Protein AF-0000000080580214 (afdb_homodimer)

InterPro domains:
  IPR001563 Peptidase S10, serine carboxypeptidase [PF00450] (15-426)
  IPR001563 Peptidase S10, serine carboxypeptidase [PR00724] (90-102)
  IPR001563 Peptidase S10, serine carboxypeptidase [PR00724] (103-113)
  IPR001563 Peptidase S10, serine carboxypeptidase [PR00724] (139-164)
  IPR001563 Peptidase S10, serine carboxypeptidase [PR00724] (397-410)
  IPR001563 Peptidase S10, serine carboxypeptidase [PTHR11802] (13-411)
  IPR018202 Serine carboxypeptidase, serine active site [PS00131] (153-160)
  IPR029058 Alpha/Beta hydrolase fold [G3DSA:3.40.50.1820] (4-430)
  IPR029058 Alpha/Beta hydrolase fold [SSF53474] (12-426)
  IPR033124 Serine carboxypeptidases, histidine active site [PS00560] (397-414)

Radius of gyration: 29.6 Å; Cα contacts (8 Å, |Δi|>4): 1965; chains: 2; bounding box: 50×99×68 Å

Foldseek 3Di:
DPLDAQVVFWQPDAQQDDDADWTKGKDWDALDPVQRFIKIKIKTAARPPSLQAAEEEEDEPPPFFFCVQCPQAFFANQWHFDADRHIDGDPQHLSNHHTYMTIRDDAQHFQTHTNNLVCQAEDELVNGLSSVLSRVVRVCVNVVSNQQGAYEYEYAEQCLRNRLSNVLCCVVVVRRSNHAAYEYELYLFAQCLQQQVLLVVCVVVVQADPVLSCLCNPQPHRSNLVVCVLVVHDDPSSVVSVVRSPVRHDPQADLQFRVDGAQPVVDPQPFPPPDPDTFRRCRSVSSQNNSFDPSNCVSNVGDHDPDNGGHRGGPSHDYDCVNSNVGCLVSVLVCLVVNHAYEYEYECRHSRRHLSSVVVSLVVSLVVSVWDKDDWDFAAEPVGHTQWIKMDTNLRYIYTYGYQAGSSRCRRPVRSVSQVSNCSSVSHPPDSYD/DPLDAQVVFWQPDAQQDDDADWTKGKDWDALDPVFRFIKIKIKTAARPPSLQAAEEEEDEPPPFFFCVQCPQAFFANQWHFDAARHIDGQPQHLSNHHTYMTIRDDAQHFQTHTNNLVCQAEAELVNGLSSVLSRVVRVCVNVVSNQPGAYEYEYAEQCLRNRLSNVLCCVVVVRRSNHAAYEYELYLFAQCLQQQVLLVVCVVVVQADPVLSCLCNPQPHRSNLVVCVLVVHDDPSSVVSVVRSPVRHDPQADLQFRVDGADDVPDPQPQPVPDSQRFRRCRSVSSQNNSFDPSNCVSNVGDHDPDNGGHRGGPSHDYDCVNSNVGCLVSVLVCLVVNHAYEYEYECRHSRRHLSSVVVSLVVSLVVVVWDKDDWAFAAEPVRDTQWIKMDTNLRYIYTYGYQAGSSRSRRPVRSVSQVVNCSSVSHPPDSYD

Nearest PDB structures (foldseek):
  4cib-assembly1_A-2  TM=8.660E-01  e=1.609E-39  Homo sapiens
  4cia-assembly1_A-2  TM=8.641E-01  e=1.516E-39  Homo sapiens
  1ivy-assembly1_A  TM=8.271E-01  e=5.309E-39  Homo sapiens
  7kdv-assembly1_B  TM=8.378E-01  e=1.651E-38  Mus musculus
  1wht-assembly1_A  TM=9.187E-01  e=2.949E-27  Triticum aestivum

Secondary structure (DSSP, 8-state):
-----GGGGB----TTPPP-SS-EEEEEEEEETTTTEEEEEEEE--SS-GGGSPEEEEE--TTTB-IIIIIIIIIISSEEEEETTEEEE-TT-GGGTSEEEEEE-STTSTT-EESSGGGGGSB-HHHHHHHHHHHHHHHHHH-GGGTTS-EEEEEETTHHHHHHHHHHHHHHHT----EEEEEEES---SHHHHHHHHHHHHHHTTSS-HHHHHHHHHTS-HHHHHHHHHHT---HHHHHHHHHHHHHS-TTS-TT-TTS----SSS----B-SSSS-B-TTHHHHHHHHHT-HHHHHHTT---SS-SS--SB-SS--B-GGGGGS--HHHHHHHHHTT-EEEEEEETT-SSS-HHHHHHHHHHHHHHTT--B---EEEE-TTS-EEEEEEEETTTEEEEEETT--TTHHHHSHHHHHHHHHHHHHT--SSSB-/-----GGGGB----TTPPP-SS-EEEEEEEEETTTTEEEEEEEE--SS-GGGSPEEEEE--TTTB-IIIIIIIIIISSEEEEETTEEEE-TT-GGGTSEEEEEE-STTSTT-EESSGGGGGSB-HHHHHHHHHHHHHHHHHH-GGGTTS-EEEEEETTHHHHHHHHHHHHHHHT----EEEEEEES---SHHHHHHHHHHHHHHTTSS-HHHHHHHHHTS-HHHHHHHHHHT---HHHHHHHHHHHHHS-TTS-TT-TTS----SSS-------STT---TTHHHHHHHHHT-HHHHHHTT---SS-SS--SB-SS--B-GGGGGS--HHHHHHHHHTT-EEEEEEETT-SSS-HHHHHHHHHHHHHHTT--B---EEEE-TTS-EEEEEEEETTTEEEEEETT--TTHHHHSHHHHHHHHHHHHHT--SSSB-

Organism: Ricinus communis (NCBI:txid3988)

Structure (mmCIF, N/CA/C/O backbone):
data_AF-0000000080580214-model_v1
#
loop_
_entity.id
_entity.type
_entity.pdbx_description
1 polymer Carboxypeptidase
#
loop_
_atom_site.group_PDB
_atom_site.id
_atom_site.type_symbol
_atom_site.label_atom_id
_atom_site.label_alt_id
_atom_site.label_comp_id
_atom_site.label_asym_id
_atom_site.label_entity_id
_atom_site.label_seq_id
_atom_site.pdbx_PDB_ins_code
_atom_site.Cartn_x
_atom_site.Cartn_y
_atom_site.Cartn_z
_atom_site.occupancy
_atom_site.B_iso_or_equiv
_atom_site.auth_seq_id
_atom_site.auth_comp_id
_atom_site.auth_asym_id
_atom_site.auth_atom_id
_atom_site.pdbx_PDB_model_num
ATOM 1 N N . MET A 1 1 ? 0.756 55.594 10.531 1 29.08 1 MET A N 1
ATOM 2 C CA . MET A 1 1 ? 1.04 54.344 9.875 1 29.08 1 MET A CA 1
ATOM 3 C C . MET A 1 1 ? -0.242 53.688 9.352 1 29.08 1 MET A C 1
ATOM 5 O O . MET A 1 1 ? -1.166 53.438 10.125 1 29.08 1 MET A O 1
ATOM 9 N N . GLY A 1 2 ? -0.685 53.875 8.211 1 39.59 2 GLY A N 1
ATOM 10 C CA . GLY A 1 2 ? -2.018 53.594 7.699 1 39.59 2 GLY A CA 1
ATOM 11 C C . GLY A 1 2 ? -2.457 52.156 7.934 1 39.59 2 GLY A C 1
ATOM 12 O O . GLY A 1 2 ? -1.641 51.25 7.879 1 39.59 2 GLY A O 1
ATOM 13 N N . LEU A 1 3 ? -3.482 51.875 8.703 1 46.59 3 LEU A N 1
ATOM 14 C CA . LEU A 1 3 ? -4.078 50.594 9.023 1 46.59 3 LEU A CA 1
ATOM 15 C C . LEU A 1 3 ? -4.172 49.719 7.781 1 46.59 3 LEU A C 1
ATOM 17 O O . LEU A 1 3 ? -4.848 50.062 6.812 1 46.59 3 LEU A O 1
ATOM 21 N N . SER A 1 4 ? -3.104 49 7.398 1 59.88 4 SER A N 1
ATOM 22 C CA . SER A 1 4 ? -3.121 48.031 6.301 1 59.88 4 SER A CA 1
ATOM 23 C C . SER A 1 4 ? -4.445 47.281 6.25 1 59.88 4 SER A C 1
ATOM 25 O O . SER A 1 4 ? -4.941 46.812 7.281 1 59.88 4 SER A O 1
ATOM 27 N N . SER A 1 5 ? -5.254 47.469 5.215 1 78.94 5 SER A N 1
ATOM 28 C CA . SER A 1 5 ? -6.523 46.812 4.961 1 78.94 5 SER A CA 1
ATOM 29 C C . SER A 1 5 ? -6.297 45.438 4.316 1 78.94 5 SER A C 1
ATOM 31 O O . SER A 1 5 ? -5.188 45.125 3.883 1 78.94 5 SER A O 1
ATOM 33 N N . LYS A 1 6 ? -7.172 44.562 4.52 1 87.31 6 LYS A N 1
ATOM 34 C CA . LYS A 1 6 ? -7.125 43.219 3.912 1 87.31 6 LYS A CA 1
ATOM 35 C C . LYS A 1 6 ? -6.734 43.312 2.439 1 87.31 6 LYS A C 1
ATOM 37 O O . LYS A 1 6 ? -6.137 42.375 1.896 1 87.31 6 LYS A O 1
ATOM 42 N N . GLU A 1 7 ? -6.859 44.469 1.842 1 89.88 7 GLU A N 1
ATOM 43 C CA . GLU A 1 7 ? -6.582 44.625 0.419 1 89.88 7 GLU A CA 1
ATOM 44 C C . GLU A 1 7 ? -5.082 44.656 0.144 1 89.88 7 GLU A C 1
ATOM 46 O O . GLU A 1 7 ? -4.645 44.312 -0.958 1 89.88 7 GLU A O 1
ATOM 51 N N . ASP A 1 8 ? -4.348 45 1.148 1 92.31 8 ASP A N 1
ATOM 52 C CA . ASP A 1 8 ? -2.896 45.062 1 1 92.31 8 ASP A CA 1
ATOM 53 C C . ASP A 1 8 ? -2.32 43.656 0.833 1 92.31 8 ASP A C 1
ATOM 55 O O . ASP A 1 8 ? -1.2 43.5 0.341 1 92.31 8 ASP A O 1
ATOM 59 N N . TYR A 1 9 ? -3.068 42.688 1.224 1 97.12 9 TYR A N 1
ATOM 60 C CA . TYR A 1 9 ? -2.607 41.312 1.193 1 97.12 9 TYR A CA 1
ATOM 61 C C . TYR A 1 9 ? -3.135 40.562 -0.041 1 97.12 9 TYR A C 1
ATOM 63 O O . TYR A 1 9 ? -2.752 39.438 -0.309 1 97.12 9 TYR A O 1
ATOM 71 N N . LYS A 1 10 ? -3.979 41.219 -0.803 1 97.94 10 LYS A N 1
ATOM 72 C CA . LYS A 1 10 ? -4.684 40.531 -1.89 1 97.94 10 LYS A CA 1
ATOM 73 C C . LYS A 1 10 ? -3.715 40.094 -2.986 1 97.94 10 LYS A C 1
ATOM 75 O O . LYS A 1 10 ? -2.85 40.875 -3.4 1 97.94 10 LYS A O 1
ATOM 80 N N . ILE A 1 11 ? -3.795 38.875 -3.355 1 98.12 11 ILE A N 1
ATOM 81 C CA . ILE A 1 11 ? -3.084 38.344 -4.512 1 98.12 11 ILE A CA 1
ATOM 82 C C . ILE A 1 11 ? -3.936 38.5 -5.77 1 98.12 11 ILE A C 1
ATOM 84 O O . ILE A 1 11 ? -5.008 37.906 -5.891 1 98.12 11 ILE A O 1
ATOM 88 N N . VAL A 1 12 ? -3.467 39.312 -6.648 1 95.5 12 VAL A N 1
ATOM 89 C CA . VAL A 1 12 ? -4.219 39.531 -7.883 1 95.5 12 VAL A CA 1
ATOM 90 C C . VAL A 1 12 ? -4.223 38.25 -8.719 1 95.5 12 VAL A C 1
ATOM 92 O O . VAL A 1 12 ? -5.273 37.812 -9.188 1 95.5 12 VAL A O 1
ATOM 95 N N . SER A 1 13 ? -3.025 37.75 -8.922 1 95.69 13 SER A N 1
ATOM 96 C CA . SER A 1 13 ? -2.871 36.469 -9.602 1 95.69 13 SER A CA 1
ATOM 97 C C . SER A 1 13 ? -1.487 35.875 -9.359 1 95.69 13 SER A C 1
ATOM 99 O O . SER A 1 13 ? -0.49 36.594 -9.352 1 95.69 13 SER A O 1
ATOM 101 N N . LEU A 1 14 ? -1.492 34.594 -9.172 1 98.31 14 LEU A N 1
ATOM 102 C CA . LEU A 1 14 ? -0.209 33.906 -9.133 1 98.31 14 LEU A CA 1
ATOM 103 C C . LEU A 1 14 ? 0.264 33.562 -10.547 1 98.31 14 LEU A C 1
ATOM 105 O O . LEU A 1 14 ? -0.545 33.219 -11.414 1 98.31 14 LEU A O 1
ATOM 109 N N . PRO A 1 15 ? 1.58 33.625 -10.734 1 98.19 15 PRO A N 1
ATOM 110 C CA . PRO A 1 15 ? 2.078 33.188 -12.039 1 98.19 15 PRO A CA 1
ATOM 111 C C . PRO A 1 15 ? 1.628 31.781 -12.406 1 98.19 15 PRO A C 1
ATOM 113 O O . PRO A 1 15 ? 1.792 30.859 -11.609 1 98.19 15 PRO A O 1
ATOM 116 N N . GLY A 1 16 ? 1.01 31.656 -13.562 1 98.25 16 GLY A N 1
ATOM 117 C CA . GLY A 1 16 ? 0.62 30.359 -14.094 1 98.25 16 GLY A CA 1
ATOM 118 C C . GLY A 1 16 ? -0.687 29.844 -13.516 1 98.25 16 GLY A C 1
ATOM 119 O O . GLY A 1 16 ? -1.129 28.75 -13.844 1 98.25 16 GLY A O 1
ATOM 120 N N . GLN A 1 17 ? -1.363 30.578 -12.688 1 97.06 17 GLN A N 1
ATOM 121 C CA . GLN A 1 17 ? -2.561 30.078 -12.016 1 97.06 17 GLN A CA 1
ATOM 122 C C . GLN A 1 17 ? -3.732 29.969 -12.992 1 97.06 17 GLN A C 1
ATOM 124 O O . GLN A 1 17 ? -3.912 30.844 -13.844 1 97.06 17 GLN A O 1
ATOM 129 N N . PRO A 1 18 ? -4.539 28.922 -12.914 1 96.81 18 PRO A N 1
ATOM 130 C CA . PRO A 1 18 ? -5.805 28.891 -13.648 1 96.81 18 PRO A CA 1
ATOM 131 C C . PRO A 1 18 ? -6.805 29.938 -13.156 1 96.81 18 PRO A C 1
ATOM 133 O O . PRO A 1 18 ? -6.605 30.531 -12.094 1 96.81 18 PRO A O 1
ATOM 136 N N . ARG A 1 19 ? -7.84 30.141 -13.969 1 95.5 19 ARG A N 1
ATOM 137 C CA . ARG A 1 19 ? -8.891 31.062 -13.57 1 95.5 19 ARG A CA 1
ATOM 138 C C . ARG A 1 19 ? -9.734 30.484 -12.438 1 95.5 19 ARG A C 1
ATOM 140 O O . ARG A 1 19 ? -10.156 29.328 -12.5 1 95.5 19 ARG A O 1
ATOM 147 N N . VAL A 1 20 ? -9.852 31.312 -11.406 1 95.94 20 VAL A N 1
ATOM 148 C CA . VAL A 1 20 ? -10.688 30.906 -10.281 1 95.94 20 VAL A CA 1
ATOM 149 C C . VAL A 1 20 ? -11.562 32.062 -9.836 1 95.94 20 VAL A C 1
ATOM 151 O O . VAL A 1 20 ? -11.328 33.219 -10.227 1 95.94 20 VAL A O 1
ATOM 154 N N . SER A 1 21 ? -12.617 31.781 -9.062 1 94.88 21 SER A N 1
ATOM 155 C CA . SER A 1 21 ? -13.57 32.812 -8.664 1 94.88 21 SER A CA 1
ATOM 156 C C . SER A 1 21 ? -13.359 33.219 -7.211 1 94.88 21 SER A C 1
ATOM 158 O O . SER A 1 21 ? -13.953 34.219 -6.742 1 94.88 21 SER A O 1
ATOM 160 N N . PHE A 1 22 ? -12.539 32.5 -6.492 1 97.56 22 PHE A N 1
ATOM 161 C CA . PHE A 1 22 ? -12.305 32.844 -5.09 1 97.56 22 PHE A CA 1
ATOM 162 C C . PHE A 1 22 ? -11.125 33.781 -4.949 1 97.56 22 PHE A C 1
ATOM 164 O O . PHE A 1 22 ? -10.297 33.906 -5.855 1 97.56 22 PHE A O 1
ATOM 171 N N . GLN A 1 23 ? -11 34.438 -3.811 1 97.38 23 GLN A N 1
ATOM 172 C CA . GLN A 1 23 ? -9.914 35.375 -3.549 1 97.38 23 GLN A CA 1
ATOM 173 C C . GLN A 1 23 ? -8.797 34.719 -2.754 1 97.38 23 GLN A C 1
ATOM 175 O O . GLN A 1 23 ? -9.016 33.688 -2.094 1 97.38 23 GLN A O 1
ATOM 180 N N . GLN A 1 24 ? -7.648 35.312 -2.904 1 98.31 24 GLN A N 1
ATOM 181 C CA . GLN A 1 24 ? -6.445 34.875 -2.203 1 98.31 24 GLN A CA 1
ATOM 182 C C . GLN A 1 24 ? -5.711 36.062 -1.578 1 98.31 24 GLN A C 1
ATOM 184 O O . GLN A 1 24 ? -5.727 37.156 -2.123 1 98.31 24 GLN A O 1
ATOM 189 N N . TYR A 1 25 ? -5.156 35.781 -0.484 1 98.69 25 TYR A N 1
ATOM 190 C CA . TYR A 1 25 ? -4.387 36.781 0.229 1 98.69 25 TYR A CA 1
ATOM 191 C C . TYR A 1 25 ? -3.084 36.188 0.768 1 98.69 25 TYR A C 1
ATOM 193 O O . TYR A 1 25 ? -3.029 35.031 1.129 1 98.69 25 TYR A O 1
ATOM 201 N N . ALA A 1 26 ? -2.051 37 0.827 1 98.81 26 ALA A N 1
ATOM 202 C CA . ALA A 1 26 ? -0.788 36.562 1.43 1 98.81 26 ALA A CA 1
ATOM 203 C C . ALA A 1 26 ? 0.01 37.781 1.929 1 98.81 26 ALA A C 1
ATOM 205 O O . ALA A 1 26 ? -0.162 38.906 1.432 1 98.81 26 ALA A O 1
ATOM 206 N N . GLY A 1 27 ? 0.81 37.5 2.852 1 98.38 27 GLY A N 1
ATOM 207 C CA . GLY A 1 27 ? 1.673 38.531 3.379 1 98.38 27 GLY A CA 1
ATOM 208 C C . GLY A 1 27 ? 2.152 38.25 4.793 1 98.38 27 GLY A C 1
ATOM 209 O O . GLY A 1 27 ? 2.303 37.094 5.184 1 98.38 27 GLY A O 1
ATOM 210 N N . TYR A 1 28 ? 2.494 39.312 5.5 1 98.44 28 TYR A N 1
ATOM 211 C CA . TYR A 1 28 ? 3.143 39.188 6.801 1 98.44 28 TYR A CA 1
ATOM 212 C C . TYR A 1 28 ? 2.283 39.781 7.906 1 98.44 28 TYR A C 1
ATOM 214 O O . TYR A 1 28 ? 1.633 40.812 7.715 1 98.44 28 TYR A O 1
ATOM 222 N N . ILE A 1 29 ? 2.295 39.125 8.984 1 98.25 29 ILE A N 1
ATOM 223 C CA . ILE A 1 29 ? 1.813 39.656 10.25 1 98.25 29 ILE A CA 1
ATOM 224 C C . ILE A 1 29 ? 2.982 39.844 11.219 1 98.25 29 ILE A C 1
ATOM 226 O O . ILE A 1 29 ? 3.711 38.875 11.5 1 98.25 29 ILE A O 1
ATOM 230 N N . THR A 1 30 ? 3.127 41 11.719 1 97.38 30 THR A N 1
ATOM 231 C CA . THR A 1 30 ? 4.203 41.281 12.664 1 97.38 30 THR A CA 1
ATOM 232 C C . THR A 1 30 ? 3.869 40.75 14.047 1 97.38 30 THR A C 1
ATOM 234 O O . THR A 1 30 ? 2.799 41.031 14.594 1 97.38 30 THR A O 1
ATOM 237 N N . ILE A 1 31 ? 4.77 40.031 14.617 1 97.69 31 ILE A N 1
ATOM 238 C CA . ILE A 1 31 ? 4.59 39.375 15.914 1 97.69 31 ILE A CA 1
ATOM 239 C C . ILE A 1 31 ? 5.293 40.219 16.984 1 97.69 31 ILE A C 1
ATOM 241 O O . ILE A 1 31 ? 4.785 40.344 18.109 1 97.69 31 ILE A O 1
ATOM 245 N N . ASP A 1 32 ? 6.43 40.656 16.656 1 96.56 32 ASP A N 1
ATOM 246 C CA . ASP A 1 32 ? 7.277 41.438 17.531 1 96.56 32 ASP A CA 1
ATOM 247 C C . ASP A 1 32 ? 7.984 42.562 16.75 1 96.56 32 ASP A C 1
ATOM 249 O O . ASP A 1 32 ? 8.953 42.281 16.031 1 96.56 32 ASP A O 1
ATOM 253 N N . GLU A 1 33 ? 7.555 43.719 16.969 1 95.38 33 GLU A N 1
ATOM 254 C CA . GLU A 1 33 ? 8.086 44.844 16.219 1 95.38 33 GLU A CA 1
ATOM 255 C C . GLU A 1 33 ? 9.562 45.094 16.531 1 95.38 33 GLU A C 1
ATOM 257 O O . GLU A 1 33 ? 10.359 45.375 15.641 1 95.38 33 GLU A O 1
ATOM 262 N N . ASN A 1 34 ? 9.883 45 17.766 1 94.81 34 ASN A N 1
ATOM 263 C CA . ASN A 1 34 ? 11.25 45.281 18.203 1 94.81 34 ASN A CA 1
ATOM 264 C C . ASN A 1 34 ? 12.242 44.281 17.609 1 94.81 34 ASN A C 1
ATOM 266 O O . ASN A 1 34 ? 13.367 44.625 17.266 1 94.81 34 ASN A O 1
ATOM 270 N N . GLN A 1 35 ? 11.812 43.125 17.531 1 93.94 35 GLN A N 1
ATOM 271 C CA . GLN A 1 35 ? 12.688 42.062 17.016 1 93.94 35 GLN A CA 1
ATOM 272 C C . GLN A 1 35 ? 12.484 41.875 15.516 1 93.94 35 GLN A C 1
ATOM 274 O O . GLN A 1 35 ? 13.109 41 14.906 1 93.94 35 GLN A O 1
ATOM 279 N N . GLN A 1 36 ? 11.602 42.656 14.93 1 95.25 36 GLN A N 1
ATOM 280 C CA . GLN A 1 36 ? 11.258 42.531 13.523 1 95.25 36 GLN A CA 1
ATOM 281 C C . GLN A 1 36 ? 10.906 41.094 13.172 1 95.25 36 GLN A C 1
ATOM 283 O O . GLN A 1 36 ? 11.461 40.531 12.227 1 95.25 36 GLN A O 1
ATOM 288 N N . ARG A 1 37 ? 10.172 40.5 14.016 1 97.69 37 ARG A N 1
ATOM 289 C CA . ARG A 1 37 ? 9.703 39.125 13.805 1 97.69 37 ARG A CA 1
ATOM 290 C C . ARG A 1 37 ? 8.32 39.125 13.156 1 97.69 37 ARG A C 1
ATOM 292 O O . ARG A 1 37 ? 7.391 39.781 13.656 1 97.69 37 ARG A O 1
ATOM 299 N N . ALA A 1 38 ? 8.203 38.469 11.992 1 98.31 38 ALA A N 1
ATOM 300 C CA . ALA A 1 38 ? 6.953 38.438 11.242 1 98.31 38 ALA A CA 1
ATOM 301 C C . ALA A 1 38 ? 6.68 37.031 10.703 1 98.31 38 ALA A C 1
ATOM 303 O O . ALA A 1 38 ? 7.602 36.344 10.273 1 98.31 38 ALA A O 1
ATOM 304 N N . LEU A 1 39 ? 5.496 36.625 10.781 1 98.88 39 LEU A N 1
ATOM 305 C CA . LEU A 1 39 ? 5.07 35.344 10.227 1 98.88 39 LEU A CA 1
ATOM 306 C C . LEU A 1 39 ? 4.328 35.531 8.914 1 98.88 39 LEU A C 1
ATOM 308 O O . LEU A 1 39 ? 3.555 36.5 8.766 1 98.88 39 LEU A O 1
ATOM 312 N N . PHE A 1 40 ? 4.633 34.719 7.98 1 98.88 40 PHE A N 1
ATOM 313 C CA . PHE A 1 40 ? 4.035 34.75 6.652 1 98.88 40 PHE A CA 1
ATOM 314 C C . PHE A 1 40 ? 2.824 33.812 6.578 1 98.88 40 PHE A C 1
ATOM 316 O O . PHE A 1 40 ? 2.824 32.75 7.16 1 98.88 40 PHE A O 1
ATOM 323 N N . PHE A 1 41 ? 1.773 34.281 5.871 1 98.88 41 PHE A N 1
ATOM 324 C CA . PHE A 1 41 ? 0.59 33.469 5.695 1 98.88 41 PHE A CA 1
ATOM 325 C C . PHE A 1 41 ? 0.12 33.469 4.246 1 98.88 41 PHE A C 1
ATOM 327 O O . PHE A 1 41 ? 0.473 34.375 3.488 1 98.88 41 PHE A O 1
ATOM 334 N N . TYR A 1 42 ? -0.496 32.438 3.863 1 98.88 42 TYR A N 1
ATOM 335 C CA . TYR A 1 42 ? -1.272 32.312 2.635 1 98.88 42 TYR A CA 1
ATOM 336 C C . TYR A 1 42 ? -2.715 31.938 2.939 1 98.88 42 TYR A C 1
ATOM 338 O O . TYR A 1 42 ? -2.967 30.938 3.623 1 98.88 42 TYR A O 1
ATOM 346 N N . PHE A 1 43 ? -3.668 32.781 2.551 1 98.88 43 PHE A N 1
ATOM 347 C CA . PHE A 1 43 ? -5.086 32.594 2.832 1 98.88 43 PHE A CA 1
ATOM 348 C C . PHE A 1 43 ? -5.883 32.438 1.538 1 98.88 43 PHE A C 1
ATOM 350 O O . PHE A 1 43 ? -5.762 33.281 0.637 1 98.88 43 PHE A O 1
ATOM 357 N N . VAL A 1 44 ? -6.668 31.375 1.523 1 98.69 44 VAL A N 1
ATOM 358 C CA . VAL A 1 44 ? -7.484 31.094 0.346 1 98.69 44 VAL A CA 1
ATOM 359 C C . VAL A 1 44 ? -8.953 30.984 0.748 1 98.69 44 VAL A C 1
ATOM 361 O O . VAL A 1 44 ? -9.305 30.156 1.6 1 98.69 44 VAL A O 1
ATOM 364 N N . GLU A 1 45 ? -9.805 31.781 0.079 1 98.56 45 GLU A N 1
ATOM 365 C CA . GLU A 1 45 ? -11.242 31.688 0.324 1 98.56 45 GLU A CA 1
ATOM 366 C C . GLU A 1 45 ? -11.812 30.375 -0.193 1 98.56 45 GLU A C 1
ATOM 368 O O . GLU A 1 45 ? -11.266 29.781 -1.124 1 98.56 45 GLU A O 1
ATOM 373 N N . ALA A 1 46 ? -12.875 29.984 0.444 1 98.69 46 ALA A N 1
ATOM 374 C CA . ALA A 1 46 ? -13.602 28.812 -0.061 1 98.69 46 ALA A CA 1
ATOM 375 C C . ALA A 1 46 ? -14.055 29.031 -1.502 1 98.69 46 ALA A C 1
ATOM 377 O O . ALA A 1 46 ? -14.359 30.156 -1.898 1 98.69 46 ALA A O 1
ATOM 378 N N . GLU A 1 47 ? -14.062 27.953 -2.201 1 97.5 47 GLU A N 1
ATOM 379 C CA . GLU A 1 47 ? -14.422 28.016 -3.615 1 97.5 47 GLU A CA 1
ATOM 380 C C . GLU A 1 47 ? -15.867 28.484 -3.803 1 97.5 47 GLU A C 1
ATOM 382 O O . GLU A 1 47 ? -16.156 29.234 -4.738 1 97.5 47 GLU A O 1
ATOM 387 N N . ALA A 1 48 ? -16.688 28.016 -2.959 1 96.31 48 ALA A N 1
ATOM 388 C CA . ALA A 1 48 ? -18.094 28.406 -3.02 1 96.31 48 ALA A CA 1
ATOM 389 C C . ALA A 1 48 ? -18.562 28.938 -1.67 1 96.31 48 ALA A C 1
ATOM 391 O O . ALA A 1 48 ? -18.266 28.359 -0.625 1 96.31 48 ALA A O 1
ATOM 392 N N . ASP A 1 49 ? -19.25 30.047 -1.679 1 96.12 49 ASP A N 1
ATOM 393 C CA . ASP A 1 49 ? -19.906 30.656 -0.527 1 96.12 49 ASP A CA 1
ATOM 394 C C . ASP A 1 49 ? -18.922 30.859 0.625 1 96.12 49 ASP A C 1
ATOM 396 O O . ASP A 1 49 ? -19.172 30.391 1.742 1 96.12 49 ASP A O 1
ATOM 400 N N . PRO A 1 50 ? -17.844 31.547 0.356 1 97.06 50 PRO A N 1
ATOM 401 C CA . PRO A 1 50 ? -16.812 31.703 1.396 1 97.06 50 PRO A CA 1
ATOM 402 C C . PRO A 1 50 ? -17.375 32.312 2.674 1 97.06 50 PRO A C 1
ATOM 404 O O . PRO A 1 50 ? -16.859 32.062 3.766 1 97.06 50 PRO A O 1
ATOM 407 N N . ALA A 1 51 ? -18.469 33.031 2.592 1 95.94 51 ALA A N 1
ATOM 408 C CA . ALA A 1 51 ? -19.016 33.75 3.748 1 95.94 51 ALA A CA 1
ATOM 409 C C . ALA A 1 51 ? -19.719 32.781 4.688 1 95.94 51 ALA A C 1
ATOM 411 O O . ALA A 1 51 ? -19.969 33.094 5.852 1 95.94 51 ALA A O 1
ATOM 412 N N . SER A 1 52 ? -20.031 31.625 4.207 1 95.62 52 SER A N 1
ATOM 413 C CA . SER A 1 52 ? -20.766 30.672 5.027 1 95.62 52 SER A CA 1
ATOM 414 C C . SER A 1 52 ? -19.875 29.484 5.422 1 95.62 52 SER A C 1
ATOM 416 O O . SER A 1 52 ? -20.297 28.625 6.203 1 95.62 52 SER A O 1
ATOM 418 N N . LYS A 1 53 ? -18.656 29.469 4.922 1 98 53 LYS A N 1
ATOM 419 C CA . LYS A 1 53 ? -17.766 28.344 5.195 1 98 53 LYS A CA 1
ATOM 420 C C . LYS A 1 53 ? -16.891 28.625 6.41 1 98 53 LYS A C 1
ATOM 422 O O . LYS A 1 53 ? -16.578 29.781 6.707 1 98 53 LYS A O 1
ATOM 427 N N . PRO A 1 54 ? -16.531 27.562 7.086 1 98.44 54 PRO A N 1
ATOM 428 C CA . PRO A 1 54 ? -15.648 27.766 8.234 1 98.44 54 PRO A CA 1
ATOM 429 C C . PRO A 1 54 ? -14.258 28.25 7.824 1 98.44 54 PRO A C 1
ATOM 431 O O . PRO A 1 54 ? -13.922 28.234 6.637 1 98.44 54 PRO A O 1
ATOM 434 N N . LEU A 1 55 ? -13.531 28.781 8.828 1 98.81 55 LEU A N 1
ATOM 435 C CA . LEU A 1 55 ? -12.117 29.094 8.703 1 98.81 55 LEU A CA 1
ATOM 436 C C . LEU A 1 55 ? -11.258 27.969 9.289 1 98.81 55 LEU A C 1
ATOM 438 O O . LEU A 1 55 ? -11.516 27.516 10.406 1 98.81 55 LEU A O 1
ATOM 442 N N . VAL A 1 56 ? -10.289 27.484 8.555 1 98.94 56 VAL A N 1
ATOM 443 C CA . VAL A 1 56 ? -9.422 26.406 9.016 1 98.94 56 VAL A CA 1
ATOM 444 C C . VAL A 1 56 ? -7.957 26.844 8.922 1 98.94 56 VAL A C 1
ATOM 446 O O . VAL A 1 56 ? -7.492 27.234 7.852 1 98.94 56 VAL A O 1
ATOM 449 N N . LEU A 1 57 ? -7.266 26.797 10.008 1 98.94 57 LEU A N 1
ATOM 450 C CA . LEU A 1 57 ? -5.824 27.016 10.047 1 98.94 57 LEU A CA 1
ATOM 451 C C . LEU A 1 57 ? -5.07 25.703 9.828 1 98.94 57 LEU A C 1
ATOM 453 O O . LEU A 1 57 ? -5.41 24.672 10.414 1 98.94 57 LEU A O 1
ATOM 457 N N . TRP A 1 58 ? -4.094 25.75 8.969 1 98.94 58 TRP A N 1
ATOM 458 C CA . TRP A 1 58 ? -3.232 24.594 8.719 1 98.94 58 TRP A CA 1
ATOM 459 C C . TRP A 1 58 ? -1.806 24.875 9.188 1 98.94 58 TRP A C 1
ATOM 461 O O . TRP A 1 58 ? -1.217 25.891 8.82 1 98.94 58 TRP A O 1
ATOM 471 N N . LEU A 1 59 ? -1.262 23.906 9.922 1 98.94 59 LEU A N 1
ATOM 472 C CA . LEU A 1 59 ? 0.113 23.953 10.414 1 98.94 59 LEU A CA 1
ATOM 473 C C . LEU A 1 59 ? 0.867 22.672 10.062 1 98.94 59 LEU A C 1
ATOM 475 O O . LEU A 1 59 ? 0.527 21.594 10.555 1 98.94 59 LEU A O 1
ATOM 479 N N . ASN A 1 60 ? 1.869 22.797 9.281 1 98.44 60 ASN A N 1
ATOM 480 C CA . ASN A 1 60 ? 2.77 21.672 9.047 1 98.44 60 ASN A CA 1
ATOM 481 C C . ASN A 1 60 ? 3.717 21.469 10.227 1 98.44 60 ASN A C 1
ATOM 483 O O . ASN A 1 60 ? 3.912 22.375 11.039 1 98.44 60 ASN A O 1
ATOM 487 N N . GLY A 1 61 ? 4.23 20.25 10.242 1 97.56 61 GLY A N 1
ATOM 488 C CA . GLY A 1 61 ? 5.16 19.938 11.312 1 97.56 61 GLY A CA 1
ATOM 489 C C . GLY A 1 61 ? 6.605 20.234 10.953 1 97.56 61 GLY A C 1
ATOM 490 O O . GLY A 1 61 ? 6.922 21.328 10.5 1 97.56 61 GLY A O 1
ATOM 491 N N . GLY A 1 62 ? 7.352 19.375 11.07 1 94.75 62 GLY A N 1
ATOM 492 C CA . GLY A 1 62 ? 8.797 19.484 10.953 1 94.75 62 GLY A CA 1
ATOM 493 C C . GLY A 1 62 ? 9.539 18.969 12.164 1 94.75 62 GLY A C 1
ATOM 494 O O . GLY A 1 62 ? 9.68 17.75 12.344 1 94.75 62 GLY A O 1
ATOM 495 N N . PRO A 1 63 ? 9.711 19.625 13.117 1 96.06 63 PRO A N 1
ATOM 496 C CA . PRO A 1 63 ? 9.344 21.031 13.258 1 96.06 63 PRO A CA 1
ATOM 497 C C . PRO A 1 63 ? 10.102 21.938 12.297 1 96.06 63 PRO A C 1
ATOM 499 O O . PRO A 1 63 ? 11.258 21.656 11.953 1 96.06 63 PRO A O 1
ATOM 502 N N . GLY A 1 64 ? 9.391 22.922 11.875 1 97.75 64 GLY A N 1
ATOM 503 C CA . GLY A 1 64 ? 10.031 23.969 11.094 1 97.75 64 GLY A CA 1
ATOM 504 C C . GLY A 1 64 ? 9.844 23.797 9.602 1 97.75 64 GLY A C 1
ATOM 505 O O . GLY A 1 64 ? 10.734 24.141 8.812 1 97.75 64 GLY A O 1
ATOM 506 N N . CYS A 1 65 ? 8.703 23.172 9.25 1 98.25 65 CYS A N 1
ATOM 507 C CA . CYS A 1 65 ? 8.438 23.047 7.82 1 98.25 65 CYS A CA 1
ATOM 508 C C . CYS A 1 65 ? 7.258 23.922 7.398 1 98.25 65 CYS A C 1
ATOM 510 O O . CYS A 1 65 ? 6.371 24.203 8.211 1 98.25 65 CYS A O 1
ATOM 512 N N . SER A 1 66 ? 7.211 24.266 6.18 1 98.69 66 SER A N 1
ATOM 513 C CA . SER A 1 66 ? 6.355 25.312 5.633 1 98.69 66 SER A CA 1
ATOM 514 C C . SER A 1 66 ? 4.945 24.797 5.371 1 98.69 66 SER A C 1
ATOM 516 O O . SER A 1 66 ? 4.758 23.844 4.621 1 98.69 66 SER A O 1
ATOM 518 N N . SER A 1 67 ? 3.977 25.453 5.867 1 98.81 67 SER A N 1
ATOM 519 C CA . SER A 1 67 ? 2.58 25.156 5.566 1 98.81 67 SER A CA 1
ATOM 520 C C . SER A 1 67 ? 2.207 25.625 4.164 1 98.81 67 SER A C 1
ATOM 522 O O . SER A 1 67 ? 1.285 25.094 3.549 1 98.81 67 SER A O 1
ATOM 524 N N . VAL A 1 68 ? 2.881 26.656 3.693 1 98.81 68 VAL A N 1
ATOM 525 C CA . VAL A 1 68 ? 2.604 27.172 2.355 1 98.81 68 VAL A CA 1
ATOM 526 C C . VAL A 1 68 ? 3.152 26.203 1.309 1 98.81 68 VAL A C 1
ATOM 528 O O . VAL A 1 68 ? 2.439 25.812 0.382 1 98.81 68 VAL A O 1
ATOM 531 N N . GLY A 1 69 ? 4.352 25.812 1.471 1 98.5 69 GLY A N 1
ATOM 532 C CA . GLY A 1 69 ? 4.957 24.891 0.516 1 98.5 69 GLY A CA 1
ATOM 533 C C . GLY A 1 69 ? 4.43 23.484 0.637 1 98.5 69 GLY A C 1
ATOM 534 O O . GLY A 1 69 ? 3.838 22.953 -0.304 1 98.5 69 GLY A O 1
ATOM 535 N N . ALA A 1 70 ? 4.598 22.875 1.81 1 97.94 70 ALA A N 1
ATOM 536 C CA . ALA A 1 70 ? 4.227 21.484 2.037 1 97.94 70 ALA A CA 1
ATOM 537 C C . ALA A 1 70 ? 2.709 21.328 2.088 1 97.94 70 ALA A C 1
ATOM 539 O O . ALA A 1 70 ? 2.164 20.359 1.553 1 97.94 70 ALA A O 1
ATOM 540 N N . GLY A 1 71 ? 2.051 22.234 2.662 1 98.5 71 GLY A N 1
ATOM 541 C CA . GLY A 1 71 ? 0.607 22.156 2.811 1 98.5 71 GLY A CA 1
ATOM 542 C C . GLY A 1 71 ? -0.148 22.656 1.593 1 98.5 71 GLY A C 1
ATOM 543 O O . GLY A 1 71 ? -0.692 21.844 0.826 1 98.5 71 GLY A O 1
ATOM 544 N N . ALA A 1 72 ? -0.061 23.906 1.271 1 98.88 72 ALA A N 1
ATOM 545 C CA . ALA A 1 72 ? -0.88 24.531 0.244 1 98.88 72 ALA A CA 1
ATOM 546 C C . ALA A 1 72 ? -0.478 24.062 -1.15 1 98.88 72 ALA A C 1
ATOM 548 O O . ALA A 1 72 ? -1.333 23.688 -1.956 1 98.88 72 ALA A O 1
ATOM 549 N N . PHE A 1 73 ? 0.781 24.031 -1.408 1 98.62 73 PHE A N 1
ATOM 550 C CA . PHE A 1 73 ? 1.188 23.812 -2.791 1 98.62 73 PHE A CA 1
ATOM 551 C C . PHE A 1 73 ? 1.529 22.344 -3.031 1 98.62 73 PHE A C 1
ATOM 553 O O . PHE A 1 73 ? 1.649 21.906 -4.18 1 98.62 73 PHE A O 1
ATOM 560 N N . SER A 1 74 ? 1.584 21.531 -1.942 1 97.44 74 SER A N 1
ATOM 561 C CA . SER A 1 74 ? 1.973 20.141 -2.148 1 97.44 74 SER A CA 1
ATOM 562 C C . SER A 1 74 ? 0.878 19.188 -1.683 1 97.44 74 SER A C 1
ATOM 564 O O . SER A 1 74 ? 0.82 18.031 -2.125 1 97.44 74 SER A O 1
ATOM 566 N N . GLU A 1 75 ? 0.013 19.609 -0.82 1 97.88 75 GLU A N 1
ATOM 567 C CA . GLU A 1 75 ? -0.938 18.641 -0.259 1 97.88 75 GLU A CA 1
ATOM 568 C C . GLU A 1 75 ? -2.367 18.984 -0.672 1 97.88 75 GLU A C 1
ATOM 570 O O . GLU A 1 75 ? -3.01 18.219 -1.389 1 97.88 75 GLU A O 1
ATOM 575 N N . HIS A 1 76 ? -2.895 20.141 -0.182 1 98.62 76 HIS A N 1
ATOM 576 C CA . HIS A 1 76 ? -4.344 20.219 -0.322 1 98.62 76 HIS A CA 1
ATOM 577 C C . HIS A 1 76 ? -4.789 21.641 -0.627 1 98.62 76 HIS A C 1
ATOM 579 O O . HIS A 1 76 ? -5.961 21.984 -0.45 1 98.62 76 HIS A O 1
ATOM 585 N N . GLY A 1 77 ? -3.881 22.562 -1.043 1 98.62 77 GLY A N 1
ATOM 586 C CA . GLY A 1 77 ? -4.277 23.875 -1.521 1 98.62 77 GLY A CA 1
ATOM 587 C C . GLY A 1 77 ? -4.93 23.844 -2.891 1 98.62 77 GLY A C 1
ATOM 588 O O . GLY A 1 77 ? -5.09 22.766 -3.479 1 98.62 77 GLY A O 1
ATOM 589 N N . PRO A 1 78 ? -5.277 25.016 -3.391 1 98.38 78 PRO A N 1
ATOM 590 C CA . PRO A 1 78 ? -6.078 25.062 -4.617 1 98.38 78 PRO A CA 1
ATOM 591 C C . PRO A 1 78 ? -5.27 24.703 -5.863 1 98.38 78 PRO A C 1
ATOM 593 O O . PRO A 1 78 ? -5.84 24.266 -6.867 1 98.38 78 PRO A O 1
ATOM 596 N N . PHE A 1 79 ? -3.904 24.891 -5.746 1 98.31 79 PHE A N 1
ATOM 597 C CA . PHE A 1 79 ? -3.074 24.703 -6.93 1 98.31 79 PHE A CA 1
ATOM 598 C C . PHE A 1 79 ? -1.897 23.797 -6.625 1 98.31 79 PHE A C 1
ATOM 600 O O . PHE A 1 79 ? -1.484 23.656 -5.473 1 98.31 79 PHE A O 1
ATOM 607 N N . ARG A 1 80 ? -1.384 23.172 -7.688 1 97.5 80 ARG A N 1
ATOM 608 C CA . ARG A 1 80 ? -0.156 22.391 -7.629 1 97.5 80 ARG A CA 1
ATOM 609 C C . ARG A 1 80 ? 0.825 22.828 -8.711 1 97.5 80 ARG A C 1
ATOM 611 O O . ARG A 1 80 ? 0.443 22.984 -9.867 1 97.5 80 ARG A O 1
ATOM 618 N N . PRO A 1 81 ? 2.041 23.031 -8.328 1 97.75 81 PRO A N 1
ATOM 619 C CA . PRO A 1 81 ? 3.053 23.281 -9.352 1 97.75 81 PRO A CA 1
ATOM 620 C C . PRO A 1 81 ? 3.23 22.109 -10.312 1 97.75 81 PRO A C 1
ATOM 622 O O . PRO A 1 81 ? 3.219 20.953 -9.891 1 97.75 81 PRO A O 1
ATOM 625 N N . SER A 1 82 ? 3.355 22.391 -11.578 1 95.44 82 SER A N 1
ATOM 626 C CA . SER A 1 82 ? 3.479 21.344 -12.586 1 95.44 82 SER A CA 1
ATOM 627 C C . SER A 1 82 ? 4.742 21.531 -13.422 1 95.44 82 SER A C 1
ATOM 629 O O . SER A 1 82 ? 4.883 20.922 -14.484 1 95.44 82 SER A O 1
ATOM 631 N N . GLY A 1 83 ? 5.652 22.375 -12.961 1 93.69 83 GLY A N 1
ATOM 632 C CA . GLY A 1 83 ? 6.891 22.672 -13.656 1 93.69 83 GLY A CA 1
ATOM 633 C C . GLY A 1 83 ? 7.02 24.141 -14.047 1 93.69 83 GLY A C 1
ATOM 634 O O . GLY A 1 83 ? 6.074 24.734 -14.57 1 93.69 83 GLY A O 1
ATOM 635 N N . GLY A 1 84 ? 8.18 24.734 -13.789 1 93.94 84 GLY A N 1
ATOM 636 C CA . GLY A 1 84 ? 8.344 26.156 -14.062 1 93.94 84 GLY A CA 1
ATOM 637 C C . GLY A 1 84 ? 7.391 27.031 -13.281 1 93.94 84 GLY A C 1
ATOM 638 O O . GLY A 1 84 ? 7.277 26.891 -12.055 1 93.94 84 GLY A O 1
ATOM 639 N N . ASP A 1 85 ? 6.711 27.922 -14.016 1 96.38 85 ASP A N 1
ATOM 640 C CA . ASP A 1 85 ? 5.773 28.812 -13.359 1 96.38 85 ASP A CA 1
ATOM 641 C C . ASP A 1 85 ? 4.332 28.344 -13.547 1 96.38 85 ASP A C 1
ATOM 643 O O . ASP A 1 85 ? 3.393 29.141 -13.391 1 96.38 85 ASP A O 1
ATOM 647 N N . ASN A 1 86 ? 4.195 27.094 -13.891 1 96.69 86 ASN A N 1
ATOM 648 C CA . ASN A 1 86 ? 2.871 26.562 -14.195 1 96.69 86 ASN A CA 1
ATOM 649 C C . ASN A 1 86 ? 2.193 26 -12.945 1 96.69 86 ASN A C 1
ATOM 651 O O . ASN A 1 86 ? 2.844 25.359 -12.117 1 96.69 86 ASN A O 1
ATOM 655 N N . LEU A 1 87 ? 0.95 26.297 -12.812 1 98.12 87 LEU A N 1
ATOM 656 C CA . LEU A 1 87 ? 0.092 25.734 -11.781 1 98.12 87 LEU A CA 1
ATOM 657 C C . LEU A 1 87 ? -1.088 24.984 -12.406 1 98.12 87 LEU A C 1
ATOM 659 O O . LEU A 1 87 ? -1.6 25.406 -13.445 1 98.12 87 LEU A O 1
ATOM 663 N N . VAL A 1 88 ? -1.479 23.906 -11.82 1 96.94 88 VAL A N 1
ATOM 664 C CA . VAL A 1 88 ? -2.703 23.219 -12.219 1 96.94 88 VAL A CA 1
ATOM 665 C C . VAL A 1 88 ? -3.676 23.172 -11.039 1 96.94 88 VAL A C 1
ATOM 667 O O . VAL A 1 88 ? -3.262 23.25 -9.883 1 96.94 88 VAL A O 1
ATOM 670 N N . VAL A 1 89 ? -4.934 23.062 -11.344 1 97 89 VAL A N 1
ATOM 671 C CA . VAL A 1 89 ? -5.961 23.016 -10.312 1 97 89 VAL A CA 1
ATOM 672 C C . VAL A 1 89 ? -5.84 21.703 -9.531 1 97 89 VAL A C 1
ATOM 674 O O . VAL A 1 89 ? -5.598 20.656 -10.109 1 97 89 VAL A O 1
ATOM 677 N N . ASN A 1 90 ? -5.883 21.797 -8.273 1 97 90 ASN A N 1
ATOM 678 C CA . ASN A 1 90 ? -6.066 20.625 -7.41 1 97 90 ASN A CA 1
ATOM 679 C C . ASN A 1 90 ? -7.543 20.281 -7.258 1 97 90 ASN A C 1
ATOM 681 O O . ASN A 1 90 ? -8.281 20.953 -6.539 1 97 90 ASN A O 1
ATOM 685 N N . GLU A 1 91 ? -7.93 19.188 -7.793 1 95 91 GLU A N 1
ATOM 686 C CA . GLU A 1 91 ? -9.344 18.812 -7.832 1 95 91 GLU A CA 1
ATOM 687 C C . GLU A 1 91 ? -9.844 18.406 -6.453 1 95 91 GLU A C 1
ATOM 689 O O . GLU A 1 91 ? -11.055 18.328 -6.219 1 95 91 GLU A O 1
ATOM 694 N N . TYR A 1 92 ? -8.945 18.219 -5.574 1 96.69 92 TYR A N 1
ATOM 695 C CA . TYR A 1 92 ? -9.328 17.781 -4.234 1 96.69 92 TYR A CA 1
ATOM 696 C C . TYR A 1 92 ? -8.805 18.75 -3.182 1 96.69 92 TYR A C 1
ATOM 698 O O . TYR A 1 92 ? -8.375 18.344 -2.104 1 96.69 92 TYR A O 1
ATOM 706 N N . SER A 1 93 ? -8.797 20.016 -3.496 1 98.31 93 SER A N 1
ATOM 707 C CA . SER A 1 93 ? -8.344 21.047 -2.582 1 98.31 93 SER A CA 1
ATOM 708 C C . SER A 1 93 ? -9.305 21.219 -1.411 1 98.31 93 SER A C 1
ATOM 710 O O . SER A 1 93 ? -10.516 21.031 -1.563 1 98.31 93 SER A O 1
ATOM 712 N N . TRP A 1 94 ? -8.805 21.562 -0.292 1 98.81 94 TRP A N 1
ATOM 713 C CA . TRP A 1 94 ? -9.594 21.656 0.926 1 98.81 94 TRP A CA 1
ATOM 714 C C . TRP A 1 94 ? -10.406 22.953 0.942 1 98.81 94 TRP A C 1
ATOM 716 O O . TRP A 1 94 ? -11.398 23.062 1.672 1 98.81 94 TRP A O 1
ATOM 726 N N . ASN A 1 95 ? -10.086 23.969 0.074 1 98.75 95 ASN A N 1
ATOM 727 C CA . ASN A 1 95 ? -10.883 25.203 0.043 1 98.75 95 ASN A CA 1
ATOM 728 C C . ASN A 1 95 ? -12.219 24.969 -0.666 1 98.75 95 ASN A C 1
ATOM 730 O O . ASN A 1 95 ? -13.031 25.891 -0.769 1 98.75 95 ASN A O 1
ATOM 734 N N . LYS A 1 96 ? -12.398 23.766 -1.06 1 98.06 96 LYS A N 1
ATOM 735 C CA . LYS A 1 96 ? -13.742 23.391 -1.492 1 98.06 96 LYS A CA 1
ATOM 736 C C . LYS A 1 96 ? -14.703 23.328 -0.309 1 98.06 96 LYS A C 1
ATOM 738 O O . LYS A 1 96 ? -15.922 23.438 -0.483 1 98.06 96 LYS A O 1
ATOM 743 N N . GLU A 1 97 ? -14.148 23.203 0.894 1 98 97 GLU A N 1
ATOM 744 C CA . GLU A 1 97 ? -15 22.969 2.057 1 98 97 GLU A CA 1
ATOM 745 C C . GLU A 1 97 ? -14.781 24.031 3.123 1 98 97 GLU A C 1
ATOM 747 O O . GLU A 1 97 ? -15.578 24.172 4.051 1 98 97 GLU A O 1
ATOM 752 N N . ALA A 1 98 ? -13.781 24.844 2.969 1 98.81 98 ALA A N 1
ATOM 753 C CA . ALA A 1 98 ? -13.453 25.797 4.02 1 98.81 98 ALA A CA 1
ATOM 754 C C . ALA A 1 98 ? -12.633 26.969 3.465 1 98.81 98 ALA A C 1
ATOM 756 O O . ALA A 1 98 ? -12.125 26.891 2.342 1 98.81 98 ALA A O 1
ATOM 757 N N . ASN A 1 99 ? -12.664 28.109 4.141 1 98.81 99 ASN A N 1
ATOM 758 C CA . ASN A 1 99 ? -11.617 29.109 4.004 1 98.81 99 ASN A CA 1
ATOM 759 C C . ASN A 1 99 ? -10.312 28.656 4.656 1 98.81 99 ASN A C 1
ATOM 761 O O . ASN A 1 99 ? -10.273 28.422 5.867 1 98.81 99 ASN A O 1
ATOM 765 N N . MET A 1 100 ? -9.258 28.531 3.895 1 98.94 100 MET A N 1
ATOM 766 C CA . MET A 1 100 ? -8.039 27.891 4.383 1 98.94 100 MET A CA 1
ATOM 767 C C . MET A 1 100 ? -6.953 28.922 4.656 1 98.94 100 MET A C 1
ATOM 769 O O . MET A 1 100 ? -6.609 29.719 3.775 1 98.94 100 MET A O 1
ATOM 773 N N . LEU A 1 101 ? -6.414 28.891 5.801 1 98.94 101 LEU A N 1
ATOM 774 C CA . LEU A 1 101 ? -5.309 29.734 6.234 1 98.94 101 LEU A CA 1
ATOM 775 C C . LEU A 1 101 ? -4.059 28.906 6.5 1 98.94 101 LEU A C 1
ATOM 777 O O . LEU A 1 101 ? -4.059 28.031 7.367 1 98.94 101 LEU A O 1
ATOM 781 N N . TYR A 1 102 ? -3.016 29.141 5.719 1 98.94 102 TYR A N 1
ATOM 782 C CA . TYR A 1 102 ? -1.734 28.453 5.875 1 98.94 102 TYR A CA 1
ATOM 783 C C . TYR A 1 102 ? -0.714 29.375 6.551 1 98.94 102 TYR A C 1
ATOM 785 O O . TYR A 1 102 ? -0.447 30.469 6.078 1 98.94 102 TYR A O 1
ATOM 793 N N . LEU A 1 103 ? -0.152 28.891 7.598 1 98.94 103 LEU A N 1
ATOM 794 C CA . LEU A 1 103 ? 0.762 29.719 8.375 1 98.94 103 LEU A CA 1
ATOM 795 C C . LEU A 1 103 ? 2.156 29.109 8.414 1 98.94 103 LEU A C 1
ATOM 797 O O . LEU A 1 103 ? 2.311 27.922 8.711 1 98.94 103 LEU A O 1
ATOM 801 N N . GLU A 1 104 ? 3.113 29.875 8.023 1 98.81 104 GLU A N 1
ATOM 802 C CA . GLU A 1 104 ? 4.5 29.453 8.195 1 98.81 104 GLU A CA 1
ATOM 803 C C . GLU A 1 104 ? 5.031 29.844 9.57 1 98.81 104 GLU A C 1
ATOM 805 O O . GLU A 1 104 ? 5.438 31 9.789 1 98.81 104 GLU A O 1
ATOM 810 N N . ALA A 1 105 ? 5.066 28.922 10.383 1 98.44 105 ALA A N 1
ATOM 811 C CA . ALA A 1 105 ? 5.523 29.109 11.766 1 98.44 105 ALA A CA 1
ATOM 812 C C . ALA A 1 105 ? 6.457 27.969 12.18 1 98.44 105 ALA A C 1
ATOM 814 O O . ALA A 1 105 ? 6.328 26.844 11.703 1 98.44 105 ALA A O 1
ATOM 815 N N . PRO A 1 106 ? 7.438 28.297 13.102 1 98.25 106 PRO A N 1
ATOM 816 C CA . PRO A 1 106 ? 7.797 29.594 13.703 1 98.25 106 PRO A CA 1
ATOM 817 C C . PRO A 1 106 ? 8.602 30.469 12.75 1 98.25 106 PRO A C 1
ATOM 819 O O . PRO A 1 106 ? 8.773 30.141 11.578 1 98.25 106 PRO A O 1
ATOM 822 N N . ALA A 1 107 ? 8.93 31.688 13.242 1 98.31 107 ALA A N 1
ATOM 823 C CA . ALA A 1 107 ? 9.805 32.531 12.445 1 98.31 107 ALA A CA 1
ATOM 824 C C . ALA A 1 107 ? 11.055 31.781 12.008 1 98.31 107 ALA A C 1
ATOM 826 O O . ALA A 1 107 ? 11.648 31.031 12.789 1 98.31 107 ALA A O 1
ATOM 827 N N . GLY A 1 108 ? 11.438 31.922 10.758 1 97.69 108 GLY A N 1
ATOM 828 C CA . GLY A 1 108 ? 12.523 31.172 10.148 1 97.69 108 GLY A CA 1
ATOM 829 C C . GLY A 1 108 ? 12.055 30.109 9.172 1 97.69 108 GLY A C 1
ATOM 830 O O . GLY A 1 108 ? 12.852 29.578 8.391 1 97.69 108 GLY A O 1
ATOM 831 N N . VAL A 1 109 ? 10.773 29.812 9.195 1 98.44 109 VAL A N 1
ATOM 832 C CA . VAL A 1 109 ? 10.18 28.828 8.297 1 98.44 109 VAL A CA 1
ATOM 833 C C . VAL A 1 109 ? 9.664 29.516 7.039 1 98.44 109 VAL A C 1
ATOM 835 O O . VAL A 1 109 ? 8.914 30.484 7.117 1 98.44 109 VAL A O 1
ATOM 838 N N . GLY A 1 110 ? 10.062 28.953 5.895 1 98.44 110 GLY A N 1
ATOM 839 C CA . GLY A 1 110 ? 9.633 29.531 4.637 1 98.44 110 GLY A CA 1
ATOM 840 C C . GLY A 1 110 ? 9.984 31 4.504 1 98.44 110 GLY A C 1
ATOM 841 O O . GLY A 1 110 ? 11.148 31.375 4.641 1 98.44 110 GLY A O 1
ATOM 842 N N . PHE A 1 111 ? 8.914 31.828 4.336 1 98.75 111 PHE A N 1
ATOM 843 C CA . PHE A 1 111 ? 9.117 33.281 4.156 1 98.75 111 PHE A CA 1
ATOM 844 C C . PHE A 1 111 ? 9.078 34 5.496 1 98.75 111 PHE A C 1
ATOM 846 O O . PHE A 1 111 ? 9.406 35.188 5.574 1 98.75 111 PHE A O 1
ATOM 853 N N . SER A 1 112 ? 8.664 33.344 6.559 1 98.69 112 SER A N 1
ATOM 854 C CA . SER A 1 112 ? 8.664 33.969 7.879 1 98.69 112 SER A CA 1
ATOM 855 C C . SER A 1 112 ? 10.078 34.281 8.352 1 98.69 112 SER A C 1
ATOM 857 O O . SER A 1 112 ? 11.023 33.562 8.016 1 98.69 112 SER A O 1
ATOM 859 N N . TYR A 1 113 ? 10.188 35.344 9.227 1 98.06 113 TYR A N 1
ATOM 860 C CA . TYR A 1 113 ? 11.555 35.719 9.57 1 98.06 113 TYR A CA 1
ATOM 861 C C . TYR A 1 113 ? 11.594 36.469 10.898 1 98.06 113 TYR A C 1
ATOM 863 O O . TYR A 1 113 ? 10.555 36.906 11.406 1 98.06 113 TYR A O 1
ATOM 871 N N . SER A 1 114 ? 12.75 36.5 11.43 1 97.38 114 SER A N 1
ATOM 872 C CA . SER A 1 114 ? 13.125 37.406 12.523 1 97.38 114 SER A CA 1
ATOM 873 C C . SER A 1 114 ? 14.344 38.219 12.164 1 97.38 114 SER A C 1
ATOM 875 O O . SER A 1 114 ? 15.344 37.688 11.664 1 97.38 114 SER A O 1
ATOM 877 N N . GLY A 1 115 ? 14.203 39.531 12.375 1 95.06 115 GLY A N 1
ATOM 878 C CA . GLY A 1 115 ? 15.359 40.375 12.148 1 95.06 115 GLY A CA 1
ATOM 879 C C . GLY A 1 115 ? 16.516 40.062 13.07 1 95.06 115 GLY A C 1
ATOM 880 O O . GLY A 1 115 ? 17.688 40.219 12.695 1 95.06 115 GLY A O 1
ATOM 881 N N . ASN A 1 116 ? 16.156 39.719 14.281 1 94.75 116 ASN A N 1
ATOM 882 C CA . ASN A 1 116 ? 17.156 39.25 15.242 1 94.75 116 ASN A CA 1
ATOM 883 C C . ASN A 1 116 ? 17.406 37.75 15.078 1 94.75 116 ASN A C 1
ATOM 885 O O . ASN A 1 116 ? 16.641 36.938 15.602 1 94.75 116 ASN A O 1
ATOM 889 N N . THR A 1 117 ? 18.5 37.406 14.594 1 94.12 117 THR A N 1
ATOM 890 C CA . THR A 1 117 ? 18.781 36.031 14.195 1 94.12 117 THR A CA 1
ATOM 891 C C . THR A 1 117 ? 19.031 35.125 15.414 1 94.12 117 THR A C 1
ATOM 893 O O . THR A 1 117 ? 19.016 33.906 15.312 1 94.12 117 THR A O 1
ATOM 896 N N . SER A 1 118 ? 19.297 35.719 16.578 1 94.88 118 SER A N 1
ATOM 897 C CA . SER A 1 118 ? 19.469 34.938 17.781 1 94.88 118 SER A CA 1
ATOM 898 C C . SER A 1 118 ? 18.172 34.188 18.141 1 94.88 118 SER A C 1
ATOM 900 O O . SER A 1 118 ? 18.219 33.188 18.844 1 94.88 118 SER A O 1
ATOM 902 N N . PHE A 1 119 ? 17.062 34.688 17.594 1 95.69 119 PHE A N 1
ATOM 903 C CA . PHE A 1 119 ? 15.766 34.062 17.797 1 95.69 119 PHE A CA 1
ATOM 904 C C . PHE A 1 119 ? 15.805 32.594 17.328 1 95.69 119 PHE A C 1
ATOM 906 O O . PHE A 1 119 ? 15.219 31.719 17.969 1 95.69 119 PHE A O 1
ATOM 913 N N . TYR A 1 120 ? 16.547 32.344 16.266 1 96.62 120 TYR A N 1
ATOM 914 C CA . TYR A 1 120 ? 16.531 31.047 15.602 1 96.62 120 TYR A CA 1
ATOM 915 C C . TYR A 1 120 ? 17.203 29.984 16.469 1 96.62 120 TYR A C 1
ATOM 917 O O . TYR A 1 120 ? 17.031 28.781 16.219 1 96.62 120 TYR A O 1
ATOM 925 N N . HIS A 1 121 ? 17.922 30.312 17.5 1 93.94 121 HIS A N 1
ATOM 926 C CA . HIS A 1 121 ? 18.734 29.359 18.266 1 93.94 121 HIS A CA 1
ATOM 927 C C . HIS A 1 121 ? 17.984 28.828 19.469 1 93.94 121 HIS A C 1
ATOM 929 O O . HIS A 1 121 ? 18.453 27.906 20.141 1 93.94 121 HIS A O 1
ATOM 935 N N . SER A 1 122 ? 16.781 29.359 19.703 1 87.25 122 SER A N 1
ATOM 936 C CA . SER A 1 122 ? 16.109 28.953 20.938 1 87.25 122 SER A CA 1
ATOM 937 C C . SER A 1 122 ? 14.617 28.781 20.719 1 87.25 122 SER A C 1
ATOM 939 O O . SER A 1 122 ? 13.82 29.047 21.625 1 87.25 122 SER A O 1
ATOM 941 N N . VAL A 1 123 ? 14.297 28.406 19.578 1 96.69 123 VAL A N 1
ATOM 942 C CA . VAL A 1 123 ? 12.875 28.266 19.297 1 96.69 123 VAL A CA 1
ATOM 943 C C . VAL A 1 123 ? 12.367 26.938 19.844 1 96.69 123 VAL A C 1
ATOM 945 O O . VAL A 1 123 ? 13.07 25.922 19.766 1 96.69 123 VAL A O 1
ATOM 948 N N . ASN A 1 124 ? 11.281 26.906 20.5 1 97.94 124 ASN A N 1
ATOM 949 C CA . ASN A 1 124 ? 10.648 25.719 21.047 1 97.94 124 ASN A CA 1
ATOM 950 C C . ASN A 1 124 ? 9.125 25.781 20.922 1 97.94 124 ASN A C 1
ATOM 952 O O . ASN A 1 124 ? 8.586 26.688 20.297 1 97.94 124 ASN A O 1
ATOM 956 N N . ASP A 1 125 ? 8.438 24.844 21.516 1 98.5 125 ASP A N 1
ATOM 957 C CA . ASP A 1 125 ? 6.992 24.719 21.375 1 98.5 125 ASP A CA 1
ATOM 958 C C . ASP A 1 125 ? 6.277 25.906 22.031 1 98.5 125 ASP A C 1
ATOM 960 O O . ASP A 1 125 ? 5.281 26.406 21.516 1 98.5 125 ASP A O 1
ATOM 964 N N . THR A 1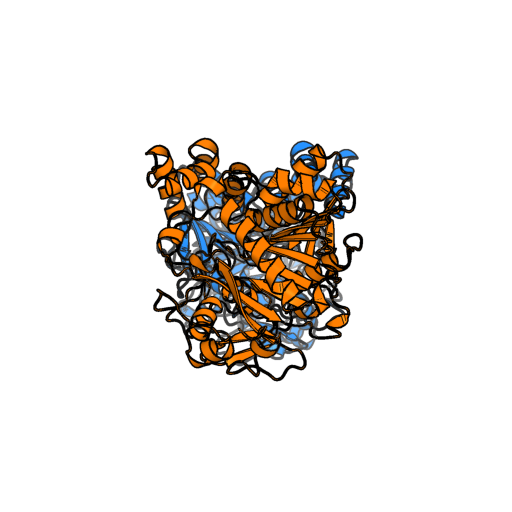 126 ? 6.742 26.281 23.156 1 98.06 126 THR A N 1
ATOM 965 C CA . THR A 1 126 ? 6.109 27.375 23.891 1 98.06 126 THR A CA 1
ATOM 966 C C . THR A 1 126 ? 6.145 28.656 23.078 1 98.06 126 THR A C 1
ATOM 968 O O . THR A 1 126 ? 5.125 29.344 22.938 1 98.06 126 THR A O 1
ATOM 971 N N . ILE A 1 127 ? 7.305 28.969 22.594 1 97.69 127 ILE A N 1
ATOM 972 C CA . ILE A 1 127 ? 7.48 30.172 21.781 1 97.69 127 ILE A CA 1
ATOM 973 C C . ILE A 1 127 ? 6.598 30.094 20.547 1 97.69 127 ILE A C 1
ATOM 975 O O . ILE A 1 127 ? 5.914 31.062 20.188 1 97.69 127 ILE A O 1
ATOM 979 N N . THR A 1 128 ? 6.633 28.953 19.891 1 98.56 128 THR A N 1
ATOM 980 C CA . THR A 1 128 ? 5.859 28.766 18.672 1 98.56 128 THR A CA 1
ATOM 981 C C . THR A 1 128 ? 4.367 28.938 18.938 1 98.56 128 THR A C 1
ATOM 983 O O . THR A 1 128 ? 3.674 29.625 18.188 1 98.56 128 THR A O 1
ATOM 986 N N . ALA A 1 129 ? 3.84 28.344 19.984 1 98.56 129 ALA A N 1
ATOM 987 C CA . ALA A 1 129 ? 2.424 28.453 20.344 1 98.56 129 ALA A CA 1
ATOM 988 C C . ALA A 1 129 ? 2.047 29.906 20.641 1 98.56 129 ALA A C 1
ATOM 990 O O . ALA A 1 129 ? 0.997 30.375 20.203 1 98.56 129 ALA A O 1
ATOM 991 N N . GLN A 1 130 ? 2.869 30.609 21.344 1 97.94 130 GLN A N 1
ATOM 992 C CA . GLN A 1 130 ? 2.604 32 21.688 1 97.94 130 GLN A CA 1
ATOM 993 C C . GLN A 1 130 ? 2.613 32.906 20.453 1 97.94 130 GLN A C 1
ATOM 995 O O . GLN A 1 130 ? 1.745 33.75 20.297 1 97.94 130 GLN A O 1
ATOM 1000 N N . ASP A 1 131 ? 3.637 32.656 19.656 1 98.44 131 ASP A N 1
ATOM 1001 C CA . ASP A 1 131 ? 3.707 33.438 18.422 1 98.44 131 ASP A CA 1
ATOM 1002 C C . ASP A 1 131 ? 2.49 33.188 17.547 1 98.44 131 ASP A C 1
ATOM 1004 O O . ASP A 1 131 ? 1.972 34.094 16.906 1 98.44 131 ASP A O 1
ATOM 1008 N N . ASN A 1 132 ? 2.092 31.938 17.484 1 98.75 132 ASN A N 1
ATOM 1009 C CA . ASN A 1 132 ? 0.91 31.594 16.688 1 98.75 132 ASN A CA 1
ATOM 1010 C C . ASN A 1 132 ? -0.343 32.25 17.234 1 98.75 132 ASN A C 1
ATOM 1012 O O . ASN A 1 132 ? -1.222 32.656 16.484 1 98.75 132 ASN A O 1
ATOM 1016 N N . LEU A 1 133 ? -0.459 32.344 18.531 1 98.38 133 LEU A N 1
ATOM 1017 C CA . LEU A 1 133 ? -1.598 33.031 19.141 1 98.38 133 LEU A CA 1
ATOM 1018 C C . LEU A 1 133 ? -1.598 34.531 18.781 1 98.38 133 LEU A C 1
ATOM 1020 O O . LEU A 1 133 ? -2.637 35.062 18.422 1 98.38 133 LEU A O 1
ATOM 1024 N N . VAL A 1 134 ? -0.456 35.156 18.891 1 97.81 134 VAL A N 1
ATOM 1025 C CA . VAL A 1 134 ? -0.336 36.562 18.531 1 97.81 134 VAL A CA 1
ATOM 1026 C C . VAL A 1 134 ? -0.694 36.75 17.062 1 97.81 134 VAL A C 1
ATOM 1028 O O . VAL A 1 134 ? -1.388 37.719 16.703 1 97.81 134 VAL A O 1
ATOM 1031 N N . PHE A 1 135 ? -0.211 35.906 16.281 1 98.56 135 PHE A N 1
ATOM 1032 C CA . PHE A 1 135 ? -0.538 35.938 14.859 1 98.56 135 PHE A CA 1
ATOM 1033 C C . PHE A 1 135 ? -2.047 35.938 14.656 1 98.56 135 PHE A C 1
ATOM 1035 O O . PHE A 1 135 ? -2.572 36.781 13.906 1 98.56 135 PHE A O 1
ATOM 1042 N N . LEU A 1 136 ? -2.744 34.969 15.273 1 98.38 136 LEU A N 1
ATOM 1043 C CA . LEU A 1 136 ? -4.188 34.844 15.094 1 98.38 136 LEU A CA 1
ATOM 1044 C C . LEU A 1 136 ? -4.895 36.125 15.547 1 98.38 136 LEU A C 1
ATOM 1046 O O . LEU A 1 136 ? -5.809 36.594 14.867 1 98.38 136 LEU A O 1
ATOM 1050 N N . GLN A 1 137 ? -4.484 36.719 16.641 1 96.56 137 GLN A N 1
ATOM 1051 C CA . GLN A 1 137 ? -5.086 37.938 17.141 1 96.56 137 GLN A CA 1
ATOM 1052 C C . GLN A 1 137 ? -4.938 39.062 16.125 1 96.56 137 GLN A C 1
ATOM 1054 O O . GLN A 1 137 ? -5.906 39.781 15.828 1 96.56 137 GLN A O 1
ATOM 1059 N N . GLN A 1 138 ? -3.746 39.188 15.625 1 96.69 138 GLN A N 1
ATOM 1060 C CA . GLN A 1 138 ? -3.469 40.25 14.688 1 96.69 138 GLN A CA 1
ATOM 1061 C C . GLN A 1 138 ? -4.121 39.969 13.328 1 96.69 138 GLN A C 1
ATOM 1063 O O . GLN A 1 138 ? -4.574 40.906 12.656 1 96.69 138 GLN A O 1
ATOM 1068 N N . TRP A 1 139 ? -4.129 38.719 12.945 1 97.56 139 TRP A N 1
ATOM 1069 C CA . TRP A 1 139 ? -4.746 38.375 11.672 1 97.56 139 TRP A CA 1
ATOM 1070 C C . TRP A 1 139 ? -6.242 38.656 11.688 1 97.56 139 TRP A C 1
ATOM 1072 O O . TRP A 1 139 ? -6.785 39.219 10.727 1 97.56 139 TRP A O 1
ATOM 1082 N N . PHE A 1 140 ? -6.945 38.344 12.773 1 96.06 140 PHE A N 1
ATOM 1083 C CA . PHE A 1 140 ? -8.375 38.594 12.891 1 96.06 140 PHE A CA 1
ATOM 1084 C C . PHE A 1 140 ? -8.664 40.094 12.906 1 96.06 140 PHE A C 1
ATOM 1086 O O . PHE A 1 140 ? -9.727 40.531 12.461 1 96.06 140 PHE A O 1
ATOM 1093 N N . ALA A 1 141 ? -7.711 40.812 13.391 1 94.31 141 ALA A N 1
ATOM 1094 C CA . ALA A 1 141 ? -7.875 42.281 13.352 1 94.31 141 ALA A CA 1
ATOM 1095 C C . ALA A 1 141 ? -7.852 42.781 11.914 1 94.31 141 ALA A C 1
ATOM 1097 O O . ALA A 1 141 ? -8.547 43.75 11.586 1 94.31 141 ALA A O 1
ATOM 1098 N N . LYS A 1 142 ? -7.082 42.125 11.117 1 95.5 142 LYS A N 1
ATOM 1099 C CA . LYS A 1 142 ? -6.965 42.531 9.719 1 95.5 142 LYS A CA 1
ATOM 1100 C C . LYS A 1 142 ? -8.086 41.906 8.883 1 95.5 142 LYS A C 1
ATOM 1102 O O . LYS A 1 142 ? -8.445 42.469 7.828 1 95.5 142 LYS A O 1
ATOM 1107 N N . PHE A 1 143 ? -8.625 40.781 9.32 1 96.31 143 PHE A N 1
ATOM 1108 C CA . PHE A 1 143 ? -9.703 40.062 8.648 1 96.31 143 PHE A CA 1
ATOM 1109 C C . PHE A 1 143 ? -10.891 39.875 9.594 1 96.31 143 PHE A C 1
ATOM 1111 O O . PHE A 1 143 ? -11.273 38.75 9.883 1 96.31 143 PHE A O 1
ATOM 1118 N N . PRO A 1 144 ? -11.547 40.875 10.016 1 94.31 144 PRO A N 1
ATOM 1119 C CA . PRO A 1 144 ? -12.547 40.812 11.078 1 94.31 144 PRO A CA 1
ATOM 1120 C C . PRO A 1 144 ? -13.789 40.031 10.664 1 94.31 144 PRO A C 1
ATOM 1122 O O . PRO A 1 144 ? -14.516 39.5 11.516 1 94.31 144 PRO A O 1
ATOM 1125 N N . GLU A 1 145 ? -14.094 39.906 9.383 1 94 145 GLU A N 1
ATOM 1126 C CA . GLU A 1 145 ? -15.273 39.188 8.914 1 94 145 GLU A CA 1
ATOM 1127 C C . GLU A 1 145 ? -15.18 37.688 9.25 1 94 145 GLU A C 1
ATOM 1129 O O . GLU A 1 145 ? -16.188 36.969 9.195 1 94 145 GLU A O 1
ATOM 1134 N N . TYR A 1 146 ? -13.992 37.219 9.633 1 96 146 TYR A N 1
ATOM 1135 C CA . TYR A 1 146 ? -13.82 35.781 9.922 1 96 146 TYR A CA 1
ATOM 1136 C C . TYR A 1 146 ? -13.859 35.531 11.422 1 96 146 TYR A C 1
ATOM 1138 O O . TYR A 1 146 ? -13.852 34.375 11.859 1 96 146 TYR A O 1
ATOM 1146 N N . MET A 1 147 ? -13.922 36.469 12.25 1 91.81 147 MET A N 1
ATOM 1147 C CA . MET A 1 147 ? -13.828 36.344 13.703 1 91.81 147 MET A CA 1
ATOM 1148 C C . MET A 1 147 ? -14.977 35.5 14.258 1 91.81 147 MET A C 1
ATOM 1150 O O . MET A 1 147 ? -14.812 34.781 15.234 1 91.81 147 MET A O 1
ATOM 1154 N N . ASN A 1 148 ? -16.188 35.625 13.695 1 90.38 148 ASN A N 1
ATOM 1155 C CA . ASN A 1 148 ? -17.328 34.906 14.234 1 90.38 148 ASN A CA 1
ATOM 1156 C C . ASN A 1 148 ? -17.625 33.625 13.438 1 90.38 148 ASN A C 1
ATOM 1158 O O . ASN A 1 148 ? -18.656 32.969 13.641 1 90.38 148 ASN A O 1
ATOM 1162 N N . ARG A 1 149 ? -16.688 33.25 12.602 1 96 149 ARG A N 1
ATOM 1163 C CA . ARG A 1 149 ? -16.844 32.031 11.844 1 96 149 ARG A CA 1
ATOM 1164 C C . ARG A 1 149 ? -16.438 30.812 12.68 1 96 149 ARG A C 1
ATOM 1166 O O . ARG A 1 149 ? -15.648 30.938 13.617 1 96 149 ARG A O 1
ATOM 1173 N N . ASP A 1 150 ? -17.141 29.656 12.398 1 97.69 150 ASP A N 1
ATOM 1174 C CA . ASP A 1 150 ? -16.578 28.438 12.969 1 97.69 150 ASP A CA 1
ATOM 1175 C C . ASP A 1 150 ? -15.094 28.312 12.625 1 97.69 150 ASP A C 1
ATOM 1177 O O . ASP A 1 150 ? -14.703 28.438 11.461 1 97.69 150 ASP A O 1
ATOM 1181 N N . PHE A 1 151 ? -14.289 28.094 13.641 1 98.5 151 PHE A N 1
ATOM 1182 C CA . PHE A 1 151 ? -12.836 28.078 13.461 1 98.5 151 PHE A CA 1
ATOM 1183 C C . PHE A 1 151 ? -12.258 26.719 13.82 1 98.5 151 PHE A C 1
ATOM 1185 O O . PHE A 1 151 ? -12.648 26.109 14.82 1 98.5 151 PHE A O 1
ATOM 1192 N N . TYR A 1 152 ? -11.438 26.172 13.008 1 98.81 152 TYR A N 1
ATOM 1193 C CA . TYR A 1 152 ? -10.742 24.906 13.234 1 98.81 152 TYR A CA 1
ATOM 1194 C C . TYR A 1 152 ? -9.242 25.078 13.078 1 98.81 152 TYR A C 1
ATOM 1196 O O . TYR A 1 152 ? -8.781 25.922 12.297 1 98.81 152 TYR A O 1
ATOM 1204 N N . ILE A 1 153 ? -8.477 24.344 13.805 1 98.94 153 ILE A N 1
ATOM 1205 C CA . ILE A 1 153 ? -7.027 24.281 13.648 1 98.94 153 ILE A CA 1
ATOM 1206 C C . ILE A 1 153 ? -6.621 22.859 13.234 1 98.94 153 ILE A C 1
ATOM 1208 O O . ILE A 1 153 ? -6.961 21.891 13.914 1 98.94 153 ILE A O 1
ATOM 1212 N N . THR A 1 154 ? -5.941 22.75 12.133 1 98.94 154 THR A N 1
ATOM 1213 C CA . THR A 1 154 ? -5.531 21.453 11.594 1 98.94 154 THR A CA 1
ATOM 1214 C C . THR A 1 154 ? -4.031 21.438 11.32 1 98.94 154 THR A C 1
ATOM 1216 O O . THR A 1 154 ? -3.389 22.484 11.266 1 98.94 154 THR A O 1
ATOM 1219 N N . GLY A 1 155 ? -3.473 20.312 11.25 1 98.88 155 GLY A N 1
ATOM 1220 C CA . GLY A 1 155 ? -2.049 20.172 10.984 1 98.88 155 GLY A CA 1
ATOM 1221 C C . GLY A 1 155 ? -1.618 18.734 10.789 1 98.88 155 GLY A C 1
ATOM 1222 O O . GLY A 1 155 ? -2.459 17.844 10.648 1 98.88 155 GLY A O 1
ATOM 1223 N N . GLU A 1 156 ? -0.35 18.547 10.664 1 98.5 156 GLU A N 1
ATOM 1224 C CA . GLU A 1 156 ? 0.195 17.234 10.336 1 98.5 156 GLU A CA 1
ATOM 1225 C C . GLU A 1 156 ? 1.566 17.031 10.969 1 98.5 156 GLU A C 1
ATOM 1227 O O . GLU A 1 156 ? 2.326 17.984 11.141 1 98.5 156 GLU A O 1
ATOM 1232 N N . SER A 1 157 ? 1.915 15.773 11.297 1 98.44 157 SER A N 1
ATOM 1233 C CA . SER A 1 157 ? 3.254 15.43 11.758 1 98.44 157 SER A CA 1
ATOM 1234 C C . SER A 1 157 ? 3.566 16.094 13.094 1 98.44 157 SER A C 1
ATOM 1236 O O . SER A 1 157 ? 2.793 15.977 14.047 1 98.44 157 SER A O 1
ATOM 1238 N N . TYR A 1 158 ? 4.566 16.859 13.18 1 98.69 158 TYR A N 1
ATOM 1239 C CA . TYR A 1 158 ? 4.938 17.5 14.43 1 98.69 158 TYR A CA 1
ATOM 1240 C C . TYR A 1 158 ? 3.873 18.5 14.867 1 98.69 158 TYR A C 1
ATOM 1242 O O . TYR A 1 158 ? 3.855 18.938 16.031 1 98.69 158 TYR A O 1
ATOM 1250 N N . ALA A 1 159 ? 2.951 18.828 13.984 1 98.69 159 ALA A N 1
ATOM 1251 C CA . ALA A 1 159 ? 1.825 19.672 14.375 1 98.69 159 ALA A CA 1
ATOM 1252 C C . ALA A 1 159 ? 0.967 18.984 15.43 1 98.69 159 ALA A C 1
ATOM 1254 O O . ALA A 1 159 ? 0.089 19.609 16.031 1 98.69 159 ALA A O 1
ATOM 1255 N N . GLY A 1 160 ? 1.285 17.75 15.672 1 98.81 160 GLY A N 1
ATOM 1256 C CA . GLY A 1 160 ? 0.758 17.125 16.875 1 98.81 160 GLY A CA 1
ATOM 1257 C C . GLY A 1 160 ? 1.134 17.859 18.141 1 98.81 160 GLY A C 1
ATOM 1258 O O . GLY A 1 160 ? 0.51 17.656 19.188 1 98.81 160 GLY A O 1
ATOM 1259 N N . HIS A 1 161 ? 2.125 18.641 18.062 1 98.81 161 HIS A N 1
ATOM 1260 C CA . HIS A 1 161 ? 2.492 19.547 19.141 1 98.81 161 HIS A CA 1
ATOM 1261 C C . HIS A 1 161 ? 1.877 20.938 18.938 1 98.81 161 HIS A C 1
ATOM 1263 O O . HIS A 1 161 ? 1.135 21.422 19.797 1 98.81 161 HIS A O 1
ATOM 1269 N N . TYR A 1 162 ? 2.01 21.5 17.797 1 98.88 162 TYR A N 1
ATOM 1270 C CA . TYR A 1 162 ? 1.604 22.875 17.484 1 98.88 162 TYR A CA 1
ATOM 1271 C C . TYR A 1 162 ? 0.104 23.047 17.672 1 98.88 162 TYR A C 1
ATOM 1273 O O . TYR A 1 162 ? -0.334 24 18.328 1 98.88 162 TYR A O 1
ATOM 1281 N N . VAL A 1 163 ? -0.658 22.125 17.125 1 98.94 163 VAL A N 1
ATOM 1282 C CA . VAL A 1 163 ? -2.102 22.297 17 1 98.94 163 VAL A CA 1
ATOM 1283 C C . VAL A 1 163 ? -2.748 22.203 18.391 1 98.94 163 VAL A C 1
ATOM 1285 O O . VAL A 1 163 ? -3.441 23.141 18.812 1 98.94 163 VAL A O 1
ATOM 1288 N N . PRO A 1 164 ? -2.508 21.156 19.156 1 98.94 164 PRO A N 1
ATOM 1289 C CA . PRO A 1 164 ? -3.139 21.125 20.484 1 98.94 164 PRO A CA 1
ATOM 1290 C C . PRO A 1 164 ? -2.648 22.234 21.406 1 98.94 164 PRO A C 1
ATOM 1292 O O . PRO A 1 164 ? -3.422 22.766 22.203 1 98.94 164 PRO A O 1
ATOM 1295 N N . GLN A 1 165 ? -1.419 22.578 21.297 1 98.81 165 GLN A N 1
ATOM 1296 C CA . GLN A 1 165 ? -0.874 23.609 22.188 1 98.81 165 GLN A CA 1
ATOM 1297 C C . GLN A 1 165 ? -1.483 24.969 21.875 1 98.81 165 GLN A C 1
ATOM 1299 O O . GLN A 1 165 ? -1.832 25.719 22.797 1 98.81 165 GLN A O 1
ATOM 1304 N N . LEU A 1 166 ? -1.592 25.281 20.609 1 98.88 166 LEU A N 1
ATOM 1305 C CA . LEU A 1 166 ? -2.244 26.531 20.234 1 98.88 166 LEU A CA 1
ATOM 1306 C C . LEU A 1 166 ? -3.711 26.516 20.656 1 98.88 166 LEU A C 1
ATOM 1308 O O . LEU A 1 166 ? -4.207 27.516 21.188 1 98.88 166 LEU A O 1
ATOM 1312 N N . ALA A 1 167 ? -4.391 25.438 20.391 1 98.81 167 ALA A N 1
ATOM 1313 C CA . ALA A 1 167 ? -5.797 25.312 20.766 1 98.81 167 ALA A CA 1
ATOM 1314 C C . ALA A 1 167 ? -5.98 25.484 22.266 1 98.81 167 ALA A C 1
ATOM 1316 O O . ALA A 1 167 ? -6.906 26.172 22.703 1 98.81 167 ALA A O 1
ATOM 1317 N N . ASN A 1 168 ? -5.109 24.859 23 1 98.19 168 ASN A N 1
ATOM 1318 C CA . ASN A 1 168 ? -5.18 24.953 24.453 1 98.19 168 ASN A CA 1
ATOM 1319 C C . ASN A 1 168 ? -4.969 26.391 24.922 1 98.19 168 ASN A C 1
ATOM 1321 O O . ASN A 1 168 ? -5.629 26.844 25.859 1 98.19 168 ASN A O 1
ATOM 1325 N N . LEU A 1 169 ? -4.055 27.109 24.328 1 97.88 169 LEU A N 1
ATOM 1326 C CA . LEU A 1 169 ? -3.824 28.516 24.672 1 97.88 169 LEU A CA 1
ATOM 1327 C C . LEU A 1 169 ? -5.066 29.344 24.406 1 97.88 169 LEU A C 1
ATOM 1329 O O . LEU A 1 169 ? -5.398 30.25 25.172 1 97.88 169 LEU A O 1
ATOM 1333 N N . ILE A 1 170 ? -5.676 29.078 23.297 1 97.75 170 ILE A N 1
ATOM 1334 C CA . ILE A 1 170 ? -6.883 29.812 22.938 1 97.75 170 ILE A CA 1
ATOM 1335 C C . ILE A 1 170 ? -7.965 29.562 23.984 1 97.75 170 ILE A C 1
ATOM 1337 O O . ILE A 1 170 ? -8.594 30.5 24.469 1 97.75 170 ILE A O 1
ATOM 1341 N N . VAL A 1 171 ? -8.156 28.344 24.359 1 96.31 171 VAL A N 1
ATOM 1342 C CA . VAL A 1 171 ? -9.172 27.984 25.328 1 96.31 171 VAL A CA 1
ATOM 1343 C C . VAL A 1 171 ? -8.859 28.641 26.672 1 96.31 171 VAL A C 1
ATOM 1345 O O . VAL A 1 171 ? -9.75 29.188 27.328 1 96.31 171 VAL A O 1
ATOM 1348 N N . GLN A 1 172 ? -7.629 28.688 27.047 1 94.75 172 GLN A N 1
ATOM 1349 C CA . GLN A 1 172 ? -7.215 29.203 28.344 1 94.75 172 GLN A CA 1
ATOM 1350 C C . GLN A 1 172 ? -7.25 30.719 28.359 1 94.75 172 GLN A C 1
ATOM 1352 O O . GLN A 1 172 ? -7.465 31.328 29.422 1 94.75 172 GLN A O 1
ATOM 1357 N N . SER A 1 173 ? -6.992 31.297 27.25 1 92.19 173 SER A N 1
ATOM 1358 C CA . SER A 1 173 ? -6.93 32.75 27.188 1 92.19 173 SER A CA 1
ATOM 1359 C C . SER A 1 173 ? -8.32 33.375 27.266 1 92.19 173 SER A C 1
ATOM 1361 O O . SER A 1 173 ? -8.469 34.562 27.562 1 92.19 173 SER A O 1
ATOM 1363 N N . GLY A 1 174 ? -9.305 32.656 26.938 1 88 174 GLY A N 1
ATOM 1364 C CA . GLY A 1 174 ? -10.664 33.156 26.922 1 88 174 GLY A CA 1
ATOM 1365 C C . GLY A 1 174 ? -10.992 33.938 25.672 1 88 174 GLY A C 1
ATOM 1366 O O . GLY A 1 174 ? -12.055 34.562 25.594 1 88 174 GLY A O 1
ATOM 1367 N N . LEU A 1 175 ? -10.102 33.906 24.781 1 86.94 175 LEU A N 1
ATOM 1368 C CA . LEU A 1 175 ? -10.352 34.562 23.5 1 86.94 175 LEU A CA 1
ATOM 1369 C C . LEU A 1 175 ? -11.539 33.938 22.781 1 86.94 175 LEU A C 1
ATOM 1371 O O . LEU A 1 175 ? -11.703 32.688 22.828 1 86.94 175 LEU A O 1
ATOM 1375 N N . LYS A 1 176 ? -12.328 34.719 22.156 1 86.56 176 LYS A N 1
ATOM 1376 C CA . LYS A 1 176 ? -13.547 34.219 21.516 1 86.56 176 LYS A CA 1
ATOM 1377 C C . LYS A 1 176 ? -13.328 34 20.031 1 86.56 176 LYS A C 1
ATOM 1379 O O . LYS A 1 176 ? -14.008 34.594 19.203 1 86.56 176 LYS A O 1
ATOM 1384 N N . PHE A 1 177 ? -12.531 33.125 19.641 1 92.12 177 PHE A N 1
ATOM 1385 C CA . PHE A 1 177 ? -12.258 32.75 18.25 1 92.12 177 PHE A CA 1
ATOM 1386 C C . PHE A 1 177 ? -13.234 31.703 17.766 1 92.12 177 PHE A C 1
ATOM 1388 O O . PHE A 1 177 ? -13.148 31.25 16.625 1 92.12 177 PHE A O 1
ATOM 1395 N N . ASN A 1 178 ? -14.266 31.328 18.484 1 96.12 178 ASN A N 1
ATOM 1396 C CA . ASN A 1 178 ? -15.266 30.328 18.125 1 96.12 178 ASN A CA 1
ATOM 1397 C C . ASN A 1 178 ? -14.609 29.016 17.688 1 96.12 178 ASN A C 1
ATOM 1399 O O . ASN A 1 178 ? -14.953 28.469 16.641 1 96.12 178 ASN A O 1
ATOM 1403 N N . LEU A 1 179 ? -13.57 28.594 18.406 1 97.75 179 LEU A N 1
ATOM 1404 C CA . LEU A 1 179 ? -12.859 27.359 18.125 1 97.75 179 LEU A CA 1
ATOM 1405 C C . LEU A 1 179 ? -13.773 26.141 18.328 1 97.75 179 LEU A C 1
ATOM 1407 O O . LEU A 1 179 ? -14.273 25.922 19.438 1 97.75 179 LEU A O 1
ATOM 1411 N N . LYS A 1 180 ? -13.945 25.359 17.219 1 97.69 180 LYS A N 1
ATOM 1412 C CA . LYS A 1 180 ? -14.891 24.25 17.25 1 97.69 180 LYS A CA 1
ATOM 1413 C C . LYS A 1 180 ? -14.164 22.922 17.328 1 97.69 180 LYS A C 1
ATOM 1415 O O . LYS A 1 180 ? -14.695 21.938 17.859 1 97.69 180 LYS A O 1
ATOM 1420 N N . GLY A 1 181 ? -12.969 22.844 16.766 1 98.38 181 GLY A N 1
ATOM 1421 C CA . GLY A 1 181 ? -12.305 21.547 16.719 1 98.38 181 GLY A CA 1
ATOM 1422 C C . GLY A 1 181 ? -10.883 21.625 16.188 1 98.38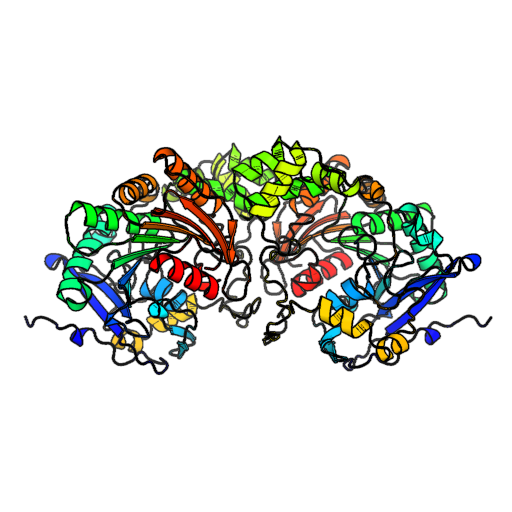 181 GLY A C 1
ATOM 1423 O O . GLY A 1 181 ? -10.461 22.656 15.672 1 98.38 181 GLY A O 1
ATOM 1424 N N . ILE A 1 182 ? -10.141 20.531 16.359 1 98.88 182 ILE A N 1
ATOM 1425 C CA . ILE A 1 182 ? -8.805 20.375 15.797 1 98.88 182 ILE A CA 1
ATOM 1426 C C . ILE A 1 182 ? -8.711 19.031 15.07 1 98.88 182 ILE A C 1
ATOM 1428 O O . ILE A 1 182 ? -9.398 18.062 15.438 1 98.88 182 ILE A O 1
ATOM 1432 N N . ALA A 1 183 ? -7.91 18.938 14.039 1 98.88 183 ALA A N 1
ATOM 1433 C CA . ALA A 1 183 ? -7.609 17.703 13.312 1 98.88 183 ALA A CA 1
ATOM 1434 C C . ALA A 1 183 ? -6.117 17.594 13.016 1 98.88 183 ALA A C 1
ATOM 1436 O O . ALA A 1 183 ? -5.504 18.547 12.523 1 98.88 183 ALA A O 1
ATOM 1437 N N . ILE A 1 184 ? -5.527 16.484 13.312 1 98.88 184 ILE A N 1
ATOM 1438 C CA . ILE A 1 184 ? -4.086 16.328 13.141 1 98.88 184 ILE A CA 1
ATOM 1439 C C . ILE A 1 184 ? -3.787 15.016 12.422 1 98.88 184 ILE A C 1
ATOM 1441 O O . ILE A 1 184 ? -4.191 13.945 12.883 1 98.88 184 ILE A O 1
ATOM 1445 N N . GLY A 1 185 ? -3.041 15.094 11.336 1 98.75 185 GLY A N 1
ATOM 1446 C CA . GLY A 1 185 ? -2.67 13.938 10.539 1 98.75 185 GLY A CA 1
ATOM 1447 C C . GLY A 1 185 ? -1.293 13.398 10.875 1 98.75 185 GLY A C 1
ATOM 1448 O O . GLY A 1 185 ? -0.33 14.156 10.977 1 98.75 185 GLY A O 1
ATOM 1449 N N . ASN A 1 186 ? -1.243 12.117 11.078 1 98.5 186 ASN A N 1
ATOM 1450 C CA . ASN A 1 186 ? 0.012 11.445 11.391 1 98.5 186 ASN A CA 1
ATOM 1451 C C . ASN A 1 186 ? 0.809 12.203 12.445 1 98.5 186 ASN A C 1
ATOM 1453 O O . ASN A 1 186 ? 1.993 12.484 12.25 1 98.5 186 ASN A O 1
ATOM 1457 N N . PRO A 1 187 ? 0.208 12.461 13.547 1 98.81 187 PRO A N 1
ATOM 1458 C CA . PRO A 1 187 ? 0.816 13.383 14.516 1 98.81 187 PRO A CA 1
ATOM 1459 C C . PRO A 1 187 ? 1.82 12.688 15.43 1 98.81 187 PRO A C 1
ATOM 1461 O O . PRO A 1 187 ? 1.639 11.516 15.781 1 98.81 187 PRO A O 1
ATOM 1464 N N . LEU A 1 188 ? 2.844 13.383 15.828 1 98.88 188 LEU A N 1
ATOM 1465 C CA . LEU A 1 188 ? 3.568 13.016 17.047 1 98.88 188 LEU A CA 1
ATOM 1466 C C . LEU A 1 188 ? 2.836 13.508 18.281 1 98.88 188 LEU A C 1
ATOM 1468 O O . LEU A 1 188 ? 2.654 14.719 18.469 1 98.88 188 LEU A O 1
ATOM 1472 N N . LEU A 1 189 ? 2.373 12.594 19.078 1 98.94 189 LEU A N 1
ATOM 1473 C CA . LEU A 1 189 ? 1.602 12.961 20.266 1 98.94 189 LEU A CA 1
ATOM 1474 C C . LEU A 1 189 ? 2.305 12.5 21.547 1 98.94 189 LEU A C 1
ATOM 1476 O O . LEU A 1 189 ? 2.141 13.109 22.594 1 98.94 189 LEU A O 1
ATOM 1480 N N . GLU A 1 190 ? 2.99 11.414 21.422 1 98.88 190 GLU A N 1
ATOM 1481 C CA . GLU A 1 190 ? 3.781 10.844 22.516 1 98.88 190 GLU A CA 1
ATOM 1482 C C . GLU A 1 190 ? 4.992 10.086 21.969 1 98.88 190 GLU A C 1
ATOM 1484 O O . GLU A 1 190 ? 4.844 9.117 21.219 1 98.88 190 GLU A O 1
ATOM 1489 N N . PHE A 1 191 ? 6.117 10.484 22.422 1 98.62 191 PHE A N 1
ATOM 1490 C CA . PHE A 1 191 ? 7.41 10.211 21.812 1 98.62 191 PHE A CA 1
ATOM 1491 C C . PHE A 1 191 ? 7.672 8.711 21.734 1 98.62 191 PHE A C 1
ATOM 1493 O O . PHE A 1 191 ? 7.91 8.172 20.656 1 98.62 191 PHE A O 1
ATOM 1500 N N . ASN A 1 192 ? 7.609 7.988 22.797 1 98.62 192 ASN A N 1
ATOM 1501 C CA . ASN A 1 192 ? 7.988 6.578 22.844 1 98.62 192 ASN A CA 1
ATOM 1502 C C . ASN A 1 192 ? 7.008 5.707 22.078 1 98.62 192 ASN A C 1
ATOM 1504 O O . ASN A 1 192 ? 7.414 4.871 21.266 1 98.62 192 ASN A O 1
ATOM 1508 N N . THR A 1 193 ? 5.699 5.875 22.312 1 98.69 193 THR A N 1
ATOM 1509 C CA . THR A 1 193 ? 4.684 5.055 21.672 1 98.69 193 THR A CA 1
ATOM 1510 C C . THR A 1 193 ? 4.719 5.254 20.156 1 98.69 193 THR A C 1
ATOM 1512 O O . THR A 1 193 ? 4.672 4.281 19.391 1 98.69 193 THR A O 1
ATOM 1515 N N . ASP A 1 194 ? 4.801 6.492 19.734 1 98.69 194 ASP A N 1
ATOM 1516 C CA . ASP A 1 194 ? 4.777 6.809 18.312 1 98.69 194 ASP A CA 1
ATOM 1517 C C . ASP A 1 194 ? 6.016 6.258 17.609 1 98.69 194 ASP A C 1
ATOM 1519 O O . ASP A 1 194 ? 5.906 5.562 16.594 1 98.69 194 ASP A O 1
ATOM 1523 N N . PHE A 1 195 ? 7.172 6.5 18.141 1 98.56 195 PHE A N 1
ATOM 1524 C CA . PHE A 1 195 ? 8.391 6.078 17.469 1 98.56 195 PHE A CA 1
ATOM 1525 C C . PHE A 1 195 ? 8.57 4.57 17.562 1 98.56 195 PHE A C 1
ATOM 1527 O O . PHE A 1 195 ? 9.023 3.93 16.609 1 98.56 195 PHE A O 1
ATOM 1534 N N . ASN A 1 196 ? 8.258 4.008 18.703 1 98.62 196 ASN A N 1
ATOM 1535 C CA . ASN A 1 196 ? 8.477 2.574 18.859 1 98.62 196 ASN A CA 1
ATOM 1536 C C . ASN A 1 196 ? 7.52 1.77 17.969 1 98.62 196 ASN A C 1
ATOM 1538 O O . ASN A 1 196 ? 7.758 0.589 17.719 1 98.62 196 ASN A O 1
ATOM 1542 N N . SER A 1 197 ? 6.41 2.355 17.531 1 98.5 197 SER A N 1
ATOM 1543 C CA . SER A 1 197 ? 5.512 1.666 16.609 1 98.5 197 SER A CA 1
ATOM 1544 C C . SER A 1 197 ? 6.176 1.424 15.258 1 98.5 197 SER A C 1
ATOM 1546 O O . SER A 1 197 ? 5.703 0.608 14.469 1 98.5 197 SER A O 1
ATOM 1548 N N . GLN A 1 198 ? 7.277 2.102 14.969 1 98.44 198 GLN A N 1
ATOM 1549 C CA . GLN A 1 198 ? 8.008 1.914 13.727 1 98.44 198 GLN A CA 1
ATOM 1550 C C . GLN A 1 198 ? 8.5 0.475 13.586 1 98.44 198 GLN A C 1
ATOM 1552 O O . GLN A 1 198 ? 8.461 -0.096 12.492 1 98.44 198 GLN A O 1
ATOM 1557 N N . GLY A 1 199 ? 9.016 -0.089 14.68 1 98.25 199 GLY A N 1
ATOM 1558 C CA . GLY A 1 199 ? 9.492 -1.462 14.625 1 98.25 199 GLY A CA 1
ATOM 1559 C C . GLY A 1 199 ? 8.438 -2.439 14.133 1 98.25 199 GLY A C 1
ATOM 1560 O O . GLY A 1 199 ? 8.711 -3.25 13.242 1 98.25 199 GLY A O 1
ATOM 1561 N N . ASP A 1 200 ? 7.195 -2.348 14.758 1 97.88 200 ASP A N 1
ATOM 1562 C CA . ASP A 1 200 ? 6.082 -3.193 14.336 1 97.88 200 ASP A CA 1
ATOM 1563 C C . ASP A 1 200 ? 5.734 -2.951 12.867 1 97.88 200 ASP A C 1
ATOM 1565 O O . ASP A 1 200 ? 5.465 -3.896 12.125 1 97.88 200 ASP A O 1
ATOM 1569 N N . TYR A 1 201 ? 5.734 -1.72 12.531 1 98.5 201 TYR A N 1
ATOM 1570 C CA . TYR A 1 201 ? 5.367 -1.349 11.164 1 98.5 201 TYR A CA 1
ATOM 1571 C C . TYR A 1 201 ? 6.402 -1.855 10.164 1 98.5 201 TYR A C 1
ATOM 1573 O O . TYR A 1 201 ? 6.047 -2.455 9.148 1 98.5 201 TYR A O 1
ATOM 1581 N N . TYR A 1 202 ? 7.73 -1.619 10.406 1 98.44 202 TYR A N 1
ATOM 1582 C CA . TYR A 1 202 ? 8.797 -2.09 9.523 1 98.44 202 TYR A CA 1
ATOM 1583 C C . TYR A 1 202 ? 8.688 -3.592 9.289 1 98.44 202 TYR A C 1
ATOM 1585 O O . TYR A 1 202 ? 8.75 -4.055 8.148 1 98.44 202 TYR A O 1
ATOM 1593 N N . TRP A 1 203 ? 8.508 -4.289 10.336 1 98.5 203 TRP A N 1
ATOM 1594 C CA . TRP A 1 203 ? 8.492 -5.746 10.273 1 98.5 203 TRP A CA 1
ATOM 1595 C C . TRP A 1 203 ? 7.273 -6.246 9.5 1 98.5 203 TRP A C 1
ATOM 1597 O O . TRP A 1 203 ? 7.398 -7.098 8.617 1 98.5 203 TRP A O 1
ATOM 1607 N N . SER A 1 204 ? 6.098 -5.699 9.797 1 97.75 204 SER A N 1
ATOM 1608 C CA . SER A 1 204 ? 4.84 -6.188 9.242 1 97.75 204 SER A CA 1
ATOM 1609 C C . SER A 1 204 ? 4.66 -5.73 7.793 1 97.75 204 SER A C 1
ATOM 1611 O O . SER A 1 204 ? 3.771 -6.219 7.09 1 97.75 204 SER A O 1
ATOM 1613 N N . HIS A 1 205 ? 5.512 -4.832 7.336 1 97.62 205 HIS A N 1
ATOM 1614 C CA . HIS A 1 205 ? 5.465 -4.391 5.949 1 97.62 205 HIS A CA 1
ATOM 1615 C C . HIS A 1 205 ? 6.68 -4.887 5.172 1 97.62 205 HIS A C 1
ATOM 1617 O O . HIS A 1 205 ? 6.918 -4.453 4.043 1 97.62 205 HIS A O 1
ATOM 1623 N N . GLY A 1 206 ? 7.438 -5.738 5.809 1 97.62 206 GLY A N 1
ATOM 1624 C CA . GLY A 1 206 ? 8.477 -6.48 5.113 1 97.62 206 GLY A CA 1
ATOM 1625 C C . GLY A 1 206 ? 9.758 -5.688 4.938 1 97.62 206 GLY A C 1
ATOM 1626 O O . GLY A 1 206 ? 10.641 -6.082 4.172 1 97.62 206 GLY A O 1
ATOM 1627 N N . LEU A 1 207 ? 9.938 -4.559 5.625 1 98.19 207 LEU A N 1
ATOM 1628 C CA . LEU A 1 207 ? 11.102 -3.703 5.449 1 98.19 207 LEU A CA 1
ATOM 1629 C C . LEU A 1 207 ? 12.305 -4.262 6.199 1 98.19 207 LEU A C 1
ATOM 1631 O O . LEU A 1 207 ? 13.453 -3.936 5.879 1 98.19 207 LEU A O 1
ATOM 1635 N N . ILE A 1 208 ? 12.023 -5.051 7.246 1 98.44 208 ILE A N 1
ATOM 1636 C CA . ILE A 1 208 ? 13.117 -5.617 8.023 1 98.44 208 ILE A CA 1
ATOM 1637 C C . ILE A 1 208 ? 12.852 -7.098 8.297 1 98.44 208 ILE A C 1
ATOM 1639 O O . ILE A 1 208 ? 11.711 -7.555 8.203 1 98.44 208 ILE A O 1
ATOM 1643 N N . SER A 1 209 ? 13.883 -7.805 8.57 1 97.81 209 SER A N 1
ATOM 1644 C CA . SER A 1 209 ? 13.82 -9.234 8.859 1 97.81 209 SER A CA 1
ATOM 1645 C C . SER A 1 209 ? 13.297 -9.484 10.273 1 97.81 209 SER A C 1
ATOM 1647 O O . SER A 1 209 ? 13.18 -8.555 11.07 1 97.81 209 SER A O 1
ATOM 1649 N N . ASP A 1 210 ? 12.953 -10.742 10.555 1 96.5 210 ASP A N 1
ATOM 1650 C CA . ASP A 1 210 ? 12.562 -11.141 11.906 1 96.5 210 ASP A CA 1
ATOM 1651 C C . ASP A 1 210 ? 13.672 -10.852 12.906 1 96.5 210 ASP A C 1
ATOM 1653 O O . ASP A 1 210 ? 13.406 -10.406 14.023 1 96.5 210 ASP A O 1
ATOM 1657 N N . ALA A 1 211 ? 14.891 -11.102 12.508 1 96.19 211 ALA A N 1
ATOM 1658 C CA . ALA A 1 211 ? 16.031 -10.875 13.383 1 96.19 211 ALA A CA 1
ATOM 1659 C C . ALA A 1 211 ? 16.172 -9.391 13.734 1 96.19 211 ALA A C 1
ATOM 1661 O O . ALA A 1 211 ? 16.391 -9.039 14.891 1 96.19 211 ALA A O 1
ATOM 1662 N N . THR A 1 212 ? 16.062 -8.578 12.742 1 98.06 212 THR A N 1
ATOM 1663 C CA . THR A 1 212 ? 16.172 -7.137 12.969 1 98.06 212 THR A CA 1
ATOM 1664 C C . THR A 1 212 ? 15.008 -6.621 13.805 1 98.06 212 THR A C 1
ATOM 1666 O O . THR A 1 212 ? 15.172 -5.719 14.625 1 98.06 212 THR A O 1
ATOM 1669 N N . TYR A 1 213 ? 13.852 -7.219 13.602 1 98.19 213 TYR A N 1
ATOM 1670 C CA . TYR A 1 213 ? 12.711 -6.871 14.43 1 98.19 213 TYR A CA 1
ATOM 1671 C C . TYR A 1 213 ? 13.008 -7.121 15.906 1 98.19 213 TYR A C 1
ATOM 1673 O O . TYR A 1 213 ? 12.672 -6.305 16.766 1 98.19 213 TYR A O 1
ATOM 1681 N N . GLN A 1 214 ? 13.617 -8.219 16.234 1 97.62 214 GLN A N 1
ATOM 1682 C CA . GLN A 1 214 ? 14 -8.516 17.609 1 97.62 214 GLN A CA 1
ATOM 1683 C C . GLN A 1 214 ? 15.008 -7.496 18.125 1 97.62 214 GLN A C 1
ATOM 1685 O O . GLN A 1 214 ? 14.922 -7.066 19.281 1 97.62 214 GLN A O 1
ATOM 1690 N N . LEU A 1 215 ? 15.93 -7.113 17.312 1 98.06 215 LEU A N 1
ATOM 1691 C CA . LEU A 1 215 ? 16.938 -6.129 17.703 1 98.06 215 LEU A CA 1
ATOM 1692 C C . LEU A 1 215 ? 16.281 -4.789 18.031 1 98.06 215 LEU A C 1
ATOM 1694 O O . LEU A 1 215 ? 16.562 -4.199 19.078 1 98.06 215 LEU A O 1
ATOM 1698 N N . VAL A 1 216 ? 15.32 -4.359 17.188 1 98.25 216 VAL A N 1
ATOM 1699 C CA . VAL A 1 216 ? 14.742 -3.027 17.328 1 98.25 216 VAL A CA 1
ATOM 1700 C C . VAL A 1 216 ? 13.734 -3.021 18.484 1 98.25 216 VAL A C 1
ATOM 1702 O O . VAL A 1 216 ? 13.461 -1.974 19.062 1 98.25 216 VAL A O 1
ATOM 1705 N N . THR A 1 217 ? 13.258 -4.199 18.859 1 97.06 217 THR A N 1
ATOM 1706 C CA . THR A 1 217 ? 12.25 -4.242 19.922 1 97.06 217 THR A CA 1
ATOM 1707 C C . THR A 1 217 ? 12.891 -4.566 21.266 1 97.06 217 THR A C 1
ATOM 1709 O O . THR A 1 217 ? 12.352 -4.207 22.312 1 97.06 217 THR A O 1
ATOM 1712 N N . SER A 1 218 ? 14.086 -5.262 21.25 1 97 218 SER A N 1
ATOM 1713 C CA . SER A 1 218 ? 14.578 -5.789 22.516 1 97 218 SER A CA 1
ATOM 1714 C C . SER A 1 218 ? 15.961 -5.238 22.844 1 97 218 SER A C 1
ATOM 1716 O O . SER A 1 218 ? 16.422 -5.355 23.984 1 97 218 SER A O 1
ATOM 1718 N N . VAL A 1 219 ? 16.625 -4.727 21.922 1 97.69 219 VAL A N 1
ATOM 1719 C CA . VAL A 1 219 ? 18 -4.289 22.141 1 97.69 219 VAL A CA 1
ATOM 1720 C C . VAL A 1 219 ? 18.062 -2.766 22.172 1 97.69 219 VAL A C 1
ATOM 1722 O O . VAL A 1 219 ? 18.469 -2.168 23.156 1 97.69 219 VAL A O 1
ATOM 1725 N N . CYS A 1 220 ? 17.641 -2.121 21.172 1 98.44 220 CYS A N 1
ATOM 1726 C CA . CYS A 1 220 ? 17.547 -0.669 21.047 1 98.44 220 CYS A CA 1
ATOM 1727 C C . CYS A 1 220 ? 16.328 -0.259 20.234 1 98.44 220 CYS A C 1
ATOM 1729 O O . CYS A 1 220 ? 16.344 -0.353 19 1 98.44 220 CYS A O 1
ATOM 1731 N N . ASN A 1 221 ? 15.336 0.261 20.922 1 97.81 221 ASN A N 1
ATOM 1732 C CA . ASN A 1 221 ? 14.102 0.597 20.234 1 97.81 221 ASN A CA 1
ATOM 1733 C C . ASN A 1 221 ? 14.227 1.924 19.484 1 97.81 221 ASN A C 1
ATOM 1735 O O . ASN A 1 221 ? 15.211 2.646 19.656 1 97.81 221 ASN A O 1
ATOM 1739 N N . THR A 1 222 ? 13.305 2.229 18.641 1 97.94 222 THR A N 1
ATOM 1740 C CA . THR A 1 222 ? 13.398 3.371 17.75 1 97.94 222 THR A CA 1
ATOM 1741 C C . THR A 1 222 ? 13.352 4.68 18.531 1 97.94 222 THR A C 1
ATOM 1743 O O . THR A 1 222 ? 13.977 5.668 18.125 1 97.94 222 THR A O 1
ATOM 1746 N N . SER A 1 223 ? 12.602 4.777 19.641 1 98.12 223 SER A N 1
ATOM 1747 C CA . SER A 1 223 ? 12.602 5.988 20.453 1 98.12 223 SER A CA 1
ATOM 1748 C C . SER A 1 223 ? 13.984 6.273 21.031 1 98.12 223 SER A C 1
ATOM 1750 O O . SER A 1 223 ? 14.414 7.426 21.062 1 98.12 223 SER A O 1
ATOM 1752 N N . GLN A 1 224 ? 14.695 5.18 21.422 1 98.12 224 GLN A N 1
ATOM 1753 C CA . GLN A 1 224 ? 16.062 5.363 21.922 1 98.12 224 GLN A CA 1
ATOM 1754 C C . GLN A 1 224 ? 17 5.797 20.797 1 98.12 224 GLN A C 1
ATOM 1756 O O . GLN A 1 224 ? 17.859 6.652 21 1 98.12 224 GLN A O 1
ATOM 1761 N N . LEU A 1 225 ? 16.875 5.164 19.672 1 97.81 225 LEU A N 1
ATOM 1762 C CA . LEU A 1 225 ? 17.656 5.598 18.531 1 97.81 225 LEU A CA 1
ATOM 1763 C C . LEU A 1 225 ? 17.453 7.082 18.25 1 97.81 225 LEU A C 1
ATOM 1765 O O . LEU A 1 225 ? 18.422 7.82 18.047 1 97.81 225 LEU A O 1
ATOM 1769 N N . MET A 1 226 ? 16.234 7.543 18.25 1 96.38 226 MET A N 1
ATOM 1770 C CA . MET A 1 226 ? 15.898 8.945 18 1 96.38 226 MET A CA 1
ATOM 1771 C C . MET A 1 226 ? 16.516 9.852 19.062 1 96.38 226 MET A C 1
ATOM 1773 O O . MET A 1 226 ? 17.078 10.898 18.734 1 96.38 226 MET A O 1
ATOM 1777 N N . ARG A 1 227 ? 16.406 9.445 20.297 1 96.25 227 ARG A N 1
ATOM 1778 C CA . ARG A 1 227 ? 17.016 10.203 21.391 1 96.25 227 ARG A CA 1
ATOM 1779 C C . ARG A 1 227 ? 18.516 10.352 21.172 1 96.25 227 ARG A C 1
ATOM 1781 O O . ARG A 1 227 ? 19.078 11.43 21.359 1 96.25 227 ARG A O 1
ATOM 1788 N N . ASP A 1 228 ? 19.109 9.242 20.766 1 95.81 228 ASP A N 1
ATOM 1789 C CA . ASP A 1 228 ? 20.547 9.25 20.547 1 95.81 228 ASP A CA 1
ATOM 1790 C C . ASP A 1 228 ? 20.922 10.164 19.375 1 95.81 228 ASP A C 1
ATOM 1792 O O . ASP A 1 228 ? 21.922 10.867 19.422 1 95.81 228 ASP A O 1
ATOM 1796 N N . TYR A 1 229 ? 20.125 10.125 18.375 1 93.31 229 TYR A N 1
ATOM 1797 C CA . TYR A 1 229 ? 20.359 11 17.234 1 93.31 229 TYR A CA 1
ATOM 1798 C C . TYR A 1 229 ? 20.266 12.469 17.641 1 93.31 229 TYR A C 1
ATOM 1800 O O . TYR A 1 229 ? 21.078 13.289 17.219 1 93.31 229 TYR A O 1
ATOM 1808 N N . ILE A 1 230 ? 19.266 12.766 18.406 1 91.94 230 ILE A N 1
ATOM 1809 C CA . ILE A 1 230 ? 19.047 14.133 18.875 1 91.94 230 ILE A CA 1
ATOM 1810 C C . ILE A 1 230 ? 20.219 14.586 19.719 1 91.94 230 ILE A C 1
ATOM 1812 O O . ILE A 1 230 ? 20.656 15.734 19.625 1 91.94 230 ILE A O 1
ATOM 1816 N N . ARG A 1 231 ? 20.766 13.648 20.469 1 92.19 231 ARG A N 1
ATOM 1817 C CA . ARG A 1 231 ? 21.891 13.953 21.359 1 92.19 231 ARG A CA 1
ATOM 1818 C C . ARG A 1 231 ? 23.203 13.992 20.578 1 92.19 231 ARG A C 1
ATOM 1820 O O . ARG A 1 231 ? 24.203 14.516 21.062 1 92.19 231 ARG A O 1
ATOM 1827 N N . GLY A 1 232 ? 23.234 13.375 19.375 1 92.12 232 GLY A N 1
ATOM 1828 C CA . GLY A 1 232 ? 24.406 13.43 18.5 1 92.12 232 GLY A CA 1
ATOM 1829 C C . GLY A 1 232 ? 25.344 12.258 18.688 1 92.12 232 GLY A C 1
ATOM 1830 O O . GLY A 1 232 ? 26.453 12.258 18.156 1 92.12 232 GLY A O 1
ATOM 1831 N N . SER A 1 233 ? 24.969 11.281 19.562 1 92.88 233 SER A N 1
ATOM 1832 C CA . SER A 1 233 ? 25.812 10.117 19.75 1 92.88 233 SER A CA 1
ATOM 1833 C C . SER A 1 233 ? 24.984 8.859 20.016 1 92.88 233 SER A C 1
ATOM 1835 O O . SER A 1 233 ? 24.062 8.883 20.844 1 92.88 233 SER A O 1
ATOM 1837 N N . LEU A 1 234 ? 25.359 7.781 19.359 1 94.25 234 LEU A N 1
ATOM 1838 C CA . LEU A 1 234 ? 24.719 6.488 19.562 1 94.25 234 LEU A CA 1
ATOM 1839 C C . LEU A 1 234 ? 25.562 5.594 20.453 1 94.25 234 LEU A C 1
ATOM 1841 O O . LEU A 1 234 ? 26.781 5.562 20.344 1 94.25 234 LEU A O 1
ATOM 1845 N N . SER A 1 235 ? 24.953 4.938 21.438 1 94.94 235 SER A N 1
ATOM 1846 C CA . SER A 1 235 ? 25.656 3.861 22.125 1 94.94 235 SER A CA 1
ATOM 1847 C C . SER A 1 235 ? 26.078 2.77 21.156 1 94.94 235 SER A C 1
ATOM 1849 O O . SER A 1 235 ? 25.562 2.682 20.047 1 94.94 235 SER A O 1
ATOM 1851 N N . SER A 1 236 ?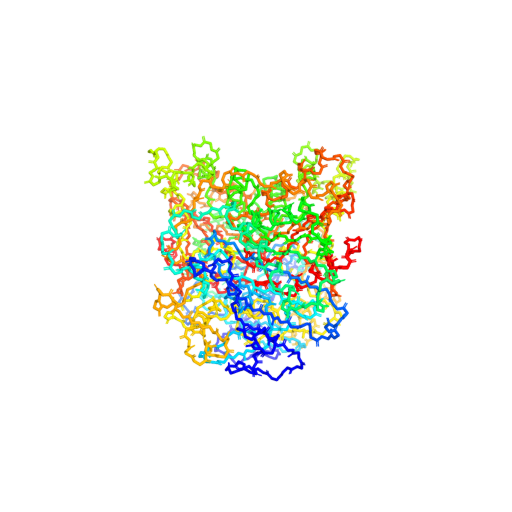 27.016 1.956 21.562 1 95.19 236 SER A N 1
ATOM 1852 C CA . SER A 1 236 ? 27.5 0.874 20.703 1 95.19 236 SER A CA 1
ATOM 1853 C C . SER A 1 236 ? 26.359 -0.081 20.344 1 95.19 236 SER A C 1
ATOM 1855 O O . SER A 1 236 ? 26.266 -0.532 19.203 1 95.19 236 SER A O 1
ATOM 1857 N N . THR A 1 237 ? 25.531 -0.318 21.312 1 96.56 237 THR A N 1
ATOM 1858 C CA . THR A 1 237 ? 24.406 -1.216 21.109 1 96.56 237 THR A CA 1
ATOM 1859 C C . THR A 1 237 ? 23.422 -0.619 20.109 1 96.56 237 THR A C 1
ATOM 1861 O O . THR A 1 237 ? 22.938 -1.312 19.203 1 96.56 237 THR A O 1
ATOM 1864 N N . CYS A 1 238 ? 23.125 0.576 20.219 1 98.06 238 CYS A N 1
ATOM 1865 C CA . CYS A 1 238 ? 22.172 1.238 19.328 1 98.06 238 CYS A CA 1
ATOM 1866 C C . CYS A 1 238 ? 22.797 1.44 17.953 1 98.06 238 CYS A C 1
ATOM 1868 O O . CYS A 1 238 ? 22.094 1.379 16.938 1 98.06 238 CYS A O 1
ATOM 1870 N N . GLN A 1 239 ? 24.062 1.624 17.891 1 97.88 239 GLN A N 1
ATOM 1871 C CA . GLN A 1 239 ? 24.75 1.733 16.609 1 97.88 239 GLN A CA 1
ATOM 1872 C C . GLN A 1 239 ? 24.609 0.447 15.805 1 97.88 239 GLN A C 1
ATOM 1874 O O . GLN A 1 239 ? 24.391 0.49 14.594 1 97.88 239 GLN A O 1
ATOM 1879 N N . ALA A 1 240 ? 24.781 -0.641 16.484 1 97.69 240 ALA A N 1
ATOM 1880 C CA . ALA A 1 240 ? 24.656 -1.933 15.812 1 97.69 240 ALA A CA 1
ATOM 1881 C C . ALA A 1 240 ? 23.25 -2.109 15.219 1 97.69 240 ALA A C 1
ATOM 1883 O O . ALA A 1 240 ? 23.109 -2.611 14.102 1 97.69 240 ALA A O 1
ATOM 1884 N N . VAL A 1 241 ? 22.219 -1.735 15.992 1 98.25 241 VAL A N 1
ATOM 1885 C CA . VAL A 1 241 ? 20.844 -1.837 15.531 1 98.25 241 VAL A CA 1
ATOM 1886 C C . VAL A 1 241 ? 20.625 -0.885 14.352 1 98.25 241 VAL A C 1
ATOM 1888 O O . VAL A 1 241 ? 20 -1.256 13.352 1 98.25 241 VAL A O 1
ATOM 1891 N N . ASP A 1 242 ? 21.125 0.338 14.453 1 97.94 242 ASP A N 1
ATOM 1892 C CA . ASP A 1 242 ? 21.016 1.331 13.391 1 97.94 242 ASP A CA 1
ATOM 1893 C C . ASP A 1 242 ? 21.688 0.842 12.102 1 97.94 242 ASP A C 1
ATOM 1895 O O . ASP A 1 242 ? 21.172 1.053 11.008 1 97.94 242 ASP A O 1
ATOM 1899 N N . ASP A 1 243 ? 22.844 0.222 12.242 1 97.44 243 ASP A N 1
ATOM 1900 C CA . ASP A 1 243 ? 23.562 -0.327 11.094 1 97.44 243 ASP A CA 1
ATOM 1901 C C . ASP A 1 243 ? 22.734 -1.41 10.398 1 97.44 243 ASP A C 1
ATOM 1903 O O . ASP A 1 243 ? 22.672 -1.445 9.172 1 97.44 243 ASP A O 1
ATOM 1907 N N . GLN A 1 244 ? 22.188 -2.258 11.203 1 97.31 244 GLN A N 1
ATOM 1908 C CA . GLN A 1 244 ? 21.375 -3.34 10.641 1 97.31 244 GLN A CA 1
ATOM 1909 C C . GLN A 1 244 ? 20.156 -2.797 9.914 1 97.31 244 GLN A C 1
ATOM 1911 O O . GLN A 1 244 ? 19.781 -3.293 8.852 1 97.31 244 GLN A O 1
ATOM 1916 N N . LEU A 1 245 ? 19.469 -1.802 10.5 1 97.88 245 LEU A N 1
ATOM 1917 C CA . LEU A 1 245 ? 18.328 -1.157 9.844 1 97.88 245 LEU A CA 1
ATOM 1918 C C . LEU A 1 245 ? 18.75 -0.547 8.516 1 97.88 245 LEU A C 1
ATOM 1920 O O . LEU A 1 245 ? 18.031 -0.671 7.516 1 97.88 245 LEU A O 1
ATOM 1924 N N . SER A 1 246 ? 19.906 0.078 8.492 1 96.56 246 SER A N 1
ATOM 1925 C CA . SER A 1 246 ? 20.391 0.744 7.289 1 96.56 246 SER A CA 1
ATOM 1926 C C . SER A 1 246 ? 20.703 -0.263 6.188 1 96.56 246 SER A C 1
ATOM 1928 O O . SER A 1 246 ? 20.578 0.047 5 1 96.56 246 SER A O 1
ATOM 1930 N N . ILE A 1 247 ? 21.094 -1.406 6.578 1 96.5 247 ILE A N 1
ATOM 1931 C CA . ILE A 1 247 ? 21.375 -2.469 5.617 1 96.5 247 ILE A CA 1
ATOM 1932 C C . ILE A 1 247 ? 20.062 -2.965 5.004 1 96.5 247 ILE A C 1
ATOM 1934 O O . ILE A 1 247 ? 20 -3.207 3.797 1 96.5 247 ILE A O 1
ATOM 1938 N N . GLU A 1 248 ? 19.047 -3.088 5.781 1 97.5 248 GLU A N 1
ATOM 1939 C CA . GLU A 1 248 ? 17.828 -3.756 5.344 1 97.5 248 GLU A CA 1
ATOM 1940 C C . GLU A 1 248 ? 16.859 -2.766 4.715 1 97.5 248 GLU A C 1
ATOM 1942 O O . GLU A 1 248 ? 16.031 -3.143 3.877 1 97.5 248 GLU A O 1
ATOM 1947 N N . ILE A 1 249 ? 16.859 -1.532 5.125 1 97.19 249 ILE A N 1
ATOM 1948 C CA . ILE A 1 249 ? 15.984 -0.512 4.555 1 97.19 249 ILE A CA 1
ATOM 1949 C C . ILE A 1 249 ? 16.797 0.395 3.625 1 97.19 249 ILE A C 1
ATOM 1951 O O . ILE A 1 249 ? 17.469 1.321 4.082 1 97.19 249 ILE A O 1
ATOM 1955 N N . PRO A 1 250 ? 16.656 0.176 2.33 1 93.88 250 PRO A N 1
ATOM 1956 C CA . PRO A 1 250 ? 17.453 0.983 1.391 1 93.88 250 PRO A CA 1
ATOM 1957 C C . PRO A 1 250 ? 17.109 2.471 1.47 1 93.88 250 PRO A C 1
ATOM 1959 O O . PRO A 1 250 ? 15.961 2.836 1.721 1 93.88 250 PRO A O 1
ATOM 1962 N N . ALA A 1 251 ? 18.094 3.279 1.109 1 90.12 251 ALA A N 1
ATOM 1963 C CA . ALA A 1 251 ? 17.922 4.73 1.116 1 90.12 251 ALA A CA 1
ATOM 1964 C C . ALA A 1 251 ? 16.875 5.164 0.097 1 90.12 251 ALA A C 1
ATOM 1966 O O . ALA A 1 251 ? 16.25 6.223 0.24 1 90.12 251 ALA A O 1
ATOM 1967 N N . ALA A 1 252 ? 16.609 4.34 -0.826 1 90.81 252 ALA A N 1
ATOM 1968 C CA . ALA A 1 252 ? 15.688 4.664 -1.903 1 90.81 252 ALA A CA 1
ATOM 1969 C C . ALA A 1 252 ? 14.242 4.449 -1.465 1 90.81 252 ALA A C 1
ATOM 1971 O O . ALA A 1 252 ? 13.305 4.758 -2.209 1 90.81 252 ALA A O 1
ATOM 1972 N N . ILE A 1 253 ? 14.031 3.986 -0.302 1 94 253 ILE A N 1
ATOM 1973 C CA . ILE A 1 253 ? 12.688 3.898 0.254 1 94 253 ILE A CA 1
ATOM 1974 C C . ILE A 1 253 ? 12.305 5.23 0.896 1 94 253 ILE A C 1
ATOM 1976 O O . ILE A 1 253 ? 13.07 5.793 1.675 1 94 253 ILE A O 1
ATOM 1980 N N . ASP A 1 254 ? 11.18 5.719 0.489 1 93.19 254 ASP A N 1
ATOM 1981 C CA . ASP A 1 254 ? 10.602 6.871 1.173 1 93.19 254 ASP A CA 1
ATOM 1982 C C . ASP A 1 254 ? 9.859 6.445 2.436 1 93.19 254 ASP A C 1
ATOM 1984 O O . ASP A 1 254 ? 8.805 5.801 2.357 1 93.19 254 ASP A O 1
ATOM 1988 N N . GLY A 1 255 ? 10.352 6.82 3.582 1 94.94 255 GLY A N 1
ATOM 1989 C CA . GLY A 1 255 ? 9.68 6.477 4.824 1 94.94 255 GLY A CA 1
ATOM 1990 C C . GLY A 1 255 ? 8.281 7.062 4.93 1 94.94 255 GLY A C 1
ATOM 1991 O O . GLY A 1 255 ? 7.434 6.539 5.656 1 94.94 255 GLY A O 1
ATOM 1992 N N . TYR A 1 256 ? 7.973 8.086 4.203 1 95.5 256 TYR A N 1
ATOM 1993 C CA . TYR A 1 256 ? 6.672 8.742 4.238 1 95.5 256 TYR A CA 1
ATOM 1994 C C . TYR A 1 256 ? 5.625 7.914 3.5 1 95.5 256 TYR A C 1
ATOM 1996 O O . TYR A 1 256 ? 4.422 8.117 3.68 1 95.5 256 TYR A O 1
ATOM 2004 N N . ASP A 1 257 ? 6.035 7.062 2.666 1 94.31 257 ASP A N 1
ATOM 2005 C CA . ASP A 1 257 ? 5.176 6.137 1.935 1 94.31 257 ASP A CA 1
ATOM 2006 C C . ASP A 1 257 ? 5.957 4.91 1.474 1 94.31 257 ASP A C 1
ATOM 2008 O O . ASP A 1 257 ? 6.508 4.895 0.37 1 94.31 257 ASP A O 1
ATOM 2012 N N . VAL A 1 258 ? 5.836 3.883 2.143 1 93.19 258 VAL A N 1
ATOM 2013 C CA . VAL A 1 258 ? 6.742 2.756 1.952 1 93.19 258 VAL A CA 1
ATOM 2014 C C . VAL A 1 258 ? 6.344 1.979 0.699 1 93.19 258 VAL A C 1
ATOM 2016 O O . VAL A 1 258 ? 7.105 1.137 0.215 1 93.19 258 VAL A O 1
ATOM 2019 N N . THR A 1 259 ? 5.219 2.271 0.131 1 89.56 259 THR A N 1
ATOM 2020 C CA . THR A 1 259 ? 4.766 1.537 -1.045 1 89.56 259 THR A CA 1
ATOM 2021 C C . THR A 1 259 ? 5.023 2.34 -2.316 1 89.56 259 THR A C 1
ATOM 2023 O O . THR A 1 259 ? 4.84 1.832 -3.426 1 89.56 259 THR A O 1
ATOM 2026 N N . SER A 1 260 ? 5.465 3.555 -2.158 1 89.62 260 SER A N 1
ATOM 2027 C CA . SER A 1 260 ? 5.59 4.457 -3.297 1 89.62 260 SER A CA 1
ATOM 2028 C C . SER A 1 260 ? 6.996 4.422 -3.881 1 89.62 260 SER A C 1
ATOM 2030 O O . SER A 1 260 ? 7.969 4.191 -3.158 1 89.62 260 SER A O 1
ATOM 2032 N N . ASP A 1 261 ? 7.07 4.637 -5.195 1 91 261 ASP A N 1
ATOM 2033 C CA . ASP A 1 261 ? 8.352 4.98 -5.801 1 91 261 ASP A CA 1
ATOM 2034 C C . ASP A 1 261 ? 8.797 6.379 -5.375 1 91 261 ASP A C 1
ATOM 2036 O O . ASP A 1 261 ? 8.039 7.117 -4.75 1 91 261 ASP A O 1
ATOM 2040 N N . VAL A 1 262 ? 10.062 6.707 -5.602 1 91.88 262 VAL A N 1
ATOM 2041 C CA . VAL A 1 262 ? 10.594 8.023 -5.27 1 91.88 262 VAL A CA 1
ATOM 2042 C C . VAL A 1 262 ? 10.898 8.797 -6.555 1 91.88 262 VAL A C 1
ATOM 2044 O O . VAL A 1 262 ? 11.008 8.203 -7.629 1 91.88 262 VAL A O 1
ATOM 2047 N N . CYS A 1 263 ? 10.883 10.203 -6.484 1 88.56 263 CYS A N 1
ATOM 2048 C CA . CYS A 1 263 ? 11.203 11.055 -7.621 1 88.56 263 CYS A CA 1
ATOM 2049 C C . CYS A 1 263 ? 12.625 10.805 -8.109 1 88.56 263 CYS A C 1
ATOM 2051 O O . CYS A 1 263 ? 13.57 10.875 -7.324 1 88.56 263 CYS A O 1
ATOM 2053 N N . ALA A 1 264 ? 12.82 10.227 -9.328 1 75.5 264 ALA A N 1
ATOM 2054 C CA . ALA A 1 264 ? 14.141 9.945 -9.875 1 75.5 264 ALA A CA 1
ATOM 2055 C C . ALA A 1 264 ? 14.758 11.195 -10.492 1 75.5 264 ALA A C 1
ATOM 2057 O O . ALA A 1 264 ? 14.086 11.93 -11.219 1 75.5 264 ALA A O 1
ATOM 2058 N N . SER A 1 265 ? 15.305 12.141 -9.773 1 57.12 265 SER A N 1
ATOM 2059 C CA . SER A 1 265 ? 15.852 13.359 -10.367 1 57.12 265 SER A CA 1
ATOM 2060 C C . SER A 1 265 ? 16.25 13.141 -11.82 1 57.12 265 SER A C 1
ATOM 2062 O O . SER A 1 265 ? 15.938 13.953 -12.695 1 57.12 265 SER A O 1
ATOM 2064 N N . ASN A 1 266 ? 17.391 12.438 -12.156 1 45 266 ASN A N 1
ATOM 2065 C CA . ASN A 1 266 ? 17.953 12.352 -13.5 1 45 266 ASN A CA 1
ATOM 2066 C C . ASN A 1 266 ? 17.078 11.5 -14.422 1 45 266 ASN A C 1
ATOM 2068 O O . ASN A 1 266 ? 17.344 11.414 -15.617 1 45 266 ASN A O 1
ATOM 2072 N N . LEU A 1 267 ? 16.156 10.789 -13.883 1 41.38 267 LEU A N 1
ATOM 2073 C CA . LEU A 1 267 ? 15.43 9.898 -14.789 1 41.38 267 LEU A CA 1
ATOM 2074 C C . LEU A 1 267 ? 14.016 10.406 -15.039 1 41.38 267 LEU A C 1
ATOM 2076 O O . LEU A 1 267 ? 13.453 11.117 -14.203 1 41.38 267 LEU A O 1
ATOM 2080 N N . GLN A 1 268 ? 13.406 10.32 -16.203 1 40.97 268 GLN A N 1
ATOM 2081 C CA . GLN A 1 268 ? 12.094 10.711 -16.703 1 40.97 268 GLN A CA 1
ATOM 2082 C C . GLN A 1 268 ? 11.016 10.469 -15.648 1 40.97 268 GLN A C 1
ATOM 2084 O O . GLN A 1 268 ? 10.953 9.391 -15.055 1 40.97 268 GLN A O 1
ATOM 2089 N N . ALA A 1 269 ? 10.5 11.617 -15.227 1 40.56 269 ALA A N 1
ATOM 2090 C CA . ALA A 1 269 ? 9.352 11.719 -14.328 1 40.56 269 ALA A CA 1
ATOM 2091 C C . ALA A 1 269 ? 8.461 10.484 -14.438 1 40.56 269 ALA A C 1
ATOM 2093 O O . ALA A 1 269 ? 7.922 10.188 -15.508 1 40.56 269 ALA A O 1
ATOM 2094 N N . VAL A 1 270 ? 8.75 9.414 -13.711 1 42.03 270 VAL A N 1
ATOM 2095 C CA . VAL A 1 270 ? 7.824 8.281 -13.695 1 42.03 270 VAL A CA 1
ATOM 2096 C C . VAL A 1 270 ? 6.57 8.656 -12.914 1 42.03 270 VAL A C 1
ATOM 2098 O O . VAL A 1 270 ? 6.652 9.062 -11.75 1 42.03 270 VAL A O 1
ATOM 2101 N N . SER A 1 271 ? 5.52 9.203 -13.43 1 39.47 271 SER A N 1
ATOM 2102 C CA . SER A 1 271 ? 4.215 9.359 -12.789 1 39.47 271 SER A CA 1
ATOM 2103 C C . SER A 1 271 ? 3.633 8.016 -12.375 1 39.47 271 SER A C 1
ATOM 2105 O O . SER A 1 271 ? 3.771 7.023 -13.102 1 39.47 271 SER A O 1
ATOM 2107 N N . LYS A 1 272 ? 3.531 7.738 -11.062 1 46.12 272 LYS A N 1
ATOM 2108 C CA . LYS A 1 272 ? 2.771 6.582 -10.594 1 46.12 272 LYS A CA 1
ATOM 2109 C C . LYS A 1 272 ? 1.277 6.777 -10.828 1 46.12 272 LYS A C 1
ATOM 2111 O O . LYS A 1 272 ? 0.702 7.785 -10.406 1 46.12 272 LYS A O 1
ATOM 2116 N N . SER A 1 273 ? 0.613 6.223 -12.023 1 36.47 273 SER A N 1
ATOM 2117 C CA . SER A 1 273 ? -0.845 6.203 -12.094 1 36.47 273 SER A CA 1
ATOM 2118 C C . SER A 1 273 ? -1.418 4.98 -11.383 1 36.47 273 SER A C 1
ATOM 2120 O O . SER A 1 273 ? -1.224 3.848 -11.828 1 36.47 273 SER A O 1
ATOM 2122 N N . ARG A 1 274 ? -1.209 4.734 -10.125 1 39.94 274 ARG A N 1
ATOM 2123 C CA . ARG A 1 274 ? -1.896 3.523 -9.688 1 39.94 274 ARG A CA 1
ATOM 2124 C C . ARG A 1 274 ? -3.4 3.635 -9.914 1 39.94 274 ARG A C 1
ATOM 2126 O O . ARG A 1 274 ? -4.055 2.65 -10.273 1 39.94 274 ARG A O 1
ATOM 2133 N N . THR A 1 275 ? -4.059 4.633 -9.094 1 41.56 275 THR A N 1
ATOM 2134 C CA . THR A 1 275 ? -5.477 4.965 -9.188 1 41.56 275 THR A CA 1
ATOM 2135 C C . THR A 1 275 ? -5.695 6.137 -10.141 1 41.56 275 THR A C 1
ATOM 2137 O O . THR A 1 275 ? -4.734 6.781 -10.57 1 41.56 275 THR A O 1
ATOM 2140 N N . SER A 1 276 ? -6.969 6.453 -10.461 1 42.41 276 SER A N 1
ATOM 2141 C CA . SER A 1 276 ? -7.434 7.641 -11.164 1 42.41 276 SER A CA 1
ATOM 2142 C C . SER A 1 276 ? -6.676 8.891 -10.719 1 42.41 276 SER A C 1
ATOM 2144 O O . SER A 1 276 ? -6.785 9.945 -11.344 1 42.41 276 SER A O 1
ATOM 2146 N N . GLU A 1 277 ? -5.996 8.742 -9.664 1 56 277 GLU A N 1
ATOM 2147 C CA . GLU A 1 277 ? -5.395 10.016 -9.289 1 56 277 GLU A CA 1
ATOM 2148 C C . GLU A 1 277 ? -3.887 10.008 -9.516 1 56 277 GLU A C 1
ATOM 2150 O O . GLU A 1 277 ? -3.166 9.234 -8.883 1 56 277 GLU A O 1
ATOM 2155 N N . GLU A 1 278 ? -3.477 10.344 -10.539 1 68 278 GLU A N 1
ATOM 2156 C CA . GLU A 1 278 ? -2.061 10.484 -10.867 1 68 278 GLU A CA 1
ATOM 2157 C C . GLU A 1 278 ? -1.338 11.336 -9.82 1 68 278 GLU A C 1
ATOM 2159 O O . GLU A 1 278 ? -1.778 12.438 -9.5 1 68 278 GLU A O 1
ATOM 2164 N N . ILE A 1 279 ? -0.465 10.688 -9.039 1 84.81 279 ILE A N 1
ATOM 2165 C CA . ILE A 1 279 ? 0.322 11.398 -8.031 1 84.81 279 ILE A CA 1
ATOM 2166 C C . ILE A 1 279 ? 1.672 11.797 -8.625 1 84.81 279 ILE A C 1
ATOM 2168 O O . ILE A 1 279 ? 2.352 10.977 -9.25 1 84.81 279 ILE A O 1
ATOM 2172 N N . ASP A 1 280 ? 1.935 13.031 -8.516 1 90.81 280 ASP A N 1
ATOM 2173 C CA . ASP A 1 280 ? 3.23 13.539 -8.953 1 90.81 280 ASP A CA 1
ATOM 2174 C C . ASP A 1 280 ? 4.301 13.312 -7.891 1 90.81 280 ASP A C 1
ATOM 2176 O O . ASP A 1 280 ? 4.344 14.031 -6.891 1 90.81 280 ASP A O 1
ATOM 2180 N N . LEU A 1 281 ? 5.211 12.406 -8.148 1 91.19 281 LEU A N 1
ATOM 2181 C CA . LEU A 1 281 ? 6.223 12.016 -7.176 1 91.19 281 LEU A CA 1
ATOM 2182 C C . LEU A 1 281 ? 7.234 13.141 -6.969 1 91.19 281 LEU A C 1
ATOM 2184 O O . LEU A 1 281 ? 7.965 13.148 -5.977 1 91.19 281 LEU A O 1
ATOM 2188 N N . CYS A 1 282 ? 7.316 14.133 -7.867 1 93.31 282 CYS A N 1
ATOM 2189 C CA . CYS A 1 282 ? 8.312 15.195 -7.797 1 93.31 282 CYS A CA 1
ATOM 2190 C C . CYS A 1 282 ? 7.66 16.531 -7.426 1 93.31 282 CYS A C 1
ATOM 2192 O O . CYS A 1 282 ? 8.203 17.594 -7.719 1 93.31 282 CYS A O 1
ATOM 2194 N N . LEU A 1 283 ? 6.52 16.469 -6.867 1 94.81 283 LEU A N 1
ATOM 2195 C CA . LEU A 1 283 ? 5.754 17.672 -6.574 1 94.81 283 LEU A CA 1
ATOM 2196 C C . LEU A 1 283 ? 6.508 18.562 -5.602 1 94.81 283 LEU A C 1
ATOM 2198 O O . LEU A 1 283 ? 6.484 19.797 -5.738 1 94.81 283 LEU A O 1
ATOM 2202 N N . GLU A 1 284 ? 7.125 18.031 -4.625 1 93.75 284 GLU A N 1
ATOM 2203 C CA . GLU A 1 284 ? 7.859 18.844 -3.654 1 93.75 284 GLU A CA 1
ATOM 2204 C C . GLU A 1 284 ? 8.977 19.641 -4.328 1 93.75 284 GLU A C 1
ATOM 2206 O O . GLU A 1 284 ? 9.203 20.797 -4 1 93.75 284 GLU A O 1
ATOM 2211 N N . GLU A 1 285 ? 9.68 19.016 -5.234 1 93.94 285 GLU A N 1
ATOM 2212 C CA . GLU A 1 285 ? 10.727 19.688 -5.984 1 93.94 285 GLU A CA 1
ATOM 2213 C C . GLU A 1 285 ? 10.148 20.812 -6.844 1 93.94 285 GLU A C 1
ATOM 2215 O O . GLU A 1 285 ? 10.703 21.922 -6.891 1 93.94 285 GLU A O 1
ATOM 2220 N N . LYS A 1 286 ? 9.109 20.5 -7.453 1 96.5 286 LYS A N 1
ATOM 2221 C CA . LYS A 1 286 ? 8.453 21.5 -8.297 1 96.5 286 LYS A CA 1
ATOM 2222 C C . LYS A 1 286 ? 7.938 22.656 -7.457 1 96.5 286 LYS A C 1
ATOM 2224 O O . LYS A 1 286 ? 7.957 23.812 -7.906 1 96.5 286 LYS A O 1
ATOM 2229 N N . THR A 1 287 ? 7.477 22.328 -6.297 1 97.69 287 THR A N 1
ATOM 2230 C CA . THR A 1 287 ? 7.016 23.375 -5.375 1 97.69 287 THR A CA 1
ATOM 2231 C C . THR A 1 287 ? 8.164 24.281 -4.973 1 97.69 287 THR A C 1
ATOM 2233 O O . THR A 1 287 ? 8.023 25.516 -4.969 1 97.69 287 THR A O 1
ATOM 2236 N N . SER A 1 288 ? 9.25 23.703 -4.621 1 97.25 288 SER A N 1
ATOM 2237 C CA . SER A 1 288 ? 10.422 24.484 -4.25 1 97.25 288 SER A CA 1
ATOM 2238 C C . SER A 1 288 ? 10.867 25.391 -5.398 1 97.25 288 SER A C 1
ATOM 2240 O O . SER A 1 288 ? 11.211 26.547 -5.18 1 97.25 288 SER A O 1
ATOM 2242 N N . GLU A 1 289 ? 10.859 24.859 -6.598 1 97.69 289 GLU A N 1
ATOM 2243 C CA . GLU A 1 289 ? 11.203 25.656 -7.77 1 97.69 289 GLU A CA 1
ATOM 2244 C C . GLU A 1 289 ? 10.242 26.828 -7.945 1 97.69 289 GLU A C 1
ATOM 2246 O O . GLU A 1 289 ? 10.672 27.969 -8.172 1 97.69 289 GLU A O 1
ATOM 2251 N N . TYR A 1 290 ? 9.023 26.516 -7.816 1 98.44 290 TYR A N 1
ATOM 2252 C CA . TYR A 1 290 ? 7.98 27.531 -8.023 1 98.44 290 TYR A CA 1
ATOM 2253 C C . TYR A 1 290 ? 8.094 28.656 -7 1 98.44 290 TYR A C 1
ATOM 2255 O O . TYR A 1 290 ? 8.047 29.828 -7.359 1 98.44 290 TYR A O 1
ATOM 2263 N N . LEU A 1 291 ? 8.32 28.344 -5.758 1 98.69 291 LEU A N 1
ATOM 2264 C CA . LEU A 1 291 ? 8.305 29.328 -4.684 1 98.69 291 LEU A CA 1
ATOM 2265 C C . LEU A 1 291 ? 9.617 30.109 -4.648 1 98.69 291 LEU A C 1
ATOM 2267 O O . LEU A 1 291 ? 9.734 31.094 -3.926 1 98.69 291 LEU A O 1
ATOM 2271 N N . ASN A 1 292 ? 10.562 29.672 -5.422 1 98.56 292 ASN A N 1
ATOM 2272 C CA . ASN A 1 292 ? 11.82 30.406 -5.492 1 98.56 292 ASN A CA 1
ATOM 2273 C C . ASN A 1 292 ? 11.852 31.359 -6.691 1 98.56 292 ASN A C 1
ATOM 2275 O O . ASN A 1 292 ? 12.828 32.094 -6.891 1 98.56 292 ASN A O 1
ATOM 2279 N N . LEU A 1 293 ? 10.828 31.375 -7.477 1 98.44 293 LEU A N 1
ATOM 2280 C CA . LEU A 1 293 ? 10.727 32.344 -8.555 1 98.44 293 LEU A CA 1
ATOM 2281 C C . LEU A 1 293 ? 10.43 33.719 -8.008 1 98.44 293 LEU A C 1
ATOM 2283 O O . LEU A 1 293 ? 9.531 33.906 -7.176 1 98.44 293 LEU A O 1
ATOM 2287 N N . LYS A 1 294 ? 11.078 34.719 -8.555 1 97.94 294 LYS A N 1
ATOM 2288 C CA . LYS A 1 294 ? 10.922 36.094 -8.086 1 97.94 294 LYS A CA 1
ATOM 2289 C C . LYS A 1 294 ? 9.508 36.625 -8.336 1 97.94 294 LYS A C 1
ATOM 2291 O O . LYS A 1 294 ? 8.93 37.281 -7.48 1 97.94 294 LYS A O 1
ATOM 2296 N N . GLU A 1 295 ? 8.969 36.312 -9.445 1 98.12 295 GLU A N 1
ATOM 2297 C CA . GLU A 1 295 ? 7.625 36.75 -9.789 1 98.12 295 GLU A CA 1
ATOM 2298 C C . GLU A 1 295 ? 6.582 36.188 -8.844 1 98.12 295 GLU A C 1
ATOM 2300 O O . GLU A 1 295 ? 5.574 36.812 -8.539 1 98.12 295 GLU A O 1
ATOM 2305 N N . VAL A 1 296 ? 6.82 34.938 -8.43 1 98.62 296 VAL A N 1
ATOM 2306 C CA . VAL A 1 296 ? 5.914 34.281 -7.484 1 98.62 296 VAL A CA 1
ATOM 2307 C C . VAL A 1 296 ? 6.031 34.938 -6.113 1 98.62 296 VAL A C 1
ATOM 2309 O O . VAL A 1 296 ? 5.02 35.25 -5.473 1 98.62 296 VAL A O 1
ATOM 2312 N N . GLN A 1 297 ? 7.242 35.219 -5.664 1 98.69 297 GLN A N 1
ATOM 2313 C CA . GLN A 1 297 ? 7.465 35.906 -4.391 1 98.69 297 GLN A CA 1
ATOM 2314 C C . GLN A 1 297 ? 6.828 37.281 -4.387 1 98.69 297 GLN A C 1
ATOM 2316 O O . GLN A 1 297 ? 6.199 37.688 -3.402 1 98.69 297 GLN A O 1
ATOM 2321 N N . ASP A 1 298 ? 6.914 38 -5.5 1 98.38 298 ASP A N 1
ATOM 2322 C CA . ASP A 1 298 ? 6.297 39.312 -5.617 1 98.38 298 ASP A CA 1
ATOM 2323 C C . ASP A 1 298 ? 4.777 39.219 -5.52 1 98.38 298 ASP A C 1
ATOM 2325 O O . ASP A 1 298 ? 4.141 40 -4.812 1 98.38 298 ASP A O 1
ATOM 2329 N N . ALA A 1 299 ? 4.246 38.219 -6.207 1 98.38 299 ALA A N 1
ATOM 2330 C CA . ALA A 1 299 ? 2.797 38.062 -6.207 1 98.38 299 ALA A CA 1
ATOM 2331 C C . ALA A 1 299 ? 2.287 37.719 -4.812 1 98.38 299 ALA A C 1
ATOM 2333 O O . ALA A 1 299 ? 1.184 38.125 -4.43 1 98.38 299 ALA A O 1
ATOM 2334 N N . LEU A 1 300 ? 3.086 37 -4.047 1 98.69 300 LEU A N 1
ATOM 2335 C CA . LEU A 1 300 ? 2.725 36.562 -2.701 1 98.69 300 LEU A CA 1
ATOM 2336 C C . LEU A 1 300 ? 3.047 37.656 -1.672 1 98.69 300 LEU A C 1
ATOM 2338 O O . LEU A 1 300 ? 2.781 37.469 -0.48 1 98.69 300 LEU A O 1
ATOM 2342 N N . HIS A 1 301 ? 3.625 38.719 -2.123 1 98.31 301 HIS A N 1
ATOM 2343 C CA . HIS A 1 301 ? 4.125 39.75 -1.227 1 98.31 301 HIS A CA 1
ATOM 2344 C C . HIS A 1 301 ? 5.176 39.188 -0.272 1 98.31 301 HIS A C 1
ATOM 2346 O O . HIS A 1 301 ? 5.211 39.562 0.903 1 98.31 301 HIS A O 1
ATOM 2352 N N . ALA A 1 302 ? 5.93 38.281 -0.806 1 98.5 302 ALA A N 1
ATOM 2353 C CA . ALA A 1 302 ? 6.91 37.562 0.015 1 98.5 302 ALA A CA 1
ATOM 2354 C C . ALA A 1 302 ? 8.328 38.031 -0.29 1 98.5 302 ALA A C 1
ATOM 2356 O O . ALA A 1 302 ? 8.602 38.531 -1.384 1 98.5 302 ALA A O 1
ATOM 2357 N N . LYS A 1 303 ? 9.172 37.906 0.666 1 96.5 303 LYS A N 1
ATOM 2358 C CA . LYS A 1 303 ? 10.586 38.219 0.511 1 96.5 303 LYS A CA 1
ATOM 2359 C C . LYS A 1 303 ? 11.453 37.219 1.282 1 96.5 303 LYS A C 1
ATOM 2361 O O . LYS A 1 303 ? 11.016 36.656 2.279 1 96.5 303 LYS A O 1
ATOM 2366 N N . LEU A 1 304 ? 12.641 37.031 0.793 1 96.75 304 LEU A N 1
ATOM 2367 C CA . LEU A 1 304 ? 13.625 36.25 1.511 1 96.75 304 LEU A CA 1
ATOM 2368 C C . LEU A 1 304 ? 14.453 37.125 2.443 1 96.75 304 LEU A C 1
ATOM 2370 O O . LEU A 1 304 ? 15.148 38.031 1.991 1 96.75 304 LEU A O 1
ATOM 2374 N N . VAL A 1 305 ? 14.32 36.875 3.643 1 95.62 305 VAL A N 1
ATOM 2375 C CA . VAL A 1 305 ? 15.07 37.656 4.621 1 95.62 305 VAL A CA 1
ATOM 2376 C C . VAL A 1 305 ? 16.109 36.75 5.305 1 95.62 305 VAL A C 1
ATOM 2378 O O . VAL A 1 305 ? 15.758 35.844 6.043 1 95.62 305 VAL A O 1
ATOM 2381 N N . GLY A 1 306 ? 17.406 37.031 5.086 1 93.19 306 GLY A N 1
ATOM 2382 C CA . GLY A 1 306 ? 18.484 36.281 5.723 1 93.19 306 GLY A CA 1
ATOM 2383 C C . GLY A 1 306 ? 18.75 34.938 5.07 1 93.19 306 GLY A C 1
ATOM 2384 O O . GLY A 1 306 ? 19.547 34.156 5.57 1 93.19 306 GLY A O 1
ATOM 2385 N N . ILE A 1 307 ? 18.016 34.594 4.066 1 95.25 307 ILE A N 1
ATOM 2386 C CA . ILE A 1 307 ? 18.219 33.375 3.316 1 95.25 307 ILE A CA 1
ATOM 2387 C C . ILE A 1 307 ? 18.25 33.688 1.819 1 95.25 307 ILE A C 1
ATOM 2389 O O . ILE A 1 307 ? 17.641 34.656 1.366 1 95.25 307 ILE A O 1
ATOM 2393 N N . SER A 1 308 ? 18.891 32.781 1.085 1 95.75 308 SER A N 1
ATOM 2394 C CA . SER A 1 308 ? 19.062 33.031 -0.344 1 95.75 308 SER A CA 1
ATOM 2395 C C . SER A 1 308 ? 18.031 32.25 -1.159 1 95.75 308 SER A C 1
ATOM 2397 O O . SER A 1 308 ? 17.734 32.625 -2.299 1 95.75 308 SER A O 1
ATOM 2399 N N . ASN A 1 309 ? 17.547 31.188 -0.543 1 96.94 309 ASN A N 1
ATOM 2400 C CA . ASN A 1 309 ? 16.562 30.359 -1.223 1 96.94 309 ASN A CA 1
ATOM 2401 C C . ASN A 1 309 ? 15.492 29.859 -0.256 1 96.94 309 ASN A C 1
ATOM 2403 O O . ASN A 1 309 ? 15.789 29.562 0.905 1 96.94 309 ASN A O 1
ATOM 2407 N N . TRP A 1 310 ? 14.352 29.828 -0.793 1 97.88 310 TRP A N 1
ATOM 2408 C CA . TRP A 1 310 ? 13.25 29.219 -0.048 1 97.88 310 TRP A CA 1
ATOM 2409 C C . TRP A 1 310 ? 13.391 27.703 -0.004 1 97.88 310 TRP A C 1
ATOM 2411 O O . TRP A 1 310 ? 13.766 27.078 -1 1 97.88 310 TRP A O 1
ATOM 2421 N N . THR A 1 311 ? 13.148 27.047 1.115 1 97.69 311 THR A N 1
ATOM 2422 C CA . THR A 1 311 ? 13.148 25.594 1.277 1 97.69 311 THR A CA 1
ATOM 2423 C C . THR A 1 311 ? 11.914 25.125 2.045 1 97.69 311 THR A C 1
ATOM 2425 O O . THR A 1 311 ? 11.336 25.906 2.814 1 97.69 311 THR A O 1
ATOM 2428 N N . ILE A 1 312 ? 11.531 23.953 1.823 1 97.38 312 ILE A N 1
ATOM 2429 C CA . ILE A 1 312 ? 10.328 23.406 2.443 1 97.38 312 ILE A CA 1
ATOM 2430 C C . ILE A 1 312 ? 10.492 23.375 3.961 1 97.38 312 ILE A C 1
ATOM 2432 O O . ILE A 1 312 ? 9.594 23.781 4.699 1 97.38 312 ILE A O 1
ATOM 2436 N N . CYS A 1 313 ? 11.57 22.844 4.445 1 97.56 313 CYS A N 1
ATOM 2437 C CA . CYS A 1 313 ? 11.906 22.906 5.863 1 97.56 313 CYS A CA 1
ATOM 2438 C C . CYS A 1 313 ? 13.055 23.875 6.109 1 97.56 313 CYS A C 1
ATOM 2440 O O . CYS A 1 313 ? 13.992 23.953 5.316 1 97.56 313 CYS A O 1
ATOM 2442 N N . SER A 1 314 ? 13 24.531 7.172 1 97.69 314 SER A N 1
ATOM 2443 C CA . SER A 1 314 ? 13.938 25.609 7.484 1 97.69 314 SER A CA 1
ATOM 2444 C C . SER A 1 314 ? 15.367 25.078 7.586 1 97.69 314 SER A C 1
ATOM 2446 O O . SER A 1 314 ? 15.594 24 8.125 1 97.69 314 SER A O 1
ATOM 2448 N N . ARG A 1 315 ? 16.266 25.875 7.113 1 94.19 315 ARG A N 1
ATOM 2449 C CA . ARG A 1 315 ? 17.688 25.562 7.242 1 94.19 315 ARG A CA 1
ATOM 2450 C C . ARG A 1 315 ? 18.359 26.469 8.281 1 94.19 315 ARG A C 1
ATOM 2452 O O . ARG A 1 315 ? 19.516 26.266 8.617 1 94.19 315 ARG A O 1
ATOM 2459 N N . VAL A 1 316 ? 17.609 27.391 8.828 1 95.25 316 VAL A N 1
ATOM 2460 C CA . VAL A 1 316 ? 18.234 28.359 9.734 1 95.25 316 VAL A CA 1
ATOM 2461 C C . VAL A 1 316 ? 17.734 28.125 11.156 1 95.25 316 VAL A C 1
ATOM 2463 O O . VAL A 1 316 ? 18.375 28.531 12.125 1 95.25 316 VAL A O 1
ATOM 2466 N N . LEU A 1 317 ? 16.609 27.531 11.25 1 95.12 317 LEU A N 1
ATOM 2467 C CA . LEU A 1 317 ? 15.984 27.297 12.555 1 95.12 317 LEU A CA 1
ATOM 2468 C C . LEU A 1 317 ? 16.672 26.156 13.289 1 95.12 317 LEU A C 1
ATOM 2470 O O . LEU A 1 317 ? 16.828 25.062 12.75 1 95.12 317 LEU A O 1
ATOM 2474 N N . SER A 1 318 ? 17.203 26.438 14.469 1 94.06 318 SER A N 1
ATOM 2475 C CA . SER A 1 318 ? 17.609 25.391 15.398 1 94.06 318 SER A CA 1
ATOM 2476 C C . SER A 1 318 ? 16.516 25.125 16.438 1 94.06 318 SER A C 1
ATOM 2478 O O . SER A 1 318 ? 16.531 25.688 17.531 1 94.06 318 SER A O 1
ATOM 2480 N N . TYR A 1 319 ? 15.656 24.266 16.125 1 95.38 319 TYR A N 1
ATOM 2481 C CA . TYR A 1 319 ? 14.531 23.938 17 1 95.38 319 TYR A CA 1
ATOM 2482 C C . TYR A 1 319 ? 14.977 23.078 18.172 1 95.38 319 TYR A C 1
ATOM 2484 O O . TYR A 1 319 ? 15.836 22.203 18.016 1 95.38 319 TYR A O 1
ATOM 2492 N N . ASP A 1 320 ? 14.453 23.312 19.344 1 96.31 320 ASP A N 1
ATOM 2493 C CA . ASP A 1 320 ? 14.766 22.516 20.531 1 96.31 320 ASP A CA 1
ATOM 2494 C C . ASP A 1 320 ? 14.094 21.141 20.453 1 96.31 320 ASP A C 1
ATOM 2496 O O . ASP A 1 320 ? 12.961 20.984 20.906 1 96.31 320 ASP A O 1
ATOM 2500 N N . TYR A 1 321 ? 14.812 20.172 20.109 1 95 321 TYR A N 1
ATOM 2501 C CA . TYR A 1 321 ? 14.258 18.844 19.891 1 95 321 TYR A CA 1
ATOM 2502 C C . TYR A 1 321 ? 13.922 18.156 21.203 1 95 321 TYR A C 1
ATOM 2504 O O . TYR A 1 321 ? 13.242 17.125 21.219 1 95 321 TYR A O 1
ATOM 2512 N N . GLY A 1 322 ? 14.359 18.75 22.266 1 95 322 GLY A N 1
ATOM 2513 C CA . GLY A 1 322 ? 13.898 18.25 23.562 1 95 322 GLY A CA 1
ATOM 2514 C C . GLY A 1 322 ? 12.391 18.281 23.703 1 95 322 GLY A C 1
ATOM 2515 O O . GLY A 1 322 ? 11.812 17.516 24.469 1 95 322 GLY A O 1
ATOM 2516 N N . ASN A 1 323 ? 11.742 19.125 22.938 1 97.56 323 ASN A N 1
ATOM 2517 C CA . ASN A 1 323 ? 10.289 19.266 22.984 1 97.56 323 ASN A CA 1
ATOM 2518 C C . ASN A 1 323 ? 9.578 18.047 22.438 1 97.56 323 ASN A C 1
ATOM 2520 O O . ASN A 1 323 ? 8.406 17.812 22.734 1 97.56 323 ASN A O 1
ATOM 2524 N N . LEU A 1 324 ? 10.242 17.281 21.594 1 97.31 324 LEU A N 1
ATOM 2525 C CA . LEU A 1 324 ? 9.633 16.078 21.031 1 97.31 324 LEU A CA 1
ATOM 2526 C C . LEU A 1 324 ? 9.195 15.117 22.125 1 97.31 324 LEU A C 1
ATOM 2528 O O . LEU A 1 324 ? 8.227 14.375 21.938 1 97.31 324 LEU A O 1
ATOM 2532 N N . GLU A 1 325 ? 9.852 15.156 23.234 1 97.12 325 GLU A N 1
ATOM 2533 C CA . GLU A 1 325 ? 9.609 14.188 24.297 1 97.12 325 GLU A CA 1
ATOM 2534 C C . GLU A 1 325 ? 8.461 14.641 25.203 1 97.12 325 GLU A C 1
ATOM 2536 O O . GLU A 1 325 ? 7.957 13.852 26.016 1 97.12 325 GLU A O 1
ATOM 2541 N N . ILE A 1 326 ? 8.078 15.859 25.062 1 97.81 326 ILE A N 1
ATOM 2542 C CA . ILE A 1 326 ? 6.965 16.359 25.859 1 97.81 326 ILE A CA 1
ATOM 2543 C C . ILE A 1 326 ? 5.645 15.883 25.266 1 97.81 326 ILE A C 1
ATOM 2545 O O . ILE A 1 326 ? 5.27 16.297 24.156 1 97.81 326 ILE A O 1
ATOM 2549 N N . PRO A 1 327 ? 4.949 15.008 25.953 1 98.56 327 PRO A N 1
ATOM 2550 C CA . PRO A 1 327 ? 3.727 14.453 25.359 1 98.56 327 PRO A CA 1
ATOM 2551 C C . PRO A 1 327 ? 2.619 15.492 25.219 1 98.56 327 PRO A C 1
ATOM 2553 O O . PRO A 1 327 ? 2.416 16.328 26.109 1 98.56 327 PRO A O 1
ATOM 2556 N N . THR A 1 328 ? 1.914 15.492 24.125 1 98.88 328 THR A N 1
ATOM 2557 C CA . THR A 1 328 ? 0.795 16.406 23.906 1 98.88 328 THR A CA 1
ATOM 2558 C C . THR A 1 328 ? -0.527 15.633 23.891 1 98.88 328 THR A C 1
ATOM 2560 O O . THR A 1 328 ? -1.599 16.234 23.828 1 98.88 328 THR A O 1
ATOM 2563 N N . ILE A 1 329 ? -0.488 14.336 24.062 1 98.88 329 ILE A N 1
ATOM 2564 C CA . ILE A 1 329 ? -1.692 13.516 24.109 1 98.88 329 ILE A CA 1
ATOM 2565 C C . ILE A 1 329 ? -2.58 13.969 25.266 1 98.88 329 ILE A C 1
ATOM 2567 O O . ILE A 1 329 ? -3.809 13.938 25.172 1 98.88 329 ILE A O 1
ATOM 2571 N N . ASP A 1 330 ? -1.995 14.422 26.375 1 98.44 330 ASP A N 1
ATOM 2572 C CA . ASP A 1 330 ? -2.779 14.898 27.5 1 98.44 330 ASP A CA 1
ATOM 2573 C C . ASP A 1 330 ? -3.414 16.25 27.203 1 98.44 330 ASP A C 1
ATOM 2575 O O . ASP A 1 330 ? -4.504 16.562 27.688 1 98.44 330 ASP A O 1
ATOM 2579 N N . VAL A 1 331 ? -2.689 17.078 26.438 1 98.81 331 VAL A N 1
ATOM 2580 C CA . VAL A 1 331 ? -3.268 18.344 25.984 1 98.81 331 VAL A CA 1
ATOM 2581 C C . VAL A 1 331 ? -4.496 18.062 25.125 1 98.81 331 VAL A C 1
ATOM 2583 O O . VAL A 1 331 ? -5.527 18.719 25.281 1 98.81 331 VAL A O 1
ATOM 2586 N N . VAL A 1 332 ? -4.383 17.078 24.25 1 98.88 332 VAL A N 1
ATOM 2587 C CA . VAL A 1 332 ? -5.527 16.641 23.453 1 98.88 332 VAL A CA 1
ATOM 2588 C C . VAL A 1 332 ? -6.672 16.234 24.359 1 98.88 332 VAL A C 1
ATOM 2590 O O . VAL A 1 332 ? -7.828 16.594 24.125 1 98.88 332 VAL A O 1
ATOM 2593 N N . GLY A 1 333 ? -6.34 15.484 25.391 1 98.75 333 GLY A N 1
ATOM 2594 C CA . GLY A 1 333 ? -7.352 15.078 26.359 1 98.75 333 GLY A CA 1
ATOM 2595 C C . GLY A 1 333 ? -8.062 16.25 27 1 98.75 333 GLY A C 1
ATOM 2596 O O . GLY A 1 333 ? -9.281 16.234 27.172 1 98.75 333 GLY A O 1
ATOM 2597 N N . SER A 1 334 ? -7.316 17.281 27.359 1 98.44 334 SER A N 1
ATOM 2598 C CA . SER A 1 334 ? -7.895 18.469 27.953 1 98.44 334 SER A CA 1
ATOM 2599 C C . SER A 1 334 ? -8.844 19.172 26.984 1 98.44 334 SER A C 1
ATOM 2601 O O . SER A 1 334 ? -9.898 19.672 27.391 1 98.44 334 SER A O 1
ATOM 2603 N N . LEU A 1 335 ? -8.469 19.234 25.766 1 98.69 335 LEU A N 1
ATOM 2604 C CA . LEU A 1 335 ? -9.312 19.844 24.75 1 98.69 335 LEU A CA 1
ATOM 2605 C C . LEU A 1 335 ? -10.609 19.078 24.562 1 98.69 335 LEU A C 1
ATOM 2607 O O . LEU A 1 335 ? -11.688 19.672 24.5 1 98.69 335 LEU A O 1
ATOM 2611 N N . VAL A 1 336 ? -10.461 17.75 24.516 1 98.44 336 VAL A N 1
ATOM 2612 C CA . VAL A 1 336 ? -11.641 16.891 24.422 1 98.44 336 VAL A CA 1
ATOM 2613 C C . VAL A 1 336 ? -12.57 17.156 25.594 1 98.44 336 VAL A C 1
ATOM 2615 O O . VAL A 1 336 ? -13.781 17.297 25.422 1 98.44 336 VAL A O 1
ATOM 2618 N N . SER A 1 337 ? -12.039 17.266 26.781 1 97.44 337 SER A N 1
ATOM 2619 C CA . SER A 1 337 ? -12.812 17.469 28 1 97.44 337 SER A CA 1
ATOM 2620 C C . SER A 1 337 ? -13.477 18.844 27.984 1 97.44 337 SER A C 1
ATOM 2622 O O . SER A 1 337 ? -14.508 19.047 28.641 1 97.44 337 SER A O 1
ATOM 2624 N N . SER A 1 338 ? -12.914 19.766 27.234 1 95.94 338 SER A N 1
ATOM 2625 C CA . SER A 1 338 ? -13.461 21.109 27.156 1 95.94 338 SER A CA 1
ATOM 2626 C C . SER A 1 338 ? -14.516 21.219 26.062 1 95.94 338 SER A C 1
ATOM 2628 O O . SER A 1 338 ? -15.047 22.297 25.797 1 95.94 338 SER A O 1
ATOM 2630 N N . GLY A 1 339 ? -14.727 20.156 25.344 1 95.31 339 GLY A N 1
ATOM 2631 C CA . GLY A 1 339 ? -15.781 20.125 24.344 1 95.31 339 GLY A CA 1
ATOM 2632 C C . GLY A 1 339 ? -15.289 20.406 22.938 1 95.31 339 GLY A C 1
ATOM 2633 O O . GLY A 1 339 ? -16.094 20.5 22 1 95.31 339 GLY A O 1
ATOM 2634 N N . ILE A 1 340 ? -14 20.562 22.766 1 97.31 340 ILE A N 1
ATOM 2635 C CA . ILE A 1 340 ? -13.414 20.75 21.438 1 97.31 340 ILE A CA 1
ATOM 2636 C C . ILE A 1 340 ? -13.398 19.422 20.688 1 97.31 340 ILE A C 1
ATOM 2638 O O . ILE A 1 340 ? -12.914 18.406 21.203 1 97.31 340 ILE A O 1
ATOM 2642 N N . GLN A 1 341 ? -13.906 19.422 19.469 1 97.62 341 GLN A N 1
ATOM 2643 C CA . GLN A 1 341 ? -13.875 18.203 18.656 1 97.62 341 GLN A CA 1
ATOM 2644 C C . GLN A 1 341 ? -12.453 17.906 18.188 1 97.62 341 GLN A C 1
ATOM 2646 O O . GLN A 1 341 ? -11.727 18.797 17.75 1 97.62 341 GLN A O 1
ATOM 2651 N N . VAL A 1 342 ? -12.086 16.609 18.281 1 98.69 342 VAL A N 1
ATOM 2652 C CA . VAL A 1 342 ? -10.727 16.234 17.891 1 98.69 342 VAL A CA 1
ATOM 2653 C C . VAL A 1 342 ? -10.773 15.078 16.891 1 98.69 342 VAL A C 1
ATOM 2655 O O . VAL A 1 342 ? -11.445 14.07 17.125 1 98.69 342 VAL A O 1
ATOM 2658 N N . LEU A 1 343 ? -10.125 15.219 15.789 1 98.62 343 LEU A N 1
ATOM 2659 C CA . LEU A 1 343 ? -9.859 14.148 14.828 1 98.62 343 LEU A CA 1
ATOM 2660 C C . LEU A 1 343 ? -8.367 13.859 14.734 1 98.62 343 LEU A C 1
ATOM 2662 O O . LEU A 1 343 ? -7.578 14.758 14.414 1 98.62 343 LEU A O 1
ATOM 2666 N N . VAL A 1 344 ? -7.977 12.688 15.094 1 98.88 344 VAL A N 1
ATOM 2667 C CA . VAL A 1 344 ? -6.633 12.188 14.82 1 98.88 344 VAL A CA 1
ATOM 2668 C C . VAL A 1 344 ? -6.684 11.188 13.664 1 98.88 344 VAL A C 1
ATOM 2670 O O . VAL A 1 344 ? -7.391 10.18 13.742 1 98.88 344 VAL A O 1
ATOM 2673 N N . TYR A 1 345 ? -5.969 11.469 12.609 1 98.69 345 TYR A N 1
ATOM 2674 C CA . TYR A 1 345 ? -6.016 10.539 11.484 1 98.69 345 TYR A CA 1
ATOM 2675 C C . TYR A 1 345 ? -4.609 10.203 11 1 98.69 345 TYR A C 1
ATOM 2677 O O . TYR A 1 345 ? -3.652 10.922 11.289 1 98.69 345 TYR A O 1
ATOM 2685 N N . SER A 1 346 ? -4.461 9.078 10.352 1 98.69 346 SER A N 1
ATOM 2686 C CA . SER A 1 346 ? -3.176 8.602 9.859 1 98.69 346 SER A CA 1
ATOM 2687 C C . SER A 1 346 ? -3.311 7.973 8.477 1 98.69 346 SER A C 1
ATOM 2689 O O . SER A 1 346 ? -4.246 7.211 8.219 1 98.69 346 SER A O 1
ATOM 2691 N N . GLY A 1 347 ? -2.396 8.406 7.551 1 98.19 347 GLY A N 1
ATOM 2692 C CA . GLY A 1 347 ? -2.189 7.531 6.406 1 98.19 347 GLY A CA 1
ATOM 2693 C C . GLY A 1 347 ? -1.619 6.18 6.789 1 98.19 347 GLY A C 1
ATOM 2694 O O . GLY A 1 347 ? -0.718 6.094 7.625 1 98.19 347 GLY A O 1
ATOM 2695 N N . ASP A 1 348 ? -2.096 5.156 6.152 1 96.75 348 ASP A N 1
ATOM 2696 C CA . ASP A 1 348 ? -1.731 3.82 6.617 1 96.75 348 ASP A CA 1
ATOM 2697 C C . ASP A 1 348 ? -0.458 3.328 5.938 1 96.75 348 ASP A C 1
ATOM 2699 O O . ASP A 1 348 ? -0.001 2.211 6.195 1 96.75 348 ASP A O 1
ATOM 2703 N N . GLN A 1 349 ? 0.188 4.148 5.121 1 96.25 349 GLN A N 1
ATOM 2704 C CA . GLN A 1 349 ? 1.437 3.766 4.473 1 96.25 349 GLN A CA 1
ATOM 2705 C C . GLN A 1 349 ? 2.619 4.535 5.055 1 96.25 349 GLN A C 1
ATOM 2707 O O . GLN A 1 349 ? 3.729 4.477 4.52 1 96.25 349 GLN A O 1
ATOM 2712 N N . ASP A 1 350 ? 2.436 5.203 6.109 1 97.94 350 ASP A N 1
ATOM 2713 C CA . ASP A 1 350 ? 3.428 6.039 6.781 1 97.94 350 ASP A CA 1
ATOM 2714 C C . ASP A 1 350 ? 4.254 5.223 7.77 1 97.94 350 ASP A C 1
ATOM 2716 O O . ASP A 1 350 ? 3.727 4.715 8.758 1 97.94 350 ASP A O 1
ATOM 2720 N N . SER A 1 351 ? 5.547 5.195 7.574 1 98 351 SER A N 1
ATOM 2721 C CA . SER A 1 351 ? 6.391 4.469 8.516 1 98 351 SER A CA 1
ATOM 2722 C C . SER A 1 351 ? 7.074 5.418 9.492 1 98 351 SER A C 1
ATOM 2724 O O . SER A 1 351 ? 7.691 4.98 10.469 1 98 351 SER A O 1
ATOM 2726 N N . VAL A 1 352 ? 6.992 6.699 9.305 1 97.94 352 VAL A N 1
ATOM 2727 C CA . VAL A 1 352 ? 7.664 7.688 10.141 1 97.94 352 VAL A CA 1
ATOM 2728 C C . VAL A 1 352 ? 6.918 7.844 11.461 1 97.94 352 VAL A C 1
ATOM 2730 O O . VAL A 1 352 ? 7.527 7.824 12.531 1 97.94 352 VAL A O 1
ATOM 2733 N N . ILE A 1 353 ? 5.68 8.023 11.383 1 98.56 353 ILE A N 1
ATOM 2734 C CA . ILE A 1 353 ? 4.758 7.938 12.508 1 98.56 353 ILE A CA 1
ATOM 2735 C C . ILE A 1 353 ? 3.6 7.004 12.156 1 98.56 353 ILE A C 1
ATOM 2737 O O . ILE A 1 353 ? 2.518 7.461 11.781 1 98.56 353 ILE A O 1
ATOM 2741 N N . PRO A 1 354 ? 3.805 5.746 12.352 1 98.62 354 PRO A N 1
ATOM 2742 C CA . PRO A 1 354 ? 2.807 4.773 11.906 1 98.62 354 PRO A CA 1
ATOM 2743 C C . PRO A 1 354 ? 1.473 4.918 12.641 1 98.62 354 PRO A C 1
ATOM 2745 O O . PRO A 1 354 ? 1.448 5.266 13.82 1 98.62 354 PRO A O 1
ATOM 2748 N N . PHE A 1 355 ? 0.39 4.566 11.969 1 98.69 355 PHE A N 1
ATOM 2749 C CA . PHE A 1 355 ? -0.958 4.664 12.516 1 98.69 355 PHE A CA 1
ATOM 2750 C C . PHE A 1 355 ? -1.086 3.826 13.781 1 98.69 355 PHE A C 1
ATOM 2752 O O . PHE A 1 355 ? -1.922 4.117 14.641 1 98.69 355 PHE A O 1
ATOM 2759 N N . ILE A 1 356 ? -0.237 2.797 13.977 1 98.5 356 ILE A N 1
ATOM 2760 C CA . ILE A 1 356 ? -0.276 1.888 15.117 1 98.5 356 ILE A CA 1
ATOM 2761 C C . ILE A 1 356 ? -0.073 2.674 16.406 1 98.5 356 ILE A C 1
ATOM 2763 O O . ILE A 1 356 ? -0.772 2.445 17.391 1 98.5 356 ILE A O 1
ATOM 2767 N N . GLY A 1 357 ? 0.907 3.578 16.375 1 98.56 357 GLY A N 1
ATOM 2768 C CA . GLY A 1 357 ? 1.141 4.418 17.531 1 98.56 357 GLY A CA 1
ATOM 2769 C C . GLY A 1 357 ? -0.023 5.34 17.859 1 98.56 357 GLY A C 1
ATOM 2770 O O . GLY A 1 357 ? -0.481 5.402 19 1 98.56 357 GLY A O 1
ATOM 2771 N N . SER A 1 358 ? -0.52 6.02 16.844 1 98.62 358 SER A N 1
ATOM 2772 C CA . SER A 1 358 ? -1.632 6.953 17.016 1 98.62 358 SER A CA 1
ATOM 2773 C C . SER A 1 358 ? -2.879 6.238 17.531 1 98.62 358 SER A C 1
ATOM 2775 O O . SER A 1 358 ? -3.57 6.742 18.422 1 98.62 358 SER A O 1
ATOM 2777 N N . ARG A 1 359 ? -3.162 5.098 16.922 1 98.44 359 ARG A N 1
ATOM 2778 C CA . ARG A 1 359 ? -4.316 4.316 17.359 1 98.44 359 ARG A CA 1
ATOM 2779 C C . ARG A 1 359 ? -4.207 3.941 18.828 1 98.44 359 ARG A C 1
ATOM 2781 O O . ARG A 1 359 ? -5.176 4.066 19.578 1 98.44 359 ARG A O 1
ATOM 2788 N N . THR A 1 360 ? -3.045 3.488 19.266 1 98.19 360 THR A N 1
ATOM 2789 C CA . THR A 1 360 ? -2.801 3.113 20.656 1 98.19 360 THR A CA 1
ATOM 2790 C C . THR A 1 360 ? -3.02 4.305 21.578 1 98.19 360 THR A C 1
ATOM 2792 O O . THR A 1 360 ? -3.674 4.18 22.609 1 98.19 360 THR A O 1
ATOM 2795 N N . LEU A 1 361 ? -2.492 5.414 21.203 1 98.81 361 LEU A N 1
ATOM 2796 C CA . LEU A 1 361 ? -2.557 6.609 22.031 1 98.81 361 LEU A CA 1
ATOM 2797 C C . LEU A 1 361 ? -3.992 7.117 22.156 1 98.81 361 LEU A C 1
ATOM 2799 O O . LEU A 1 361 ? -4.445 7.461 23.25 1 98.81 361 LEU A O 1
ATOM 2803 N N . VAL A 1 362 ? -4.719 7.184 21.047 1 98.75 362 VAL A N 1
ATOM 2804 C CA . VAL A 1 362 ? -6.082 7.699 21.047 1 98.75 362 VAL A CA 1
ATOM 2805 C C . VAL A 1 362 ? -6.988 6.75 21.828 1 98.75 362 VAL A C 1
ATOM 2807 O O . VAL A 1 362 ? -7.84 7.191 22.609 1 98.75 362 VAL A O 1
ATOM 2810 N N . ASN A 1 363 ? -6.832 5.43 21.625 1 98.06 363 ASN A N 1
ATOM 2811 C CA . ASN A 1 363 ? -7.578 4.449 22.406 1 98.06 363 ASN A CA 1
ATOM 2812 C C . ASN A 1 363 ? -7.305 4.605 23.906 1 98.06 363 ASN A C 1
ATOM 2814 O O . ASN A 1 363 ? -8.227 4.539 24.719 1 98.06 363 ASN A O 1
ATOM 2818 N N . GLY A 1 364 ? -6.031 4.738 24.234 1 98.25 364 GLY A N 1
ATOM 2819 C CA . GLY A 1 364 ? -5.668 4.945 25.625 1 98.25 364 GLY A CA 1
ATOM 2820 C C . GLY A 1 364 ? -6.285 6.195 26.219 1 98.25 364 GLY A C 1
ATOM 2821 O O . GLY A 1 364 ? -6.75 6.18 27.359 1 98.25 364 GLY A O 1
ATOM 2822 N N . LEU A 1 365 ? -6.254 7.242 25.453 1 98.75 365 LEU A N 1
ATOM 2823 C CA . LEU A 1 365 ? -6.84 8.5 25.891 1 98.75 365 LEU A CA 1
ATOM 2824 C C . LEU A 1 365 ? -8.336 8.352 26.141 1 98.75 365 LEU A C 1
ATOM 2826 O O . LEU A 1 365 ? -8.859 8.844 27.141 1 98.75 365 LEU A O 1
ATOM 2830 N N . ALA A 1 366 ? -9.023 7.75 25.234 1 98.25 366 ALA A N 1
ATOM 2831 C CA . ALA A 1 366 ? -10.461 7.531 25.359 1 98.25 366 ALA A CA 1
ATOM 2832 C C . ALA A 1 366 ? -10.773 6.758 26.641 1 98.25 366 ALA A C 1
ATOM 2834 O O . ALA A 1 366 ? -11.734 7.074 27.344 1 98.25 366 ALA A O 1
ATOM 2835 N N . LYS A 1 367 ? -10 5.734 26.938 1 97.94 367 LYS A N 1
ATOM 2836 C CA . LYS A 1 367 ? -10.188 4.957 28.156 1 97.94 367 LYS A CA 1
ATOM 2837 C C . LYS A 1 367 ? -9.969 5.816 29.391 1 97.94 367 LYS A C 1
ATOM 2839 O O . LYS A 1 367 ? -10.75 5.742 30.344 1 97.94 367 LYS A O 1
ATOM 2844 N N . LYS A 1 368 ? -8.906 6.562 29.375 1 98.12 368 LYS A N 1
ATOM 2845 C CA . LYS A 1 368 ? -8.586 7.449 30.484 1 98.12 368 LYS A CA 1
ATOM 2846 C C . LYS A 1 368 ? -9.727 8.422 30.766 1 98.12 368 LYS A C 1
ATOM 2848 O O . LYS A 1 368 ? -10.031 8.719 31.922 1 98.12 368 LYS A O 1
ATOM 2853 N N . LEU A 1 369 ? -10.344 8.914 29.703 1 98.31 369 LEU A N 1
ATOM 2854 C CA . LEU A 1 369 ? -11.414 9.898 29.828 1 98.31 369 LEU A CA 1
ATOM 2855 C C . LEU A 1 369 ? -12.766 9.211 29.984 1 98.31 369 LEU A C 1
ATOM 2857 O O . LEU A 1 369 ? -13.805 9.875 30.062 1 98.31 369 LEU A O 1
ATOM 2861 N N . LYS A 1 370 ? -12.805 7.898 29.969 1 97.81 370 LYS A N 1
ATOM 2862 C CA . LYS A 1 370 ? -14.008 7.086 30.141 1 97.81 370 LYS A CA 1
ATOM 2863 C C . LYS A 1 370 ? -15.055 7.414 29.078 1 97.81 370 LYS A C 1
ATOM 2865 O O . LYS A 1 370 ? -16.234 7.59 29.406 1 97.81 370 LYS A O 1
ATOM 2870 N N . LEU A 1 371 ? -14.547 7.543 27.891 1 97.56 371 LEU A N 1
ATOM 2871 C CA . LEU A 1 371 ? -15.453 7.785 26.766 1 97.56 371 LEU A CA 1
ATOM 2872 C C . LEU A 1 371 ? -15.977 6.469 26.203 1 97.56 371 LEU A C 1
ATOM 2874 O O . LEU A 1 371 ? -15.234 5.492 26.094 1 97.56 371 LEU A O 1
ATOM 2878 N N . ASN A 1 372 ? -17.25 6.461 25.828 1 95.38 372 ASN A N 1
ATOM 2879 C CA . ASN A 1 372 ? -17.812 5.312 25.125 1 95.38 372 ASN A CA 1
ATOM 2880 C C . ASN A 1 372 ? -17.297 5.242 23.688 1 95.38 372 ASN A C 1
ATOM 2882 O O . ASN A 1 372 ? -17.281 6.254 22.984 1 95.38 372 ASN A O 1
ATOM 2886 N N . SER A 1 373 ? -16.875 4.078 23.312 1 93.38 373 SER A N 1
ATOM 2887 C CA . SER A 1 373 ? -16.328 3.916 21.969 1 93.38 373 SER A CA 1
ATOM 2888 C C . SER A 1 373 ? -17.297 3.186 21.047 1 93.38 373 SER A C 1
ATOM 2890 O O . SER A 1 373 ? -17.984 2.25 21.484 1 93.38 373 SER A O 1
ATOM 2892 N N . THR A 1 374 ? -17.422 3.635 19.844 1 92.38 374 THR A N 1
ATOM 2893 C CA . THR A 1 374 ? -18.109 2.854 18.828 1 92.38 374 THR A CA 1
ATOM 2894 C C . THR A 1 374 ? -17.219 1.71 18.344 1 92.38 374 THR A C 1
ATOM 2896 O O . THR A 1 374 ? -16.047 1.622 18.719 1 92.38 374 THR A O 1
ATOM 2899 N N . THR A 1 375 ? -17.797 0.882 17.5 1 92.75 375 THR A N 1
ATOM 2900 C CA . THR A 1 375 ? -17.031 -0.195 16.891 1 92.75 375 THR A CA 1
ATOM 2901 C C . THR A 1 375 ? -16.062 0.357 15.844 1 92.75 375 THR A C 1
ATOM 2903 O O . THR A 1 375 ? -16.406 1.296 15.117 1 92.75 375 THR A O 1
ATOM 2906 N N . TYR A 1 376 ? -14.859 -0.157 15.938 1 96.38 376 TYR A N 1
ATOM 2907 C CA . TYR A 1 376 ? -13.898 0.102 14.867 1 96.38 376 TYR A CA 1
ATOM 2908 C C . TYR A 1 376 ? -14.406 -0.436 13.531 1 96.38 376 TYR A C 1
ATOM 2910 O O . TYR A 1 376 ? -14.711 -1.625 13.414 1 96.38 376 TYR A O 1
ATOM 2918 N N . ARG A 1 377 ? -14.578 0.412 12.508 1 94.69 377 ARG A N 1
ATOM 2919 C CA . ARG A 1 377 ? -15.148 -0.056 11.25 1 94.69 377 ARG A CA 1
ATOM 2920 C C . ARG A 1 377 ? -14.633 0.767 10.078 1 94.69 377 ARG A C 1
ATOM 2922 O O . ARG A 1 377 ? -14.148 1.886 10.258 1 94.69 377 ARG A O 1
ATOM 2929 N N . GLY A 1 378 ? -14.766 0.187 8.891 1 95.38 378 GLY A N 1
ATOM 2930 C CA . GLY A 1 378 ? -14.414 0.919 7.688 1 95.38 378 GLY A CA 1
ATOM 2931 C C . GLY A 1 378 ? -15.383 2.045 7.371 1 95.38 378 GLY A C 1
ATOM 2932 O O . GLY A 1 378 ? -16.578 1.931 7.629 1 95.38 378 GLY A O 1
ATOM 2933 N N . TRP A 1 379 ? -14.828 3.158 6.883 1 95.31 379 TRP A N 1
ATOM 2934 C CA . TRP A 1 379 ? -15.703 4.191 6.336 1 95.31 379 TRP A CA 1
ATOM 2935 C C . TRP A 1 379 ? -15.656 4.184 4.809 1 95.31 379 TRP A C 1
ATOM 2937 O O . TRP A 1 379 ? -14.648 3.803 4.211 1 95.31 379 TRP A O 1
ATOM 2947 N N . LEU A 1 380 ? -16.734 4.539 4.133 1 92.81 380 LEU A N 1
ATOM 2948 C CA . LEU A 1 380 ? -16.875 4.438 2.686 1 92.81 380 LEU A CA 1
ATOM 2949 C C . LEU A 1 380 ? -16.875 5.816 2.039 1 92.81 380 LEU A C 1
ATOM 2951 O O . LEU A 1 380 ? -17.438 6.766 2.596 1 92.81 380 LEU A O 1
ATOM 2955 N N . GLU A 1 381 ? -16.25 5.844 0.939 1 89.06 381 GLU A N 1
ATOM 2956 C CA . GLU A 1 381 ? -16.344 7.016 0.076 1 89.06 381 GLU A CA 1
ATOM 2957 C C . GLU A 1 381 ? -17.688 7.047 -0.657 1 89.06 381 GLU A C 1
ATOM 2959 O O . GLU A 1 381 ? -18.453 6.082 -0.606 1 89.06 381 GLU A O 1
ATOM 2964 N N . ASP A 1 382 ? -17.906 8.094 -1.361 1 82.88 382 ASP A N 1
ATOM 2965 C CA . ASP A 1 382 ? -19.141 8.234 -2.127 1 82.88 382 ASP A CA 1
ATOM 2966 C C . ASP A 1 382 ? -19.25 7.16 -3.207 1 82.88 382 ASP A C 1
ATOM 2968 O O . ASP A 1 382 ? -20.344 6.711 -3.545 1 82.88 382 ASP A O 1
ATOM 2972 N N . ASN A 1 383 ? -18.188 6.762 -3.74 1 83.56 383 ASN A N 1
ATOM 2973 C CA . ASN A 1 383 ? -18.188 5.75 -4.793 1 83.56 383 ASN A CA 1
ATOM 2974 C C . ASN A 1 383 ? -18.172 4.34 -4.215 1 83.56 383 ASN A C 1
ATOM 2976 O O . ASN A 1 383 ? -17.906 3.373 -4.93 1 83.56 383 ASN A O 1
ATOM 2980 N N . LYS A 1 384 ? -18.266 4.223 -2.943 1 87.19 384 LYS A N 1
ATOM 2981 C CA . LYS A 1 384 ? -18.469 2.979 -2.209 1 87.19 384 LYS A CA 1
ATOM 2982 C C . LYS A 1 384 ? -17.156 2.232 -2.008 1 87.19 384 LYS A C 1
ATOM 2984 O O . LYS A 1 384 ? -17.156 1.067 -1.604 1 87.19 384 LYS A O 1
ATOM 2989 N N . GLN A 1 385 ? -16.125 2.848 -2.393 1 92.06 385 GLN A N 1
ATOM 2990 C CA . GLN A 1 385 ? -14.828 2.299 -2.021 1 92.06 385 GLN A CA 1
ATOM 2991 C C . GLN A 1 385 ? -14.539 2.521 -0.539 1 92.06 385 GLN A C 1
ATOM 2993 O O . GLN A 1 385 ? -14.984 3.512 0.044 1 92.06 385 GLN A O 1
ATOM 2998 N N . VAL A 1 386 ? -13.883 1.607 0.078 1 94.69 386 VAL A N 1
ATOM 2999 C CA . VAL A 1 386 ? -13.484 1.801 1.467 1 94.69 386 VAL A CA 1
ATOM 3000 C C . VAL A 1 386 ? -12.383 2.859 1.546 1 94.69 386 VAL A C 1
ATOM 3002 O O . VAL A 1 386 ? -11.336 2.719 0.917 1 94.69 386 VAL A O 1
ATOM 3005 N N . GLY A 1 387 ? -12.586 3.918 2.26 1 95.81 387 GLY A N 1
ATOM 3006 C CA . GLY A 1 387 ? -11.633 5.008 2.381 1 95.81 387 GLY A CA 1
ATOM 3007 C C . GLY A 1 387 ? -10.602 4.785 3.475 1 95.81 387 GLY A C 1
ATOM 3008 O O . GLY A 1 387 ? -9.5 5.336 3.42 1 95.81 387 GLY A O 1
ATOM 3009 N N . GLY A 1 388 ? -10.906 4.012 4.441 1 96.88 388 GLY A N 1
ATOM 3010 C CA . GLY A 1 388 ? -10.117 3.717 5.629 1 96.88 388 GLY A CA 1
ATOM 3011 C C . GLY A 1 388 ? -10.945 3.168 6.773 1 96.88 388 GLY A C 1
ATOM 3012 O O . GLY A 1 388 ? -11.953 2.496 6.547 1 96.88 388 GLY A O 1
ATOM 3013 N N . TRP A 1 389 ? -10.492 3.309 7.941 1 97.38 389 TRP A N 1
ATOM 3014 C CA . TRP A 1 389 ? -11.188 2.855 9.141 1 97.38 389 TRP A CA 1
ATOM 3015 C C . TRP A 1 389 ? -11.336 3.992 10.148 1 97.38 389 TRP A C 1
ATOM 3017 O O . TRP A 1 389 ? -10.578 4.965 10.109 1 97.38 389 TRP A O 1
ATOM 3027 N N . ARG A 1 390 ? -12.289 3.854 11 1 96.62 390 ARG A N 1
ATOM 3028 C CA . ARG A 1 390 ? -12.523 4.902 11.992 1 96.62 390 ARG A CA 1
ATOM 3029 C C . ARG A 1 390 ? -13.102 4.324 13.273 1 96.62 390 ARG A C 1
ATOM 3031 O O . ARG A 1 390 ? -13.672 3.229 13.266 1 96.62 390 ARG A O 1
ATOM 3038 N N . GLN A 1 391 ? -12.945 5.027 14.312 1 96.19 391 GLN A N 1
ATOM 3039 C CA . GLN A 1 391 ? -13.547 4.793 15.617 1 96.19 391 GLN A CA 1
ATOM 3040 C C . GLN A 1 391 ? -13.859 6.109 16.328 1 96.19 391 GLN A C 1
ATOM 3042 O O . GLN A 1 391 ? -13.031 7.023 16.328 1 96.19 391 GLN A O 1
ATOM 3047 N N . VAL A 1 392 ? -15.086 6.254 16.766 1 96.19 392 VAL A N 1
ATOM 3048 C CA . VAL A 1 392 ? -15.555 7.469 17.422 1 96.19 392 VAL A CA 1
ATOM 3049 C C . VAL A 1 392 ? -15.664 7.227 18.922 1 96.19 392 VAL A C 1
ATOM 3051 O O . VAL A 1 392 ? -16.094 6.152 19.359 1 96.19 392 VAL A O 1
ATOM 3054 N N . TYR A 1 393 ? -15.25 8.227 19.719 1 96.31 393 TYR A N 1
ATOM 3055 C CA . TYR A 1 393 ? -15.266 8.164 21.172 1 96.31 393 TYR A CA 1
ATOM 3056 C C . TYR A 1 393 ? -16.062 9.32 21.766 1 96.31 393 TYR A C 1
ATOM 3058 O O . TYR A 1 393 ? -15.68 10.484 21.609 1 96.31 393 TYR A O 1
ATOM 3066 N N . GLY A 1 394 ? -17.219 9.078 22.516 1 92.06 394 GLY A N 1
ATOM 3067 C CA . GLY A 1 394 ? -18.031 10.109 23.141 1 92.06 394 GLY A CA 1
ATOM 3068 C C . GLY A 1 394 ? -18.516 11.172 22.172 1 92.06 394 GLY A C 1
ATOM 3069 O O . GLY A 1 394 ? -18.75 12.32 22.547 1 92.06 394 GLY A O 1
ATOM 3070 N N . ASP A 1 395 ? -18.469 11.156 20.906 1 88.81 395 ASP A N 1
ATOM 3071 C CA . ASP A 1 395 ? -18.906 12.07 19.859 1 88.81 395 ASP A CA 1
ATOM 3072 C C . ASP A 1 395 ? -17.969 13.281 19.766 1 88.81 395 ASP A C 1
ATOM 3074 O O . ASP A 1 395 ? -18.344 14.312 19.188 1 88.81 395 ASP A O 1
ATOM 3078 N N . VAL A 1 396 ? -16.906 13.32 20.438 1 95.12 396 VAL A N 1
ATOM 3079 C CA . VAL A 1 396 ? -16.016 14.484 20.469 1 95.12 396 VAL A CA 1
ATOM 3080 C C . VAL A 1 396 ? -14.641 14.086 19.938 1 95.12 396 VAL A C 1
ATOM 3082 O O . VAL A 1 396 ? -13.898 14.938 19.422 1 95.12 396 VAL A O 1
ATOM 3085 N N . LEU A 1 397 ? -14.227 12.828 20.141 1 97.88 397 LEU A N 1
ATOM 3086 C CA . LEU A 1 397 ? -12.922 12.32 19.719 1 97.88 397 LEU A CA 1
ATOM 3087 C C . LEU A 1 397 ? -13.078 11.25 18.656 1 97.88 397 LEU A C 1
ATOM 3089 O O . LEU A 1 397 ? -13.898 10.336 18.781 1 97.88 397 LEU A O 1
ATOM 3093 N N . THR A 1 398 ? -12.367 11.414 17.562 1 97.5 398 THR A N 1
ATOM 3094 C CA . THR A 1 398 ? -12.406 10.445 16.469 1 97.5 398 THR A CA 1
ATOM 3095 C C . THR A 1 398 ? -11 10.055 16.047 1 97.5 398 THR A C 1
ATOM 3097 O O . THR A 1 398 ? -10.117 10.906 15.938 1 97.5 398 THR A O 1
ATOM 3100 N N . TYR A 1 399 ? -10.781 8.789 15.898 1 97.81 399 TYR A N 1
ATOM 3101 C CA . TYR A 1 399 ? -9.602 8.242 15.234 1 97.81 399 TYR A CA 1
ATOM 3102 C C . TYR A 1 399 ? -9.961 7.707 13.852 1 97.81 399 TYR A C 1
ATOM 3104 O O . TYR A 1 399 ? -11 7.074 13.672 1 97.81 399 TYR A O 1
ATOM 3112 N N . ALA A 1 400 ? -9.086 7.965 12.859 1 98.12 400 ALA A N 1
ATOM 3113 C CA . ALA A 1 400 ? -9.359 7.434 11.523 1 98.12 400 ALA A CA 1
ATOM 3114 C C . ALA A 1 400 ? -8.062 7.145 10.773 1 98.12 400 ALA A C 1
ATOM 3116 O O . ALA A 1 400 ? -7.02 7.734 11.07 1 98.12 400 ALA A O 1
ATOM 3117 N N . THR A 1 401 ? -8.133 6.211 9.898 1 98.12 401 THR A N 1
ATOM 3118 C CA . THR A 1 401 ? -7.059 6 8.93 1 98.12 401 THR A CA 1
ATOM 3119 C C . THR A 1 401 ? -7.523 6.363 7.52 1 98.12 401 THR A C 1
ATOM 3121 O O . THR A 1 401 ? -8.727 6.426 7.254 1 98.12 401 THR A O 1
ATOM 3124 N N . ILE A 1 402 ? -6.613 6.727 6.75 1 97.62 402 ILE A N 1
ATOM 3125 C CA . ILE A 1 402 ? -6.82 6.938 5.32 1 97.62 402 ILE A CA 1
ATOM 3126 C C . ILE A 1 402 ? -6.086 5.859 4.527 1 97.62 402 ILE A C 1
ATOM 3128 O O . ILE A 1 402 ? -4.855 5.809 4.527 1 97.62 402 ILE A O 1
ATOM 3132 N N . ARG A 1 403 ? -6.824 5.016 3.848 1 95.88 403 ARG A N 1
ATOM 3133 C CA . ARG A 1 403 ? -6.258 3.908 3.084 1 95.88 403 ARG A CA 1
ATOM 3134 C C . ARG A 1 403 ? -5.434 4.418 1.909 1 95.88 403 ARG A C 1
ATOM 3136 O O . ARG A 1 403 ? -5.891 5.273 1.147 1 95.88 403 ARG A O 1
ATOM 3143 N N . GLY A 1 404 ? -4.195 3.924 1.774 1 92.19 404 GLY A N 1
ATOM 3144 C CA . GLY A 1 404 ? -3.299 4.367 0.72 1 92.19 404 GLY A CA 1
ATOM 3145 C C . GLY A 1 404 ? -2.648 5.707 1.016 1 92.19 404 GLY A C 1
ATOM 3146 O O . GLY A 1 404 ? -1.945 6.262 0.169 1 92.19 404 GLY A O 1
ATOM 3147 N N . GLY A 1 405 ? -2.883 6.246 2.199 1 96.12 405 GLY A N 1
ATOM 3148 C CA . GLY A 1 405 ? -2.344 7.543 2.568 1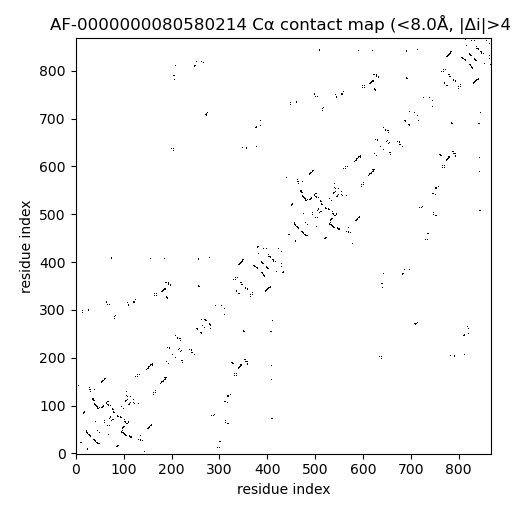 96.12 405 GLY A CA 1
ATOM 3149 C C . GLY A 1 405 ? -0.915 7.473 3.076 1 96.12 405 GLY A C 1
ATOM 3150 O O . GLY A 1 405 ? -0.561 6.562 3.826 1 96.12 405 GLY A O 1
ATOM 3151 N N . SER A 1 406 ? -0.074 8.414 2.645 1 96.69 406 SER A N 1
ATOM 3152 C CA . SER A 1 406 ? 1.285 8.578 3.148 1 96.69 406 SER A CA 1
ATOM 3153 C C . SER A 1 406 ? 1.31 9.438 4.406 1 96.69 406 SER A C 1
ATOM 3155 O O . SER A 1 406 ? 0.265 9.695 5.012 1 96.69 406 SER A O 1
ATOM 3157 N N . HIS A 1 407 ? 2.555 9.766 4.859 1 97.88 407 HIS A N 1
ATOM 3158 C CA . HIS A 1 407 ? 2.725 10.766 5.91 1 97.88 407 HIS A CA 1
ATOM 3159 C C . HIS A 1 407 ? 2.059 12.086 5.527 1 97.88 407 HIS A C 1
ATOM 3161 O O . HIS A 1 407 ? 1.564 12.805 6.395 1 97.88 407 HIS A O 1
ATOM 3167 N N . LEU A 1 408 ? 2.105 12.391 4.254 1 97.19 408 LEU A N 1
ATOM 3168 C CA . LEU A 1 408 ? 1.354 13.492 3.662 1 97.19 408 LEU A CA 1
ATOM 3169 C C . LEU A 1 408 ? 0.091 12.984 2.979 1 97.19 408 LEU A C 1
ATOM 3171 O O . LEU A 1 408 ? -0.022 13.039 1.751 1 97.19 408 LEU A O 1
ATOM 3175 N N . ALA A 1 409 ? -0.848 12.602 3.777 1 97.06 409 ALA A N 1
ATOM 3176 C CA . ALA A 1 409 ? -2.008 11.844 3.314 1 97.06 409 ALA A CA 1
ATOM 3177 C C . ALA A 1 409 ? -2.793 12.625 2.268 1 97.06 409 ALA A C 1
ATOM 3179 O O . ALA A 1 409 ? -3.219 12.0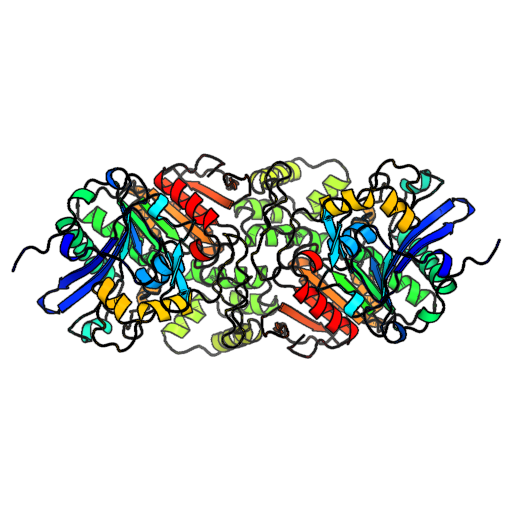62 1.254 1 97.06 409 ALA A O 1
ATOM 3180 N N . PRO A 1 410 ? -2.984 13.984 2.402 1 97.44 410 PRO A N 1
ATOM 3181 C CA . PRO A 1 410 ? -3.771 14.688 1.389 1 97.44 410 PRO A CA 1
ATOM 3182 C C . PRO A 1 410 ? -3.072 14.742 0.032 1 97.44 410 PRO A C 1
ATOM 3184 O O . PRO A 1 410 ? -3.719 14.992 -0.989 1 97.44 410 PRO A O 1
ATOM 3187 N N . TRP A 1 411 ? -1.762 14.586 0.041 1 95.81 411 TRP A N 1
ATOM 3188 C CA . TRP A 1 411 ? -1.042 14.516 -1.226 1 95.81 411 TRP A CA 1
ATOM 3189 C C . TRP A 1 411 ? -1.192 13.141 -1.864 1 95.81 411 TRP A C 1
ATOM 3191 O O . TRP A 1 411 ? -1.536 13.031 -3.043 1 95.81 411 TRP A O 1
ATOM 3201 N N . SER A 1 412 ? -1.047 12.086 -1.153 1 95.06 412 SER A N 1
ATOM 3202 C CA . SER A 1 412 ? -0.975 10.734 -1.704 1 95.06 412 SER A CA 1
ATOM 3203 C C . SER A 1 412 ? -2.365 10.133 -1.883 1 95.06 412 SER A C 1
ATOM 3205 O O . SER A 1 412 ? -2.543 9.18 -2.643 1 95.06 412 SER A O 1
ATOM 3207 N N . SER A 1 413 ? -3.299 10.617 -1.13 1 95.25 413 SER A N 1
ATOM 3208 C CA . SER A 1 413 ? -4.691 10.18 -1.2 1 95.25 413 SER A CA 1
ATOM 3209 C C . SER A 1 413 ? -5.645 11.359 -1.087 1 95.25 413 SER A C 1
ATOM 3211 O O . SER A 1 413 ? -6.41 11.461 -0.124 1 95.25 413 SER A O 1
ATOM 3213 N N . PRO A 1 414 ? -5.66 12.18 -2.092 1 96.19 414 PRO A N 1
ATOM 3214 C CA . PRO A 1 414 ? -6.344 13.477 -1.996 1 96.19 414 PRO A CA 1
ATOM 3215 C C . PRO A 1 414 ? -7.859 13.328 -1.86 1 96.19 414 PRO A C 1
ATOM 3217 O O . PRO A 1 414 ? -8.477 14.016 -1.038 1 96.19 414 PRO A O 1
ATOM 3220 N N . ARG A 1 415 ? -8.484 12.43 -2.633 1 94.81 415 ARG A N 1
ATOM 3221 C CA . ARG A 1 415 ? -9.93 12.242 -2.604 1 94.81 415 ARG A CA 1
ATOM 3222 C C . ARG A 1 415 ? -10.398 11.805 -1.22 1 94.81 415 ARG A C 1
ATOM 3224 O O . ARG A 1 415 ? -11.352 12.359 -0.675 1 94.81 415 ARG A O 1
ATOM 3231 N N . ARG A 1 416 ? -9.758 10.859 -0.691 1 96 416 ARG A N 1
ATOM 3232 C CA . ARG A 1 416 ? -10.133 10.312 0.612 1 96 416 ARG A CA 1
ATOM 3233 C C . ARG A 1 416 ? -9.867 11.32 1.723 1 96 416 ARG A C 1
ATOM 3235 O O . ARG A 1 416 ? -10.633 11.406 2.688 1 96 416 ARG A O 1
ATOM 3242 N N . SER A 1 417 ? -8.797 12.07 1.614 1 97.38 417 SER A N 1
ATOM 3243 C CA . SER A 1 417 ? -8.469 13.086 2.609 1 97.38 417 SER A CA 1
ATOM 3244 C C . SER A 1 417 ? -9.516 14.195 2.631 1 97.38 417 SER A C 1
ATOM 3246 O O . SER A 1 417 ? -9.914 14.656 3.701 1 97.38 417 SER A O 1
ATOM 3248 N N . LEU A 1 418 ? -9.961 14.609 1.457 1 97.31 418 LEU A N 1
ATOM 3249 C CA . LEU A 1 418 ? -11 15.633 1.389 1 97.31 418 LEU A CA 1
ATOM 3250 C C . LEU A 1 418 ? -12.305 15.117 1.984 1 97.31 418 LEU A C 1
ATOM 3252 O O . LEU A 1 418 ? -13.016 15.859 2.668 1 97.31 418 LEU A O 1
ATOM 3256 N N . ALA A 1 419 ? -12.617 13.836 1.687 1 95.56 419 ALA A N 1
ATOM 3257 C CA . ALA A 1 419 ? -13.828 13.242 2.246 1 95.56 419 ALA A CA 1
ATOM 3258 C C . ALA A 1 419 ? -13.781 13.25 3.771 1 95.56 419 ALA A C 1
ATOM 3260 O O . ALA A 1 419 ? -14.773 13.586 4.426 1 95.56 419 ALA A O 1
ATOM 3261 N N . LEU A 1 420 ? -12.68 12.844 4.336 1 96.62 420 LEU A N 1
ATOM 3262 C CA . LEU A 1 420 ? -12.531 12.828 5.785 1 96.62 420 LEU A CA 1
ATOM 3263 C C . LEU A 1 420 ? -12.602 14.242 6.355 1 96.62 420 LEU A C 1
ATOM 3265 O O . LEU A 1 420 ? -13.195 14.461 7.414 1 96.62 420 LEU A O 1
ATOM 3269 N N . PHE A 1 421 ? -12.008 15.188 5.684 1 97.62 421 PHE A N 1
ATOM 3270 C CA . PHE A 1 421 ? -12.039 16.594 6.09 1 97.62 421 PHE A CA 1
ATOM 3271 C C . PHE A 1 421 ? -13.469 17.109 6.125 1 97.62 421 PHE A C 1
ATOM 3273 O O . PHE A 1 421 ? -13.875 17.766 7.094 1 97.62 421 PHE A O 1
ATOM 3280 N N . LYS A 1 422 ? -14.148 16.812 5.105 1 96.12 422 LYS A N 1
ATOM 3281 C CA . LYS A 1 422 ? -15.547 17.203 5.027 1 96.12 422 LYS A CA 1
ATOM 3282 C C . LYS A 1 422 ? -16.344 16.625 6.191 1 96.12 422 LYS A C 1
ATOM 3284 O O . LYS A 1 422 ? -17.172 17.328 6.801 1 96.12 422 LYS A O 1
ATOM 3289 N N . ALA A 1 423 ? -16.125 15.406 6.457 1 95.31 423 ALA A N 1
ATOM 3290 C CA . ALA A 1 423 ? -16.812 14.75 7.566 1 95.31 423 ALA A CA 1
ATOM 3291 C C . ALA A 1 423 ? -16.469 15.414 8.898 1 95.31 423 ALA A C 1
ATOM 3293 O O . ALA A 1 423 ? -17.344 15.562 9.766 1 95.31 423 ALA A O 1
ATOM 3294 N N . PHE A 1 424 ? -15.273 15.773 9.102 1 97.19 424 PHE A N 1
ATOM 3295 C CA . PHE A 1 424 ? -14.812 16.438 10.32 1 97.19 424 PHE A CA 1
ATOM 3296 C C . PHE A 1 424 ? -15.531 17.766 10.516 1 97.19 424 PHE A C 1
ATOM 3298 O O . PHE A 1 424 ? -16.047 18.047 11.602 1 97.19 424 PHE A O 1
ATOM 3305 N N . LEU A 1 425 ? -15.57 18.547 9.422 1 97 425 LEU A N 1
ATOM 3306 C CA . LEU A 1 425 ? -16.188 19.875 9.492 1 97 425 LEU A CA 1
ATOM 3307 C C . LEU A 1 425 ? -17.688 19.75 9.742 1 97 425 LEU A C 1
ATOM 3309 O O . LEU A 1 425 ? -18.281 20.594 10.422 1 97 425 LEU A O 1
ATOM 3313 N N . ALA A 1 426 ? -18.281 18.688 9.234 1 92.75 426 ALA A N 1
ATOM 3314 C CA . ALA A 1 426 ? -19.719 18.469 9.375 1 92.75 426 ALA A CA 1
ATOM 3315 C C . ALA A 1 426 ? -20.047 17.781 10.703 1 92.75 426 ALA A C 1
ATOM 3317 O O . ALA A 1 426 ? -21.219 17.609 11.055 1 92.75 426 ALA A O 1
ATOM 3318 N N . ARG A 1 427 ? -19.062 17.359 11.391 1 87.62 427 ARG A N 1
ATOM 3319 C CA . ARG A 1 427 ? -19.219 16.594 12.633 1 87.62 427 ARG A CA 1
ATOM 3320 C C . ARG A 1 427 ? -20.047 15.336 12.398 1 87.62 427 ARG A C 1
ATOM 3322 O O . ARG A 1 427 ? -20.953 15.039 13.172 1 87.62 427 ARG A O 1
ATOM 3329 N N . ASN A 1 428 ? -19.766 14.805 11.328 1 78.94 428 ASN A N 1
ATOM 3330 C CA . ASN A 1 428 ? -20.531 13.617 10.961 1 78.94 428 ASN A CA 1
ATOM 3331 C C . ASN A 1 428 ? -19.625 12.438 10.641 1 78.94 428 ASN A C 1
ATOM 3333 O O . ASN A 1 428 ? -19.25 12.227 9.484 1 78.94 428 ASN A O 1
ATOM 3337 N N . PHE A 1 429 ? -19.406 11.672 11.742 1 77.69 429 PHE A N 1
ATOM 3338 C CA . PHE A 1 429 ? -18.609 10.461 11.555 1 77.69 429 PHE A CA 1
ATOM 3339 C C . PHE A 1 429 ? -19.453 9.219 11.797 1 77.69 429 PHE A C 1
ATOM 3341 O O . PHE A 1 429 ? -18.938 8.102 11.758 1 77.69 429 PHE A O 1
ATOM 3348 N N . THR A 1 430 ? -20.672 9.469 12.008 1 71.81 430 THR A N 1
ATOM 3349 C CA . THR A 1 430 ? -21.531 8.336 12.367 1 71.81 430 THR A CA 1
ATOM 3350 C C . THR A 1 430 ? -22.047 7.633 11.117 1 71.81 430 THR A C 1
ATOM 3352 O O . THR A 1 430 ? -22.406 6.457 11.164 1 71.81 430 THR A O 1
ATOM 3355 N N . ASN A 1 431 ? -21.984 8.305 10.055 1 72 431 ASN A N 1
ATOM 3356 C CA . ASN A 1 431 ? -22.406 7.672 8.812 1 72 431 ASN A CA 1
ATOM 3357 C C . ASN A 1 431 ? -21.266 6.852 8.195 1 72 431 ASN A C 1
ATOM 3359 O O . ASN A 1 431 ? -20.094 7.195 8.352 1 72 431 ASN A O 1
ATOM 3363 N N . ARG A 1 432 ? -21.688 5.723 7.719 1 69.31 432 ARG A N 1
ATOM 3364 C CA . ARG A 1 432 ? -20.703 4.875 7.043 1 69.31 432 ARG A CA 1
ATOM 3365 C C . ARG A 1 432 ? -20.094 5.598 5.852 1 69.31 432 ARG A C 1
ATOM 3367 O O . ARG A 1 432 ? -18.906 5.426 5.566 1 69.31 432 ARG A O 1
ATOM 3374 N N . LEU A 1 433 ? -21 6.305 5.363 1 66.38 433 LEU A N 1
ATOM 3375 C CA . LEU A 1 433 ? -20.531 7.094 4.227 1 66.38 433 LEU A CA 1
ATOM 3376 C C . LEU A 1 433 ? -19.953 8.422 4.691 1 66.38 433 LEU A C 1
ATOM 3378 O O . LEU A 1 433 ? -20.609 9.188 5.398 1 66.38 433 LEU A O 1
ATOM 3382 N N . ILE A 1 434 ? -18.688 8.414 4.52 1 73 434 ILE A N 1
ATOM 3383 C CA . ILE A 1 434 ? -18.031 9.695 4.73 1 73 434 ILE A CA 1
ATOM 3384 C C . ILE A 1 434 ? -17.859 10.414 3.393 1 73 434 ILE A C 1
ATOM 3386 O O . ILE A 1 434 ? -17.453 9.812 2.4 1 73 434 ILE A O 1
ATOM 3390 N N . MET B 1 1 ? -5.219 -43.406 -36.312 1 29.34 1 MET B N 1
ATOM 3391 C CA . MET B 1 1 ? -5.496 -42.125 -35.656 1 29.34 1 MET B CA 1
ATOM 3392 C C . MET B 1 1 ? -4.348 -41.156 -35.875 1 29.34 1 MET B C 1
ATOM 3394 O O . MET B 1 1 ? -3.207 -41.438 -35.5 1 29.34 1 MET B O 1
ATOM 3398 N N . GLY B 1 2 ? -4.301 -40.344 -36.812 1 39.5 2 GLY B N 1
ATOM 3399 C CA . GLY B 1 2 ? -3.158 -39.594 -37.281 1 39.5 2 GLY B CA 1
ATOM 3400 C C . GLY B 1 2 ? -2.451 -38.812 -36.188 1 39.5 2 GLY B C 1
ATOM 3401 O O . GLY B 1 2 ? -3.094 -38.281 -35.281 1 39.5 2 GLY B O 1
ATOM 3402 N N . LEU B 1 3 ? -1.207 -39.062 -35.844 1 46.62 3 LEU B N 1
ATOM 3403 C CA . LEU B 1 3 ? -0.353 -38.406 -34.844 1 46.62 3 LEU B CA 1
ATOM 3404 C C . LEU B 1 3 ? -0.495 -36.906 -34.906 1 46.62 3 LEU B C 1
ATOM 3406 O O . LEU B 1 3 ? -0.188 -36.281 -35.938 1 46.62 3 LEU B O 1
ATOM 3410 N N . SER B 1 4 ? -1.508 -36.312 -34.281 1 59.75 4 SER B N 1
ATOM 3411 C CA . SER B 1 4 ? -1.675 -34.844 -34.188 1 59.75 4 SER B CA 1
ATOM 3412 C C . SER B 1 4 ? -0.33 -34.156 -34.031 1 59.75 4 SER B C 1
ATOM 3414 O O . SER B 1 4 ? 0.518 -34.594 -33.25 1 59.75 4 SER B O 1
ATOM 3416 N N . SER B 1 5 ? 0.113 -33.375 -35.031 1 79 5 SER B N 1
ATOM 3417 C CA . SER B 1 5 ? 1.33 -32.562 -35.031 1 79 5 SER B CA 1
ATOM 3418 C C . SER B 1 5 ? 1.12 -31.25 -34.281 1 79 5 SER B C 1
ATOM 3420 O O . SER B 1 5 ? -0.014 -30.891 -33.969 1 79 5 SER B O 1
ATOM 3422 N N . LYS B 1 6 ? 2.123 -30.734 -33.719 1 87.38 6 LYS B N 1
ATOM 3423 C CA . LYS B 1 6 ? 2.082 -29.453 -33.031 1 87.38 6 LYS B CA 1
ATOM 3424 C C . LYS B 1 6 ? 1.271 -28.422 -33.844 1 87.38 6 LYS B C 1
ATOM 3426 O O . LYS B 1 6 ? 0.667 -27.516 -33.25 1 87.38 6 LYS B O 1
ATOM 3431 N N . GLU B 1 7 ? 1.058 -28.672 -35.094 1 89.75 7 GLU B N 1
ATOM 3432 C CA . GLU B 1 7 ? 0.358 -27.734 -35.969 1 89.75 7 GLU B CA 1
ATOM 3433 C C . GLU B 1 7 ? -1.144 -27.75 -35.688 1 89.75 7 GLU B C 1
ATOM 3435 O O . GLU B 1 7 ? -1.832 -26.75 -35.938 1 89.75 7 GLU B O 1
ATOM 3440 N N . ASP B 1 8 ? -1.599 -28.859 -35.188 1 92.25 8 ASP B N 1
ATOM 3441 C CA . ASP B 1 8 ? -3.021 -28.969 -34.906 1 92.25 8 ASP B CA 1
ATOM 3442 C C . ASP B 1 8 ? -3.42 -28.047 -33.75 1 92.25 8 ASP B C 1
ATOM 3444 O O . ASP B 1 8 ? -4.598 -27.719 -33.594 1 92.25 8 ASP B O 1
ATOM 3448 N N . TYR B 1 9 ? -2.463 -27.641 -33 1 97.12 9 TYR B N 1
ATOM 3449 C CA . TYR B 1 9 ? -2.713 -26.797 -31.828 1 97.12 9 TYR B CA 1
ATOM 3450 C C . TYR B 1 9 ? -2.473 -25.328 -32.125 1 97.12 9 TYR B C 1
ATOM 3452 O O . TYR B 1 9 ? -2.746 -24.469 -31.312 1 97.12 9 TYR B O 1
ATOM 3460 N N . LYS B 1 10 ? -1.98 -25.031 -33.312 1 97.94 10 LYS B N 1
ATOM 3461 C CA . LYS B 1 10 ? -1.532 -23.672 -33.625 1 97.94 10 LYS B CA 1
ATOM 3462 C C . LYS B 1 10 ? -2.705 -22.703 -33.625 1 97.94 10 LYS B C 1
ATOM 3464 O O . LYS B 1 10 ? -3.758 -23 -34.219 1 97.94 10 LYS B O 1
ATOM 3469 N N . ILE B 1 11 ? -2.564 -21.625 -32.938 1 98.19 11 ILE B N 1
ATOM 3470 C CA . ILE B 1 11 ? -3.496 -20.5 -32.969 1 98.19 11 ILE B CA 1
ATOM 3471 C C . ILE B 1 11 ? -3.086 -19.547 -34.094 1 98.19 11 ILE B C 1
ATOM 3473 O O . ILE B 1 11 ? -2.02 -18.922 -34 1 98.19 11 ILE B O 1
ATOM 3477 N N . VAL B 1 12 ? -3.889 -19.453 -35.062 1 95.56 12 VAL B N 1
ATOM 3478 C CA . VAL B 1 12 ? -3.572 -18.531 -36.156 1 95.56 12 VAL B CA 1
ATOM 3479 C C . VAL B 1 12 ? -3.631 -17.094 -35.656 1 95.56 12 VAL B C 1
ATOM 3481 O O . VAL B 1 12 ? -2.709 -16.312 -35.906 1 95.56 12 VAL B O 1
ATOM 3484 N N . SER B 1 13 ? -4.754 -16.781 -35.031 1 95.75 13 SER B N 1
ATOM 3485 C CA . SER B 1 13 ? -4.914 -15.477 -34.406 1 95.75 13 SER B CA 1
ATOM 3486 C C . SER B 1 13 ? -6.074 -15.484 -33.406 1 95.75 13 SER B C 1
ATOM 3488 O O . SER B 1 13 ? -7.121 -16.078 -33.688 1 95.75 13 SER B O 1
ATOM 3490 N N . LEU B 1 14 ? -5.828 -14.828 -32.344 1 98.38 14 LEU B N 1
ATOM 3491 C CA . LEU B 1 14 ? -6.934 -14.602 -31.406 1 98.38 14 LEU B CA 1
ATOM 3492 C C . LEU B 1 14 ? -7.746 -13.375 -31.828 1 98.38 14 LEU B C 1
ATOM 3494 O O . LEU B 1 14 ? -7.184 -12.383 -32.312 1 98.38 14 LEU B O 1
ATOM 3498 N N . PRO B 1 15 ? -9.047 -13.469 -31.625 1 98.19 15 PRO B N 1
ATOM 3499 C CA . PRO B 1 15 ? -9.836 -12.266 -31.891 1 98.19 15 PRO B CA 1
ATOM 3500 C C . PRO B 1 15 ? -9.32 -11.031 -31.156 1 98.19 15 PRO B C 1
ATOM 3502 O O . PRO B 1 15 ? -9.102 -11.086 -29.938 1 98.19 15 PRO B O 1
ATOM 3505 N N . GLY B 1 16 ? -9.055 -9.984 -31.891 1 98.25 16 GLY B N 1
ATOM 3506 C CA . GLY B 1 16 ? -8.656 -8.711 -31.328 1 98.25 16 GLY B CA 1
ATOM 3507 C C . GLY B 1 16 ? -7.18 -8.641 -30.969 1 98.25 16 GLY B C 1
ATOM 3508 O O . GLY B 1 16 ? -6.703 -7.633 -30.453 1 98.25 16 GLY B O 1
ATOM 3509 N N . GLN B 1 17 ? -6.41 -9.633 -31.25 1 97.06 17 GLN B N 1
ATOM 3510 C CA . GLN B 1 17 ? -5.012 -9.672 -30.844 1 97.06 17 GLN B CA 1
ATOM 3511 C C . GLN B 1 17 ? -4.172 -8.695 -31.656 1 97.06 17 GLN B C 1
ATOM 3513 O O . GLN B 1 17 ? -4.371 -8.57 -32.875 1 97.06 17 GLN B O 1
ATOM 3518 N N . PRO B 1 18 ? -3.238 -7.977 -31.047 1 96.75 18 PRO B N 1
ATOM 3519 C CA . PRO B 1 18 ? -2.25 -7.215 -31.812 1 96.75 18 PRO B CA 1
ATOM 3520 C C . PRO B 1 18 ? -1.311 -8.109 -32.625 1 96.75 18 PRO B C 1
ATOM 3522 O O . PRO B 1 18 ? -1.267 -9.32 -32.406 1 96.75 18 PRO B O 1
ATOM 3525 N N . ARG B 1 19 ? -0.593 -7.461 -33.531 1 95.56 19 ARG B N 1
ATOM 3526 C CA . ARG B 1 19 ? 0.386 -8.203 -34.344 1 95.56 19 ARG B CA 1
ATOM 3527 C C . ARG B 1 19 ? 1.593 -8.586 -33.469 1 95.56 19 ARG B C 1
ATOM 3529 O O . ARG B 1 19 ? 2.141 -7.758 -32.75 1 95.56 19 ARG B O 1
ATOM 3536 N N . VAL B 1 20 ? 1.888 -9.883 -33.562 1 96 20 VAL B N 1
ATOM 3537 C CA . VAL B 1 20 ? 3.066 -10.367 -32.844 1 96 20 VAL B CA 1
ATOM 3538 C C . VAL B 1 20 ? 3.857 -11.32 -33.75 1 96 20 VAL B C 1
ATOM 3540 O O . VAL B 1 20 ? 3.352 -11.781 -34.75 1 96 20 VAL B O 1
ATOM 3543 N N . SER B 1 21 ? 5.125 -11.578 -33.375 1 94.88 21 SER B N 1
ATOM 3544 C CA . SER B 1 21 ? 6 -12.398 -34.219 1 94.88 21 SER B CA 1
ATOM 3545 C C . SER B 1 21 ? 6.164 -13.797 -33.625 1 94.88 21 SER B C 1
ATOM 3547 O O . SER B 1 21 ? 6.715 -14.688 -34.281 1 94.88 21 SER B O 1
ATOM 3549 N N . PHE B 1 22 ? 5.711 -14.008 -32.438 1 97.56 22 PHE B N 1
ATOM 3550 C CA . PHE B 1 22 ? 5.852 -15.312 -31.797 1 97.56 22 PHE B CA 1
ATOM 3551 C C . PHE B 1 22 ? 4.637 -16.188 -32.094 1 97.56 22 PHE B C 1
ATOM 3553 O O . PHE B 1 22 ? 3.574 -15.688 -32.469 1 97.56 22 PHE B O 1
ATOM 3560 N N . GLN B 1 23 ? 4.762 -17.484 -31.906 1 97.38 23 GLN B N 1
ATOM 3561 C CA . GLN B 1 23 ? 3.682 -18.422 -32.156 1 97.38 23 GLN B CA 1
ATOM 3562 C C . GLN B 1 23 ? 2.943 -18.781 -30.875 1 97.38 23 GLN B C 1
ATOM 3564 O O . GLN B 1 23 ? 3.484 -18.609 -29.766 1 97.38 23 GLN B O 1
ATOM 3569 N N . GLN B 1 24 ? 1.724 -19.203 -31.078 1 98.31 24 GLN B N 1
ATOM 3570 C CA . GLN B 1 24 ? 0.851 -19.625 -30 1 98.31 24 GLN B CA 1
ATOM 3571 C C . GLN B 1 24 ? 0.173 -20.953 -30.328 1 98.31 24 GLN B C 1
ATOM 3573 O O . GLN B 1 24 ? -0.128 -21.234 -31.484 1 98.31 24 GLN B O 1
ATOM 3578 N N . TYR B 1 25 ? 0.003 -21.688 -29.312 1 98.69 25 TYR B N 1
ATOM 3579 C CA . TYR B 1 25 ? -0.664 -22.984 -29.453 1 98.69 25 TYR B CA 1
ATOM 3580 C C . TYR B 1 25 ? -1.651 -23.203 -28.312 1 98.69 25 TYR B C 1
ATOM 3582 O O . TYR B 1 25 ? -1.428 -22.75 -27.188 1 98.69 25 TYR B O 1
ATOM 3590 N N . ALA B 1 26 ? -2.727 -23.891 -28.594 1 98.81 26 ALA B N 1
ATOM 3591 C CA . ALA B 1 26 ? -3.686 -24.266 -27.547 1 98.81 26 ALA B CA 1
ATOM 3592 C C . ALA B 1 26 ? -4.465 -25.516 -27.953 1 98.81 26 ALA B C 1
ATOM 3594 O O . ALA B 1 26 ? -4.605 -25.812 -29.141 1 98.81 26 ALA B O 1
ATOM 3595 N N . GLY B 1 27 ? -4.906 -26.156 -26.969 1 98.38 27 GLY B N 1
ATOM 3596 C CA . GLY B 1 27 ? -5.715 -27.344 -27.219 1 98.38 27 GLY B CA 1
ATOM 3597 C C . GLY B 1 27 ? -5.719 -28.312 -26.047 1 98.38 27 GLY B C 1
ATOM 3598 O O . GLY B 1 27 ? -5.578 -27.906 -24.891 1 98.38 27 GLY B O 1
ATOM 3599 N N . TYR B 1 28 ? -5.992 -29.578 -26.344 1 98.38 28 TYR B N 1
ATOM 3600 C CA . TYR B 1 28 ? -6.203 -30.562 -25.312 1 98.38 28 TYR B CA 1
ATOM 3601 C C . TYR B 1 28 ? -5.148 -31.656 -25.375 1 98.38 28 TYR B C 1
ATOM 3603 O O . TYR B 1 28 ? -4.738 -32.062 -26.453 1 98.38 28 TYR B O 1
ATOM 3611 N N . ILE B 1 29 ? -4.75 -32.062 -24.234 1 98.25 29 ILE B N 1
ATOM 3612 C CA . ILE B 1 29 ? -4.004 -33.312 -24.078 1 98.25 29 ILE B CA 1
ATOM 3613 C C . ILE B 1 29 ? -4.855 -34.312 -23.312 1 98.25 29 ILE B C 1
ATOM 3615 O O . ILE B 1 29 ? -5.332 -34.031 -22.203 1 98.25 29 ILE B O 1
ATOM 3619 N N . THR B 1 30 ? -5.016 -35.469 -23.875 1 97.38 30 THR B N 1
ATOM 3620 C CA . THR B 1 30 ? -5.801 -36.531 -23.234 1 97.38 30 THR B CA 1
ATOM 3621 C C . THR B 1 30 ? -5.004 -37.188 -22.125 1 97.38 30 THR B C 1
ATOM 3623 O O . THR B 1 30 ? -3.875 -37.625 -22.344 1 97.38 30 THR B O 1
ATOM 3626 N N . ILE B 1 31 ? -5.582 -37.281 -20.984 1 97.62 31 ILE B N 1
ATOM 3627 C CA . ILE B 1 31 ? -4.945 -37.844 -19.812 1 97.62 31 ILE B CA 1
ATOM 3628 C C . ILE B 1 31 ? -5.418 -39.281 -19.609 1 97.62 31 ILE B C 1
ATOM 3630 O O . ILE B 1 31 ? -4.637 -40.156 -19.219 1 97.62 31 ILE B O 1
ATOM 3634 N N . ASP B 1 32 ? -6.645 -39.469 -19.797 1 96.5 32 ASP B N 1
ATOM 3635 C CA . ASP B 1 32 ? -7.309 -40.781 -19.656 1 96.5 32 ASP B CA 1
ATOM 3636 C C . ASP B 1 32 ? -8.367 -40.969 -20.75 1 96.5 32 ASP B C 1
ATOM 3638 O O . ASP B 1 32 ? -9.445 -40.375 -20.672 1 96.5 32 ASP B O 1
ATOM 3642 N N . GLU B 1 33 ? -8.062 -41.812 -21.641 1 95.31 33 GLU B N 1
ATOM 3643 C CA . GLU B 1 33 ? -8.938 -42.031 -22.781 1 95.31 33 GLU B CA 1
ATOM 3644 C C . GLU B 1 33 ? -10.273 -42.625 -22.344 1 95.31 33 GLU B C 1
ATOM 3646 O O . GLU B 1 33 ? -11.328 -42.219 -22.844 1 95.31 33 GLU B O 1
ATOM 3651 N N . ASN B 1 34 ? -10.211 -43.531 -21.469 1 94.62 34 ASN B N 1
ATOM 3652 C CA . ASN B 1 34 ? -11.422 -44.25 -21.031 1 94.62 34 ASN B CA 1
ATOM 3653 C C . ASN B 1 34 ? -12.383 -43.281 -20.328 1 94.62 34 ASN B C 1
ATOM 3655 O O . ASN B 1 34 ? -13.602 -43.406 -20.484 1 94.62 34 ASN B O 1
ATOM 3659 N N . GLN B 1 35 ? -11.836 -42.469 -19.609 1 93.81 35 GLN B N 1
ATOM 3660 C CA . GLN B 1 35 ? -12.656 -41.531 -18.844 1 93.81 35 GLN B CA 1
ATOM 3661 C C . GLN B 1 35 ? -12.875 -40.219 -19.625 1 93.81 35 GLN B C 1
ATOM 3663 O O . GLN B 1 35 ? -13.523 -39.312 -19.125 1 93.81 35 GLN B O 1
ATOM 3668 N N . GLN B 1 36 ? -12.328 -40.156 -20.812 1 95.19 36 GLN B N 1
ATOM 3669 C CA . GLN B 1 36 ? -12.383 -38.938 -21.625 1 95.19 36 GLN B CA 1
ATOM 3670 C C . GLN B 1 36 ? -11.953 -37.719 -20.828 1 95.19 36 GLN B C 1
ATOM 3672 O O . GLN B 1 36 ? -12.672 -36.719 -20.781 1 95.19 36 GLN B O 1
ATOM 3677 N N . ARG B 1 37 ? -10.938 -37.906 -20.109 1 97.69 37 ARG B N 1
ATOM 3678 C CA . ARG B 1 37 ? -10.359 -36.812 -19.328 1 97.69 37 ARG B CA 1
ATOM 3679 C C . ARG B 1 37 ? -9.242 -36.094 -20.094 1 97.69 37 ARG B C 1
ATOM 3681 O O . ARG B 1 37 ? -8.305 -36.75 -20.562 1 97.69 37 ARG B O 1
ATOM 3688 N N . ALA B 1 38 ? -9.383 -34.781 -20.297 1 98.31 38 ALA B N 1
ATOM 3689 C CA . ALA B 1 38 ? -8.414 -34.031 -21.062 1 98.31 38 ALA B CA 1
ATOM 3690 C C . ALA B 1 38 ? -8.109 -32.688 -20.391 1 98.31 38 ALA B C 1
ATOM 3692 O O . ALA B 1 38 ? -9.008 -32.062 -19.828 1 98.31 38 ALA B O 1
ATOM 3693 N N . LEU B 1 39 ? -6.91 -32.312 -20.359 1 98.88 39 LEU B N 1
ATOM 3694 C CA . LEU B 1 39 ? -6.488 -31.031 -19.828 1 98.88 39 LEU B CA 1
ATOM 3695 C C . LEU B 1 39 ? -6.195 -30.047 -20.953 1 98.88 39 LEU B C 1
ATOM 3697 O O . LEU B 1 39 ? -5.641 -30.422 -21.984 1 98.88 39 LEU B O 1
ATOM 3701 N N . PHE B 1 40 ? -6.633 -28.859 -20.766 1 98.88 40 PHE B N 1
ATOM 3702 C CA . PHE B 1 40 ? -6.465 -27.781 -21.734 1 98.88 40 PHE B CA 1
ATOM 3703 C C . PHE B 1 40 ? -5.207 -26.969 -21.438 1 98.88 40 PHE B C 1
ATOM 3705 O O . PHE B 1 40 ? -4.883 -26.734 -20.266 1 98.88 40 PHE B O 1
ATOM 3712 N N . PHE B 1 41 ? -4.488 -26.578 -22.484 1 98.88 41 PHE B N 1
ATOM 3713 C CA . PHE B 1 41 ? -3.303 -25.75 -22.297 1 98.88 41 PHE B CA 1
ATOM 3714 C C . PHE B 1 41 ? -3.285 -24.594 -23.297 1 98.88 41 PHE B C 1
ATOM 3716 O O . PHE B 1 41 ? -3.969 -24.641 -24.312 1 98.88 41 PHE B O 1
ATOM 3723 N N . TYR B 1 42 ? -2.668 -23.562 -22.906 1 98.88 42 TYR B N 1
ATOM 3724 C CA . TYR B 1 42 ? -2.271 -22.438 -23.75 1 98.88 42 TYR B CA 1
ATOM 3725 C C . TYR B 1 42 ? -0.764 -22.219 -23.703 1 98.88 42 TYR B C 1
ATOM 3727 O O . TYR B 1 42 ? -0.184 -22.094 -22.625 1 98.88 42 TYR B O 1
ATOM 3735 N N . PHE B 1 43 ? -0.096 -22.328 -24.844 1 98.88 43 PHE B N 1
ATOM 3736 C CA . PHE B 1 43 ? 1.354 -22.219 -24.953 1 98.88 43 PHE B CA 1
ATOM 3737 C C . PHE B 1 43 ? 1.746 -21.031 -25.812 1 98.88 43 PHE B C 1
ATOM 3739 O O . PHE B 1 43 ? 1.248 -20.891 -26.938 1 98.88 43 PHE B O 1
ATOM 3746 N N . VAL B 1 44 ? 2.645 -20.234 -25.234 1 98.69 44 VAL B N 1
ATOM 3747 C CA . VAL B 1 44 ? 3.113 -19.047 -25.938 1 98.69 44 VAL B CA 1
ATOM 3748 C C . VAL B 1 44 ? 4.637 -19.078 -26.047 1 98.69 44 VAL B C 1
ATOM 3750 O O . VAL B 1 44 ? 5.336 -19.156 -25.031 1 98.69 44 VAL B O 1
ATOM 3753 N N . GLU B 1 45 ? 5.137 -18.953 -27.281 1 98.56 45 GLU B N 1
ATOM 3754 C CA . GLU B 1 45 ? 6.578 -18.875 -27.5 1 98.56 45 GLU B CA 1
ATOM 3755 C C . GLU B 1 45 ? 7.152 -17.562 -26.953 1 98.56 45 GLU B C 1
ATOM 3757 O O . GLU B 1 45 ? 6.445 -16.562 -26.875 1 98.56 45 GLU B O 1
ATOM 3762 N N . ALA B 1 46 ? 8.398 -17.656 -26.609 1 98.69 46 ALA B N 1
ATOM 3763 C CA . ALA B 1 46 ? 9.102 -16.438 -26.219 1 98.69 46 ALA B CA 1
ATOM 3764 C C . ALA B 1 46 ? 9.078 -15.406 -27.344 1 98.69 46 ALA B C 1
ATOM 3766 O O . ALA B 1 46 ? 9.094 -15.766 -28.516 1 98.69 46 ALA B O 1
ATOM 3767 N N . GLU B 1 47 ? 9.039 -14.195 -26.922 1 97.5 47 GLU B N 1
ATOM 3768 C CA . GLU B 1 47 ? 8.953 -13.094 -27.875 1 97.5 47 GLU B CA 1
ATOM 3769 C C . GLU B 1 47 ? 10.195 -13.047 -28.781 1 97.5 47 GLU B C 1
ATOM 3771 O O . GLU B 1 47 ? 10.094 -12.766 -29.969 1 97.5 47 GLU B O 1
ATOM 3776 N N . ALA B 1 48 ? 11.289 -13.273 -28.172 1 96.31 48 ALA B N 1
ATOM 3777 C CA . ALA B 1 48 ? 12.539 -13.281 -28.922 1 96.31 48 ALA B CA 1
ATOM 3778 C C . ALA B 1 48 ? 13.312 -14.578 -28.688 1 96.31 48 ALA B C 1
ATOM 3780 O O . ALA B 1 48 ? 13.414 -15.055 -27.547 1 96.31 48 ALA B O 1
ATOM 3781 N N . ASP B 1 49 ? 13.789 -15.172 -29.734 1 96.06 49 ASP B N 1
ATOM 3782 C CA . ASP B 1 49 ? 14.664 -16.344 -29.734 1 96.06 49 ASP B CA 1
ATOM 3783 C C . ASP B 1 49 ? 14.047 -17.484 -28.938 1 96.06 49 ASP B C 1
ATOM 3785 O O . ASP B 1 49 ? 14.672 -18.016 -28.016 1 96.06 49 ASP B O 1
ATOM 3789 N N . PRO B 1 50 ? 12.844 -17.875 -29.297 1 97 50 PRO B N 1
ATOM 3790 C CA . PRO B 1 50 ? 12.164 -18.906 -28.516 1 97 50 PRO B CA 1
ATOM 3791 C C . PRO B 1 50 ? 12.969 -20.203 -28.422 1 97 50 PRO B C 1
ATOM 3793 O O . PRO B 1 50 ? 12.844 -20.938 -27.438 1 97 50 PRO B O 1
ATOM 3796 N N . ALA B 1 51 ? 13.875 -20.438 -29.328 1 95.88 51 ALA B N 1
ATOM 3797 C CA . ALA B 1 51 ? 14.641 -21.672 -29.359 1 95.88 51 ALA B CA 1
ATOM 3798 C C . ALA B 1 51 ? 15.719 -21.672 -28.281 1 95.88 51 ALA B C 1
ATOM 3800 O O . ALA B 1 51 ? 16.25 -22.734 -27.922 1 95.88 51 ALA B O 1
ATOM 3801 N N . SER B 1 52 ? 16.047 -20.547 -27.781 1 95.62 52 SER B N 1
ATOM 3802 C CA . SER B 1 52 ? 17.109 -20.453 -26.781 1 95.62 52 SER B CA 1
ATOM 3803 C C . SER B 1 52 ? 16.547 -20.156 -25.406 1 95.62 52 SER B C 1
ATOM 3805 O O . SER B 1 52 ? 17.281 -20.156 -24.406 1 95.62 52 SER B O 1
ATOM 3807 N N . LYS B 1 53 ? 15.25 -19.922 -25.328 1 98 53 LYS B N 1
ATOM 3808 C CA . LYS B 1 53 ? 14.648 -19.562 -24.047 1 98 53 LYS B CA 1
ATOM 3809 C C . LYS B 1 53 ? 14.125 -20.781 -23.312 1 98 53 LYS B C 1
ATOM 3811 O O . LYS B 1 53 ? 13.75 -21.781 -23.938 1 98 53 LYS B O 1
ATOM 3816 N N . PRO B 1 54 ? 14.133 -20.688 -22 1 98.44 54 PRO B N 1
ATOM 3817 C CA . PRO B 1 54 ? 13.602 -21.812 -21.234 1 98.44 54 PRO B CA 1
ATOM 3818 C C . PRO B 1 54 ? 12.102 -22 -21.438 1 98.44 54 PRO B C 1
ATOM 3820 O O . PRO B 1 54 ? 11.43 -21.125 -22 1 98.44 54 PRO B O 1
ATOM 3823 N N . LEU B 1 55 ? 11.633 -23.203 -21.047 1 98.81 55 LEU B N 1
ATOM 3824 C CA . LEU B 1 55 ? 10.211 -23.516 -20.953 1 98.81 55 LEU B CA 1
ATOM 3825 C C . LEU B 1 55 ? 9.727 -23.375 -19.5 1 98.81 55 LEU B C 1
ATOM 3827 O O . LEU B 1 55 ? 10.359 -23.906 -18.578 1 98.81 55 LEU B O 1
ATOM 3831 N N . VAL B 1 56 ? 8.664 -22.656 -19.281 1 98.94 56 VAL B N 1
ATOM 3832 C CA . VAL B 1 56 ? 8.133 -22.453 -17.938 1 98.94 56 VAL B CA 1
ATOM 3833 C C . VAL B 1 56 ? 6.66 -22.859 -17.891 1 98.94 56 VAL B C 1
ATOM 3835 O O . VAL B 1 56 ? 5.852 -22.359 -18.688 1 98.94 56 VAL B O 1
ATOM 3838 N N . LEU B 1 57 ? 6.324 -23.75 -17.016 1 98.94 57 LEU B N 1
ATOM 3839 C CA . LEU B 1 57 ? 4.941 -24.109 -16.75 1 98.94 57 LEU B CA 1
ATOM 3840 C C . LEU B 1 57 ? 4.348 -23.234 -15.656 1 98.94 57 LEU B C 1
ATOM 3842 O O . LEU B 1 57 ? 4.988 -22.984 -14.633 1 98.94 57 LEU B O 1
ATOM 3846 N N . TRP B 1 58 ? 3.17 -22.734 -15.906 1 98.94 58 TRP B N 1
ATOM 3847 C CA . TRP B 1 58 ? 2.447 -21.953 -14.914 1 98.94 58 TRP B CA 1
ATOM 3848 C C . TRP B 1 58 ? 1.193 -22.672 -14.445 1 98.94 58 TRP B C 1
ATOM 3850 O O . TRP B 1 58 ? 0.386 -23.125 -15.258 1 98.94 58 TRP B O 1
ATOM 3860 N N . LEU B 1 59 ? 1.037 -22.703 -13.109 1 98.94 59 LEU B N 1
ATOM 3861 C CA . LEU B 1 59 ? -0.129 -23.312 -12.469 1 98.94 59 LEU B CA 1
ATOM 3862 C C . LEU B 1 59 ? -0.764 -22.344 -11.477 1 98.94 59 LEU B C 1
ATOM 3864 O O . LEU B 1 59 ? -0.147 -21.984 -10.469 1 98.94 59 LEU B O 1
ATOM 3868 N N . ASN B 1 60 ? -1.965 -21.969 -11.727 1 98.5 60 ASN B N 1
ATOM 3869 C CA . ASN B 1 60 ? -2.723 -21.203 -10.742 1 98.5 60 ASN B CA 1
ATOM 3870 C C . ASN B 1 60 ? -3.252 -22.109 -9.625 1 98.5 60 ASN B C 1
ATOM 3872 O O . ASN B 1 60 ? -3.336 -23.328 -9.789 1 98.5 60 ASN B O 1
ATOM 3876 N N . GLY B 1 61 ? -3.561 -21.422 -8.547 1 97.62 61 GLY B N 1
ATOM 3877 C CA . GLY B 1 61 ? -4.09 -22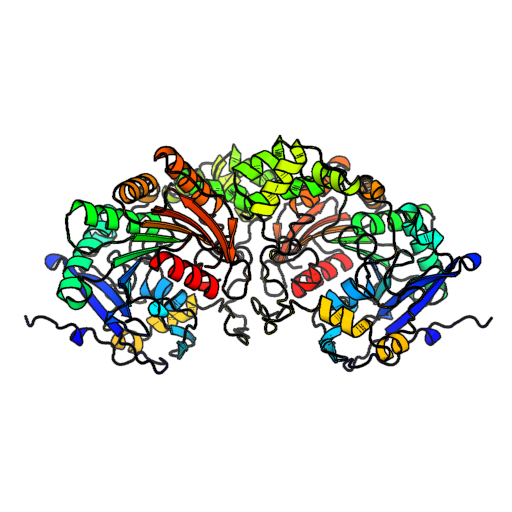.156 -7.41 1 97.62 61 GLY B CA 1
ATOM 3878 C C . GLY B 1 61 ? -5.602 -22.266 -7.422 1 97.62 61 GLY B C 1
ATOM 3879 O O . GLY B 1 61 ? -6.195 -22.641 -8.438 1 97.62 61 GLY B O 1
ATOM 3880 N N . GLY B 1 62 ? -6.145 -21.938 -6.484 1 95 62 GLY B N 1
ATOM 3881 C CA . GLY B 1 62 ? -7.562 -22.109 -6.207 1 95 62 GLY B CA 1
ATOM 3882 C C . GLY B 1 62 ? -7.832 -22.828 -4.895 1 95 62 GLY B C 1
ATOM 3883 O O . GLY B 1 62 ? -7.734 -22.219 -3.824 1 95 62 GLY B O 1
ATOM 3884 N N . PRO B 1 63 ? -7.809 -24 -4.816 1 96.12 63 PRO B N 1
ATOM 3885 C CA . PRO B 1 63 ? -7.621 -24.953 -5.926 1 96.12 63 PRO B CA 1
ATOM 3886 C C . PRO B 1 63 ? -8.758 -24.891 -6.945 1 96.12 63 PRO B C 1
ATOM 3888 O O . PRO B 1 63 ? -9.906 -24.625 -6.582 1 96.12 63 PRO B O 1
ATOM 3891 N N . GLY B 1 64 ? -8.344 -25.078 -8.141 1 97.88 64 GLY B N 1
ATOM 3892 C CA . GLY B 1 64 ? -9.328 -25.234 -9.203 1 97.88 64 GLY B CA 1
ATOM 3893 C C . GLY B 1 64 ? -9.562 -23.953 -9.984 1 97.88 64 GLY B C 1
ATOM 3894 O O . GLY B 1 64 ? -10.68 -23.688 -10.438 1 97.88 64 GLY B O 1
ATOM 3895 N N . CYS B 1 65 ? -8.492 -23.141 -10.055 1 98.31 65 CYS B N 1
ATOM 3896 C CA . CYS B 1 65 ? -8.641 -21.922 -10.852 1 98.31 65 CYS B CA 1
ATOM 3897 C C . CYS B 1 65 ? -7.77 -21.984 -12.102 1 98.31 65 CYS B C 1
ATOM 3899 O O . CYS B 1 65 ? -6.734 -22.656 -12.109 1 98.31 65 CYS B O 1
ATOM 3901 N N . SER B 1 66 ? -8.125 -21.266 -13.086 1 98.75 66 SER B N 1
ATOM 3902 C CA . SER B 1 66 ? -7.621 -21.391 -14.453 1 98.75 66 SER B CA 1
ATOM 3903 C C . SER B 1 66 ? -6.293 -20.672 -14.617 1 98.75 66 SER B C 1
ATOM 3905 O O . SER B 1 66 ? -6.199 -19.469 -14.375 1 98.75 66 SER B O 1
ATOM 3907 N N . SER B 1 67 ? -5.328 -21.328 -15.109 1 98.81 67 SER B N 1
ATOM 3908 C CA . SER B 1 67 ? -4.051 -20.719 -15.461 1 98.81 67 SER B CA 1
ATOM 3909 C C . SER B 1 67 ? -4.172 -19.891 -16.734 1 98.81 67 SER B C 1
ATOM 3911 O O . SER B 1 67 ? -3.396 -18.953 -16.953 1 98.81 67 SER B O 1
ATOM 3913 N N . VAL B 1 68 ? -5.094 -20.266 -17.594 1 98.88 68 VAL B N 1
ATOM 3914 C CA . VAL B 1 68 ? -5.297 -19.531 -18.844 1 98.88 68 VAL B CA 1
ATOM 3915 C C . VAL B 1 68 ? -5.984 -18.203 -18.531 1 98.88 68 VAL B C 1
ATOM 3917 O O . VAL B 1 68 ? -5.52 -17.141 -18.969 1 98.88 68 VAL B O 1
ATOM 3920 N N . GLY B 1 69 ? -7.016 -18.25 -17.797 1 98.5 69 GLY B N 1
ATOM 3921 C CA . GLY B 1 69 ? -7.734 -17.031 -17.469 1 98.5 69 GLY B CA 1
ATOM 3922 C C . GLY B 1 69 ? -7.004 -16.156 -16.469 1 98.5 69 GLY B C 1
ATOM 3923 O O . GLY B 1 69 ? -6.645 -15.016 -16.781 1 98.5 69 GLY B O 1
ATOM 3924 N N . ALA B 1 70 ? -6.734 -16.703 -15.289 1 97.94 70 ALA B N 1
ATOM 3925 C CA . ALA B 1 70 ? -6.125 -15.945 -14.195 1 97.94 70 ALA B CA 1
ATOM 3926 C C . ALA B 1 70 ? -4.648 -15.672 -14.477 1 97.94 70 ALA B C 1
ATOM 3928 O O . ALA B 1 70 ? -4.148 -14.578 -14.195 1 97.94 70 ALA B O 1
ATOM 3929 N N . GLY B 1 71 ? -3.99 -16.578 -15.047 1 98.5 71 GLY B N 1
ATOM 3930 C CA . GLY B 1 71 ? -2.568 -16.438 -15.32 1 98.5 71 GLY B CA 1
ATOM 3931 C C . GLY B 1 71 ? -2.277 -15.719 -16.625 1 98.5 71 GLY B C 1
ATOM 3932 O O . GLY B 1 71 ? -1.872 -14.555 -16.609 1 98.5 71 GLY B O 1
ATOM 3933 N N . ALA B 1 72 ? -2.629 -16.281 -17.734 1 98.88 72 ALA B N 1
ATOM 3934 C CA . ALA B 1 72 ? -2.242 -15.773 -19.062 1 98.88 72 ALA B CA 1
ATOM 3935 C C . ALA B 1 72 ? -2.963 -14.469 -19.375 1 98.88 72 ALA B C 1
ATOM 3937 O O . ALA B 1 72 ? -2.336 -13.5 -19.812 1 98.88 72 ALA B O 1
ATOM 3938 N N . PHE B 1 73 ? -4.223 -14.43 -19.141 1 98.62 73 PHE B N 1
ATOM 3939 C CA . PHE B 1 73 ? -4.98 -13.297 -19.641 1 98.62 73 PHE B CA 1
ATOM 3940 C C . PHE B 1 73 ? -5.168 -12.242 -18.562 1 98.62 73 PHE B C 1
ATOM 3942 O O . PHE B 1 73 ? -5.562 -11.109 -18.844 1 98.62 73 PHE B O 1
ATOM 3949 N N . SER B 1 74 ? -4.773 -12.562 -17.297 1 97.38 74 SER B N 1
ATOM 3950 C CA . SER B 1 74 ? -5.008 -11.586 -16.234 1 97.38 74 SER B CA 1
ATOM 3951 C C . SER B 1 74 ? -3.701 -11.188 -15.555 1 97.38 74 SER B C 1
ATOM 3953 O O . SER B 1 74 ? -3.613 -10.117 -14.953 1 97.38 74 SER B O 1
ATOM 3955 N N . GLU B 1 75 ? -2.689 -11.984 -15.641 1 97.69 75 GLU B N 1
ATOM 3956 C CA . GLU B 1 75 ? -1.491 -11.672 -14.867 1 97.69 75 GLU B CA 1
ATOM 3957 C C . GLU B 1 75 ? -0.307 -11.367 -15.773 1 97.69 75 GLU B C 1
ATOM 3959 O O . GLU B 1 75 ? 0.201 -10.242 -15.789 1 97.69 75 GLU B O 1
ATOM 3964 N N . HIS B 1 76 ? 0.166 -12.398 -16.531 1 98.56 76 HIS B N 1
ATOM 3965 C CA . HIS B 1 76 ? 1.486 -12.141 -17.094 1 98.56 76 HIS B CA 1
ATOM 3966 C C . HIS B 1 76 ? 1.616 -12.742 -18.484 1 98.56 76 HIS B C 1
ATOM 3968 O O . HIS B 1 76 ? 2.729 -12.93 -18.984 1 98.56 76 HIS B O 1
ATOM 3974 N N . GLY B 1 77 ? 0.503 -13.133 -19.156 1 98.62 77 GLY B N 1
ATOM 3975 C CA . GLY B 1 77 ? 0.553 -13.539 -20.547 1 98.62 77 GLY B CA 1
ATOM 3976 C C . GLY B 1 77 ? 0.771 -12.383 -21.5 1 98.62 77 GLY B C 1
ATOM 3977 O O . GLY B 1 77 ? 0.908 -11.234 -21.078 1 98.62 77 GLY B O 1
ATOM 3978 N N . PRO B 1 78 ? 0.792 -12.68 -22.797 1 98.38 78 PRO B N 1
ATOM 3979 C CA . PRO B 1 78 ? 1.185 -11.656 -23.766 1 98.38 78 PRO B CA 1
ATOM 3980 C C . PRO B 1 78 ? 0.107 -10.602 -23.984 1 98.38 78 PRO B C 1
ATOM 3982 O O . PRO B 1 78 ? 0.412 -9.477 -24.406 1 98.38 78 PRO B O 1
ATOM 3985 N N . PHE B 1 79 ? -1.188 -11.008 -23.656 1 98.25 79 PHE B N 1
ATOM 3986 C CA . PHE B 1 79 ? -2.291 -10.102 -23.953 1 98.25 79 PHE B CA 1
ATOM 3987 C C . PHE B 1 79 ? -3.186 -9.922 -22.734 1 98.25 79 PHE B C 1
ATOM 3989 O O . PHE B 1 79 ? -3.221 -10.781 -21.859 1 98.25 79 PHE B O 1
ATOM 3996 N N . ARG B 1 80 ? -3.891 -8.797 -22.734 1 97.31 80 ARG B N 1
ATOM 3997 C CA . ARG B 1 80 ? -4.926 -8.523 -21.734 1 97.31 80 ARG B CA 1
ATOM 3998 C C . ARG B 1 80 ? -6.234 -8.117 -22.406 1 97.31 80 ARG B C 1
ATOM 4000 O O . ARG B 1 80 ? -6.234 -7.285 -23.312 1 97.31 80 ARG B O 1
ATOM 4007 N N . PRO B 1 81 ? -7.293 -8.703 -21.969 1 97.56 81 PRO B N 1
ATOM 4008 C CA . PRO B 1 81 ? -8.586 -8.227 -22.453 1 97.56 81 PRO B CA 1
ATOM 4009 C C . PRO B 1 81 ? -8.875 -6.777 -22.062 1 97.56 81 PRO B C 1
ATOM 4011 O O . PRO B 1 81 ? -8.562 -6.367 -20.938 1 97.56 81 PRO B O 1
ATOM 4014 N N . SER B 1 82 ? -9.398 -6.008 -22.969 1 95.31 82 SER B N 1
ATOM 4015 C CA . SER B 1 82 ? -9.656 -4.598 -22.719 1 95.31 82 SER B CA 1
ATOM 4016 C C . SER B 1 82 ? -11.125 -4.25 -22.969 1 95.31 82 SER B C 1
ATOM 4018 O O . SER B 1 82 ? -11.477 -3.074 -23.078 1 95.31 82 SER B O 1
ATOM 4020 N N . GLY B 1 83 ? -11.969 -5.273 -23.078 1 93.44 83 GLY B N 1
ATOM 4021 C CA . GLY B 1 83 ? -13.391 -5.098 -23.344 1 93.44 83 GLY B CA 1
ATOM 4022 C C . GLY B 1 83 ? -13.828 -5.742 -24.656 1 93.44 83 GLY B C 1
ATOM 4023 O O . GLY B 1 83 ? -13.164 -5.586 -25.688 1 93.44 83 GLY B O 1
ATOM 4024 N N . GLY B 1 84 ? -14.93 -6.477 -24.609 1 93.88 84 GLY B N 1
ATOM 4025 C CA . GLY B 1 84 ? -15.367 -7.184 -25.812 1 93.88 84 GLY B CA 1
ATOM 4026 C C . GLY B 1 84 ? -14.359 -8.195 -26.312 1 93.88 84 GLY B C 1
ATOM 4027 O O . GLY B 1 84 ? -13.875 -9.031 -25.547 1 93.88 84 GLY B O 1
ATOM 4028 N N . ASP B 1 85 ? -14.055 -8.078 -27.625 1 96.38 85 ASP B N 1
ATOM 4029 C CA . ASP B 1 85 ? -13.102 -9.016 -28.219 1 96.38 85 ASP B CA 1
ATOM 4030 C C . ASP B 1 85 ? -11.734 -8.367 -28.391 1 96.38 85 ASP B C 1
ATOM 4032 O O . ASP B 1 85 ? -10.906 -8.852 -29.172 1 96.38 85 ASP B O 1
ATOM 4036 N N . ASN B 1 86 ? -11.523 -7.301 -27.672 1 96.5 86 ASN B N 1
ATOM 4037 C CA . ASN B 1 86 ? -10.281 -6.547 -27.812 1 96.5 86 ASN B CA 1
ATOM 4038 C C . ASN B 1 86 ? -9.195 -7.055 -26.875 1 96.5 86 ASN B C 1
ATOM 4040 O O . ASN B 1 86 ? -9.477 -7.387 -25.719 1 96.5 86 ASN B O 1
ATOM 4044 N N . LEU B 1 87 ? -8.031 -7.184 -27.391 1 98 87 LEU B N 1
ATOM 4045 C CA . LEU B 1 87 ? -6.832 -7.488 -26.609 1 98 87 LEU B CA 1
ATOM 4046 C C . LEU B 1 87 ? -5.793 -6.383 -26.75 1 98 87 LEU B C 1
ATOM 4048 O O . LEU B 1 87 ? -5.668 -5.777 -27.812 1 98 87 LEU B O 1
ATOM 4052 N N . VAL B 1 88 ? -5.094 -6.094 -25.703 1 96.75 88 VAL B N 1
ATOM 4053 C CA . VAL B 1 88 ? -3.955 -5.188 -25.75 1 96.75 88 VAL B CA 1
ATOM 4054 C C . VAL B 1 88 ? -2.688 -5.922 -25.328 1 96.75 88 VAL B C 1
ATOM 4056 O O . VAL B 1 88 ? -2.752 -6.91 -24.594 1 96.75 88 VAL B O 1
ATOM 4059 N N . VAL B 1 89 ? -1.572 -5.449 -25.781 1 96.75 89 VAL B N 1
ATOM 4060 C CA . VAL B 1 89 ? -0.291 -6.055 -25.438 1 96.75 89 VAL B CA 1
ATOM 4061 C C . VAL B 1 89 ? 0.001 -5.848 -23.953 1 96.75 89 VAL B C 1
ATOM 4063 O O . VAL B 1 89 ? -0.251 -4.77 -23.422 1 96.75 89 VAL B O 1
ATOM 4066 N N . ASN B 1 90 ? 0.405 -6.855 -23.312 1 96.81 90 ASN B N 1
ATOM 4067 C CA . ASN B 1 90 ? 0.994 -6.75 -21.984 1 96.81 90 ASN B CA 1
ATOM 4068 C C . ASN B 1 90 ? 2.486 -6.438 -22.062 1 96.81 90 ASN B C 1
ATOM 4070 O O . ASN B 1 90 ? 3.295 -7.316 -22.375 1 96.81 90 ASN B O 1
ATOM 4074 N N . GLU B 1 91 ? 2.863 -5.289 -21.641 1 94.94 91 GLU B N 1
ATOM 4075 C CA . GLU B 1 91 ? 4.238 -4.824 -21.797 1 94.94 91 GLU B CA 1
ATOM 4076 C C . GLU B 1 91 ? 5.176 -5.551 -20.828 1 94.94 91 GLU B C 1
ATOM 4078 O O . GLU B 1 91 ? 6.395 -5.512 -21 1 94.94 91 GLU B O 1
ATOM 4083 N N . TYR B 1 92 ? 4.594 -6.219 -19.922 1 96.5 92 TYR B N 1
ATOM 4084 C CA . TYR B 1 92 ? 5.402 -6.914 -18.938 1 96.5 92 TYR B CA 1
ATOM 4085 C C . TYR B 1 92 ? 5.082 -8.406 -18.906 1 96.5 92 TYR B C 1
ATOM 4087 O O . TYR B 1 92 ? 5.047 -9.023 -17.844 1 96.5 92 TYR B O 1
ATOM 4095 N N . SER B 1 93 ? 4.801 -8.953 -20.062 1 98.25 93 SER B N 1
ATOM 4096 C CA . SER B 1 93 ? 4.492 -10.367 -20.188 1 98.25 93 SER B CA 1
ATOM 4097 C C . SER B 1 93 ? 5.723 -11.234 -19.922 1 98.25 93 SER B C 1
ATOM 4099 O O . SER B 1 93 ? 6.848 -10.828 -20.219 1 98.25 93 SER B O 1
ATOM 4101 N N . TRP B 1 94 ? 5.516 -12.375 -19.391 1 98.81 94 TRP B N 1
ATOM 4102 C CA . TRP B 1 94 ? 6.613 -13.258 -19 1 98.81 94 TRP B CA 1
ATOM 4103 C C . TRP B 1 94 ? 7.199 -13.961 -20.219 1 98.81 94 TRP B C 1
ATOM 4105 O O . TRP B 1 94 ? 8.336 -14.453 -20.172 1 98.81 94 TRP B O 1
ATOM 4115 N N . ASN B 1 95 ? 6.5 -13.992 -21.406 1 98.75 95 ASN B N 1
ATOM 4116 C CA . ASN B 1 95 ? 7.074 -14.625 -22.594 1 98.75 95 ASN B CA 1
ATOM 4117 C C . ASN B 1 95 ? 8.156 -13.758 -23.219 1 98.75 95 ASN B C 1
ATOM 4119 O O . ASN B 1 95 ? 8.773 -14.141 -24.219 1 98.75 95 ASN B O 1
ATOM 4123 N N . LYS B 1 96 ? 8.383 -12.664 -22.594 1 98.06 96 LYS B N 1
ATOM 4124 C CA . LYS B 1 96 ? 9.578 -11.906 -22.938 1 98.06 96 LYS B CA 1
ATOM 4125 C C . LYS B 1 96 ? 10.844 -12.633 -22.5 1 98.06 96 LYS B C 1
ATOM 4127 O O . LYS B 1 96 ? 11.93 -12.398 -23.047 1 98.06 96 LYS B O 1
ATOM 4132 N N . GLU B 1 97 ? 10.695 -13.547 -21.547 1 98 97 GLU B N 1
ATOM 4133 C CA . GLU B 1 97 ? 11.867 -14.164 -20.953 1 98 97 GLU B CA 1
ATOM 4134 C C . GLU B 1 97 ? 11.82 -15.688 -21.078 1 98 97 GLU B C 1
ATOM 4136 O O . GLU B 1 97 ? 12.828 -16.359 -20.875 1 98 97 GLU B O 1
ATOM 4141 N N . ALA B 1 98 ? 10.711 -16.219 -21.5 1 98.81 98 ALA B N 1
ATOM 4142 C CA . ALA B 1 98 ? 10.57 -17.672 -21.516 1 98.81 98 ALA B CA 1
ATOM 4143 C C . ALA B 1 98 ? 9.469 -18.094 -22.5 1 98.81 98 ALA B C 1
ATOM 4145 O O . ALA B 1 98 ? 8.672 -17.266 -22.938 1 98.81 98 ALA B O 1
ATOM 4146 N N . ASN B 1 99 ? 9.539 -19.328 -22.984 1 98.81 99 ASN B N 1
ATOM 4147 C CA . ASN B 1 99 ? 8.367 -20 -23.531 1 98.81 99 ASN B CA 1
ATOM 4148 C C . ASN B 1 99 ? 7.391 -20.391 -22.422 1 98.81 99 ASN B C 1
ATOM 4150 O O . ASN B 1 99 ? 7.738 -21.188 -21.531 1 98.81 99 ASN B O 1
ATOM 4154 N N . MET B 1 100 ? 6.184 -19.891 -22.469 1 98.94 100 MET B N 1
ATOM 4155 C CA . MET B 1 100 ? 5.27 -20.031 -21.328 1 98.94 100 MET B CA 1
ATOM 4156 C C . MET B 1 100 ? 4.168 -21.047 -21.641 1 98.94 100 MET B C 1
ATOM 4158 O O . MET B 1 100 ? 3.477 -20.922 -22.656 1 98.94 100 MET B O 1
ATOM 4162 N N . LEU B 1 101 ? 4.004 -21.969 -20.797 1 98.94 101 LEU B N 1
ATOM 4163 C CA . LEU B 1 101 ? 2.965 -23 -20.875 1 98.94 101 LEU B CA 1
ATOM 4164 C C . LEU B 1 101 ? 1.974 -22.844 -19.719 1 98.94 101 LEU B C 1
ATOM 4166 O O . LEU B 1 101 ? 2.352 -22.953 -18.562 1 98.94 101 LEU B O 1
ATOM 4170 N N . TYR B 1 102 ? 0.728 -22.547 -20.047 1 98.94 102 TYR B N 1
ATOM 4171 C CA . TYR B 1 102 ? -0.343 -22.422 -19.062 1 98.94 102 TYR B CA 1
ATOM 4172 C C . TYR B 1 102 ? -1.238 -23.656 -19.078 1 98.94 102 TYR B C 1
ATOM 4174 O O . TYR B 1 102 ? -1.786 -24.031 -20.109 1 98.94 102 TYR B O 1
ATOM 4182 N N . LEU B 1 103 ? -1.397 -24.234 -17.938 1 98.94 103 LEU B N 1
ATOM 4183 C CA . LEU B 1 103 ? -2.152 -25.469 -17.859 1 98.94 103 LEU B CA 1
ATOM 4184 C C . LEU B 1 103 ? -3.375 -25.312 -16.969 1 98.94 103 LEU B C 1
ATOM 4186 O O . LEU B 1 103 ? -3.266 -24.812 -15.836 1 98.94 103 LEU B O 1
ATOM 4190 N N . GLU B 1 104 ? -4.504 -25.641 -17.5 1 98.81 104 GLU B N 1
ATOM 4191 C CA . GLU B 1 104 ? -5.707 -25.703 -16.688 1 98.81 104 GLU B CA 1
ATOM 4192 C C . GLU B 1 104 ? -5.859 -27.078 -16.031 1 98.81 104 GLU B C 1
ATOM 4194 O O . GLU B 1 104 ? -6.324 -28.016 -16.672 1 98.81 104 GLU B O 1
ATOM 4199 N N . ALA B 1 105 ? -5.52 -27.125 -14.836 1 98.5 105 ALA B N 1
ATOM 4200 C CA . ALA B 1 105 ? -5.578 -28.344 -14.047 1 98.5 105 ALA B CA 1
ATOM 4201 C C . ALA B 1 105 ? -6.18 -28.078 -12.672 1 98.5 105 ALA B C 1
ATOM 4203 O O . ALA B 1 105 ? -6.031 -26.984 -12.117 1 98.5 105 ALA B O 1
ATOM 4204 N N . PRO B 1 106 ? -6.898 -29.125 -12.109 1 98.25 106 PRO B N 1
ATOM 4205 C CA . PRO B 1 106 ? -7.242 -30.438 -12.641 1 98.25 106 PRO B CA 1
ATOM 4206 C C . PRO B 1 106 ? -8.398 -30.391 -13.633 1 98.25 106 PRO B C 1
ATOM 4208 O O . PRO B 1 106 ? -8.859 -29.312 -14 1 98.25 106 PRO B O 1
ATOM 4211 N N . ALA B 1 107 ? -8.734 -31.562 -14.18 1 98.31 107 ALA B N 1
ATOM 4212 C CA . ALA B 1 107 ? -9.922 -31.625 -15.031 1 98.31 107 ALA B CA 1
ATOM 4213 C C . ALA B 1 107 ? -11.125 -30.984 -14.344 1 98.31 107 ALA B C 1
ATOM 4215 O O . ALA B 1 107 ? -11.352 -31.188 -13.148 1 98.31 107 ALA B O 1
ATOM 4216 N N . GLY B 1 108 ? -11.867 -30.172 -15.055 1 97.69 108 GLY B N 1
ATOM 4217 C CA . GLY B 1 108 ? -12.969 -29.391 -14.516 1 97.69 108 GLY B CA 1
ATOM 4218 C C . GLY B 1 108 ? -12.656 -27.922 -14.406 1 97.69 108 GLY B C 1
ATOM 4219 O O . GLY B 1 108 ? -13.562 -27.094 -14.227 1 97.69 108 GLY B O 1
ATOM 4220 N N . VAL B 1 109 ? -11.391 -27.562 -14.539 1 98.5 109 VAL B N 1
ATOM 4221 C CA . VAL B 1 109 ? -10.961 -26.172 -14.469 1 98.5 109 VAL B CA 1
ATOM 4222 C C . VAL B 1 109 ? -10.93 -25.578 -15.875 1 98.5 109 VAL B C 1
ATOM 4224 O O . VAL B 1 109 ? -10.344 -26.141 -16.797 1 98.5 109 VAL B O 1
ATOM 4227 N N . GLY B 1 110 ? -11.57 -24.422 -15.984 1 98.44 110 GLY B N 1
ATOM 4228 C CA . GLY B 1 110 ? -11.609 -23.766 -17.281 1 98.44 110 GLY B CA 1
ATOM 4229 C C . GLY B 1 110 ? -12.188 -24.641 -18.375 1 98.44 110 GLY B C 1
ATOM 4230 O O . GLY B 1 110 ? -13.305 -25.156 -18.25 1 98.44 110 GLY B O 1
ATOM 4231 N N . PHE B 1 111 ? -11.344 -24.875 -19.422 1 98.75 111 PHE B N 1
ATOM 4232 C CA . PHE B 1 111 ? -11.789 -25.672 -20.562 1 98.75 111 PHE B CA 1
ATOM 4233 C C . PHE B 1 111 ? -11.461 -27.141 -20.359 1 98.75 111 PHE B C 1
ATOM 4235 O O . PHE B 1 111 ? -11.914 -28 -21.125 1 98.75 111 PHE B O 1
ATOM 4242 N N . SER B 1 112 ? -10.672 -27.484 -19.375 1 98.69 112 SER B N 1
ATOM 4243 C CA . SER B 1 112 ? -10.375 -28.891 -19.094 1 98.69 112 SER B CA 1
ATOM 4244 C C . SER B 1 112 ? -11.617 -29.641 -18.641 1 98.69 112 SER B C 1
ATOM 4246 O O . SER B 1 112 ? -12.508 -29.062 -18 1 98.69 112 SER B O 1
ATOM 4248 N N . TYR B 1 113 ? -11.625 -31 -18.938 1 98.06 113 TYR B N 1
ATOM 4249 C CA . TYR B 1 113 ? -12.875 -31.688 -18.625 1 98.06 113 TYR B CA 1
ATOM 4250 C C . TYR B 1 113 ? -12.633 -33.188 -18.422 1 98.06 113 TYR B C 1
ATOM 4252 O O . TYR B 1 113 ? -11.562 -33.688 -18.766 1 98.06 113 TYR B O 1
ATOM 4260 N N . SER B 1 114 ? -13.57 -33.781 -17.797 1 97.38 114 SER B N 1
ATOM 4261 C CA . SER B 1 114 ? -13.734 -35.219 -17.734 1 97.38 114 SER B CA 1
ATOM 4262 C C . SER B 1 114 ? -15.117 -35.625 -18.219 1 97.38 114 SER B C 1
ATOM 4264 O O . SER B 1 114 ? -16.125 -35.062 -17.812 1 97.38 114 SER B O 1
ATOM 4266 N N . GLY B 1 115 ? -15.094 -36.594 -19.125 1 95 115 GLY B N 1
ATOM 4267 C CA . GLY B 1 115 ? -16.375 -37.125 -19.562 1 95 115 GLY B CA 1
ATOM 4268 C C . GLY B 1 115 ? -17.156 -37.812 -18.453 1 95 115 GLY B C 1
ATOM 4269 O O . GLY B 1 115 ? -18.391 -37.781 -18.453 1 95 115 GLY B O 1
ATOM 4270 N N . ASN B 1 116 ? -16.422 -38.469 -17.594 1 94.62 116 ASN B N 1
ATOM 4271 C CA . ASN B 1 116 ? -17.016 -39.031 -16.391 1 94.62 116 ASN B CA 1
ATOM 4272 C C . ASN B 1 116 ? -17.094 -38 -15.266 1 94.62 116 ASN B C 1
ATOM 4274 O O . ASN B 1 116 ? -16.109 -37.781 -14.555 1 94.62 116 ASN B O 1
ATOM 4278 N N . THR B 1 117 ? -18.219 -37.562 -14.961 1 94.12 117 THR B N 1
ATOM 4279 C CA . THR B 1 117 ? -18.406 -36.406 -14.062 1 94.12 117 THR B CA 1
ATOM 4280 C C . THR B 1 117 ? -18.172 -36.844 -12.609 1 94.12 117 THR B C 1
ATOM 4282 O O . THR B 1 117 ? -18.016 -35.969 -11.734 1 94.12 117 THR B O 1
ATOM 4285 N N . SER B 1 118 ? -18.156 -38.125 -12.297 1 94.88 118 SER B N 1
ATOM 4286 C CA . SER B 1 118 ? -17.844 -38.562 -10.945 1 94.88 118 SER B CA 1
ATOM 4287 C C . SER B 1 118 ? -16.422 -38.188 -10.555 1 94.88 118 SER B C 1
ATOM 4289 O O . SER B 1 118 ? -16.094 -38.094 -9.367 1 94.88 118 SER B O 1
ATOM 4291 N N . PHE B 1 119 ? -15.594 -37.938 -11.594 1 95.56 119 PHE B N 1
ATOM 4292 C CA . PHE B 1 119 ? -14.219 -37.5 -11.367 1 95.56 119 PHE B CA 1
ATOM 4293 C C . PHE B 1 119 ? -14.188 -36.25 -10.516 1 95.56 119 PHE B C 1
ATOM 4295 O O . PHE B 1 119 ? -13.32 -36.094 -9.648 1 95.56 119 PHE B O 1
ATOM 4302 N N . TYR B 1 120 ? -15.164 -35.375 -10.711 1 96.56 120 TYR B N 1
ATOM 4303 C CA . TYR B 1 120 ? -15.148 -34.062 -10.102 1 96.56 120 TYR B CA 1
ATOM 4304 C C . TYR B 1 120 ? -15.375 -34.125 -8.594 1 96.56 120 TYR B C 1
ATOM 4306 O O . TYR B 1 120 ? -15.109 -33.188 -7.867 1 96.56 120 TYR B O 1
ATOM 4314 N N . HIS B 1 121 ? -15.812 -35.25 -8.047 1 94 121 HIS B N 1
ATOM 4315 C CA . HIS B 1 121 ? -16.234 -35.344 -6.652 1 94 121 HIS B CA 1
ATOM 4316 C C . HIS B 1 121 ? -15.086 -35.812 -5.766 1 94 121 HIS B C 1
ATOM 4318 O O . HIS B 1 121 ? -15.195 -35.812 -4.539 1 94 121 HIS B O 1
ATOM 4324 N N . SER B 1 122 ? -13.945 -36.156 -6.387 1 87.19 122 SER B N 1
ATOM 4325 C CA . SER B 1 122 ? -12.898 -36.75 -5.566 1 87.19 122 SER B CA 1
ATOM 4326 C C . SER B 1 122 ? -11.523 -36.25 -5.984 1 87.19 122 SER B C 1
ATOM 4328 O O . SER B 1 122 ? -10.539 -37 -5.891 1 87.19 122 SER B O 1
ATOM 4330 N N . VAL B 1 123 ? -11.508 -35.094 -6.469 1 96.69 123 VAL B N 1
ATOM 4331 C CA . VAL B 1 123 ? -10.227 -34.594 -6.938 1 96.69 123 VAL B CA 1
ATOM 4332 C C . VAL B 1 123 ? -9.398 -34.125 -5.754 1 96.69 123 VAL B C 1
ATOM 4334 O O . VAL B 1 123 ? -9.938 -33.5 -4.82 1 96.69 123 VAL B O 1
ATOM 4337 N N . ASN B 1 124 ? -8.164 -34.438 -5.668 1 98 124 ASN B N 1
ATOM 4338 C CA . ASN B 1 124 ? -7.234 -34.031 -4.625 1 98 124 ASN B CA 1
ATOM 4339 C C . ASN B 1 124 ? -5.844 -33.75 -5.191 1 98 124 ASN B C 1
ATOM 4341 O O . ASN B 1 124 ? -5.652 -33.781 -6.41 1 98 124 ASN B O 1
ATOM 4345 N N . ASP B 1 125 ? -4.898 -33.531 -4.336 1 98.5 125 ASP B N 1
ATOM 4346 C CA . ASP B 1 125 ? -3.555 -33.125 -4.754 1 98.5 125 ASP B CA 1
ATOM 4347 C C . ASP B 1 125 ? -2.854 -34.281 -5.484 1 98.5 125 ASP B C 1
ATOM 4349 O O . ASP B 1 125 ? -2.133 -34.062 -6.457 1 98.5 125 ASP B O 1
ATOM 4353 N N . THR B 1 126 ? -3.02 -35.438 -5 1 98.06 126 THR B N 1
ATOM 4354 C CA . THR B 1 126 ? -2.359 -36.594 -5.59 1 98.06 126 THR B CA 1
ATOM 4355 C C . THR B 1 126 ? -2.811 -36.812 -7.035 1 98.06 126 THR B C 1
ATOM 4357 O O . THR B 1 126 ? -1.98 -36.969 -7.93 1 98.06 126 THR B O 1
ATOM 4360 N N . ILE B 1 127 ? -4.094 -36.781 -7.211 1 97.62 127 ILE B N 1
ATOM 4361 C CA . ILE B 1 127 ? -4.664 -36.938 -8.547 1 97.62 127 ILE B CA 1
ATOM 4362 C C . ILE B 1 127 ? -4.18 -35.812 -9.453 1 97.62 127 ILE B C 1
ATOM 4364 O O . ILE B 1 127 ? -3.771 -36.062 -10.594 1 97.62 127 ILE B O 1
ATOM 4368 N N . THR B 1 128 ? -4.246 -34.625 -8.945 1 98.56 128 THR B N 1
ATOM 4369 C CA . THR B 1 128 ? -3.844 -33.438 -9.727 1 98.56 128 THR B CA 1
ATOM 4370 C C . THR B 1 128 ? -2.379 -33.562 -10.148 1 98.56 128 THR B C 1
ATOM 4372 O O . THR B 1 128 ? -2.037 -33.312 -11.305 1 98.56 128 THR B O 1
ATOM 4375 N N . ALA B 1 129 ? -1.484 -33.906 -9.227 1 98.56 129 ALA B N 1
ATOM 4376 C CA . ALA B 1 129 ? -0.061 -34.031 -9.523 1 98.56 129 ALA B CA 1
ATOM 4377 C C . ALA B 1 129 ? 0.18 -35.125 -10.57 1 98.56 129 ALA B C 1
ATOM 4379 O O . ALA B 1 129 ? 0.979 -34.938 -11.492 1 98.56 129 ALA B O 1
ATOM 4380 N N . GLN B 1 130 ? -0.492 -36.219 -10.469 1 97.94 130 GLN B N 1
ATOM 4381 C CA . GLN B 1 130 ? -0.332 -37.344 -11.406 1 97.94 130 GLN B CA 1
ATOM 4382 C C . GLN B 1 130 ? -0.83 -36.969 -12.797 1 97.94 130 GLN B C 1
ATOM 4384 O O . GLN B 1 130 ? -0.174 -37.25 -13.797 1 97.94 130 GLN B O 1
ATOM 4389 N N . ASP B 1 131 ? -2.004 -36.344 -12.789 1 98.44 131 ASP B N 1
ATOM 4390 C CA . ASP B 1 131 ? -2.539 -35.938 -14.07 1 98.44 131 ASP B CA 1
ATOM 4391 C C . ASP B 1 131 ? -1.611 -34.906 -14.734 1 98.44 131 ASP B C 1
ATOM 4393 O O . ASP B 1 131 ? -1.434 -34.938 -15.953 1 98.44 131 ASP B O 1
ATOM 4397 N N . ASN B 1 132 ? -1.07 -34 -13.93 1 98.75 132 ASN B N 1
ATOM 4398 C CA . ASN B 1 132 ? -0.137 -33.031 -14.469 1 98.75 132 ASN B CA 1
ATOM 4399 C C . ASN B 1 132 ? 1.115 -33.688 -15.031 1 98.75 132 ASN B C 1
ATOM 4401 O O . ASN B 1 132 ? 1.667 -33.25 -16.031 1 98.75 132 ASN B O 1
ATOM 4405 N N . LEU B 1 133 ? 1.588 -34.719 -14.383 1 98.38 133 LEU B N 1
ATOM 4406 C CA . LEU B 1 133 ? 2.746 -35.438 -14.891 1 98.38 133 LEU B CA 1
ATOM 4407 C C . LEU B 1 133 ? 2.434 -36.094 -16.219 1 98.38 133 LEU B C 1
ATOM 4409 O O . LEU B 1 133 ? 3.234 -36.031 -17.156 1 98.38 133 LEU B O 1
ATOM 4413 N N . VAL B 1 134 ? 1.301 -36.75 -16.328 1 97.81 134 VAL B N 1
ATOM 4414 C CA . VAL B 1 134 ? 0.886 -37.375 -17.578 1 97.81 134 VAL B CA 1
ATOM 4415 C C . VAL B 1 134 ? 0.765 -36.344 -18.672 1 97.81 134 VAL B C 1
ATOM 4417 O O . VAL B 1 134 ? 1.185 -36.562 -19.812 1 97.81 134 VAL B O 1
ATOM 4420 N N . PHE B 1 135 ? 0.199 -35.25 -18.328 1 98.56 135 PHE B N 1
ATOM 4421 C CA . PHE B 1 135 ? 0.085 -34.156 -19.266 1 98.56 135 PHE B CA 1
ATOM 4422 C C . PHE B 1 135 ? 1.45 -33.781 -19.844 1 98.56 135 PHE B C 1
ATOM 4424 O O . PHE B 1 135 ? 1.61 -33.656 -21.062 1 98.56 135 PHE B O 1
ATOM 4431 N N . LEU B 1 136 ? 2.436 -33.531 -18.938 1 98.38 136 LEU B N 1
ATOM 4432 C CA . LEU B 1 136 ? 3.764 -33.125 -19.375 1 98.38 136 LEU B CA 1
ATOM 4433 C C . LEU B 1 136 ? 4.387 -34.188 -20.297 1 98.38 136 LEU B C 1
ATOM 4435 O O . LEU B 1 136 ? 4.98 -33.844 -21.312 1 98.38 136 LEU B O 1
ATOM 4439 N N . GLN B 1 137 ? 4.234 -35.438 -19.984 1 96.56 137 GLN B N 1
ATOM 4440 C CA . GLN B 1 137 ? 4.777 -36.5 -20.812 1 96.56 137 GLN B CA 1
ATOM 4441 C C . GLN B 1 137 ? 4.18 -36.469 -22.219 1 96.56 137 GLN B C 1
ATOM 4443 O O . GLN B 1 137 ? 4.91 -36.531 -23.203 1 96.56 137 GLN B O 1
ATOM 4448 N N . GLN B 1 138 ? 2.895 -36.312 -22.234 1 96.69 138 GLN B N 1
ATOM 4449 C CA . GLN B 1 138 ? 2.203 -36.312 -23.516 1 96.69 138 GLN B CA 1
ATOM 4450 C C . GLN B 1 138 ? 2.459 -35.031 -24.281 1 96.69 138 GLN B C 1
ATOM 4452 O O . GLN B 1 138 ? 2.557 -35.031 -25.5 1 96.69 138 GLN B O 1
ATOM 4457 N N . TRP B 1 139 ? 2.535 -33.938 -23.531 1 97.56 139 TRP B N 1
ATOM 4458 C CA . TRP B 1 139 ? 2.795 -32.656 -24.188 1 97.56 139 TRP B CA 1
ATOM 4459 C C . TRP B 1 139 ? 4.176 -32.625 -24.828 1 97.56 139 TRP B C 1
ATOM 4461 O O . TRP B 1 139 ? 4.332 -32.188 -25.969 1 97.56 139 TRP B O 1
ATOM 4471 N N . PHE B 1 140 ? 5.195 -33.156 -24.172 1 96.06 140 PHE B N 1
ATOM 4472 C CA . PHE B 1 140 ? 6.551 -33.219 -24.719 1 96.06 140 PHE B CA 1
ATOM 4473 C C . PHE B 1 140 ? 6.613 -34.125 -25.938 1 96.06 140 PHE B C 1
ATOM 4475 O O . PHE B 1 140 ? 7.426 -33.906 -26.828 1 96.06 140 PHE B O 1
ATOM 4482 N N . ALA B 1 141 ? 5.75 -35.094 -25.938 1 94.31 141 ALA B N 1
ATOM 4483 C CA . ALA B 1 141 ? 5.688 -35.938 -27.125 1 94.31 141 ALA B CA 1
ATOM 4484 C C . ALA B 1 141 ? 5.172 -35.156 -28.328 1 94.31 141 ALA B C 1
ATOM 4486 O O . ALA B 1 141 ? 5.598 -35.438 -29.469 1 94.31 141 ALA B O 1
ATOM 4487 N N . LYS B 1 142 ? 4.305 -34.281 -28.062 1 95.44 142 LYS B N 1
ATOM 4488 C CA . LYS B 1 142 ? 3.727 -33.469 -29.125 1 95.44 142 LYS B CA 1
ATOM 4489 C C . LYS B 1 142 ? 4.629 -32.281 -29.469 1 95.44 142 LYS B C 1
ATOM 4491 O O . LYS B 1 142 ? 4.586 -31.766 -30.594 1 95.44 142 LYS B O 1
ATOM 4496 N N . PHE B 1 143 ? 5.426 -31.828 -28.531 1 96.25 143 PHE B N 1
ATOM 4497 C CA . PHE B 1 143 ? 6.355 -30.719 -28.688 1 96.25 143 PHE B CA 1
ATOM 4498 C C . PHE B 1 143 ? 7.773 -31.141 -28.328 1 96.25 143 PHE B C 1
ATOM 4500 O O . PHE B 1 143 ? 8.383 -30.594 -27.406 1 96.25 143 PHE B O 1
ATOM 4507 N N . PRO B 1 144 ? 8.383 -32 -29.047 1 94.25 144 PRO B N 1
ATOM 4508 C CA . PRO B 1 144 ? 9.656 -32.625 -28.656 1 94.25 144 PRO B CA 1
ATOM 4509 C C . PRO B 1 144 ? 10.82 -31.641 -28.656 1 94.25 144 PRO B C 1
ATOM 4511 O O . PRO B 1 144 ? 11.828 -31.875 -27.984 1 94.25 144 PRO B O 1
ATOM 4514 N N . GLU B 1 145 ? 10.758 -30.547 -29.391 1 93.94 145 GLU B N 1
ATOM 4515 C CA . GLU B 1 145 ? 11.828 -29.562 -29.453 1 93.94 145 GLU B CA 1
ATOM 4516 C C . GLU B 1 145 ? 12.055 -28.906 -28.094 1 93.94 145 GLU B C 1
ATOM 4518 O O . GLU B 1 145 ? 13.086 -28.266 -27.859 1 93.94 145 GLU B O 1
ATOM 4523 N N . TYR B 1 146 ? 11.102 -29.047 -27.156 1 95.94 146 TYR B N 1
ATOM 4524 C CA . TYR B 1 146 ? 11.227 -28.406 -25.859 1 95.94 146 TYR B CA 1
ATOM 4525 C C . TYR B 1 146 ? 11.734 -29.391 -24.812 1 95.94 146 TYR B C 1
ATOM 4527 O O . TYR B 1 146 ? 12.008 -29 -23.672 1 95.94 146 TYR B O 1
ATOM 4535 N N . MET B 1 147 ? 11.906 -30.609 -25.062 1 91.81 147 MET B N 1
ATOM 4536 C CA . MET B 1 147 ? 12.258 -31.656 -24.109 1 91.81 147 MET B CA 1
ATOM 4537 C C . MET B 1 147 ? 13.625 -31.391 -23.484 1 91.81 147 MET B C 1
ATOM 4539 O O . MET B 1 147 ? 13.852 -31.703 -22.328 1 91.81 147 MET B O 1
ATOM 4543 N N . ASN B 1 148 ? 14.594 -30.859 -24.25 1 90.5 148 ASN B N 1
ATOM 4544 C CA . ASN B 1 148 ? 15.938 -30.656 -23.719 1 90.5 148 ASN B CA 1
ATOM 4545 C C . ASN B 1 148 ? 16.172 -29.203 -23.297 1 90.5 148 ASN B C 1
ATOM 4547 O O . ASN B 1 148 ? 17.297 -28.812 -22.984 1 90.5 148 ASN B O 1
ATOM 4551 N N . ARG B 1 149 ? 15.07 -28.469 -23.234 1 96 149 ARG B N 1
ATOM 4552 C CA . ARG B 1 149 ? 15.172 -27.094 -22.766 1 96 149 ARG B CA 1
ATOM 4553 C C . ARG B 1 149 ? 15.211 -27.031 -21.25 1 96 149 ARG B C 1
ATOM 4555 O O . ARG B 1 149 ? 14.711 -27.922 -20.562 1 96 149 ARG B O 1
ATOM 4562 N N . ASP B 1 150 ? 15.969 -25.984 -20.734 1 97.62 150 ASP B N 1
ATOM 4563 C CA . ASP B 1 150 ? 15.773 -25.719 -19.297 1 97.62 150 ASP B CA 1
ATOM 4564 C C . ASP B 1 150 ? 14.289 -25.594 -18.969 1 97.62 150 ASP B C 1
ATOM 4566 O O . ASP B 1 150 ? 13.562 -24.844 -19.625 1 97.62 150 ASP B O 1
ATOM 4570 N N . PHE B 1 151 ? 13.844 -26.344 -17.984 1 98.5 151 PHE B N 1
ATOM 4571 C CA . PHE B 1 151 ? 12.422 -26.406 -17.656 1 98.5 151 PHE B CA 1
ATOM 4572 C C . PHE B 1 151 ? 12.172 -25.906 -16.234 1 98.5 151 PHE B C 1
ATOM 4574 O O . PHE B 1 151 ? 12.914 -26.234 -15.312 1 98.5 151 PHE B O 1
ATOM 4581 N N . TYR B 1 152 ? 11.242 -25.062 -16.031 1 98.81 152 TYR B N 1
ATOM 4582 C CA . TYR B 1 152 ? 10.828 -24.531 -14.742 1 98.81 152 TYR B CA 1
ATOM 4583 C C . TYR B 1 152 ? 9.328 -24.734 -14.523 1 98.81 152 TYR B C 1
ATOM 4585 O O . TYR B 1 152 ? 8.555 -24.734 -15.477 1 98.81 152 TYR B O 1
ATOM 4593 N N . ILE B 1 153 ? 8.914 -24.922 -13.32 1 98.94 153 ILE B N 1
ATOM 4594 C CA . ILE B 1 153 ? 7.512 -24.969 -12.938 1 98.94 153 ILE B CA 1
ATOM 4595 C C . ILE B 1 153 ? 7.203 -23.828 -11.977 1 98.94 153 ILE B C 1
ATOM 4597 O O . ILE B 1 153 ? 7.863 -23.688 -10.938 1 98.94 153 ILE B O 1
ATOM 4601 N N . THR B 1 154 ? 6.262 -23.016 -12.328 1 98.94 154 THR B N 1
ATOM 4602 C CA . THR B 1 154 ? 5.902 -21.844 -11.531 1 98.94 154 THR B CA 1
ATOM 4603 C C . THR B 1 154 ? 4.406 -21.828 -11.234 1 98.94 154 THR B C 1
ATOM 4605 O O . THR B 1 154 ? 3.633 -22.531 -11.883 1 98.94 154 THR B O 1
ATOM 4608 N N . GLY B 1 155 ? 4.02 -21.156 -10.242 1 98.88 155 GLY B N 1
ATOM 4609 C CA . GLY B 1 155 ? 2.615 -21.062 -9.875 1 98.88 155 GLY B CA 1
ATOM 4610 C C . GLY B 1 155 ? 2.354 -20.062 -8.766 1 98.88 155 GLY B C 1
ATOM 4611 O O . GLY B 1 155 ? 3.232 -19.281 -8.406 1 98.88 155 GLY B O 1
ATOM 4612 N N . GLU B 1 156 ? 1.15 -20.047 -8.328 1 98.5 156 GLU B N 1
ATOM 4613 C CA . GLU B 1 156 ? 0.724 -19.047 -7.359 1 98.5 156 GLU B CA 1
ATOM 4614 C C . GLU B 1 156 ? -0.357 -19.594 -6.434 1 98.5 156 GLU B C 1
ATOM 4616 O O . GLU B 1 156 ? -1.164 -20.438 -6.84 1 98.5 156 GLU B O 1
ATOM 4621 N N . SER B 1 157 ? -0.417 -19.109 -5.18 1 98.5 157 SER B N 1
ATOM 4622 C CA . SER B 1 157 ? -1.499 -19.422 -4.254 1 98.5 157 SER B CA 1
ATOM 4623 C C . SER B 1 157 ? -1.504 -20.906 -3.902 1 98.5 157 SER B C 1
ATOM 4625 O O . SER B 1 157 ? -0.478 -21.453 -3.496 1 98.5 157 SER B O 1
ATOM 4627 N N . TYR B 1 158 ? -2.531 -21.594 -4.152 1 98.69 158 TYR B N 1
ATOM 4628 C CA . TYR B 1 158 ? -2.609 -23.016 -3.82 1 98.69 158 TYR B CA 1
ATOM 4629 C C . TYR B 1 158 ? -1.615 -23.828 -4.641 1 98.69 158 TYR B C 1
ATOM 4631 O O . TYR B 1 158 ? -1.322 -24.984 -4.312 1 98.69 158 TYR B O 1
ATOM 4639 N N . ALA B 1 159 ? -1.057 -23.219 -5.676 1 98.75 159 ALA B N 1
ATOM 4640 C CA . ALA B 1 159 ? 0.006 -23.891 -6.418 1 98.75 159 ALA B CA 1
ATOM 4641 C C . ALA B 1 159 ? 1.224 -24.141 -5.535 1 98.75 159 ALA B C 1
ATOM 4643 O O . ALA B 1 159 ? 2.145 -24.859 -5.922 1 98.75 159 ALA B O 1
ATOM 4644 N N . GLY B 1 160 ? 1.17 -23.594 -4.359 1 98.88 160 GLY B N 1
ATOM 4645 C CA . GLY B 1 160 ? 2.107 -24.047 -3.34 1 98.88 160 GLY B CA 1
ATOM 4646 C C . GLY B 1 160 ? 2.018 -25.531 -3.062 1 98.88 160 GLY B C 1
ATOM 4647 O O . GLY B 1 160 ? 2.939 -26.125 -2.492 1 98.88 160 GLY B O 1
ATOM 4648 N N . HIS B 1 161 ? 0.955 -26.109 -3.432 1 98.88 161 HIS B N 1
ATOM 4649 C CA . HIS B 1 161 ? 0.793 -27.562 -3.4 1 98.88 161 HIS B CA 1
ATOM 4650 C C . HIS B 1 161 ? 1.118 -28.172 -4.758 1 98.88 161 HIS B C 1
ATOM 4652 O O . HIS B 1 161 ? 1.998 -29.031 -4.855 1 98.88 161 HIS B O 1
ATOM 4658 N N . TYR B 1 162 ? 0.574 -27.672 -5.809 1 98.88 162 TYR B N 1
ATOM 4659 C CA . TYR B 1 162 ? 0.674 -28.25 -7.148 1 98.88 162 TYR B CA 1
ATOM 4660 C C . TYR B 1 162 ? 2.125 -28.297 -7.613 1 98.88 162 TYR B C 1
ATOM 4662 O O . TYR B 1 162 ? 2.594 -29.328 -8.086 1 98.88 162 TYR B O 1
ATOM 4670 N N . VAL B 1 163 ? 2.811 -27.172 -7.445 1 98.94 163 VAL B N 1
ATOM 4671 C CA . VAL B 1 163 ? 4.117 -26.984 -8.062 1 98.94 163 VAL B CA 1
ATOM 4672 C C . VAL B 1 163 ? 5.145 -27.906 -7.395 1 98.94 163 VAL B C 1
ATOM 4674 O O . VAL B 1 163 ? 5.793 -28.719 -8.055 1 98.94 163 VAL B O 1
ATOM 4677 N N . PRO B 1 164 ? 5.289 -27.859 -6.07 1 98.94 164 PRO B N 1
ATOM 4678 C CA . PRO B 1 164 ? 6.277 -28.75 -5.465 1 98.94 164 PRO B CA 1
ATOM 4679 C C . PRO B 1 164 ? 5.926 -30.234 -5.645 1 98.94 164 PRO B C 1
ATOM 4681 O O . PRO B 1 164 ? 6.816 -31.062 -5.816 1 98.94 164 PRO B O 1
ATOM 4684 N N . GLN B 1 165 ? 4.684 -30.531 -5.617 1 98.81 165 GLN B N 1
ATOM 4685 C CA . GLN B 1 165 ? 4.285 -31.938 -5.734 1 98.81 165 GLN B CA 1
ATOM 4686 C C . GLN B 1 165 ? 4.578 -32.469 -7.129 1 98.81 165 GLN B C 1
ATOM 4688 O O . GLN B 1 165 ? 5.074 -33.594 -7.273 1 98.81 165 GLN B O 1
ATOM 4693 N N . LEU B 1 166 ? 4.27 -31.688 -8.133 1 98.88 166 LEU B N 1
ATOM 4694 C CA . LEU B 1 166 ? 4.598 -32.094 -9.492 1 98.88 166 LEU B CA 1
ATOM 4695 C C . LEU B 1 166 ? 6.105 -32.219 -9.68 1 98.88 166 LEU B C 1
ATOM 4697 O O . LEU B 1 166 ? 6.598 -33.188 -10.258 1 98.88 166 LEU B O 1
ATOM 4701 N N . ALA B 1 167 ? 6.824 -31.219 -9.195 1 98.81 167 ALA B N 1
ATOM 4702 C CA . ALA B 1 167 ? 8.281 -31.234 -9.305 1 98.81 167 ALA B CA 1
ATOM 4703 C C . ALA B 1 167 ? 8.867 -32.469 -8.625 1 98.81 167 ALA B C 1
ATOM 4705 O O . ALA B 1 167 ? 9.773 -33.125 -9.164 1 98.81 167 ALA B O 1
ATOM 4706 N N . ASN B 1 168 ? 8.344 -32.75 -7.465 1 98.19 168 ASN B N 1
ATOM 4707 C CA . ASN B 1 168 ? 8.828 -33.906 -6.723 1 98.19 168 ASN B CA 1
ATOM 4708 C C . ASN B 1 168 ? 8.562 -35.219 -7.48 1 98.19 168 ASN B C 1
ATOM 4710 O O . ASN B 1 168 ? 9.398 -36.125 -7.473 1 98.19 168 ASN B O 1
ATOM 4714 N N . LEU B 1 169 ? 7.43 -35.344 -8.102 1 97.81 169 LEU B N 1
ATOM 4715 C CA . LEU B 1 169 ? 7.117 -36.531 -8.906 1 97.81 169 LEU B CA 1
ATOM 4716 C C . LEU B 1 169 ? 8.094 -36.656 -10.07 1 97.81 169 LEU B C 1
ATOM 4718 O O . LEU B 1 169 ? 8.508 -37.781 -10.406 1 97.81 169 LEU B O 1
ATOM 4722 N N . ILE B 1 170 ? 8.375 -35.562 -10.672 1 97.75 170 ILE B N 1
ATOM 4723 C CA . ILE B 1 170 ? 9.312 -35.562 -11.789 1 97.75 170 ILE B CA 1
ATOM 4724 C C . ILE B 1 170 ? 10.68 -36.062 -11.312 1 97.75 170 ILE B C 1
ATOM 4726 O O . ILE B 1 170 ? 11.281 -36.938 -11.938 1 97.75 170 ILE B O 1
ATOM 4730 N N . VAL B 1 171 ? 11.133 -35.562 -10.234 1 96.31 171 VAL B N 1
ATOM 4731 C CA . VAL B 1 171 ? 12.438 -35.938 -9.688 1 96.31 171 VAL B CA 1
ATOM 4732 C C . VAL B 1 171 ? 12.438 -37.406 -9.328 1 96.31 171 VAL B C 1
ATOM 4734 O O . VAL B 1 171 ? 13.391 -38.125 -9.633 1 96.31 171 VAL B O 1
ATOM 4737 N N . GLN B 1 172 ? 11.375 -37.906 -8.789 1 94.62 172 GLN B N 1
ATOM 4738 C CA . GLN B 1 172 ? 11.289 -39.281 -8.312 1 94.62 172 GLN B CA 1
ATOM 4739 C C . GLN B 1 172 ? 11.109 -40.25 -9.477 1 94.62 172 GLN B C 1
ATOM 4741 O O . GLN B 1 172 ? 11.531 -41.406 -9.398 1 94.62 172 GLN B O 1
ATOM 4746 N N . SER B 1 173 ? 10.461 -39.781 -10.469 1 92.12 173 SER B N 1
ATOM 4747 C CA . SER B 1 173 ? 10.172 -40.656 -11.609 1 92.12 173 SER B CA 1
ATOM 4748 C C . SER B 1 173 ? 11.43 -40.906 -12.438 1 92.12 173 SER B C 1
ATOM 4750 O O . SER B 1 173 ? 11.477 -41.875 -13.219 1 92.12 173 SER B O 1
ATOM 4752 N N . GLY B 1 174 ? 12.367 -40.062 -12.359 1 87.81 174 GLY B N 1
ATOM 4753 C CA . GLY B 1 174 ? 13.578 -40.188 -13.148 1 87.81 174 GLY B CA 1
ATOM 4754 C C . GLY B 1 174 ? 13.422 -39.688 -14.57 1 87.81 174 GLY B C 1
ATOM 4755 O O . GLY B 1 174 ? 14.312 -39.875 -15.398 1 87.81 174 GLY B O 1
ATOM 4756 N N . LEU B 1 175 ? 12.312 -39.094 -14.797 1 86.88 175 LEU B N 1
ATOM 4757 C CA . LEU B 1 175 ? 12.094 -38.5 -16.109 1 86.88 175 LEU B CA 1
ATOM 4758 C C . LEU B 1 175 ? 13.094 -37.406 -16.375 1 86.88 175 LEU B C 1
ATOM 4760 O O . LEU B 1 175 ? 13.445 -36.625 -15.469 1 86.88 175 LEU B O 1
ATOM 4764 N N . LYS B 1 176 ? 13.547 -37.312 -17.578 1 86.44 176 LYS B N 1
ATOM 4765 C CA . LYS B 1 176 ? 14.586 -36.344 -17.922 1 86.44 176 LYS B CA 1
ATOM 4766 C C . LYS B 1 176 ? 13.977 -35.062 -18.547 1 86.44 176 LYS B C 1
ATOM 4768 O O . LYS B 1 176 ? 14.297 -34.719 -19.672 1 86.44 176 LYS B O 1
ATOM 4773 N N . PHE B 1 177 ? 13.227 -34.344 -17.859 1 92 177 PHE B N 1
ATOM 4774 C CA . PHE B 1 177 ? 12.617 -33.094 -18.312 1 92 177 PHE B CA 1
ATOM 4775 C C . PHE B 1 177 ? 13.555 -31.906 -18.062 1 92 177 PHE B C 1
ATOM 4777 O O . PHE B 1 177 ? 13.203 -30.766 -18.359 1 92 177 PHE B O 1
ATOM 4784 N N . ASN B 1 178 ? 14.781 -32.062 -17.656 1 96 178 ASN B N 1
ATOM 4785 C CA . ASN B 1 178 ? 15.766 -31.031 -17.391 1 96 178 ASN B CA 1
ATOM 4786 C C . ASN B 1 178 ? 15.211 -29.969 -16.453 1 96 178 ASN B C 1
ATOM 4788 O O . ASN B 1 178 ? 15.297 -28.781 -16.734 1 96 178 ASN B O 1
ATOM 4792 N N . LEU B 1 179 ? 14.484 -30.391 -15.414 1 97.69 179 LEU B N 1
ATOM 4793 C CA . LEU B 1 179 ? 13.906 -29.516 -14.414 1 97.69 179 LEU B CA 1
ATOM 4794 C C . LEU B 1 179 ? 15 -28.781 -13.641 1 97.69 179 LEU B C 1
ATOM 4796 O O . LEU B 1 179 ? 15.828 -29.406 -12.977 1 97.69 179 LEU B O 1
ATOM 4800 N N . LYS B 1 180 ? 14.953 -27.406 -13.734 1 97.69 180 LYS B N 1
ATOM 4801 C CA . LYS B 1 180 ? 16.016 -26.594 -13.141 1 97.69 180 LYS B CA 1
ATOM 4802 C C . LYS B 1 180 ? 15.531 -25.906 -11.867 1 97.69 180 LYS B C 1
ATOM 4804 O O . LYS B 1 180 ? 16.328 -25.625 -10.969 1 97.69 180 LYS B O 1
ATOM 4809 N N . GLY B 1 181 ? 14.234 -25.609 -11.781 1 98.38 181 GLY B N 1
ATOM 4810 C CA . GLY B 1 181 ? 13.781 -24.859 -10.633 1 98.38 181 GLY B CA 1
ATOM 4811 C C . GLY B 1 181 ? 12.273 -24.703 -10.57 1 98.38 181 GLY B C 1
ATOM 4812 O O . GLY B 1 181 ? 11.578 -25.016 -11.539 1 98.38 181 GLY B O 1
ATOM 4813 N N . ILE B 1 182 ? 11.773 -24.234 -9.414 1 98.88 182 ILE B N 1
ATOM 4814 C CA . ILE B 1 182 ? 10.375 -23.891 -9.234 1 98.88 182 ILE B CA 1
ATOM 4815 C C . ILE B 1 182 ? 10.266 -22.5 -8.594 1 98.88 182 ILE B C 1
ATOM 4817 O O . ILE B 1 182 ? 11.156 -22.078 -7.859 1 98.88 182 ILE B O 1
ATOM 4821 N N . ALA B 1 183 ? 9.227 -21.781 -8.891 1 98.88 183 ALA B N 1
ATOM 4822 C CA . ALA B 1 183 ? 8.898 -20.5 -8.281 1 98.88 183 ALA B CA 1
ATOM 4823 C C . ALA B 1 183 ? 7.418 -20.406 -7.93 1 98.88 183 ALA B C 1
ATOM 4825 O O . ALA B 1 183 ? 6.559 -20.719 -8.758 1 98.88 183 ALA B O 1
ATOM 4826 N N . ILE B 1 184 ? 7.098 -20.016 -6.734 1 98.88 184 ILE B N 1
ATOM 4827 C CA . ILE B 1 184 ? 5.707 -19.984 -6.301 1 98.88 184 ILE B CA 1
ATOM 4828 C C . ILE B 1 184 ? 5.398 -18.656 -5.613 1 98.88 184 ILE B C 1
ATOM 4830 O O . ILE B 1 184 ? 6.07 -18.281 -4.648 1 98.88 184 ILE B O 1
ATOM 4834 N N . GLY B 1 185 ? 4.367 -17.984 -6.086 1 98.75 185 GLY B N 1
ATOM 4835 C CA . GLY B 1 185 ? 3.947 -16.703 -5.551 1 98.75 185 GLY B CA 1
ATOM 4836 C C . GLY B 1 185 ? 2.818 -16.812 -4.543 1 98.75 185 GLY B C 1
ATOM 4837 O O . GLY B 1 185 ? 1.828 -17.516 -4.789 1 98.75 185 GLY B O 1
ATOM 4838 N N . ASN B 1 186 ? 3.018 -16.172 -3.434 1 98.5 186 ASN B N 1
ATOM 4839 C CA . ASN B 1 186 ? 2.02 -16.172 -2.369 1 98.5 186 ASN B CA 1
ATOM 4840 C C . ASN B 1 186 ? 1.461 -17.562 -2.115 1 98.5 186 ASN B C 1
ATOM 4842 O O . ASN B 1 186 ? 0.244 -17.766 -2.094 1 98.5 186 ASN B O 1
ATOM 4846 N N . PRO B 1 187 ? 2.312 -18.484 -1.857 1 98.81 187 PRO B N 1
ATOM 4847 C CA . PRO B 1 187 ? 1.89 -19.875 -1.823 1 98.81 187 PRO B CA 1
ATOM 4848 C C . PRO B 1 187 ? 1.312 -20.297 -0.47 1 98.81 187 PRO B C 1
ATOM 4850 O O . PRO B 1 187 ? 1.756 -19.797 0.569 1 98.81 187 PRO B O 1
ATOM 4853 N N . LEU B 1 188 ? 0.361 -21.172 -0.479 1 98.88 188 LEU B N 1
ATOM 4854 C CA . LEU B 1 188 ? 0.082 -21.969 0.709 1 98.88 188 LEU B CA 1
ATOM 4855 C C . LEU B 1 188 ? 1.068 -23.125 0.831 1 98.88 188 LEU B C 1
ATOM 4857 O O . LEU B 1 188 ? 1.117 -24 -0.038 1 98.88 188 LEU B O 1
ATOM 4861 N N . LEU B 1 189 ? 1.871 -23.094 1.861 1 98.94 189 LEU B N 1
ATOM 4862 C CA . LEU B 1 189 ? 2.893 -24.125 2.035 1 98.94 189 LEU B CA 1
ATOM 4863 C C . LEU B 1 189 ? 2.664 -24.906 3.326 1 98.94 189 LEU B C 1
ATOM 4865 O O . LEU B 1 189 ? 3.047 -26.078 3.426 1 98.94 189 LEU B O 1
ATOM 4869 N N . GLU B 1 190 ? 2.137 -24.234 4.285 1 98.88 190 GLU B N 1
ATOM 4870 C CA . GLU B 1 190 ? 1.785 -24.812 5.578 1 98.88 190 GLU B CA 1
ATOM 4871 C C . GLU B 1 190 ? 0.588 -24.094 6.195 1 98.88 190 GLU B C 1
ATOM 4873 O O . GLU B 1 190 ? 0.646 -22.906 6.465 1 98.88 190 GLU B O 1
ATOM 4878 N N . PHE B 1 191 ? -0.39 -24.859 6.488 1 98.62 191 PHE B N 1
ATOM 4879 C CA . PHE B 1 191 ? -1.756 -24.391 6.715 1 98.62 191 PHE B CA 1
ATOM 4880 C C . PHE B 1 191 ? -1.813 -23.438 7.898 1 98.62 191 PHE B C 1
ATOM 4882 O O . PHE B 1 191 ? -2.266 -22.297 7.754 1 98.62 191 PHE B O 1
ATOM 4889 N N . ASN B 1 192 ? -1.346 -23.781 9.047 1 98.69 192 ASN B N 1
ATOM 4890 C CA . ASN B 1 192 ? -1.496 -22.984 10.258 1 98.69 192 ASN B CA 1
ATOM 4891 C C . ASN B 1 192 ? -0.672 -21.703 10.195 1 98.69 192 ASN B C 1
ATOM 4893 O O . ASN B 1 192 ? -1.179 -20.625 10.484 1 98.69 192 ASN B O 1
ATOM 4897 N N . THR B 1 193 ? 0.609 -21.812 9.828 1 98.69 193 THR B N 1
ATOM 4898 C CA . THR B 1 193 ? 1.496 -20.656 9.781 1 98.69 193 THR B CA 1
ATOM 4899 C C . THR B 1 193 ? 0.996 -19.625 8.766 1 98.69 193 THR B C 1
ATOM 4901 O O . THR B 1 193 ? 0.954 -18.438 9.062 1 98.69 193 THR B O 1
ATOM 4904 N N . ASP B 1 194 ? 0.624 -20.109 7.598 1 98.69 194 ASP B N 1
ATOM 4905 C CA . ASP B 1 194 ? 0.186 -19.203 6.531 1 98.69 194 ASP B CA 1
ATOM 4906 C C . ASP B 1 194 ? -1.116 -18.5 6.906 1 98.69 194 ASP B C 1
ATOM 4908 O O . ASP B 1 194 ? -1.21 -17.281 6.824 1 98.69 194 ASP B O 1
ATOM 4912 N N . PHE B 1 195 ? -2.09 -19.219 7.363 1 98.56 195 PHE B N 1
ATOM 4913 C CA . PHE B 1 195 ? -3.383 -18.625 7.66 1 98.56 195 PHE B CA 1
ATOM 4914 C C . PHE B 1 195 ? -3.303 -17.766 8.922 1 98.56 195 PHE B C 1
ATOM 4916 O O . PHE B 1 195 ? -3.91 -16.688 8.984 1 98.56 195 PHE B O 1
ATOM 4923 N N . ASN B 1 196 ? -2.596 -18.234 9.914 1 98.62 196 ASN B N 1
ATOM 4924 C CA . ASN B 1 196 ? -2.551 -17.484 11.156 1 98.62 196 ASN B CA 1
ATOM 4925 C C . ASN B 1 196 ? -1.792 -16.172 10.984 1 98.62 196 ASN B C 1
ATOM 4927 O O . ASN B 1 196 ? -1.922 -15.258 11.812 1 98.62 196 ASN B O 1
ATOM 4931 N N . SER B 1 197 ? -0.963 -16.047 9.961 1 98.5 197 SER B N 1
ATOM 4932 C CA . SER B 1 197 ? -0.283 -14.781 9.695 1 98.5 197 SER B CA 1
ATOM 4933 C C . SER B 1 197 ? -1.274 -13.688 9.297 1 98.5 197 SER B C 1
ATOM 4935 O O . SER B 1 197 ? -0.944 -12.5 9.32 1 98.5 197 SER B O 1
ATOM 4937 N N . GLN B 1 198 ? -2.49 -14.055 8.938 1 98.5 198 GLN B N 1
ATOM 4938 C CA . GLN B 1 198 ? -3.523 -13.094 8.578 1 98.5 198 GLN B CA 1
ATOM 4939 C C . GLN B 1 198 ? -3.824 -12.148 9.734 1 98.5 198 GLN B C 1
ATOM 4941 O O . GLN B 1 198 ? -4.027 -10.953 9.531 1 98.5 198 GLN B O 1
ATOM 4946 N N . GLY B 1 199 ? -3.91 -12.695 10.945 1 98.31 199 GLY B N 1
ATOM 4947 C CA . GLY B 1 199 ? -4.18 -11.859 12.102 1 98.31 199 GLY B CA 1
ATOM 4948 C C . GLY B 1 199 ? -3.193 -10.719 12.258 1 98.31 199 GLY B C 1
ATOM 4949 O O . GLY B 1 199 ? -3.59 -9.562 12.445 1 98.31 199 GLY B O 1
ATOM 4950 N N . ASP B 1 200 ? -1.845 -11.078 12.188 1 97.88 200 ASP B N 1
ATOM 4951 C CA . ASP B 1 200 ? -0.796 -10.07 12.266 1 97.88 200 ASP B CA 1
ATOM 4952 C C . ASP B 1 200 ? -0.93 -9.047 11.133 1 97.88 200 ASP B C 1
ATOM 4954 O O . ASP B 1 200 ? -0.756 -7.848 11.344 1 97.88 200 ASP B O 1
ATOM 4958 N N . TYR B 1 201 ? -1.202 -9.57 9.992 1 98.5 201 TYR B N 1
ATOM 4959 C CA . TYR B 1 201 ? -1.306 -8.719 8.82 1 98.5 201 TYR B CA 1
ATOM 4960 C C . TYR B 1 201 ? -2.502 -7.777 8.93 1 98.5 201 TYR B C 1
ATOM 4962 O O . TYR B 1 201 ? -2.381 -6.574 8.695 1 98.5 201 TYR B O 1
ATOM 4970 N N . TYR B 1 202 ? -3.727 -8.289 9.281 1 98.5 202 TYR B N 1
ATOM 4971 C CA . TYR B 1 202 ? -4.926 -7.473 9.445 1 98.5 202 TYR B CA 1
ATOM 4972 C C . TYR B 1 202 ? -4.68 -6.332 10.422 1 98.5 202 TYR B C 1
ATOM 4974 O O . TYR B 1 202 ? -5.012 -5.18 10.141 1 98.5 202 TYR B O 1
ATOM 4982 N N . TRP B 1 203 ? -4.109 -6.664 11.508 1 98.5 203 TRP B N 1
ATOM 4983 C CA . TRP B 1 203 ? -3.906 -5.699 12.586 1 98.5 203 TRP B CA 1
ATOM 4984 C C . TRP B 1 203 ? -2.91 -4.621 12.164 1 98.5 203 TRP B C 1
ATOM 4986 O O . TRP B 1 203 ? -3.166 -3.43 12.344 1 98.5 203 TRP B O 1
ATOM 4996 N N . SER B 1 204 ? -1.79 -5.027 11.578 1 97.81 204 SER B N 1
ATOM 4997 C CA . SER B 1 204 ? -0.692 -4.117 11.273 1 97.81 204 SER B CA 1
ATOM 4998 C C . SER B 1 204 ? -1.001 -3.279 10.031 1 97.81 204 SER B C 1
ATOM 5000 O O . SER B 1 204 ? -0.292 -2.314 9.742 1 97.81 204 SER B O 1
ATOM 5002 N N . HIS B 1 205 ? -2.064 -3.619 9.328 1 97.62 205 HIS B N 1
ATOM 5003 C CA . HIS B 1 205 ? -2.484 -2.826 8.172 1 97.62 205 HIS B CA 1
ATOM 5004 C C . HIS B 1 205 ? -3.791 -2.094 8.461 1 97.62 205 HIS B C 1
ATOM 5006 O O . HIS B 1 205 ? -4.406 -1.538 7.547 1 97.62 205 HIS B O 1
ATOM 5012 N N . GLY B 1 206 ? -4.203 -2.143 9.688 1 97.69 206 GLY B N 1
ATOM 5013 C CA . GLY B 1 206 ? -5.285 -1.293 10.156 1 97.69 206 GLY B CA 1
ATOM 5014 C C . GLY B 1 206 ? -6.66 -1.841 9.828 1 97.69 206 GLY B C 1
ATOM 5015 O O . GLY B 1 206 ? -7.66 -1.133 9.953 1 97.69 206 GLY B O 1
ATOM 5016 N N . LEU B 1 207 ? -6.785 -3.105 9.422 1 98.19 207 LEU B N 1
ATOM 5017 C CA . LEU B 1 207 ? -8.062 -3.674 9 1 98.19 207 LEU B CA 1
ATOM 5018 C C . LEU B 1 207 ? -8.898 -4.066 10.211 1 98.19 207 LEU B C 1
ATOM 5020 O O . LEU B 1 207 ? -10.125 -4.184 10.117 1 98.19 207 LEU B O 1
ATOM 5024 N N . ILE B 1 208 ? -8.219 -4.32 11.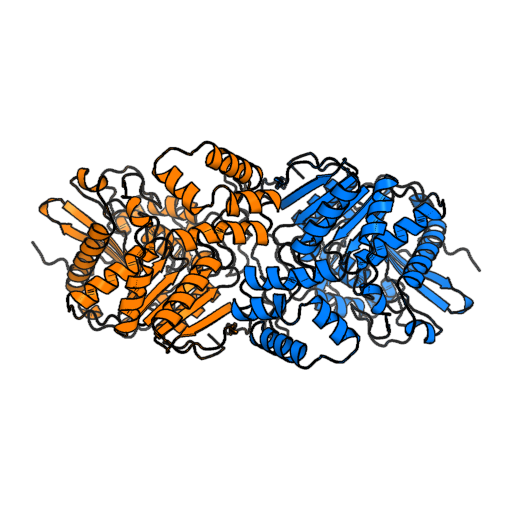336 1 98.44 208 ILE B N 1
ATOM 5025 C CA . ILE B 1 208 ? -8.945 -4.711 12.539 1 98.44 208 ILE B CA 1
ATOM 5026 C C . ILE B 1 208 ? -8.406 -3.949 13.75 1 98.44 208 ILE B C 1
ATOM 5028 O O . ILE B 1 208 ? -7.281 -3.441 13.711 1 98.44 208 ILE B O 1
ATOM 5032 N N . SER B 1 209 ? -9.203 -3.855 14.742 1 97.88 209 SER B N 1
ATOM 5033 C CA . SER B 1 209 ? -8.852 -3.172 15.984 1 97.88 209 SER B CA 1
ATOM 5034 C C . SER B 1 209 ? -7.914 -4.02 16.844 1 97.88 209 SER B C 1
ATOM 5036 O O . SER B 1 209 ? -7.703 -5.203 16.547 1 97.88 209 SER B O 1
ATOM 5038 N N . ASP B 1 210 ? -7.328 -3.402 17.859 1 96.56 210 ASP B N 1
ATOM 5039 C CA . ASP B 1 210 ? -6.508 -4.129 18.828 1 96.56 210 ASP B CA 1
ATOM 5040 C C . ASP B 1 210 ? -7.312 -5.234 19.5 1 96.56 210 ASP B C 1
ATOM 5042 O O . ASP B 1 210 ? -6.797 -6.332 19.734 1 96.56 210 ASP B O 1
ATOM 5046 N N . ALA B 1 211 ? -8.539 -4.934 19.828 1 96.25 211 ALA B N 1
ATOM 5047 C CA . ALA B 1 211 ? -9.398 -5.91 20.5 1 96.25 211 ALA B CA 1
ATOM 5048 C C . ALA B 1 211 ? -9.641 -7.125 19.609 1 96.25 211 ALA B C 1
ATOM 5050 O O . ALA B 1 211 ? -9.57 -8.266 20.062 1 96.25 211 ALA B O 1
ATOM 5051 N N . THR B 1 212 ? -9.938 -6.879 18.375 1 98.12 212 THR B N 1
ATOM 5052 C CA . THR B 1 212 ? -10.188 -7.969 17.438 1 98.12 212 THR B CA 1
ATOM 5053 C C . THR B 1 212 ? -8.914 -8.766 17.188 1 98.12 212 THR B C 1
ATOM 5055 O O . THR B 1 212 ? -8.961 -9.984 17.016 1 98.12 212 THR B O 1
ATOM 5058 N N . TYR B 1 213 ? -7.801 -8.078 17.172 1 98.19 213 TYR B N 1
ATOM 5059 C CA . TYR B 1 213 ? -6.523 -8.773 17.062 1 98.19 213 TYR B CA 1
ATOM 5060 C C . TYR B 1 213 ? -6.348 -9.781 18.188 1 98.19 213 TYR B C 1
ATOM 5062 O O . TYR B 1 213 ? -5.895 -10.906 17.953 1 98.19 213 TYR B O 1
ATOM 5070 N N . GLN B 1 214 ? -6.668 -9.414 19.391 1 97.69 214 GLN B N 1
ATOM 5071 C CA . GLN B 1 214 ? -6.586 -10.328 20.531 1 97.69 214 GLN B CA 1
ATOM 5072 C C . GLN B 1 214 ? -7.531 -11.516 20.344 1 97.69 214 GLN B C 1
ATOM 5074 O O . GLN B 1 214 ? -7.176 -12.648 20.656 1 97.69 214 GLN B O 1
ATOM 5079 N N . LEU B 1 215 ? -8.703 -11.266 19.844 1 98.12 215 LEU B N 1
ATOM 5080 C CA . LEU B 1 215 ? -9.672 -12.328 19.609 1 98.12 215 LEU B CA 1
ATOM 5081 C C . LEU B 1 215 ? -9.141 -13.336 18.594 1 98.12 215 LEU B C 1
ATOM 5083 O O . LEU B 1 215 ? -9.188 -14.547 18.828 1 98.12 215 LEU B O 1
ATOM 5087 N N . VAL B 1 216 ? -8.539 -12.828 17.5 1 98.25 216 VAL B N 1
ATOM 5088 C CA . VAL B 1 216 ? -8.133 -13.688 16.391 1 98.25 216 VAL B CA 1
ATOM 5089 C C . VAL B 1 216 ? -6.848 -14.43 16.766 1 98.25 216 VAL B C 1
ATOM 5091 O O . VAL B 1 216 ? -6.57 -15.508 16.234 1 98.25 216 VAL B O 1
ATOM 5094 N N . THR B 1 217 ? -6.121 -13.906 17.75 1 97.06 217 THR B N 1
ATOM 5095 C CA . THR B 1 217 ? -4.855 -14.539 18.109 1 97.06 217 THR B CA 1
ATOM 5096 C C . THR B 1 217 ? -5.027 -15.453 19.312 1 97.06 217 THR B C 1
ATOM 5098 O O . THR B 1 217 ? -4.266 -16.406 19.484 1 97.06 217 THR B O 1
ATOM 5101 N N . SER B 1 218 ? -6.078 -15.188 20.172 1 97.06 218 SER B N 1
ATOM 5102 C CA . SER B 1 218 ? -6.102 -15.898 21.453 1 97.06 218 SER B CA 1
ATOM 5103 C C . SER B 1 218 ? -7.395 -16.688 21.609 1 97.06 218 SER B C 1
ATOM 5105 O O . SER B 1 218 ? -7.492 -17.547 22.5 1 97.06 218 SER B O 1
ATOM 5107 N N . VAL B 1 219 ? -8.352 -16.406 20.875 1 97.75 219 VAL B N 1
ATOM 5108 C CA . VAL B 1 219 ? -9.656 -17.031 21.062 1 97.75 219 VAL B CA 1
ATOM 5109 C C . VAL B 1 219 ? -9.922 -18.016 19.922 1 97.75 219 VAL B C 1
ATOM 5111 O O . VAL B 1 219 ? -10.109 -19.219 20.156 1 97.75 219 VAL B O 1
ATOM 5114 N N . CYS B 1 220 ? -9.898 -17.594 18.734 1 98.5 220 CYS B N 1
ATOM 5115 C CA . CYS B 1 220 ? -10.055 -18.406 17.531 1 98.5 220 CYS B CA 1
ATOM 5116 C C . CYS B 1 220 ? -9.203 -17.859 16.391 1 98.5 220 CYS B C 1
ATOM 5118 O O . CYS B 1 220 ? -9.555 -16.859 15.766 1 98.5 220 CYS B O 1
ATOM 5120 N N . ASN B 1 221 ? -8.117 -18.562 16.109 1 97.81 221 ASN B N 1
ATOM 5121 C CA . ASN B 1 221 ? -7.207 -18.062 15.094 1 97.81 221 ASN B CA 1
ATOM 5122 C C . ASN B 1 221 ? -7.723 -18.344 13.688 1 97.81 221 ASN B C 1
ATOM 5124 O O . ASN B 1 221 ? -8.703 -19.078 13.516 1 97.81 221 ASN B O 1
ATOM 5128 N N . THR B 1 222 ? -7.141 -17.781 12.695 1 97.94 222 THR B N 1
ATOM 5129 C CA . THR B 1 222 ? -7.656 -17.812 11.336 1 97.94 222 THR B CA 1
ATOM 5130 C C . THR B 1 222 ? -7.562 -19.234 10.766 1 97.94 222 THR B C 1
ATOM 5132 O O . THR B 1 222 ? -8.406 -19.641 9.961 1 97.94 222 THR B O 1
ATOM 5135 N N . SER B 1 223 ? -6.539 -20.047 11.125 1 98.12 223 SER B N 1
ATOM 5136 C CA . SER B 1 223 ? -6.473 -21.422 10.672 1 98.12 223 SER B CA 1
ATOM 5137 C C . SER B 1 223 ? -7.66 -22.234 11.18 1 98.12 223 SER B C 1
ATOM 5139 O O . SER B 1 223 ? -8.227 -23.047 10.445 1 98.12 223 SER B O 1
ATOM 5141 N N . GLN B 1 224 ? -8.062 -21.953 12.453 1 98.12 224 GLN B N 1
ATOM 5142 C CA . GLN B 1 224 ? -9.227 -22.641 12.992 1 98.12 224 GLN B CA 1
ATOM 5143 C C . GLN B 1 224 ? -10.508 -22.188 12.289 1 98.12 224 GLN B C 1
ATOM 5145 O O . GLN B 1 224 ? -11.383 -23 12 1 98.12 224 GLN B O 1
ATOM 5150 N N . LEU B 1 225 ? -10.625 -20.922 12.094 1 97.88 225 LEU B N 1
ATOM 5151 C CA . LEU B 1 225 ? -11.766 -20.422 11.328 1 97.88 225 LEU B CA 1
ATOM 5152 C C . LEU B 1 225 ? -11.859 -21.109 9.977 1 97.88 225 LEU B C 1
ATOM 5154 O O . LEU B 1 225 ? -12.938 -21.562 9.57 1 97.88 225 LEU B O 1
ATOM 5158 N N . MET B 1 226 ? -10.766 -21.234 9.258 1 96.5 226 MET B N 1
ATOM 5159 C CA . MET B 1 226 ? -10.727 -21.875 7.949 1 96.5 226 MET B CA 1
ATOM 5160 C C . MET B 1 226 ? -11.133 -23.344 8.047 1 96.5 226 MET B C 1
ATOM 5162 O O . MET B 1 226 ? -11.906 -23.828 7.223 1 96.5 226 MET B O 1
ATOM 5166 N N . ARG B 1 227 ? -10.602 -24.016 9.039 1 96.38 227 ARG B N 1
ATOM 5167 C CA . ARG B 1 227 ? -10.977 -25.406 9.266 1 96.38 227 ARG B CA 1
ATOM 5168 C C . ARG B 1 227 ? -12.484 -25.547 9.461 1 96.38 227 ARG B C 1
ATOM 5170 O O . ARG B 1 227 ? -13.102 -26.453 8.906 1 96.38 227 ARG B O 1
ATOM 5177 N N . ASP B 1 228 ? -12.992 -24.625 10.258 1 95.94 228 ASP B N 1
ATOM 5178 C CA . ASP B 1 228 ? -14.422 -24.672 10.547 1 95.94 228 ASP B CA 1
ATOM 5179 C C . ASP B 1 228 ? -15.242 -24.391 9.281 1 95.94 228 ASP B C 1
ATOM 5181 O O . ASP B 1 228 ? -16.281 -25.016 9.062 1 95.94 228 ASP B O 1
ATOM 5185 N N . TYR B 1 229 ? -14.789 -23.5 8.5 1 93.5 229 TYR B N 1
ATOM 5186 C CA . TYR B 1 229 ? -15.461 -23.203 7.238 1 93.5 229 TYR B CA 1
ATOM 5187 C C . TYR B 1 229 ? -15.461 -24.422 6.324 1 93.5 229 TYR B C 1
ATOM 5189 O O . TYR B 1 229 ? -16.469 -24.734 5.691 1 93.5 229 TYR B O 1
ATOM 5197 N N . ILE B 1 230 ? -14.328 -25.062 6.246 1 92.31 230 ILE B N 1
ATOM 5198 C CA . ILE B 1 230 ? -14.188 -26.25 5.398 1 92.31 230 ILE B CA 1
ATOM 5199 C C . ILE B 1 230 ? -15.125 -27.344 5.891 1 92.31 230 ILE B C 1
ATOM 5201 O O . ILE B 1 230 ? -15.727 -28.062 5.086 1 92.31 230 ILE B O 1
ATOM 5205 N N . ARG B 1 231 ? -15.281 -27.406 7.207 1 92.38 231 ARG B N 1
ATOM 5206 C CA . ARG B 1 231 ? -16.141 -28.422 7.805 1 92.38 231 ARG B CA 1
ATOM 5207 C C . ARG B 1 231 ? -17.609 -28.031 7.707 1 92.38 231 ARG B C 1
ATOM 5209 O O . ARG B 1 231 ? -18.484 -28.875 7.883 1 92.38 231 ARG B O 1
ATOM 5216 N N . GLY B 1 232 ? -17.906 -26.75 7.496 1 92.38 232 GLY B N 1
ATOM 5217 C CA . GLY B 1 232 ? -19.266 -26.281 7.289 1 92.38 232 GLY B CA 1
ATOM 5218 C C . GLY B 1 232 ? -19.938 -25.828 8.57 1 92.38 232 GLY B C 1
ATOM 5219 O O . GLY B 1 232 ? -21.141 -25.562 8.578 1 92.38 232 GLY B O 1
ATOM 5220 N N . SER B 1 233 ? -19.188 -25.797 9.703 1 93.06 233 SER B N 1
ATOM 5221 C CA . SER B 1 233 ? -19.766 -25.344 10.961 1 93.06 233 SER B CA 1
ATOM 5222 C C . SER B 1 233 ? -18.734 -24.641 11.828 1 93.06 233 SER B C 1
ATOM 5224 O O . SER B 1 233 ? -17.625 -25.156 12.016 1 93.06 233 SER B O 1
ATOM 5226 N N . LEU B 1 234 ? -19.125 -23.516 12.367 1 94.38 234 LEU B N 1
ATOM 5227 C CA . LEU B 1 234 ? -18.281 -22.766 13.289 1 94.38 234 LEU B CA 1
ATOM 5228 C C . LEU B 1 234 ? -18.688 -23.016 14.734 1 94.38 234 LEU B C 1
ATOM 5230 O O . LEU B 1 234 ? -19.875 -23.078 15.047 1 94.38 234 LEU B O 1
ATOM 5234 N N . SER B 1 235 ? -17.734 -23.281 15.625 1 95 235 SER B N 1
ATOM 5235 C CA . SER B 1 235 ? -18.047 -23.219 17.047 1 95 235 SER B CA 1
ATOM 5236 C C . SER B 1 235 ? -18.578 -21.859 17.453 1 95 235 SER B C 1
ATOM 5238 O O . SER B 1 235 ? -18.406 -20.875 16.734 1 95 235 SER B O 1
ATOM 5240 N N . SER B 1 236 ? -19.234 -21.797 18.562 1 95.25 236 SER B N 1
ATOM 5241 C CA . SER B 1 236 ? -19.781 -20.531 19.047 1 95.25 236 SER B CA 1
ATOM 5242 C C . SER B 1 236 ? -18.672 -19.484 19.234 1 95.25 236 SER B C 1
ATOM 5244 O O . SER B 1 236 ? -18.859 -18.312 18.891 1 95.25 236 SER B O 1
ATOM 5246 N N . THR B 1 237 ? -17.594 -19.953 19.734 1 96.56 237 THR B N 1
ATOM 5247 C CA . THR B 1 237 ? -16.453 -19.062 19.969 1 96.56 237 THR B CA 1
ATOM 5248 C C . THR B 1 237 ? -15.891 -18.531 18.656 1 96.56 237 THR B C 1
ATOM 5250 O O . THR B 1 237 ? -15.602 -17.344 18.531 1 96.56 237 THR B O 1
ATOM 5253 N N . CYS B 1 238 ? -15.742 -19.344 17.719 1 98.06 238 CYS B N 1
ATOM 5254 C CA . CYS B 1 238 ? -15.203 -18.938 16.422 1 98.06 238 CYS B CA 1
ATOM 5255 C C . CYS B 1 238 ? -16.219 -18.094 15.656 1 98.06 238 CYS B C 1
ATOM 5257 O O . CYS B 1 238 ? -15.836 -17.188 14.922 1 98.06 238 CYS B O 1
ATOM 5259 N N . GLN B 1 239 ? -17.469 -18.359 15.859 1 97.94 239 GLN B N 1
ATOM 5260 C CA . GLN B 1 239 ? -18.5 -17.547 15.234 1 97.94 239 GLN B CA 1
ATOM 5261 C C . GLN B 1 239 ? -18.422 -16.094 15.711 1 97.94 239 GLN B C 1
ATOM 5263 O O . GLN B 1 239 ? -18.578 -15.164 14.922 1 97.94 239 GLN B O 1
ATOM 5268 N N . ALA B 1 240 ? -18.234 -15.945 16.984 1 97.75 240 ALA B N 1
ATOM 5269 C CA . ALA B 1 240 ? -18.125 -14.609 17.547 1 97.75 240 ALA B CA 1
ATOM 5270 C C . ALA B 1 240 ? -16.953 -13.844 16.938 1 97.75 240 ALA B C 1
ATOM 5272 O O . ALA B 1 240 ? -17.062 -12.656 16.641 1 97.75 240 ALA B O 1
ATOM 5273 N N . VAL B 1 241 ? -15.797 -14.523 16.797 1 98.25 241 VAL B N 1
ATOM 5274 C CA . VAL B 1 241 ? -14.609 -13.914 16.203 1 98.25 241 VAL B CA 1
ATOM 5275 C C . VAL B 1 241 ? -14.875 -13.578 14.742 1 98.25 241 VAL B C 1
ATOM 5277 O O . VAL B 1 241 ? -14.523 -12.5 14.273 1 98.25 241 VAL B O 1
ATOM 5280 N N . ASP B 1 242 ? -15.5 -14.492 14.008 1 98 242 ASP B N 1
ATOM 5281 C CA . ASP B 1 242 ? -15.844 -14.289 12.602 1 98 242 ASP B CA 1
ATOM 5282 C C . ASP B 1 242 ? -16.781 -13.094 12.438 1 98 242 ASP B C 1
ATOM 5284 O O . ASP B 1 242 ? -16.641 -12.312 11.492 1 98 242 ASP B O 1
ATOM 5288 N N . ASP B 1 243 ? -17.75 -12.977 13.32 1 97.5 243 ASP B N 1
ATOM 5289 C CA . ASP B 1 243 ? -18.688 -11.859 13.289 1 97.5 243 ASP B CA 1
ATOM 5290 C C . ASP B 1 243 ? -17.953 -10.531 13.484 1 97.5 243 ASP B C 1
ATOM 5292 O O . ASP B 1 243 ? -18.234 -9.555 12.781 1 97.5 243 ASP B O 1
ATOM 5296 N N . GLN B 1 244 ? -17.078 -10.531 14.438 1 97.44 244 GLN B N 1
ATOM 5297 C CA . GLN B 1 244 ? -16.328 -9.305 14.711 1 97.44 244 GLN B CA 1
ATOM 5298 C C . GLN B 1 244 ? -15.453 -8.922 13.523 1 97.44 244 GLN B C 1
ATOM 5300 O O . GLN B 1 244 ? -15.344 -7.738 13.18 1 97.44 244 GLN B O 1
ATOM 5305 N N . LEU B 1 245 ? -14.773 -9.906 12.891 1 97.94 245 LEU B N 1
ATOM 5306 C CA . LEU B 1 245 ? -13.984 -9.648 11.695 1 97.94 245 LEU B CA 1
ATOM 5307 C C . LEU B 1 245 ? -14.852 -9.07 10.586 1 97.94 245 LEU B C 1
ATOM 5309 O O . LEU B 1 245 ? -14.445 -8.125 9.898 1 97.94 245 LEU B O 1
ATOM 5313 N N . SER B 1 246 ? -16.031 -9.602 10.422 1 96.75 246 SER B N 1
ATOM 5314 C CA . SER B 1 246 ? -16.938 -9.164 9.367 1 96.75 246 SER B CA 1
ATOM 5315 C C . SER B 1 246 ? -17.422 -7.73 9.594 1 96.75 246 SER B C 1
ATOM 5317 O O . SER B 1 246 ? -17.672 -6.996 8.641 1 96.75 246 SER B O 1
ATOM 5319 N N . ILE B 1 247 ? -17.516 -7.371 10.812 1 96.62 247 ILE B N 1
ATOM 5320 C CA . ILE B 1 247 ? -17.906 -6.008 11.156 1 96.62 247 ILE B CA 1
ATOM 5321 C C . ILE B 1 247 ? -16.781 -5.043 10.805 1 96.62 247 ILE B C 1
ATOM 5323 O O . ILE B 1 247 ? -17.031 -3.955 10.273 1 96.62 247 ILE B O 1
ATOM 5327 N N . GLU B 1 248 ? -15.586 -5.422 11.047 1 97.56 248 GLU B N 1
ATOM 5328 C CA . GLU B 1 248 ? -14.461 -4.492 10.945 1 97.56 248 GLU B CA 1
ATOM 5329 C C . GLU B 1 248 ? -13.859 -4.5 9.547 1 97.56 248 GLU B C 1
ATOM 5331 O O . GLU B 1 248 ? -13.281 -3.504 9.109 1 97.56 248 GLU B O 1
ATOM 5336 N N . ILE B 1 249 ? -13.906 -5.594 8.836 1 97.25 249 ILE B N 1
ATOM 5337 C CA . ILE B 1 249 ? -13.398 -5.68 7.477 1 97.25 249 ILE B CA 1
ATOM 5338 C C . ILE B 1 249 ? -14.562 -5.66 6.484 1 97.25 249 ILE B C 1
ATOM 5340 O O . ILE B 1 249 ? -15.195 -6.691 6.242 1 97.25 249 ILE B O 1
ATOM 5344 N N . PRO B 1 250 ? -14.781 -4.512 5.867 1 94.12 250 PRO B N 1
ATOM 5345 C CA . PRO B 1 250 ? -15.914 -4.418 4.941 1 94.12 250 PRO B CA 1
ATOM 5346 C C . PRO B 1 250 ? -15.781 -5.367 3.754 1 94.12 250 PRO B C 1
ATOM 5348 O O . PRO B 1 250 ? -14.672 -5.633 3.287 1 94.12 250 PRO B O 1
ATOM 5351 N N . ALA B 1 251 ? -16.922 -5.734 3.213 1 90.5 251 ALA B N 1
ATOM 5352 C CA . ALA B 1 251 ? -16.969 -6.629 2.059 1 90.5 251 ALA B CA 1
ATOM 5353 C C . ALA B 1 251 ? -16.344 -5.98 0.833 1 90.5 251 ALA B C 1
ATOM 5355 O O . ALA B 1 251 ? -15.867 -6.672 -0.073 1 90.5 251 ALA B O 1
ATOM 5356 N N . ALA B 1 252 ? -16.25 -4.719 0.858 1 91.12 252 ALA B N 1
ATOM 5357 C CA . ALA B 1 252 ? -15.727 -3.971 -0.282 1 91.12 252 ALA B CA 1
ATOM 5358 C C . ALA B 1 252 ? -14.203 -3.969 -0.287 1 91.12 252 ALA B C 1
ATOM 5360 O O . ALA B 1 252 ? -13.578 -3.475 -1.229 1 91.12 252 ALA B O 1
ATOM 5361 N N . ILE B 1 253 ? -13.609 -4.527 0.679 1 94.06 253 ILE B N 1
ATOM 5362 C CA . ILE B 1 253 ? -12.156 -4.707 0.674 1 94.06 253 ILE B CA 1
ATOM 5363 C C . ILE B 1 253 ? -11.797 -5.984 -0.082 1 94.06 253 ILE B C 1
ATOM 5365 O O . ILE B 1 253 ? -12.383 -7.043 0.164 1 94.06 253 ILE B O 1
ATOM 5369 N N . ASP B 1 254 ? -10.914 -5.84 -1.018 1 93.19 254 ASP B N 1
ATOM 5370 C CA . ASP B 1 254 ? -10.336 -7.004 -1.672 1 93.19 254 ASP B CA 1
ATOM 5371 C C . ASP B 1 254 ? -9.195 -7.594 -0.838 1 93.19 254 ASP B C 1
ATOM 5373 O O . ASP B 1 254 ? -8.141 -6.977 -0.703 1 93.19 254 ASP B O 1
ATOM 5377 N N . GLY B 1 255 ? -9.375 -8.781 -0.32 1 95.12 255 GLY B N 1
ATOM 5378 C CA . GLY B 1 255 ? -8.328 -9.414 0.46 1 95.12 255 GLY B CA 1
ATOM 5379 C C . GLY B 1 255 ? -7.062 -9.664 -0.336 1 95.12 255 GLY B C 1
ATOM 5380 O O . GLY B 1 255 ? -5.973 -9.773 0.235 1 95.12 255 GLY B O 1
ATOM 5381 N N . TYR B 1 256 ? -7.129 -9.703 -1.631 1 95.56 256 TYR B N 1
ATOM 5382 C CA . TYR B 1 256 ? -5.977 -9.953 -2.492 1 95.56 256 TYR B CA 1
ATOM 5383 C C . TYR B 1 256 ? -5.086 -8.727 -2.584 1 95.56 256 TYR B C 1
ATOM 5385 O O . TYR B 1 256 ? -3.922 -8.82 -2.984 1 95.56 256 TYR B O 1
ATOM 5393 N N . ASP B 1 257 ? -5.598 -7.609 -2.299 1 94.25 257 ASP B N 1
ATOM 5394 C CA . ASP B 1 257 ? -4.863 -6.352 -2.25 1 94.25 257 ASP B CA 1
ATOM 5395 C C . ASP B 1 257 ? -5.566 -5.34 -1.349 1 94.25 257 ASP B C 1
ATOM 5397 O O . ASP B 1 257 ? -6.418 -4.574 -1.811 1 94.25 257 ASP B O 1
ATOM 5401 N N . VAL B 1 258 ? -5.117 -5.184 -0.215 1 93.12 258 VAL B N 1
ATOM 5402 C CA . VAL B 1 258 ? -5.871 -4.457 0.802 1 93.12 258 VAL B CA 1
ATOM 5403 C C . VAL B 1 258 ? -5.75 -2.953 0.559 1 93.12 258 VAL B C 1
ATOM 5405 O O . VAL B 1 258 ? -6.484 -2.162 1.153 1 93.12 258 VAL B O 1
ATOM 5408 N N . THR B 1 259 ? -4.891 -2.535 -0.328 1 89.56 259 THR B N 1
ATOM 5409 C CA . THR B 1 259 ? -4.703 -1.108 -0.573 1 89.56 259 THR B CA 1
ATOM 5410 C C . THR B 1 259 ? -5.43 -0.678 -1.845 1 89.56 259 THR B C 1
ATOM 5412 O O . THR B 1 259 ? -5.512 0.515 -2.143 1 89.56 259 THR B O 1
ATOM 5415 N N . SER B 1 260 ? -5.965 -1.634 -2.566 1 89.31 260 SER B N 1
ATOM 5416 C CA . SER B 1 260 ? -6.535 -1.347 -3.877 1 89.31 260 SER B CA 1
ATOM 5417 C C . SER B 1 260 ? -8.039 -1.087 -3.779 1 89.31 260 SER B C 1
ATOM 5419 O O . SER B 1 260 ? -8.711 -1.628 -2.898 1 89.31 260 SER B O 1
ATOM 5421 N N . ASP B 1 261 ? -8.531 -0.231 -4.691 1 90.5 261 ASP B N 1
ATOM 5422 C CA . ASP B 1 261 ? -9.969 -0.169 -4.922 1 90.5 261 ASP B CA 1
ATOM 5423 C C . ASP B 1 261 ? -10.469 -1.44 -5.602 1 90.5 261 ASP B C 1
ATOM 5425 O O . ASP B 1 261 ? -9.672 -2.289 -6.008 1 90.5 261 ASP B O 1
ATOM 5429 N N . VAL B 1 262 ? -11.781 -1.632 -5.613 1 91.75 262 VAL B N 1
ATOM 5430 C CA . VAL B 1 262 ? -12.383 -2.789 -6.273 1 91.75 262 VAL B CA 1
ATOM 5431 C C . VAL B 1 262 ? -13.156 -2.336 -7.508 1 91.75 262 VAL B C 1
ATOM 5433 O O . VAL B 1 262 ? -13.477 -1.153 -7.648 1 91.75 262 VAL B O 1
ATOM 5436 N N . CYS B 1 263 ? -13.328 -3.268 -8.523 1 88.5 263 CYS B N 1
ATOM 5437 C CA . CYS B 1 263 ? -14.086 -2.979 -9.734 1 88.5 263 CYS B CA 1
ATOM 5438 C C . CYS B 1 263 ? -15.539 -2.652 -9.398 1 88.5 263 CYS B C 1
ATOM 5440 O O . CYS B 1 263 ? -16.219 -3.436 -8.742 1 88.5 263 CYS B O 1
ATOM 5442 N N . ALA B 1 264 ? -16.016 -1.382 -9.508 1 75.19 264 ALA B N 1
ATOM 5443 C CA . ALA B 1 264 ? -17.391 -0.979 -9.227 1 75.19 264 ALA B CA 1
ATOM 5444 C C . ALA B 1 264 ? -18.328 -1.324 -10.391 1 75.19 264 ALA B C 1
ATOM 5446 O O . ALA B 1 264 ? -17.938 -1.186 -11.555 1 75.19 264 ALA B O 1
ATOM 5447 N N . SER B 1 265 ? -19.016 -2.453 -10.406 1 57.16 265 SER B N 1
ATOM 5448 C CA . SER B 1 265 ? -19.891 -2.861 -11.492 1 57.16 265 SER B CA 1
ATOM 5449 C C . SER B 1 265 ? -20.453 -1.651 -12.234 1 57.16 265 SER B C 1
ATOM 5451 O O . SER B 1 265 ? -20.516 -1.644 -13.469 1 57.16 265 SER B O 1
ATOM 5453 N N . ASN B 1 266 ? -21.438 -0.809 -11.602 1 43.25 266 ASN B N 1
ATOM 5454 C CA . ASN B 1 266 ? -22.156 0.24 -12.32 1 43.25 266 ASN B CA 1
ATOM 5455 C C . ASN B 1 266 ? -21.25 1.419 -12.648 1 43.25 266 ASN B C 1
ATOM 5457 O O . ASN B 1 266 ? -21.703 2.424 -13.203 1 43.25 266 ASN B O 1
ATOM 5461 N N . LEU B 1 267 ? -20.234 1.502 -12.055 1 39.41 267 LEU B N 1
ATOM 5462 C CA . LEU B 1 267 ? -19.5 2.746 -12.289 1 39.41 267 LEU B CA 1
ATOM 5463 C C . LEU B 1 267 ? -18.672 2.656 -13.555 1 39.41 267 LEU B C 1
ATOM 5465 O O . LEU B 1 267 ? -18.078 1.608 -13.844 1 39.41 267 LEU B O 1
ATOM 5469 N N . GLN B 1 268 ? -18.984 3.465 -14.5 1 37.25 268 GLN B N 1
ATOM 5470 C CA . GLN B 1 268 ? -18.203 3.715 -15.711 1 37.25 268 GLN B CA 1
ATOM 5471 C C . GLN B 1 268 ? -16.719 3.488 -15.469 1 37.25 268 GLN B C 1
ATOM 5473 O O . GLN B 1 268 ? -16.156 3.992 -14.484 1 37.25 268 GLN B O 1
ATOM 5478 N N . ALA B 1 269 ? -16.281 2.463 -16.125 1 38.31 269 ALA B N 1
ATOM 5479 C CA . ALA B 1 269 ? -14.875 2.078 -16.297 1 38.31 269 ALA B CA 1
ATOM 5480 C C . ALA B 1 269 ? -13.953 3.287 -16.156 1 38.31 269 ALA B C 1
ATOM 5482 O O . ALA B 1 269 ? -13.922 4.156 -17.031 1 38.31 269 ALA B O 1
ATOM 5483 N N . VAL B 1 270 ? -13.859 3.904 -15.172 1 35.91 270 VAL B N 1
ATOM 5484 C CA . VAL B 1 270 ? -12.852 4.953 -15.117 1 35.91 270 VAL B CA 1
ATOM 5485 C C . VAL B 1 270 ? -11.469 4.359 -15.398 1 35.91 270 VAL B C 1
ATOM 5487 O O . VAL B 1 270 ? -10.867 3.738 -14.523 1 35.91 270 VAL B O 1
ATOM 5490 N N . SER B 1 271 ? -11.359 3.412 -16.344 1 34.5 271 SER B N 1
ATOM 5491 C CA . SER B 1 271 ? -9.977 3.061 -16.656 1 34.5 271 SER B CA 1
ATOM 5492 C C . SER B 1 271 ? -9.172 4.293 -17.062 1 34.5 271 SER B C 1
ATOM 5494 O O . SER B 1 271 ? -9.32 4.801 -18.172 1 34.5 271 SER B O 1
ATOM 5496 N N . LYS B 1 272 ? -9.062 5.344 -16.609 1 32.47 272 LYS B N 1
ATOM 5497 C CA . LYS B 1 272 ? -8.164 6.297 -17.25 1 32.47 272 LYS B CA 1
ATOM 5498 C C . LYS B 1 272 ? -6.727 5.785 -17.234 1 32.47 272 LYS B C 1
ATOM 5500 O O . LYS B 1 272 ? -6.031 5.883 -16.234 1 32.47 272 LYS B O 1
ATOM 5505 N N . SER B 1 273 ? -6.398 4.688 -18.078 1 31.64 273 SER B N 1
ATOM 5506 C CA . SER B 1 273 ? -5.074 4.113 -18.281 1 31.64 273 SER B CA 1
ATOM 5507 C C . SER B 1 273 ? -4.113 5.133 -18.875 1 31.64 273 SER B C 1
ATOM 5509 O O . SER B 1 273 ? -4.121 5.359 -20.094 1 31.64 273 SER B O 1
ATOM 5511 N N . ARG B 1 274 ? -3.961 6.203 -18.547 1 33.75 274 ARG B N 1
ATOM 5512 C CA . ARG B 1 274 ? -3.053 6.902 -19.453 1 33.75 274 ARG B CA 1
ATOM 5513 C C . ARG B 1 274 ? -1.664 6.277 -19.422 1 33.75 274 ARG B C 1
ATOM 5515 O O . ARG B 1 274 ? -0.821 6.59 -20.266 1 33.75 274 ARG B O 1
ATOM 5522 N N . THR B 1 275 ? -1.104 5.844 -18.281 1 36.78 275 THR B N 1
ATOM 5523 C CA . THR B 1 275 ? 0.299 5.453 -18.375 1 36.78 275 THR B CA 1
ATOM 5524 C C . THR B 1 275 ? 0.442 3.936 -18.328 1 36.78 275 THR B C 1
ATOM 5526 O O . THR B 1 275 ? -0.445 3.24 -17.828 1 36.78 275 THR B O 1
ATOM 5529 N N . SER B 1 276 ? 1.302 3.139 -19.094 1 38.19 276 SER B N 1
ATOM 5530 C CA . SER B 1 276 ? 1.7 1.752 -19.312 1 38.19 276 SER B CA 1
ATOM 5531 C C . SER B 1 276 ? 1.587 0.941 -18.016 1 38.19 276 SER B C 1
ATOM 5533 O O . SER B 1 276 ? 1.415 -0.279 -18.062 1 38.19 276 SER B O 1
ATOM 5535 N N . GLU B 1 277 ? 1.545 1.534 -16.797 1 52.41 277 GLU B N 1
ATOM 5536 C CA . GLU B 1 277 ? 1.466 0.744 -15.562 1 52.41 277 GLU B CA 1
ATOM 5537 C C . GLU B 1 277 ? 0.095 0.878 -14.906 1 52.41 277 GLU B C 1
ATOM 5539 O O . GLU B 1 277 ? -0.095 0.464 -13.766 1 52.41 277 GLU B O 1
ATOM 5544 N N . GLU B 1 278 ? -0.858 1.245 -15.656 1 67.44 278 GLU B N 1
ATOM 5545 C CA . GLU B 1 278 ? -2.201 1.392 -15.102 1 67.44 278 GLU B CA 1
ATOM 5546 C C . GLU B 1 278 ? -2.867 0.034 -14.906 1 67.44 278 GLU B C 1
ATOM 5548 O O . GLU B 1 278 ? -2.855 -0.809 -15.805 1 67.44 278 GLU B O 1
ATOM 5553 N N . ILE B 1 279 ? -3.268 -0.246 -13.742 1 83.62 279 ILE B N 1
ATOM 5554 C CA . ILE B 1 279 ? -3.896 -1.512 -13.383 1 83.62 279 ILE B CA 1
ATOM 5555 C C . ILE B 1 279 ? -5.395 -1.441 -13.656 1 83.62 279 ILE B C 1
ATOM 5557 O O . ILE B 1 279 ? -6.062 -0.478 -13.273 1 83.62 279 ILE B O 1
ATOM 5561 N N . ASP B 1 280 ? -5.844 -2.316 -14.477 1 90.19 280 ASP B N 1
ATOM 5562 C CA . ASP B 1 280 ? -7.273 -2.457 -14.734 1 90.19 280 ASP B CA 1
ATOM 5563 C C . ASP B 1 280 ? -7.953 -3.273 -13.641 1 90.19 280 ASP B C 1
ATOM 5565 O O . ASP B 1 280 ? -7.816 -4.496 -13.594 1 90.19 280 ASP B O 1
ATOM 5569 N N . LEU B 1 281 ? -8.75 -2.604 -12.844 1 90.5 281 LEU B N 1
ATOM 5570 C CA . LEU B 1 281 ? -9.383 -3.238 -11.688 1 90.5 281 LEU B CA 1
ATOM 5571 C C . LEU B 1 281 ? -10.438 -4.246 -12.133 1 90.5 281 LEU B C 1
ATOM 5573 O O . LEU B 1 281 ? -10.828 -5.117 -11.352 1 90.5 281 LEU B O 1
ATOM 5577 N N . CYS B 1 282 ? -10.914 -4.199 -13.383 1 93.19 282 CYS B N 1
ATOM 5578 C CA . CYS B 1 282 ? -11.984 -5.066 -13.859 1 93.19 282 CYS B CA 1
ATOM 5579 C C . CYS B 1 282 ? -11.445 -6.098 -14.852 1 93.19 282 CYS B C 1
ATOM 5581 O O . CYS B 1 282 ? -12.195 -6.621 -15.672 1 93.19 282 CYS B O 1
ATOM 5583 N N . LEU B 1 283 ? -10.18 -6.316 -14.82 1 94.62 283 LEU B N 1
ATOM 5584 C CA . LEU B 1 283 ? -9.539 -7.191 -15.797 1 94.62 283 LEU B CA 1
ATOM 5585 C C . LEU B 1 283 ? -10.102 -8.609 -15.703 1 94.62 283 LEU B C 1
ATOM 5587 O O . LEU B 1 283 ? -10.297 -9.273 -16.734 1 94.62 283 LEU B O 1
ATOM 5591 N N . GLU B 1 284 ? -10.328 -9.102 -14.547 1 93.62 284 GLU B N 1
ATOM 5592 C CA . GLU B 1 284 ? -10.852 -10.453 -14.391 1 93.62 284 GLU B CA 1
ATOM 5593 C C . GLU B 1 284 ? -12.219 -10.594 -15.062 1 93.62 284 GLU B C 1
ATOM 5595 O O . GLU B 1 284 ? -12.5 -11.609 -15.703 1 93.62 284 GLU B O 1
ATOM 5600 N N . GLU B 1 285 ? -13.055 -9.602 -14.914 1 94 285 GLU B N 1
ATOM 5601 C CA . GLU B 1 285 ? -14.359 -9.609 -15.562 1 94 285 GLU B CA 1
ATOM 5602 C C . GLU B 1 285 ? -14.219 -9.578 -17.078 1 94 285 GLU B C 1
ATOM 5604 O O . GLU B 1 285 ? -14.906 -10.312 -17.797 1 94 285 GLU B O 1
ATOM 5609 N N . LYS B 1 286 ? -13.367 -8.766 -17.5 1 96.44 286 LYS B N 1
ATOM 5610 C CA . LYS B 1 286 ? -13.133 -8.656 -18.938 1 96.44 286 LYS B CA 1
ATOM 5611 C C . LYS B 1 286 ? -12.562 -9.961 -19.484 1 96.44 286 LYS B C 1
ATOM 5613 O O . LYS B 1 286 ? -12.867 -10.344 -20.625 1 96.44 286 LYS B O 1
ATOM 5618 N N . THR B 1 287 ? -11.742 -10.578 -18.703 1 97.56 287 THR B N 1
ATOM 5619 C CA . THR B 1 287 ? -11.18 -11.867 -19.094 1 97.56 287 THR B CA 1
ATOM 5620 C C . THR B 1 287 ? -12.281 -12.914 -19.234 1 97.56 287 THR B C 1
ATOM 5622 O O . THR B 1 287 ? -12.312 -13.664 -20.219 1 97.56 287 THR B O 1
ATOM 5625 N N . SER B 1 288 ? -13.125 -12.961 -18.266 1 97.31 288 SER B N 1
ATOM 5626 C CA . SER B 1 288 ? -14.242 -13.906 -18.312 1 97.31 288 SER B CA 1
ATOM 5627 C C . SER B 1 288 ? -15.125 -13.656 -19.531 1 97.31 288 SER B C 1
ATOM 5629 O O . SER B 1 288 ? -15.547 -14.602 -20.188 1 97.31 288 SER B O 1
ATOM 5631 N N . GLU B 1 289 ? -15.383 -12.398 -19.812 1 97.62 289 GLU B N 1
ATOM 5632 C CA . GLU B 1 289 ? -16.156 -12.055 -21 1 97.62 289 GLU B CA 1
ATOM 5633 C C . GLU B 1 289 ? -15.469 -12.531 -22.281 1 97.62 289 GLU B C 1
ATOM 5635 O O . GLU B 1 289 ? -16.094 -13.125 -23.156 1 97.62 289 GLU B O 1
ATOM 5640 N N . TYR B 1 290 ? -14.234 -12.266 -22.328 1 98.44 290 TYR B N 1
ATOM 5641 C CA . TYR B 1 290 ? -13.453 -12.594 -23.516 1 98.44 290 TYR B CA 1
ATOM 5642 C C . TYR B 1 290 ? -13.422 -14.102 -23.75 1 98.44 290 TYR B C 1
ATOM 5644 O O . TYR B 1 290 ? -13.648 -14.562 -24.875 1 98.44 290 TYR B O 1
ATOM 5652 N N . LEU B 1 291 ? -13.227 -14.883 -22.734 1 98.69 291 LEU B N 1
ATOM 5653 C CA . LEU B 1 291 ? -13.047 -16.328 -22.875 1 98.69 291 LEU B CA 1
ATOM 5654 C C . LEU B 1 291 ? -14.383 -17.031 -23.078 1 98.69 291 LEU B C 1
ATOM 5656 O O . LEU B 1 291 ? -14.43 -18.219 -23.375 1 98.69 291 LEU B O 1
ATOM 5660 N N . ASN B 1 292 ? -15.445 -16.297 -22.906 1 98.56 292 ASN B N 1
ATOM 5661 C CA . ASN B 1 292 ? -16.766 -16.891 -23.156 1 98.56 292 ASN B CA 1
ATOM 5662 C C . ASN B 1 292 ? -17.281 -16.562 -24.547 1 98.56 292 ASN B C 1
ATOM 5664 O O . ASN B 1 292 ? -18.359 -17 -24.922 1 98.56 292 ASN B O 1
ATOM 5668 N N . LEU B 1 293 ? -16.516 -15.828 -25.312 1 98.44 293 LEU B N 1
ATOM 5669 C CA . LEU B 1 293 ? -16.875 -15.602 -26.703 1 98.44 293 LEU B CA 1
ATOM 5670 C C . LEU B 1 293 ? -16.625 -16.859 -27.547 1 98.44 293 LEU B C 1
ATOM 5672 O O . LEU B 1 293 ? -15.562 -17.469 -27.453 1 98.44 293 LEU B O 1
ATOM 5676 N N . LYS B 1 294 ? -17.547 -17.156 -28.422 1 97.94 294 LYS B N 1
ATOM 5677 C CA . LYS B 1 294 ? -17.453 -18.359 -29.234 1 97.94 294 LYS B CA 1
ATOM 5678 C C . LYS B 1 294 ? -16.266 -18.297 -30.188 1 97.94 294 LYS B C 1
ATOM 5680 O O . LYS B 1 294 ? -15.562 -19.297 -30.391 1 97.94 294 LYS B O 1
ATOM 5685 N N . GLU B 1 295 ? -16.031 -17.172 -30.766 1 98.19 295 GLU B N 1
ATOM 5686 C CA . GLU B 1 295 ? -14.93 -17.016 -31.703 1 98.19 295 GLU B CA 1
ATOM 5687 C C . GLU B 1 295 ? -13.578 -17.219 -31 1 98.19 295 GLU B C 1
ATOM 5689 O O . GLU B 1 295 ? -12.633 -17.719 -31.625 1 98.19 295 GLU B O 1
ATOM 5694 N N . VAL B 1 296 ? -13.516 -16.781 -29.75 1 98.62 296 VAL B N 1
ATOM 5695 C CA . VAL B 1 296 ? -12.289 -16.969 -28.969 1 98.62 296 VAL B CA 1
ATOM 5696 C C . VAL B 1 296 ? -12.094 -18.453 -28.656 1 98.62 296 VAL B C 1
ATOM 5698 O O . VAL B 1 296 ? -10.992 -18.984 -28.812 1 98.62 296 VAL B O 1
ATOM 5701 N N . GLN B 1 297 ? -13.141 -19.141 -28.25 1 98.69 297 GLN B N 1
ATOM 5702 C CA . GLN B 1 297 ? -13.078 -20.562 -27.969 1 98.69 297 GLN B CA 1
ATOM 5703 C C . GLN B 1 297 ? -12.672 -21.359 -29.203 1 98.69 297 GLN B C 1
ATOM 5705 O O . GLN B 1 297 ? -11.844 -22.266 -29.125 1 98.69 297 GLN B O 1
ATOM 5710 N N . ASP B 1 298 ? -13.18 -20.969 -30.359 1 98.38 298 ASP B N 1
ATOM 5711 C CA . ASP B 1 298 ? -12.812 -21.609 -31.609 1 98.38 298 ASP B CA 1
ATOM 5712 C C . ASP B 1 298 ? -11.328 -21.406 -31.922 1 98.38 298 ASP B C 1
ATOM 5714 O O . ASP B 1 298 ? -10.633 -22.359 -32.281 1 98.38 298 ASP B O 1
ATOM 5718 N N . ALA B 1 299 ? -10.891 -20.188 -31.734 1 98.38 299 ALA B N 1
ATOM 5719 C CA . ALA B 1 299 ? -9.5 -19.875 -32.031 1 98.38 299 ALA B CA 1
ATOM 5720 C C . ALA B 1 299 ? -8.555 -20.656 -31.109 1 98.38 299 ALA B C 1
ATOM 5722 O O . ALA B 1 299 ? -7.457 -21.031 -31.516 1 98.38 299 ALA B O 1
ATOM 5723 N N . LEU B 1 300 ? -9 -20.906 -29.891 1 98.69 300 LEU B N 1
ATOM 5724 C CA . LEU B 1 300 ? -8.203 -21.609 -28.891 1 98.69 300 LEU B CA 1
ATOM 5725 C C . LEU B 1 300 ? -8.359 -23.125 -29.016 1 98.69 300 LEU B C 1
ATOM 5727 O O . LEU B 1 300 ? -7.738 -23.875 -28.281 1 98.69 300 LEU B O 1
ATOM 5731 N N . HIS B 1 301 ? -9.18 -23.531 -29.938 1 98.31 301 HIS B N 1
ATOM 5732 C CA . HIS B 1 301 ? -9.539 -24.938 -30.062 1 98.31 301 HIS B CA 1
ATOM 5733 C C . HIS B 1 301 ? -10.172 -25.469 -28.781 1 98.31 301 HIS B C 1
ATOM 5735 O O . HIS B 1 301 ? -9.914 -26.594 -28.375 1 98.31 301 HIS B O 1
ATOM 5741 N N . ALA B 1 302 ? -10.922 -24.578 -28.156 1 98.5 302 ALA B N 1
ATOM 5742 C CA . ALA B 1 302 ? -11.516 -24.906 -26.859 1 98.5 302 ALA B CA 1
ATOM 5743 C C . ALA B 1 302 ? -13.008 -25.172 -27 1 98.5 302 ALA B C 1
ATOM 5745 O O . ALA B 1 302 ? -13.648 -24.703 -27.938 1 98.5 302 ALA B O 1
ATOM 5746 N N . LYS B 1 303 ? -13.508 -25.938 -26.094 1 96.44 303 LYS B N 1
ATOM 5747 C CA . LYS B 1 303 ? -14.938 -26.219 -26.016 1 96.44 303 LYS B CA 1
ATOM 5748 C C . LYS B 1 303 ? -15.398 -26.297 -24.562 1 96.44 303 LYS B C 1
ATOM 5750 O O . LYS B 1 303 ? -14.609 -26.641 -23.672 1 96.44 303 LYS B O 1
ATOM 5755 N N . LEU B 1 304 ? -16.625 -25.969 -24.359 1 96.69 304 LEU B N 1
ATOM 5756 C CA . LEU B 1 304 ? -17.234 -26.156 -23.047 1 96.69 304 LEU B CA 1
ATOM 5757 C C . LEU B 1 304 ? -17.875 -27.547 -22.938 1 96.69 304 LEU B C 1
ATOM 5759 O O . LEU B 1 304 ? -18.797 -27.875 -23.688 1 96.69 304 LEU B O 1
ATOM 5763 N N . VAL B 1 305 ? -17.359 -28.266 -22.094 1 95.56 305 VAL B N 1
ATOM 5764 C CA . VAL B 1 305 ? -17.891 -29.609 -21.906 1 95.56 305 VAL B CA 1
ATOM 5765 C C . VAL B 1 305 ? -18.547 -29.734 -20.531 1 95.56 305 VAL B C 1
ATOM 5767 O O . VAL B 1 305 ? -17.859 -29.672 -19.5 1 95.56 305 VAL B O 1
ATOM 5770 N N . GLY B 1 306 ? -19.875 -29.922 -20.484 1 93.19 306 GLY B N 1
ATOM 5771 C CA . GLY B 1 306 ? -20.594 -30.094 -19.234 1 93.19 306 GLY B CA 1
ATOM 5772 C C . GLY B 1 306 ? -20.859 -28.781 -18.5 1 93.19 306 GLY B C 1
ATOM 5773 O O . GLY B 1 306 ? -21.359 -28.766 -17.375 1 93.19 306 GLY B O 1
ATOM 5774 N N . ILE B 1 307 ? -20.406 -27.703 -19.047 1 95.25 307 ILE B N 1
ATOM 5775 C CA . ILE B 1 307 ? -20.641 -26.391 -18.469 1 95.25 307 ILE B CA 1
ATOM 5776 C C . ILE B 1 307 ? -21.156 -25.438 -19.562 1 95.25 307 ILE B C 1
ATOM 5778 O O . ILE B 1 307 ? -20.859 -25.641 -20.734 1 95.25 307 ILE B O 1
ATOM 5782 N N . SER B 1 308 ? -21.859 -24.422 -19.125 1 95.88 308 SER B N 1
ATOM 5783 C CA . SER B 1 308 ? -22.469 -23.5 -20.078 1 95.88 308 SER B CA 1
ATOM 5784 C C . SER B 1 308 ? -21.625 -22.25 -20.266 1 95.88 308 SER B C 1
ATOM 5786 O O . SER B 1 308 ? -21.719 -21.562 -21.281 1 95.88 308 SER B O 1
ATOM 5788 N N . ASN B 1 309 ? -20.844 -21.969 -19.219 1 97 309 ASN B N 1
ATOM 5789 C CA . ASN B 1 309 ? -20 -20.781 -19.25 1 97 309 ASN B CA 1
ATOM 5790 C C . ASN B 1 309 ? -18.625 -21.047 -18.625 1 97 309 ASN B C 1
ATOM 5792 O O . ASN B 1 309 ? -18.531 -21.797 -17.656 1 97 309 ASN B O 1
ATOM 5796 N N . TRP B 1 310 ? -17.703 -20.469 -19.25 1 97.94 310 TRP B N 1
ATOM 5797 C CA . TRP B 1 310 ? -16.359 -20.5 -18.688 1 97.94 310 TRP B CA 1
ATOM 5798 C C . TRP B 1 310 ? -16.266 -19.594 -17.453 1 97.94 310 TRP B C 1
ATOM 5800 O O . TRP B 1 310 ? -16.828 -18.484 -17.453 1 97.94 310 TRP B O 1
ATOM 5810 N N . THR B 1 311 ? -15.625 -19.984 -16.375 1 97.75 311 THR B N 1
ATOM 5811 C CA . THR B 1 311 ? -15.367 -19.188 -15.18 1 97.75 311 THR B CA 1
ATOM 5812 C C . THR B 1 311 ? -13.914 -19.312 -14.742 1 97.75 311 THR B C 1
ATOM 5814 O O . THR B 1 311 ? -13.25 -20.312 -15.062 1 97.75 311 THR B O 1
ATOM 5817 N N . ILE B 1 312 ? -13.438 -18.344 -14.086 1 97.44 312 ILE B N 1
ATOM 5818 C CA . ILE B 1 312 ? -12.047 -18.312 -13.664 1 97.44 312 ILE B CA 1
ATOM 5819 C C . ILE B 1 312 ? -11.758 -19.484 -12.727 1 97.44 312 ILE B C 1
ATOM 5821 O O . ILE B 1 312 ? -10.742 -20.172 -12.875 1 97.44 312 ILE B O 1
ATOM 5825 N N . CYS B 1 313 ? -12.562 -19.672 -11.727 1 97.62 313 CYS B N 1
ATOM 5826 C CA . CYS B 1 313 ? -12.469 -20.844 -10.867 1 97.62 313 CYS B CA 1
ATOM 5827 C C . CYS B 1 313 ? -13.617 -21.797 -11.125 1 97.62 313 CYS B C 1
ATOM 5829 O O . CYS B 1 313 ? -14.742 -21.375 -11.375 1 97.62 313 CYS B O 1
ATOM 5831 N N . SER B 1 314 ? -13.344 -23.016 -11.023 1 97.81 314 SER B N 1
ATOM 5832 C CA . SER B 1 314 ? -14.289 -24.062 -11.391 1 97.81 314 SER B CA 1
ATOM 5833 C C . SER B 1 314 ? -15.539 -24.016 -10.523 1 97.81 314 SER B C 1
ATOM 5835 O O . SER B 1 314 ? -15.453 -23.781 -9.312 1 97.81 314 SER B O 1
ATOM 5837 N N . ARG B 1 315 ? -16.641 -24.297 -11.148 1 94.38 315 ARG B N 1
ATOM 5838 C CA . ARG B 1 315 ? -17.906 -24.391 -10.414 1 94.38 315 ARG B CA 1
ATOM 5839 C C . ARG B 1 315 ? -18.359 -25.844 -10.305 1 94.38 315 ARG B C 1
ATOM 5841 O O . ARG B 1 315 ? -19.328 -26.141 -9.617 1 94.38 315 ARG B O 1
ATOM 5848 N N . VAL B 1 316 ? -17.625 -26.734 -10.914 1 95.31 316 VAL B N 1
ATOM 5849 C CA . VAL B 1 316 ? -18.094 -28.125 -10.938 1 95.31 316 VAL B CA 1
ATOM 5850 C C . VAL B 1 316 ? -17.156 -28.984 -10.078 1 95.31 316 VAL B C 1
ATOM 5852 O O . VAL B 1 316 ? -17.547 -30.078 -9.641 1 95.31 316 VAL B O 1
ATOM 5855 N N . LEU B 1 317 ? -15.992 -28.516 -9.906 1 95.25 317 LEU B N 1
ATOM 5856 C CA . LEU B 1 317 ? -14.992 -29.281 -9.164 1 95.25 317 LEU B CA 1
ATOM 5857 C C . LEU B 1 317 ? -15.273 -29.234 -7.668 1 95.25 317 LEU B C 1
ATOM 5859 O O . LEU B 1 317 ? -15.422 -28.141 -7.094 1 95.25 317 LEU B O 1
ATOM 5863 N N . SER B 1 318 ? -15.469 -30.375 -7.059 1 94.19 318 SER B N 1
ATOM 5864 C CA . SER B 1 318 ? -15.43 -30.484 -5.605 1 94.19 318 SER B CA 1
ATOM 5865 C C . SER B 1 318 ? -14.062 -30.938 -5.121 1 94.19 318 SER B C 1
ATOM 5867 O O . SER B 1 318 ? -13.828 -32.156 -4.938 1 94.19 318 SER B O 1
ATOM 5869 N N . TYR B 1 319 ? -13.211 -30.047 -4.887 1 95.44 319 TYR B N 1
ATOM 5870 C CA . TYR B 1 319 ? -11.844 -30.359 -4.469 1 95.44 319 TYR B CA 1
ATOM 5871 C C . TYR B 1 319 ? -11.805 -30.766 -3.006 1 95.44 319 TYR B C 1
ATOM 5873 O O . TYR B 1 319 ? -12.531 -30.234 -2.176 1 95.44 319 TYR B O 1
ATOM 5881 N N . ASP B 1 320 ? -10.992 -31.75 -2.664 1 96.38 320 ASP B N 1
ATOM 5882 C CA . ASP B 1 320 ? -10.828 -32.188 -1.283 1 96.38 320 ASP B CA 1
ATOM 5883 C C . ASP B 1 320 ? -10.023 -31.188 -0.473 1 96.38 320 ASP B C 1
ATOM 5885 O O . ASP B 1 320 ? -8.797 -31.266 -0.406 1 96.38 320 ASP B O 1
ATOM 5889 N N . TYR B 1 321 ? -10.664 -30.406 0.27 1 95.19 321 TYR B N 1
ATOM 5890 C CA . TYR B 1 321 ? -10.023 -29.312 0.994 1 95.19 321 TYR B CA 1
ATOM 5891 C C . TYR B 1 321 ? -9.227 -29.844 2.18 1 95.19 321 TYR B C 1
ATOM 5893 O O . TYR B 1 321 ? -8.445 -29.094 2.783 1 95.19 321 TYR B O 1
ATOM 5901 N N . GLY B 1 322 ? -9.414 -31.094 2.477 1 95.12 322 GLY B N 1
ATOM 5902 C CA . GLY B 1 322 ? -8.531 -31.703 3.465 1 95.12 322 GLY B CA 1
ATOM 5903 C C . GLY B 1 322 ? -7.062 -31.609 3.08 1 95.12 322 GLY B C 1
ATOM 5904 O O . GLY B 1 322 ? -6.188 -31.625 3.947 1 95.12 322 GLY B O 1
ATOM 5905 N N . ASN B 1 323 ? -6.797 -31.469 1.802 1 97.62 323 ASN B N 1
ATOM 5906 C CA . ASN B 1 323 ? -5.43 -31.406 1.304 1 97.62 323 ASN B CA 1
ATOM 5907 C C . ASN B 1 323 ? -4.75 -30.094 1.713 1 97.62 323 ASN B C 1
ATOM 5909 O O . ASN B 1 323 ? -3.52 -30 1.717 1 97.62 323 ASN B O 1
ATOM 5913 N N . LEU B 1 324 ? -5.516 -29.062 2.008 1 97.31 324 LEU B N 1
ATOM 5914 C CA . LEU B 1 324 ? -4.938 -27.797 2.418 1 97.31 324 LEU B CA 1
ATOM 5915 C C . LEU B 1 324 ? -4.059 -27.969 3.652 1 97.31 324 LEU B C 1
ATOM 5917 O O . LEU B 1 324 ? -3.092 -27.219 3.84 1 97.31 324 LEU B O 1
ATOM 5921 N N . GLU B 1 325 ? -4.359 -28.922 4.461 1 97.12 325 GLU B N 1
ATOM 5922 C CA . GLU B 1 325 ? -3.68 -29.094 5.742 1 97.12 325 GLU B CA 1
ATOM 5923 C C . GLU B 1 325 ? -2.396 -29.906 5.578 1 97.12 325 GLU B C 1
ATOM 5925 O O . GLU B 1 325 ? -1.571 -29.969 6.492 1 97.12 325 GLU B O 1
ATOM 5930 N N . ILE B 1 326 ? -2.246 -30.516 4.445 1 97.81 326 ILE B N 1
ATOM 5931 C CA . ILE B 1 326 ? -1.029 -31.281 4.195 1 97.81 326 ILE B CA 1
ATOM 5932 C C . ILE B 1 326 ? 0.113 -30.344 3.84 1 97.81 326 ILE B C 1
ATOM 5934 O O . ILE B 1 326 ? 0.086 -29.688 2.789 1 97.81 326 ILE B O 1
ATOM 5938 N N . PRO B 1 327 ? 1.093 -30.234 4.699 1 98.56 327 PRO B N 1
ATOM 5939 C CA . PRO B 1 327 ? 2.16 -29.266 4.434 1 98.56 327 PRO B CA 1
ATOM 5940 C C . PRO B 1 327 ? 3.016 -29.641 3.229 1 98.56 327 PRO B C 1
ATOM 5942 O O . PRO B 1 327 ? 3.352 -30.812 3.049 1 98.56 327 PRO B O 1
ATOM 5945 N N .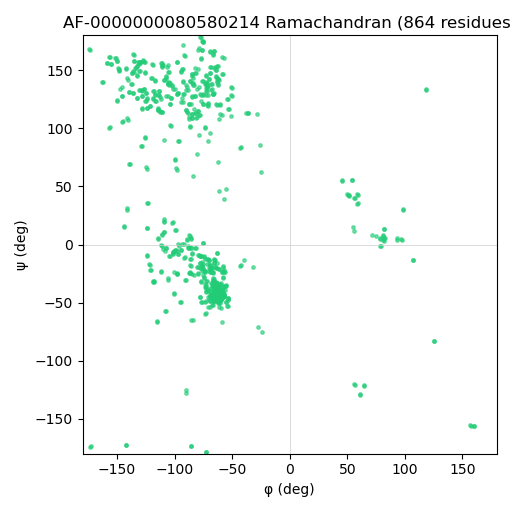 THR B 1 328 ? 3.367 -28.719 2.408 1 98.88 328 THR B N 1
ATOM 5946 C CA . THR B 1 328 ? 4.23 -28.953 1.255 1 98.88 328 THR B CA 1
ATOM 5947 C C . THR B 1 328 ? 5.586 -28.281 1.447 1 98.88 328 THR B C 1
ATOM 5949 O O . THR B 1 328 ? 6.492 -28.453 0.631 1 98.88 328 THR B O 1
ATOM 5952 N N . ILE B 1 329 ? 5.777 -27.594 2.549 1 98.88 329 ILE B N 1
ATOM 5953 C CA . ILE B 1 329 ? 7.047 -26.953 2.85 1 98.88 329 ILE B CA 1
ATOM 5954 C C . ILE B 1 329 ? 8.164 -27.984 2.914 1 98.88 329 ILE B C 1
ATOM 5956 O O . ILE B 1 329 ? 9.297 -27.719 2.52 1 98.88 329 ILE B O 1
ATOM 5960 N N . ASP B 1 330 ? 7.867 -29.203 3.367 1 98.44 330 ASP B N 1
ATOM 5961 C CA . ASP B 1 330 ? 8.875 -30.25 3.426 1 98.44 330 ASP B CA 1
ATOM 5962 C C . ASP B 1 330 ? 9.188 -30.781 2.031 1 98.44 330 ASP B C 1
ATOM 5964 O O . ASP B 1 330 ? 10.32 -31.203 1.762 1 98.44 330 ASP B O 1
ATOM 5968 N N . VAL B 1 331 ? 8.164 -30.812 1.169 1 98.81 331 VAL B N 1
ATOM 5969 C CA . VAL B 1 331 ? 8.398 -31.188 -0.223 1 98.81 331 VAL B CA 1
ATOM 5970 C C . VAL B 1 331 ? 9.344 -30.188 -0.872 1 98.81 331 VAL B C 1
ATOM 5972 O O . VAL B 1 331 ? 10.273 -30.562 -1.586 1 98.81 331 VAL B O 1
ATOM 5975 N N . VAL B 1 332 ? 9.133 -28.906 -0.577 1 98.88 332 VAL B N 1
ATOM 5976 C CA . VAL B 1 332 ? 10.039 -27.859 -1.042 1 98.88 332 VAL B CA 1
ATOM 5977 C C . VAL B 1 332 ? 11.453 -28.141 -0.529 1 98.88 332 VAL B C 1
ATOM 5979 O O . VAL B 1 332 ? 12.422 -28.031 -1.277 1 98.88 332 VAL B O 1
ATOM 5982 N N . GLY B 1 333 ? 11.531 -28.5 0.729 1 98.75 333 GLY B N 1
ATOM 5983 C CA . GLY B 1 333 ? 12.828 -28.844 1.294 1 98.75 333 GLY B CA 1
ATOM 5984 C C . GLY B 1 333 ? 13.523 -29.984 0.561 1 98.75 333 GLY B C 1
ATOM 5985 O O . GLY B 1 333 ? 14.727 -29.922 0.318 1 98.75 333 GLY B O 1
ATOM 5986 N N . SER B 1 334 ? 12.781 -31 0.199 1 98.44 334 SER B N 1
ATOM 5987 C CA . SER B 1 334 ? 13.328 -32.125 -0.542 1 98.44 334 SER B CA 1
ATOM 5988 C C . SER B 1 334 ? 13.852 -31.688 -1.907 1 98.44 334 SER B C 1
ATOM 5990 O O . SER B 1 334 ? 14.898 -32.156 -2.359 1 98.44 334 SER B O 1
ATOM 5992 N N . LEU B 1 335 ? 13.125 -30.844 -2.539 1 98.69 335 LEU B N 1
ATOM 5993 C CA . LEU B 1 335 ? 13.547 -30.328 -3.844 1 98.69 335 LEU B CA 1
ATOM 5994 C C . LEU B 1 335 ? 14.836 -29.531 -3.729 1 98.69 335 LEU B C 1
ATOM 5996 O O . LEU B 1 335 ? 15.75 -29.688 -4.535 1 98.69 335 LEU B O 1
ATOM 6000 N N . VAL B 1 336 ? 14.867 -28.672 -2.713 1 98.38 336 VAL B N 1
ATOM 6001 C CA . VAL B 1 336 ? 16.062 -27.906 -2.457 1 98.38 336 VAL B CA 1
ATOM 6002 C C . VAL B 1 336 ? 17.25 -28.844 -2.242 1 98.38 336 VAL B C 1
ATOM 6004 O O . VAL B 1 336 ? 18.328 -28.625 -2.809 1 98.38 336 VAL B O 1
ATOM 6007 N N . SER B 1 337 ? 17.078 -29.891 -1.492 1 97.44 337 SER B N 1
ATOM 6008 C CA . SER B 1 337 ? 18.141 -30.844 -1.183 1 97.44 337 SER B CA 1
ATOM 6009 C C . SER B 1 337 ? 18.578 -31.609 -2.43 1 97.44 337 SER B C 1
ATOM 6011 O O . SER B 1 337 ? 19.703 -32.094 -2.502 1 97.44 337 SER B O 1
ATOM 6013 N N . SER B 1 338 ? 17.688 -31.688 -3.404 1 95.94 338 SER B N 1
ATOM 6014 C CA . SER B 1 338 ? 17.984 -32.375 -4.641 1 95.94 338 SER B CA 1
ATOM 6015 C C . SER B 1 338 ? 18.656 -31.453 -5.656 1 95.94 338 SER B C 1
ATOM 6017 O O . SER B 1 338 ? 18.922 -31.859 -6.789 1 95.94 338 SER B O 1
ATOM 6019 N N . GLY B 1 339 ? 18.797 -30.219 -5.305 1 95.25 339 GLY B N 1
ATOM 6020 C CA . GLY B 1 339 ? 19.516 -29.281 -6.156 1 95.25 339 GLY B CA 1
ATOM 6021 C C . GLY B 1 339 ? 18.594 -28.453 -7.043 1 95.25 339 GLY B C 1
ATOM 6022 O O . GLY B 1 339 ? 19.062 -27.688 -7.883 1 95.25 339 GLY B O 1
ATOM 6023 N N . ILE B 1 340 ? 17.281 -28.594 -6.891 1 97.25 340 ILE B N 1
ATOM 6024 C CA . ILE B 1 340 ? 16.312 -27.797 -7.629 1 97.25 340 ILE B CA 1
ATOM 6025 C C . ILE B 1 340 ? 16.266 -26.391 -7.039 1 97.25 340 ILE B C 1
ATOM 6027 O O . ILE B 1 340 ? 16.109 -26.219 -5.828 1 97.25 340 ILE B O 1
ATOM 6031 N N . GLN B 1 341 ? 16.406 -25.391 -7.879 1 97.62 341 GLN B N 1
ATOM 6032 C CA . GLN B 1 341 ? 16.312 -24.016 -7.414 1 97.62 341 GLN B CA 1
ATOM 6033 C C . GLN B 1 341 ? 14.875 -23.656 -7.031 1 97.62 341 GLN B C 1
ATOM 6035 O O . GLN B 1 341 ? 13.93 -24 -7.754 1 97.62 341 GLN B O 1
ATOM 6040 N N . VAL B 1 342 ? 14.734 -22.953 -5.883 1 98.69 342 VAL B N 1
ATOM 6041 C CA . VAL B 1 342 ? 13.391 -22.625 -5.43 1 98.69 342 VAL B CA 1
ATOM 6042 C C . VAL B 1 342 ? 13.305 -21.125 -5.137 1 98.69 342 VAL B C 1
ATOM 6044 O O . VAL B 1 342 ? 14.148 -20.578 -4.422 1 98.69 342 VAL B O 1
ATOM 6047 N N . LEU B 1 343 ? 12.359 -20.469 -5.691 1 98.62 343 LEU B N 1
ATOM 6048 C CA . LEU B 1 343 ? 11.977 -19.094 -5.344 1 98.62 343 LEU B CA 1
ATOM 6049 C C . LEU B 1 343 ? 10.57 -19.062 -4.746 1 98.62 343 LEU B C 1
ATOM 6051 O O . LEU B 1 343 ? 9.609 -19.484 -5.387 1 98.62 343 LEU B O 1
ATOM 6055 N N . VAL B 1 344 ? 10.469 -18.656 -3.525 1 98.88 344 VAL B N 1
ATOM 6056 C CA . VAL B 1 344 ? 9.195 -18.312 -2.912 1 98.88 344 VAL B CA 1
ATOM 6057 C C . VAL B 1 344 ? 9.047 -16.797 -2.824 1 98.88 344 VAL B C 1
ATOM 6059 O O . VAL B 1 344 ? 9.883 -16.125 -2.217 1 98.88 344 VAL B O 1
ATOM 6062 N N . TYR B 1 345 ? 8.031 -16.281 -3.439 1 98.69 345 TYR B N 1
ATOM 6063 C CA . TYR B 1 345 ? 7.875 -14.82 -3.393 1 98.69 345 TYR B CA 1
ATOM 6064 C C . TYR B 1 345 ? 6.453 -14.438 -2.998 1 98.69 345 TYR B C 1
ATOM 6066 O O . TYR B 1 345 ? 5.535 -15.258 -3.096 1 98.69 345 TYR B O 1
ATOM 6074 N N . SER B 1 346 ? 6.281 -13.258 -2.473 1 98.75 346 SER B N 1
ATOM 6075 C CA . SER B 1 346 ? 4.988 -12.766 -2.016 1 98.75 346 SER B CA 1
ATOM 6076 C C . SER B 1 346 ? 4.801 -11.289 -2.375 1 98.75 346 SER B C 1
ATOM 6078 O O . SER B 1 346 ? 5.719 -10.484 -2.207 1 98.75 346 SER B O 1
ATOM 6080 N N . GLY B 1 347 ? 3.615 -10.992 -2.971 1 98.12 347 GLY B N 1
ATOM 6081 C CA . GLY B 1 347 ? 3.209 -9.602 -2.9 1 98.12 347 GLY B CA 1
ATOM 6082 C C . GLY B 1 347 ? 2.967 -9.117 -1.48 1 98.12 347 GLY B C 1
ATOM 6083 O O . GLY B 1 347 ? 2.365 -9.828 -0.673 1 98.12 347 GLY B O 1
ATOM 6084 N N . ASP B 1 348 ? 3.377 -7.93 -1.204 1 96.75 348 ASP B N 1
ATOM 6085 C CA . ASP B 1 348 ? 3.355 -7.5 0.191 1 96.75 348 ASP B CA 1
ATOM 6086 C C . ASP B 1 348 ? 2.021 -6.848 0.545 1 96.75 348 ASP B C 1
ATOM 6088 O O . ASP B 1 348 ? 1.82 -6.41 1.681 1 96.75 348 ASP B O 1
ATOM 6092 N N . GLN B 1 349 ? 1.066 -6.832 -0.363 1 96.06 349 GLN B N 1
ATOM 6093 C CA . GLN B 1 349 ? -0.249 -6.27 -0.079 1 96.06 349 GLN B CA 1
ATOM 6094 C C . GLN B 1 349 ? -1.308 -7.363 0.017 1 96.06 349 GLN B C 1
ATOM 6096 O O . GLN B 1 349 ? -2.504 -7.074 0.093 1 96.06 349 GLN B O 1
ATOM 6101 N N . ASP B 1 350 ? -0.929 -8.555 0.054 1 97.88 350 ASP B N 1
ATOM 6102 C CA . ASP B 1 350 ? -1.788 -9.734 0.091 1 97.88 350 ASP B CA 1
ATOM 6103 C C . ASP B 1 350 ? -2.17 -10.094 1.526 1 97.88 350 ASP B C 1
ATOM 6105 O O . ASP B 1 350 ? -1.309 -10.453 2.332 1 97.88 350 ASP B O 1
ATOM 6109 N N . SER B 1 351 ? -3.447 -10.109 1.808 1 98.06 351 SER B N 1
ATOM 6110 C CA . SER B 1 351 ? -3.869 -10.492 3.152 1 98.06 351 SER B CA 1
ATOM 6111 C C . SER B 1 351 ? -4.371 -11.93 3.188 1 98.06 351 SER B C 1
ATOM 6113 O O . SER B 1 351 ? -4.625 -12.477 4.262 1 98.06 351 SER B O 1
ATOM 6115 N N . VAL B 1 352 ? -4.516 -12.586 2.074 1 98 352 VAL B N 1
ATOM 6116 C CA . VAL B 1 352 ? -5.051 -13.938 1.994 1 98 352 VAL B CA 1
ATOM 6117 C C . VAL B 1 352 ? -3.98 -14.945 2.418 1 98 352 VAL B C 1
ATOM 6119 O O . VAL B 1 352 ? -4.246 -15.836 3.229 1 98 352 VAL B O 1
ATOM 6122 N N . ILE B 1 353 ? -2.857 -14.812 1.881 1 98.56 353 ILE B N 1
ATOM 6123 C CA . ILE B 1 353 ? -1.642 -15.492 2.326 1 98.56 353 ILE B CA 1
ATOM 6124 C C . ILE B 1 353 ? -0.52 -14.469 2.502 1 98.56 353 ILE B C 1
ATOM 6126 O O . ILE B 1 353 ? 0.328 -14.312 1.621 1 98.56 353 ILE B O 1
ATOM 6130 N N . PRO B 1 354 ? -0.485 -13.867 3.633 1 98.62 354 PRO B N 1
ATOM 6131 C CA . PRO B 1 354 ? 0.467 -12.773 3.834 1 98.62 354 PRO B CA 1
ATOM 6132 C C . PRO B 1 354 ? 1.92 -13.234 3.756 1 98.62 354 PRO B C 1
ATOM 6134 O O . PRO B 1 354 ? 2.24 -14.352 4.156 1 98.62 354 PRO B O 1
ATOM 6137 N N . PHE B 1 355 ? 2.799 -12.344 3.322 1 98.69 355 PHE B N 1
ATOM 6138 C CA . PHE B 1 355 ? 4.219 -12.633 3.174 1 98.69 355 PHE B CA 1
ATOM 6139 C C . PHE B 1 355 ? 4.828 -13.055 4.508 1 98.69 355 PHE B C 1
ATOM 6141 O O . PHE B 1 355 ? 5.832 -13.773 4.539 1 98.69 355 PHE B O 1
ATOM 6148 N N . ILE B 1 356 ? 4.227 -12.664 5.648 1 98.5 356 ILE B N 1
ATOM 6149 C CA . ILE B 1 356 ? 4.719 -12.961 6.988 1 98.5 356 ILE B CA 1
ATOM 6150 C C . ILE B 1 356 ? 4.797 -14.469 7.191 1 98.5 356 ILE B C 1
ATOM 6152 O O . ILE B 1 356 ? 5.777 -14.984 7.734 1 98.5 356 ILE B O 1
ATOM 6156 N N . GLY B 1 357 ? 3.742 -15.156 6.762 1 98.56 357 GLY B N 1
ATOM 6157 C CA . GLY B 1 357 ? 3.746 -16.609 6.855 1 98.56 357 GLY B CA 1
ATOM 6158 C C . GLY B 1 357 ? 4.809 -17.25 5.992 1 98.56 357 GLY B C 1
ATOM 6159 O O . GLY B 1 357 ? 5.57 -18.109 6.469 1 98.56 357 GLY B O 1
ATOM 6160 N N . SER B 1 358 ? 4.887 -16.859 4.754 1 98.62 358 SER B N 1
ATOM 6161 C CA . SER B 1 358 ? 5.855 -17.406 3.816 1 98.62 358 SER B CA 1
ATOM 6162 C C . SER B 1 358 ? 7.285 -17.172 4.293 1 98.62 358 SER B C 1
ATOM 6164 O O . SER B 1 358 ? 8.125 -18.078 4.215 1 98.62 358 SER B O 1
ATOM 6166 N N . ARG B 1 359 ? 7.531 -15.953 4.738 1 98.44 359 ARG B N 1
ATOM 6167 C CA . ARG B 1 359 ? 8.859 -15.625 5.246 1 98.44 359 ARG B CA 1
ATOM 6168 C C . ARG B 1 359 ? 9.242 -16.531 6.414 1 98.44 359 ARG B C 1
ATOM 6170 O O . ARG B 1 359 ? 10.359 -17.047 6.469 1 98.44 359 ARG B O 1
ATOM 6177 N N . THR B 1 360 ? 8.336 -16.734 7.34 1 98.19 360 THR B N 1
ATOM 6178 C CA . THR B 1 360 ? 8.562 -17.594 8.492 1 98.19 360 THR B CA 1
ATOM 6179 C C . THR B 1 360 ? 8.875 -19.031 8.055 1 98.19 360 THR B C 1
ATOM 6181 O O . THR B 1 360 ? 9.812 -19.641 8.555 1 98.19 360 THR B O 1
ATOM 6184 N N . LEU B 1 361 ? 8.109 -19.516 7.148 1 98.81 361 LEU B N 1
ATOM 6185 C CA . LEU B 1 361 ? 8.242 -20.891 6.695 1 98.81 361 LEU B CA 1
ATOM 6186 C C . LEU B 1 361 ? 9.562 -21.094 5.957 1 98.81 361 LEU B C 1
ATOM 6188 O O . LEU B 1 361 ? 10.258 -22.078 6.191 1 98.81 361 LEU B O 1
ATOM 6192 N N . VAL B 1 362 ? 9.922 -20.203 5.047 1 98.75 362 VAL B N 1
ATOM 6193 C CA . VAL B 1 362 ? 11.141 -20.344 4.262 1 98.75 362 VAL B CA 1
ATOM 6194 C C . VAL B 1 362 ? 12.359 -20.203 5.172 1 98.75 362 VAL B C 1
ATOM 6196 O O . VAL B 1 362 ? 13.328 -20.969 5.035 1 98.75 362 VAL B O 1
ATOM 6199 N N . ASN B 1 363 ? 12.328 -19.234 6.113 1 98.06 363 ASN B N 1
ATOM 6200 C CA . ASN B 1 363 ? 13.398 -19.125 7.094 1 98.06 363 ASN B CA 1
ATOM 6201 C C . ASN B 1 363 ? 13.555 -20.391 7.914 1 98.06 363 ASN B C 1
ATOM 6203 O O . ASN B 1 363 ? 14.672 -20.859 8.156 1 98.06 363 ASN B O 1
ATOM 6207 N N . GLY B 1 364 ? 12.422 -20.906 8.367 1 98.31 364 GLY B N 1
ATOM 6208 C CA . GLY B 1 364 ? 12.453 -22.156 9.117 1 98.31 364 GLY B CA 1
ATOM 6209 C C . GLY B 1 364 ? 13.039 -23.312 8.32 1 98.31 364 GLY B C 1
ATOM 6210 O O . GLY B 1 364 ? 13.82 -24.109 8.852 1 98.31 364 GLY B O 1
ATOM 6211 N N . LEU B 1 365 ? 12.633 -23.391 7.09 1 98.75 365 LEU B N 1
ATOM 6212 C CA . LEU B 1 365 ? 13.141 -24.438 6.215 1 98.75 365 LEU B CA 1
ATOM 6213 C C . LEU B 1 365 ? 14.656 -24.312 6.035 1 98.75 365 LEU B C 1
ATOM 6215 O O . LEU B 1 365 ? 15.375 -25.312 6.086 1 98.75 365 LEU B O 1
ATOM 6219 N N . ALA B 1 366 ? 15.117 -23.141 5.773 1 98.25 366 ALA B N 1
ATOM 6220 C CA . ALA B 1 366 ? 16.547 -22.906 5.598 1 98.25 366 ALA B CA 1
ATOM 6221 C C . ALA B 1 366 ? 17.328 -23.344 6.832 1 98.25 366 ALA B C 1
ATOM 6223 O O . ALA B 1 366 ? 18.406 -23.953 6.711 1 98.25 366 ALA B O 1
ATOM 6224 N N . LYS B 1 367 ? 16.828 -23.031 8.008 1 97.94 367 LYS B N 1
ATOM 6225 C CA . LYS B 1 367 ? 17.469 -23.453 9.25 1 97.94 367 LYS B CA 1
ATOM 6226 C C . LYS B 1 367 ? 17.516 -24.969 9.367 1 97.94 367 LYS B C 1
ATOM 6228 O O . LYS B 1 367 ? 18.547 -25.531 9.742 1 97.94 367 LYS B O 1
ATOM 6233 N N . LYS B 1 368 ? 16.391 -25.562 9.086 1 98.12 368 LYS B N 1
ATOM 6234 C CA . LYS B 1 368 ? 16.297 -27.031 9.156 1 98.12 368 LYS B CA 1
ATOM 6235 C C . LYS B 1 368 ? 17.312 -27.688 8.234 1 98.12 368 LYS B C 1
ATOM 6237 O O . LYS B 1 368 ? 17.906 -28.719 8.586 1 98.12 368 LYS B O 1
ATOM 6242 N N . LEU B 1 369 ? 17.516 -27.109 7.062 1 98.31 369 LEU B N 1
ATOM 6243 C CA . LEU B 1 369 ? 18.438 -27.656 6.066 1 98.31 369 LEU B CA 1
ATOM 6244 C C . LEU B 1 369 ? 19.859 -27.172 6.293 1 98.31 369 LEU B C 1
ATOM 6246 O O . LEU B 1 369 ? 20.766 -27.5 5.531 1 98.31 369 LEU B O 1
ATOM 6250 N N . LYS B 1 370 ? 20.078 -26.312 7.273 1 97.81 370 LYS B N 1
ATOM 6251 C CA . LYS B 1 370 ? 21.375 -25.766 7.645 1 97.81 370 LYS B CA 1
ATOM 6252 C C . LYS B 1 370 ? 22.016 -25.016 6.48 1 97.81 370 LYS B C 1
ATOM 6254 O O . LYS B 1 370 ? 23.203 -25.203 6.191 1 97.81 370 LYS B O 1
ATOM 6259 N N . LEU B 1 371 ? 21.156 -24.266 5.84 1 97.62 371 LEU B N 1
ATOM 6260 C CA . LEU B 1 371 ? 21.656 -23.438 4.746 1 97.62 371 LEU B CA 1
ATOM 6261 C C . LEU B 1 371 ? 22.172 -22.094 5.27 1 97.62 371 LEU B C 1
ATOM 6263 O O . LEU B 1 371 ? 21.578 -21.516 6.176 1 97.62 371 LEU B O 1
ATOM 6267 N N . ASN B 1 372 ? 23.281 -21.625 4.695 1 95.38 372 ASN B N 1
ATOM 6268 C CA . ASN B 1 372 ? 23.766 -20.281 5.004 1 95.38 372 ASN B CA 1
ATOM 6269 C C . ASN B 1 372 ? 22.875 -19.219 4.383 1 95.38 372 ASN B C 1
ATOM 6271 O O . ASN B 1 372 ? 22.516 -19.312 3.209 1 95.38 372 ASN B O 1
ATOM 6275 N N . SER B 1 373 ? 22.516 -18.266 5.172 1 93.38 373 SER B N 1
ATOM 6276 C CA . SER B 1 373 ? 21.625 -17.219 4.691 1 93.38 373 SER B CA 1
ATOM 6277 C C . SER B 1 373 ? 22.375 -15.922 4.441 1 93.38 373 SER B C 1
ATOM 6279 O O . SER B 1 373 ? 23.281 -15.562 5.203 1 93.38 373 SER B O 1
ATOM 6281 N N . THR B 1 374 ? 22.094 -15.266 3.375 1 92.44 374 THR B N 1
ATOM 6282 C CA . THR B 1 374 ? 22.547 -13.891 3.182 1 92.44 374 THR B CA 1
ATOM 6283 C C . THR B 1 374 ? 21.719 -12.93 4.035 1 92.44 374 THR B C 1
ATOM 6285 O O . THR B 1 374 ? 20.75 -13.328 4.664 1 92.44 374 THR B O 1
ATOM 6288 N N . THR B 1 375 ? 22.141 -11.688 4.012 1 92.69 375 THR B N 1
ATOM 6289 C CA . THR B 1 375 ? 21.391 -10.648 4.707 1 92.69 375 THR B CA 1
ATOM 6290 C C . THR B 1 375 ? 20.094 -10.336 3.969 1 92.69 375 THR B C 1
ATOM 6292 O O . THR B 1 375 ? 20.062 -10.32 2.736 1 92.69 375 THR B O 1
ATOM 6295 N N . TYR B 1 376 ? 19.062 -10.258 4.766 1 96.31 376 TYR B N 1
ATOM 6296 C CA . TYR B 1 376 ? 17.797 -9.734 4.238 1 96.31 376 TYR B CA 1
ATOM 6297 C C . TYR B 1 376 ? 17.969 -8.305 3.736 1 96.31 376 TYR B C 1
ATOM 6299 O O . TYR B 1 376 ? 18.375 -7.422 4.488 1 96.31 376 TYR B O 1
ATOM 6307 N N . ARG B 1 377 ? 17.703 -8.039 2.453 1 94.62 377 ARG B N 1
ATOM 6308 C CA . ARG B 1 377 ? 17.938 -6.699 1.921 1 94.62 377 ARG B CA 1
ATOM 6309 C C . ARG B 1 377 ? 17 -6.395 0.761 1 94.62 377 ARG B C 1
ATOM 6311 O O . ARG B 1 377 ? 16.453 -7.309 0.149 1 94.62 377 ARG B O 1
ATOM 6318 N N . GLY B 1 378 ? 16.859 -5.105 0.483 1 95.31 378 GLY B N 1
ATOM 6319 C CA . GLY B 1 378 ? 16.078 -4.695 -0.669 1 95.31 378 GLY B CA 1
ATOM 6320 C C . GLY B 1 378 ? 16.734 -5.027 -1.993 1 95.31 378 GLY B C 1
ATOM 6321 O O . GLY B 1 378 ? 17.953 -5 -2.104 1 95.31 378 GLY B O 1
ATOM 6322 N N . TRP B 1 379 ? 15.914 -5.418 -2.961 1 95.31 379 TRP B N 1
ATOM 6323 C CA . TRP B 1 379 ? 16.438 -5.527 -4.32 1 95.31 379 TRP B CA 1
ATOM 6324 C C . TRP B 1 379 ? 15.945 -4.367 -5.184 1 95.31 379 TRP B C 1
ATOM 6326 O O . TRP B 1 379 ? 14.875 -3.814 -4.945 1 95.31 379 TRP B O 1
ATOM 6336 N N . LEU B 1 380 ? 16.719 -3.92 -6.152 1 92.62 380 LEU B N 1
ATOM 6337 C CA . LEU B 1 380 ? 16.453 -2.729 -6.949 1 92.62 380 LEU B CA 1
ATOM 6338 C C . LEU B 1 380 ? 16.078 -3.104 -8.375 1 92.62 380 LEU B C 1
ATOM 6340 O O . LEU B 1 380 ? 16.625 -4.047 -8.945 1 92.62 380 LEU B O 1
ATOM 6344 N N . GLU B 1 381 ? 15.156 -2.369 -8.852 1 89.06 381 GLU B N 1
ATOM 6345 C CA . GLU B 1 381 ? 14.836 -2.434 -10.281 1 89.06 381 GLU B CA 1
ATOM 6346 C C . GLU B 1 381 ? 15.883 -1.708 -11.117 1 89.06 381 GLU B C 1
ATOM 6348 O O . GLU B 1 381 ? 16.766 -1.032 -10.57 1 89.06 381 GLU B O 1
ATOM 6353 N N . ASP B 1 382 ? 15.75 -1.799 -12.375 1 82.75 382 ASP B N 1
ATOM 6354 C CA . ASP B 1 382 ? 16.672 -1.131 -13.281 1 82.75 382 ASP B CA 1
ATOM 6355 C C . ASP B 1 382 ? 16.609 0.385 -13.117 1 82.75 382 ASP B C 1
ATOM 6357 O O . ASP B 1 382 ? 17.625 1.077 -13.289 1 82.75 382 ASP B O 1
ATOM 6361 N N . ASN B 1 383 ? 15.5 0.894 -12.812 1 83.12 383 ASN B N 1
ATOM 6362 C CA . ASN B 1 383 ? 15.336 2.334 -12.641 1 83.12 383 ASN B CA 1
ATOM 6363 C C . ASN B 1 383 ? 15.695 2.779 -11.227 1 83.12 383 ASN B C 1
ATOM 6365 O O . ASN B 1 383 ? 15.367 3.895 -10.82 1 83.12 383 ASN B O 1
ATOM 6369 N N . LYS B 1 384 ? 16.172 1.896 -10.43 1 87.06 384 LYS B N 1
ATOM 6370 C CA . LYS B 1 384 ? 16.766 2.146 -9.117 1 87.06 384 LYS B CA 1
ATOM 6371 C C . LYS B 1 384 ? 15.68 2.281 -8.047 1 87.06 384 LYS B C 1
ATOM 6373 O O . LYS B 1 384 ? 15.961 2.699 -6.922 1 87.06 384 LYS B O 1
ATOM 6378 N N . GLN B 1 385 ? 14.492 2.045 -8.445 1 92.12 385 GLN B N 1
ATOM 6379 C CA . GLN B 1 385 ? 13.453 1.926 -7.434 1 92.12 385 GLN B CA 1
ATOM 6380 C C . GLN B 1 385 ? 13.578 0.613 -6.664 1 92.12 385 GLN B C 1
ATOM 6382 O O . GLN B 1 385 ? 14.039 -0.39 -7.211 1 92.12 385 GLN B O 1
ATOM 6387 N N . VAL B 1 386 ? 13.258 0.626 -5.426 1 94.56 386 VAL B N 1
ATOM 6388 C CA . VAL B 1 386 ? 13.25 -0.612 -4.652 1 94.56 386 VAL B CA 1
ATOM 6389 C C . VAL B 1 386 ? 12.086 -1.492 -5.098 1 94.56 386 VAL B C 1
ATOM 6391 O O . VAL B 1 386 ? 10.93 -1.07 -5.047 1 94.56 386 VAL B O 1
ATOM 6394 N N . GLY B 1 387 ? 12.336 -2.682 -5.547 1 95.75 387 GLY B N 1
ATOM 6395 C CA . GLY B 1 387 ? 11.312 -3.596 -6.035 1 95.75 387 GLY B CA 1
ATOM 6396 C C . GLY B 1 387 ? 10.695 -4.438 -4.938 1 95.75 387 GLY B C 1
ATOM 6397 O O . GLY B 1 387 ? 9.555 -4.891 -5.066 1 95.75 387 GLY B O 1
ATOM 6398 N N . GLY B 1 388 ? 11.375 -4.648 -3.881 1 96.88 388 GLY B N 1
ATOM 6399 C CA . GLY B 1 388 ? 11.016 -5.48 -2.742 1 96.88 388 GLY B CA 1
ATOM 6400 C C . GLY B 1 388 ? 12.211 -5.895 -1.908 1 96.88 388 GLY B C 1
ATOM 6401 O O . GLY B 1 388 ? 13.203 -5.164 -1.824 1 96.88 388 GLY B O 1
ATOM 6402 N N . TRP B 1 389 ? 12.102 -6.934 -1.206 1 97.31 389 TRP B N 1
ATOM 6403 C CA . TRP B 1 389 ? 13.172 -7.465 -0.375 1 97.31 389 TRP B CA 1
ATOM 6404 C C . TRP B 1 389 ? 13.445 -8.93 -0.707 1 97.31 389 TRP B C 1
ATOM 6406 O O . TRP B 1 389 ? 12.578 -9.617 -1.251 1 97.31 389 TRP B O 1
ATOM 6416 N N . ARG B 1 390 ? 14.625 -9.367 -0.387 1 96.62 390 ARG B N 1
ATOM 6417 C CA . ARG B 1 390 ? 14.977 -10.75 -0.688 1 96.62 390 ARG B CA 1
ATOM 6418 C C . ARG B 1 390 ? 15.984 -11.281 0.323 1 96.62 390 ARG B C 1
ATOM 6420 O O . ARG B 1 390 ? 16.672 -10.516 0.995 1 96.62 390 ARG B O 1
ATOM 6427 N N . GLN B 1 391 ? 16.031 -12.531 0.431 1 96.19 391 GLN B N 1
ATOM 6428 C CA . GLN B 1 391 ? 17.016 -13.297 1.186 1 96.19 391 GLN B CA 1
ATOM 6429 C C . GLN B 1 391 ? 17.328 -14.625 0.495 1 96.19 391 GLN B C 1
ATOM 6431 O O . GLN B 1 391 ? 16.422 -15.328 0.043 1 96.19 391 GLN B O 1
ATOM 6436 N N . VAL B 1 392 ? 18.609 -14.875 0.279 1 96.19 392 VAL B N 1
ATOM 6437 C CA . VAL B 1 392 ? 19.062 -16.078 -0.407 1 96.19 392 VAL B CA 1
ATOM 6438 C C . VAL B 1 392 ? 19.641 -17.062 0.606 1 96.19 392 VAL B C 1
ATOM 6440 O O . VAL B 1 392 ? 20.328 -16.656 1.555 1 96.19 392 VAL B O 1
ATOM 6443 N N . TYR B 1 393 ? 19.344 -18.344 0.416 1 96.25 393 TYR B N 1
ATOM 6444 C CA . TYR B 1 393 ? 19.797 -19.422 1.294 1 96.25 393 TYR B CA 1
ATOM 6445 C C . TYR B 1 393 ? 20.562 -20.484 0.508 1 96.25 393 TYR B C 1
ATOM 6447 O O . TYR B 1 393 ? 19.984 -21.156 -0.351 1 96.25 393 TYR B O 1
ATOM 6455 N N . GLY B 1 394 ? 21.891 -20.734 0.78 1 92.31 394 GLY B N 1
ATOM 6456 C CA . GLY B 1 394 ? 22.703 -21.75 0.118 1 92.31 394 GLY B CA 1
ATOM 6457 C C . GLY B 1 394 ? 22.703 -21.609 -1.393 1 92.31 394 GLY B C 1
ATOM 6458 O O . GLY B 1 394 ? 22.859 -22.594 -2.111 1 92.31 394 GLY B O 1
ATOM 6459 N N . ASP B 1 395 ? 22.328 -20.625 -2.082 1 88.88 395 ASP B N 1
ATOM 6460 C CA . ASP B 1 395 ? 22.297 -20.328 -3.512 1 88.88 395 ASP B CA 1
ATOM 6461 C C . ASP B 1 395 ? 21.219 -21.156 -4.219 1 88.88 395 ASP B C 1
ATOM 6463 O O . ASP B 1 395 ? 21.25 -21.312 -5.441 1 88.88 395 ASP B O 1
ATOM 6467 N N . VAL B 1 396 ? 20.391 -21.859 -3.543 1 95.19 396 VAL B N 1
ATOM 6468 C CA . VAL B 1 396 ? 19.406 -22.734 -4.148 1 95.19 396 VAL B CA 1
ATOM 6469 C C . VAL B 1 396 ? 18 -22.281 -3.756 1 95.19 396 VAL B C 1
ATOM 6471 O O . VAL B 1 396 ? 17.031 -22.531 -4.48 1 95.19 396 VAL B O 1
ATOM 6474 N N . LEU B 1 397 ? 17.844 -21.719 -2.549 1 97.88 397 LEU B N 1
ATOM 6475 C CA . LEU B 1 397 ? 16.562 -21.266 -2.021 1 97.88 397 LEU B CA 1
ATOM 6476 C C . LEU B 1 397 ? 16.547 -19.75 -1.867 1 97.88 397 LEU B C 1
ATOM 6478 O O . LEU B 1 397 ? 17.484 -19.156 -1.329 1 97.88 397 LEU B O 1
ATOM 6482 N N . THR B 1 398 ? 15.531 -19.125 -2.412 1 97.5 398 THR B N 1
ATOM 6483 C CA . THR B 1 398 ? 15.391 -17.672 -2.309 1 97.5 398 THR B CA 1
ATOM 6484 C C . THR B 1 398 ? 13.984 -17.297 -1.847 1 97.5 398 THR B C 1
ATOM 6486 O O . THR B 1 398 ? 13 -17.875 -2.307 1 97.5 398 THR B O 1
ATOM 6489 N N . TYR B 1 399 ? 13.914 -16.422 -0.896 1 97.75 399 TYR B N 1
ATOM 6490 C CA . TYR B 1 399 ? 12.688 -15.742 -0.521 1 97.75 399 TYR B CA 1
ATOM 6491 C C . TYR B 1 399 ? 12.695 -14.297 -1.011 1 97.75 399 TYR B C 1
ATOM 6493 O O . TYR B 1 399 ? 13.719 -13.617 -0.937 1 97.75 399 TYR B O 1
ATOM 6501 N N . ALA B 1 400 ? 11.562 -13.82 -1.538 1 98.06 400 ALA B N 1
ATOM 6502 C CA . ALA B 1 400 ? 11.5 -12.43 -1.979 1 98.06 400 ALA B CA 1
ATOM 6503 C C . ALA B 1 400 ? 10.094 -11.859 -1.81 1 98.06 400 ALA B C 1
ATOM 6505 O O . ALA B 1 400 ? 9.117 -12.602 -1.787 1 98.06 400 ALA B O 1
ATOM 6506 N N . THR B 1 401 ? 10.039 -10.602 -1.611 1 98.12 401 THR B N 1
ATOM 6507 C CA . THR B 1 401 ? 8.766 -9.883 -1.696 1 98.12 401 THR B CA 1
ATOM 6508 C C . THR B 1 401 ? 8.742 -8.969 -2.92 1 98.12 401 THR B C 1
ATOM 6510 O O . THR B 1 401 ? 9.797 -8.641 -3.475 1 98.12 401 THR B O 1
ATOM 6513 N N . ILE B 1 402 ? 7.605 -8.727 -3.375 1 97.56 402 ILE B N 1
ATOM 6514 C CA . ILE B 1 402 ? 7.355 -7.742 -4.418 1 97.56 402 ILE B CA 1
ATOM 6515 C C . ILE B 1 402 ? 6.582 -6.559 -3.834 1 97.56 402 ILE B C 1
ATOM 6517 O O . ILE B 1 402 ? 5.426 -6.703 -3.432 1 97.56 402 ILE B O 1
ATOM 6521 N N . ARG B 1 403 ? 7.195 -5.406 -3.797 1 95.88 403 ARG B N 1
ATOM 6522 C CA . ARG B 1 403 ? 6.594 -4.207 -3.227 1 95.88 403 ARG B CA 1
ATOM 6523 C C . ARG B 1 403 ? 5.395 -3.752 -4.055 1 95.88 403 ARG B C 1
ATOM 6525 O O . ARG B 1 403 ? 5.488 -3.641 -5.281 1 95.88 403 ARG B O 1
ATOM 6532 N N . GLY B 1 404 ? 4.266 -3.512 -3.404 1 92.06 404 GLY B N 1
ATOM 6533 C CA . GLY B 1 404 ? 3.049 -3.113 -4.094 1 92.06 404 GLY B CA 1
ATOM 6534 C C . GLY B 1 404 ? 2.332 -4.273 -4.758 1 92.06 404 GLY B C 1
ATOM 6535 O O . GLY B 1 404 ? 1.347 -4.074 -5.473 1 92.06 404 GLY B O 1
ATOM 6536 N N . GLY B 1 405 ? 2.816 -5.48 -4.543 1 95.81 405 GLY B N 1
ATOM 6537 C CA . GLY B 1 405 ? 2.229 -6.656 -5.164 1 95.81 405 GLY B CA 1
ATOM 6538 C C . GLY B 1 405 ? 1.035 -7.199 -4.402 1 95.81 405 GLY B C 1
ATOM 6539 O O . GLY B 1 405 ? 1.048 -7.25 -3.17 1 95.81 405 GLY B O 1
ATOM 6540 N N . SER B 1 406 ? -0.014 -7.578 -5.125 1 96.5 406 SER B N 1
ATOM 6541 C CA . SER B 1 406 ? -1.177 -8.258 -4.562 1 96.5 406 SER B CA 1
ATOM 6542 C C . SER B 1 406 ? -0.954 -9.766 -4.484 1 96.5 406 SER B C 1
ATOM 6544 O O . SER B 1 406 ? 0.175 -10.242 -4.633 1 96.5 406 SER B O 1
ATOM 6546 N N . HIS B 1 407 ? -2.045 -10.492 -4.109 1 97.88 407 HIS B N 1
ATOM 6547 C CA . HIS B 1 407 ? -2.045 -11.945 -4.215 1 97.88 407 HIS B CA 1
ATOM 6548 C C . HIS B 1 407 ? -1.709 -12.398 -5.633 1 97.88 407 HIS B C 1
ATOM 6550 O O . HIS B 1 407 ? -1.091 -13.445 -5.828 1 97.88 407 HIS B O 1
ATOM 6556 N N . LEU B 1 408 ? -2.17 -11.625 -6.586 1 97.06 408 LEU B N 1
ATOM 6557 C CA . LEU B 1 408 ? -1.786 -11.766 -7.988 1 97.06 408 LEU B CA 1
ATOM 6558 C C . LEU B 1 408 ? -0.719 -10.742 -8.359 1 97.06 408 LEU B C 1
ATOM 6560 O O . LEU B 1 408 ? -0.981 -9.82 -9.141 1 97.06 408 LEU B O 1
ATOM 6564 N N . ALA B 1 409 ? 0.454 -10.977 -7.895 1 96.94 409 ALA B N 1
ATOM 6565 C CA . ALA B 1 409 ? 1.522 -9.984 -7.918 1 96.94 409 ALA B CA 1
ATOM 6566 C C . ALA B 1 409 ? 1.848 -9.562 -9.352 1 96.94 409 ALA B C 1
ATOM 6568 O O . ALA B 1 409 ? 2.031 -8.375 -9.625 1 96.94 409 ALA B O 1
ATOM 6569 N N . PRO B 1 410 ? 1.874 -10.484 -10.359 1 97.31 410 PRO B N 1
ATOM 6570 C CA . PRO B 1 410 ? 2.221 -10.047 -11.711 1 97.31 410 PRO B CA 1
ATOM 6571 C C . PRO B 1 410 ? 1.156 -9.141 -12.328 1 97.31 410 PRO B C 1
ATOM 6573 O O . PRO B 1 410 ? 1.434 -8.422 -13.289 1 97.31 410 PRO B O 1
ATOM 6576 N N . TRP B 1 411 ? -0.061 -9.234 -11.82 1 95.5 411 TRP B N 1
ATOM 6577 C CA . TRP B 1 411 ? -1.104 -8.328 -12.289 1 95.5 411 TRP B CA 1
ATOM 6578 C C . TRP B 1 411 ? -0.953 -6.949 -11.648 1 95.5 411 TRP B C 1
ATOM 6580 O O . TRP B 1 411 ? -0.962 -5.934 -12.344 1 95.5 411 TRP B O 1
ATOM 6590 N N . SER B 1 412 ? -0.725 -6.855 -10.391 1 94.69 412 SER B N 1
ATOM 6591 C CA . SER B 1 412 ? -0.761 -5.59 -9.656 1 94.69 412 SER B CA 1
ATOM 6592 C C . SER B 1 412 ? 0.587 -4.883 -9.711 1 94.69 412 SER B C 1
ATOM 6594 O O . SER B 1 412 ? 0.67 -3.674 -9.477 1 94.69 412 SER B O 1
ATOM 6596 N N . SER B 1 413 ? 1.615 -5.625 -9.922 1 94.94 413 SER B N 1
ATOM 6597 C CA . SER B 1 413 ? 2.973 -5.102 -10.039 1 94.94 413 SER B CA 1
ATOM 6598 C C . SER B 1 413 ? 3.742 -5.801 -11.148 1 94.94 413 SER B C 1
ATOM 6600 O O . SER B 1 413 ? 4.73 -6.492 -10.891 1 94.94 413 SER B O 1
ATOM 6602 N N . PRO B 1 414 ? 3.352 -5.547 -12.359 1 96 414 PRO B N 1
ATOM 6603 C CA . PRO B 1 414 ? 3.848 -6.336 -13.492 1 96 414 PRO B CA 1
ATOM 6604 C C . PRO B 1 414 ? 5.34 -6.133 -13.742 1 96 414 PRO B C 1
ATOM 6606 O O . PRO B 1 414 ? 6.07 -7.102 -13.969 1 96 414 PRO B O 1
ATOM 6609 N N . ARG B 1 415 ? 5.832 -4.879 -13.68 1 94.69 415 ARG B N 1
ATOM 6610 C CA . ARG B 1 415 ? 7.238 -4.578 -13.945 1 94.69 415 ARG B CA 1
ATOM 6611 C C . ARG B 1 415 ? 8.148 -5.289 -12.945 1 94.69 415 ARG B C 1
ATOM 6613 O O . ARG B 1 415 ? 9.133 -5.918 -13.336 1 94.69 415 ARG B O 1
ATOM 6620 N N . ARG B 1 416 ? 7.82 -5.195 -11.727 1 96 416 ARG B N 1
ATOM 6621 C CA . ARG B 1 416 ? 8.625 -5.793 -10.672 1 96 416 ARG B CA 1
ATOM 6622 C C . ARG B 1 416 ? 8.562 -7.316 -10.727 1 96 416 ARG B C 1
ATOM 6624 O O . ARG B 1 416 ? 9.547 -8 -10.453 1 96 416 ARG B O 1
ATOM 6631 N N . SER B 1 417 ? 7.414 -7.855 -11.047 1 97.19 417 SER B N 1
ATOM 6632 C CA . SER B 1 417 ? 7.254 -9.305 -11.156 1 97.19 417 SER B CA 1
ATOM 6633 C C . SER B 1 417 ? 8.094 -9.867 -12.297 1 97.19 417 SER B C 1
ATOM 6635 O O . SER B 1 417 ? 8.719 -10.922 -12.148 1 97.19 417 SER B O 1
ATOM 6637 N N . LEU B 1 418 ? 8.109 -9.172 -13.422 1 97.12 418 LEU B N 1
ATOM 6638 C CA . LEU B 1 418 ? 8.93 -9.617 -14.539 1 97.12 418 LEU B CA 1
ATOM 6639 C C . LEU B 1 418 ? 10.414 -9.562 -14.188 1 97.12 418 LEU B C 1
ATOM 6641 O O . LEU B 1 418 ? 11.18 -10.453 -14.562 1 97.12 418 LEU B O 1
ATOM 6645 N N . ALA B 1 419 ? 10.797 -8.484 -13.469 1 95.38 419 ALA B N 1
ATOM 6646 C CA . ALA B 1 419 ? 12.188 -8.359 -13.039 1 95.38 419 ALA B CA 1
ATOM 6647 C C . ALA B 1 419 ? 12.594 -9.531 -12.156 1 95.38 419 ALA B C 1
ATOM 6649 O O . ALA B 1 419 ? 13.68 -10.102 -12.328 1 95.38 419 ALA B O 1
ATOM 6650 N N . LEU B 1 420 ? 11.766 -9.867 -11.211 1 96.5 420 LEU B N 1
ATOM 6651 C CA . LEU B 1 420 ? 12.055 -10.984 -10.312 1 96.5 420 LEU B CA 1
ATOM 6652 C C . LEU B 1 420 ? 12.086 -12.305 -11.086 1 96.5 420 LEU B C 1
ATOM 6654 O O . LEU B 1 420 ? 12.93 -13.164 -10.82 1 96.5 420 LEU B O 1
ATOM 6658 N N . PHE B 1 421 ? 11.188 -12.477 -12.031 1 97.56 421 PHE B N 1
ATOM 6659 C CA . PHE B 1 421 ? 11.141 -13.664 -12.875 1 97.56 421 PHE B CA 1
ATOM 6660 C C . PHE B 1 421 ? 12.43 -13.812 -13.672 1 97.56 421 PHE B C 1
ATOM 6662 O O . PHE B 1 421 ? 13.008 -14.906 -13.727 1 97.56 421 PHE B O 1
ATOM 6669 N N . LYS B 1 422 ? 12.82 -12.742 -14.227 1 96.12 422 LYS B N 1
ATOM 6670 C CA . LYS B 1 422 ? 14.07 -12.734 -14.977 1 96.12 422 LYS B CA 1
ATOM 6671 C C . LYS B 1 422 ? 15.25 -13.148 -14.094 1 96.12 422 LYS B C 1
ATOM 6673 O O . LYS B 1 422 ? 16.094 -13.938 -14.516 1 96.12 422 LYS B O 1
ATOM 6678 N N . ALA B 1 423 ? 15.289 -12.602 -12.938 1 95.31 423 ALA B N 1
ATOM 6679 C CA . ALA B 1 423 ? 16.359 -12.945 -12 1 95.31 423 ALA B CA 1
ATOM 6680 C C . ALA B 1 423 ? 16.328 -14.422 -11.641 1 95.31 423 ALA B C 1
ATOM 6682 O O . ALA B 1 423 ? 17.375 -15.062 -11.508 1 95.31 423 ALA B O 1
ATOM 6683 N N . PHE B 1 424 ? 15.203 -14.992 -11.453 1 97.12 424 PHE B N 1
ATOM 6684 C CA . PHE B 1 424 ? 15.023 -16.391 -11.125 1 97.12 424 PHE B CA 1
ATOM 6685 C C . PHE B 1 424 ? 15.57 -17.281 -12.242 1 97.12 424 PHE B C 1
ATOM 6687 O O . PHE B 1 424 ? 16.344 -18.219 -11.977 1 97.12 424 PHE B O 1
ATOM 6694 N N . LEU B 1 425 ? 15.18 -16.938 -13.484 1 97 425 LEU B N 1
ATOM 6695 C CA . LEU B 1 425 ? 15.609 -17.734 -14.625 1 97 425 LEU B CA 1
ATOM 6696 C C . LEU B 1 425 ? 17.109 -17.641 -14.828 1 97 425 LEU B C 1
ATOM 6698 O O . LEU B 1 425 ? 17.75 -18.594 -15.25 1 97 425 LEU B O 1
ATOM 6702 N N . ALA B 1 426 ? 17.688 -16.484 -14.484 1 92.69 426 ALA B N 1
ATOM 6703 C CA . ALA B 1 426 ? 19.109 -16.266 -14.648 1 92.69 426 ALA B CA 1
ATOM 6704 C C . ALA B 1 426 ? 19.891 -16.797 -13.453 1 92.69 426 ALA B C 1
ATOM 6706 O O . ALA B 1 426 ? 21.125 -16.797 -13.461 1 92.69 426 ALA B O 1
ATOM 6707 N N . ARG B 1 427 ? 19.219 -17.203 -12.438 1 87.62 427 ARG B N 1
ATOM 6708 C CA . ARG B 1 427 ? 19.828 -17.641 -11.188 1 87.62 427 ARG B CA 1
ATOM 6709 C C . ARG B 1 427 ? 20.734 -16.562 -10.602 1 87.62 427 ARG B C 1
ATOM 6711 O O . ARG B 1 427 ? 21.859 -16.828 -10.188 1 87.62 427 ARG B O 1
ATOM 6718 N N . ASN B 1 428 ? 20.234 -15.438 -10.734 1 78.88 428 ASN B N 1
ATOM 6719 C CA . ASN B 1 428 ? 21.016 -14.305 -10.266 1 78.88 428 ASN B CA 1
ATOM 6720 C C . ASN B 1 428 ? 20.234 -13.445 -9.273 1 78.88 428 ASN B C 1
ATOM 6722 O O . ASN B 1 428 ? 19.562 -12.492 -9.672 1 78.88 428 ASN B O 1
ATOM 6726 N N . PHE B 1 429 ? 20.453 -13.844 -7.984 1 77.81 429 PHE B N 1
ATOM 6727 C CA . PHE B 1 429 ? 19.812 -13.055 -6.938 1 77.81 429 PHE B CA 1
ATOM 6728 C C . PHE B 1 429 ? 20.859 -12.344 -6.086 1 77.81 429 PHE B C 1
ATOM 6730 O O . PHE B 1 429 ? 20.531 -11.68 -5.102 1 77.81 429 PHE B O 1
ATOM 6737 N N . THR B 1 430 ? 22.062 -12.484 -6.512 1 71.56 430 THR B N 1
ATOM 6738 C CA . THR B 1 430 ? 23.125 -11.93 -5.68 1 71.56 430 THR B CA 1
ATOM 6739 C C . THR B 1 430 ? 23.359 -10.469 -6.023 1 71.56 430 THR B C 1
ATOM 6741 O O . THR B 1 430 ? 23.922 -9.719 -5.211 1 71.56 430 THR B O 1
ATOM 6744 N N . ASN B 1 431 ? 22.891 -10.086 -7.125 1 71.81 431 ASN B N 1
ATOM 6745 C CA . ASN B 1 431 ? 23.031 -8.68 -7.48 1 71.81 431 ASN B CA 1
ATOM 6746 C C . ASN B 1 431 ? 21.891 -7.84 -6.879 1 71.81 431 ASN B C 1
ATOM 6748 O O . ASN B 1 431 ? 20.781 -8.328 -6.699 1 71.81 431 ASN B O 1
ATOM 6752 N N . ARG B 1 432 ? 22.312 -6.703 -6.418 1 69 432 ARG B N 1
ATOM 6753 C CA . ARG B 1 432 ? 21.312 -5.781 -5.875 1 69 432 ARG B CA 1
ATOM 6754 C C . ARG B 1 432 ? 20.281 -5.422 -6.93 1 69 432 ARG B C 1
ATOM 6756 O O . ARG B 1 432 ? 19.094 -5.254 -6.613 1 69 432 ARG B O 1
ATOM 6763 N N . LEU B 1 433 ? 20.906 -5.352 -8.008 1 64.56 433 LEU B N 1
ATOM 6764 C CA . LEU B 1 433 ? 20.016 -5.051 -9.125 1 64.56 433 LEU B CA 1
ATOM 6765 C C . LEU B 1 433 ? 19.422 -6.328 -9.711 1 64.56 433 LEU B C 1
ATOM 6767 O O . LEU B 1 433 ? 20.172 -7.234 -10.102 1 64.56 433 LEU B O 1
ATOM 6771 N N . ILE B 1 434 ? 18.219 -6.398 -9.406 1 71.38 434 ILE B N 1
ATOM 6772 C CA . ILE B 1 434 ? 17.484 -7.457 -10.102 1 71.38 434 ILE B CA 1
ATOM 6773 C C . ILE B 1 434 ? 16.875 -6.902 -11.383 1 71.38 434 ILE B C 1
ATOM 6775 O O . ILE B 1 434 ? 16.297 -5.809 -11.383 1 71.38 434 ILE B O 1
#

Solvent-accessible surface area (backbone atoms only — not comparable to full-atom values): 43056 Å² total; per-residue (Å²): 130,80,80,72,52,60,71,77,24,49,35,91,62,56,64,48,53,70,92,72,90,48,58,38,32,24,29,73,45,77,68,34,76,90,47,47,23,28,34,25,40,44,36,35,42,11,62,62,63,43,90,76,34,35,40,33,37,35,30,39,16,71,80,32,16,13,7,49,49,52,35,30,36,45,32,33,25,63,40,29,44,74,47,70,58,35,34,40,79,35,94,44,22,49,26,69,68,20,22,36,35,22,38,16,44,43,58,36,5,44,61,9,26,45,69,46,65,73,56,29,67,68,36,39,66,68,58,37,30,52,49,51,50,49,41,51,58,54,48,35,68,48,42,56,88,55,40,83,26,54,22,34,40,29,26,26,31,41,12,25,43,50,41,42,50,34,50,49,48,41,65,71,68,63,60,77,53,48,71,49,32,38,37,29,30,26,40,50,32,40,42,54,57,24,32,39,27,27,46,61,45,35,39,73,68,59,46,38,45,73,68,53,38,48,36,30,72,72,71,37,34,48,36,55,50,49,50,21,58,75,72,70,54,66,54,74,68,39,43,54,44,52,51,52,48,54,59,18,43,48,86,60,55,40,52,44,25,68,71,48,79,63,57,52,82,95,44,78,83,68,65,52,40,66,54,92,60,67,41,65,58,50,34,64,60,28,32,41,54,33,61,56,32,66,68,41,24,57,40,39,59,47,58,73,71,97,50,94,69,58,45,52,51,36,88,68,48,41,65,47,68,73,52,60,64,57,59,30,53,63,49,44,49,51,39,44,75,71,66,30,30,36,37,43,32,17,16,66,34,12,49,68,40,18,40,67,16,50,52,52,52,53,52,52,47,33,57,75,68,67,40,58,65,54,73,53,25,48,30,22,34,88,87,60,39,65,32,26,28,34,34,44,29,66,87,33,38,35,42,35,39,32,56,58,4,14,53,56,24,36,42,62,25,26,67,52,41,41,33,51,50,50,22,60,76,66,69,41,78,83,48,52,62,60,130,79,81,73,50,59,68,77,26,49,35,90,60,57,66,47,54,70,93,72,90,48,58,38,32,23,30,74,46,77,68,33,78,91,45,46,23,27,34,26,38,43,36,35,41,11,62,62,63,43,89,77,33,35,39,33,38,36,31,39,15,72,79,31,17,14,7,48,48,52,34,30,36,44,32,34,24,61,39,29,44,73,47,73,59,35,35,41,79,36,93,44,22,49,26,69,68,18,22,37,34,22,39,16,45,41,59,37,5,45,61,8,24,44,69,45,65,73,57,28,68,68,36,40,66,67,57,40,28,51,50,51,50,49,40,51,57,53,47,35,69,47,42,55,90,54,40,85,27,53,23,33,39,29,26,26,31,42,11,27,43,50,38,44,50,35,52,49,50,42,65,73,68,64,60,76,52,48,72,49,32,38,38,29,31,26,39,51,33,38,42,55,57,25,33,40,28,27,47,60,47,35,38,71,67,58,45,38,46,72,68,54,36,48,36,32,72,72,72,38,34,48,36,57,50,50,52,20,58,75,70,70,54,65,54,73,68,40,42,54,45,52,50,52,47,54,58,18,42,49,85,60,56,40,52,43,26,69,71,48,79,64,59,57,83,88,50,74,79,74,66,72,60,80,52,100,72,41,57,64,67,49,32,64,60,28,31,42,55,34,62,55,33,67,68,40,25,57,41,38,59,47,58,72,69,98,49,92,68,60,46,51,51,36,86,68,49,42,66,48,68,74,52,58,63,56,60,30,52,63,49,45,50,51,39,44,75,69,67,28,28,37,36,43,32,17,16,66,34,13,48,69,40,18,40,67,17,50,53,52,50,53,54,51,48,34,57,76,68,67,39,58,65,53,72,55,27,48,30,23,33,89,86,60,39,67,33,27,30,34,34,43,28,66,90,34,38,34,42,34,41,32,56,59,4,15,53,56,25,36,42,60,24,25,67,53,40,39,35,52,49,50,23,59,76,65,70,41,77,84,48,52,62,60

Sequence (868 aa):
MGLSSKEDYKIVSLPGQPRVSFQQYAGYITIDENQQRALFFYFVEAEADPASKPLVLWLNGGPGCSSVGAGAFSEHGPFRPSGGDNLVVNEYSWNKEANMLYLEAPAGVGFSYSGNTSFYHSVNDTITAQDNLVFLQQWFAKFPEYMNRDFYITGESYAGHYVPQLANLIVQSGLKFNLKGIAIGNPLLEFNTDFNSQGDYYWSHGLISDATYQLVTSVCNTSQLMRDYIRGSLSSTCQAVDDQLSIEIPAAIDGYDVTSDVCASNLQAVSKSRTSEEIDLCLEEKTSEYLNLKEVQDALHAKLVGISNWTICSRVLSYDYGNLEIPTIDVVGSLVSSGIQVLVYSGDQDSVIPFIGSRTLVNGLAKKLKLNSTTYRGWLEDNKQVGGWRQVYGDVLTYATIRGGSHLAPWSSPRRSLALFKAFLARNFTNRLIMGLSSKEDYKIVSLPGQPRVSFQQYAGYITIDENQQRALFFYFVEAEADPASKPLVLWLNGGPGCSSVGAGAFSEHGPFRPSGGDNLVVNEYSWNKEANMLYLEAPAGVGFSYSGNTSFYHSVNDTITAQDNLVFLQQWFAKFPEYMNRDFYITGESYAGHYVPQLANLIVQSGLKFNLKGIAIGNPLLEFNTDFNSQGDYYWSHGLISDATYQLVTSVCNTSQLMRDYIRGSLSSTCQAVDDQLSIEIPAAIDGYDVTSDVCASNLQAVSKSRTSEEIDLCLEEKTSEYLNLKEVQDALHAKLVGISNWTICSRVLSYDYGNLEIPTIDVVGSLVSSGIQVLVYSGDQDSVIPFIGSRTLVNGLAKKLKLNSTTYRGWLEDNKQVGGWRQVYGDVLTYATIRGGSHLAPWSSPRRSLALFKAFLARNFTNRLI

pLDDT: mean 93.97, std 11.51, range [29.08, 98.94]